Protein AF-0000000078803718 (afdb_homodimer)

Organism: NCBI:txid675817

Radius of gyration: 36.55 Å; Cα contacts (8 Å, |Δi|>4): 2277; chains: 2; bounding box: 64×114×93 Å

Nearest PDB structures (foldseek):
  5img-assembly1_C  TM=8.922E-01  e=6.133E-42  Companilactobacillus farciminis KCTC 3681 = DSM 20184
  5imh-assembly1_A  TM=8.317E-01  e=1.001E-37  Companilactobacillus farciminis KCTC 3681 = DSM 20184
  5img-assembly1_C  TM=8.832E-01  e=8.924E-42  Companilactobacillus farciminis KCTC 3681 = DSM 20184
  5imh-assembly1_A  TM=8.317E-01  e=6.451E-38  Companilactobacillus farciminis KCTC 3681 = DSM 20184

pLDDT: mean 93.01, std 15.17, range [21.02, 98.94]

Secondary structure (DSSP, 8-state):
-------------------------EEEEE-TTTBTTS-EEEEEEEE-SSS---B--EEE--EE--SSEEE-TTS-EEEPPSEE--EEE--BTTHHHH-TT--S---EEEBTT--EEEEEEE-PPPHHHHHHS---TTSB-GGGHHHHHGGG-SSHHHHHHHHHHHHHHH-BSS-EEEEEE-SS-EEEEEE-SSS-EEEEEPPTT-EEEE-SS----SB-TTSTTEEE-TTHHHHHHHTTSSSS--TTSB-HHHHHS-TT-HHHHHHHHHHHHHH-TTS---TT-S---S-B--SS-B-HHHHHHHHT--STTSTTTTT--S-S--TTEEEEEEEEE-TTS-GGGSEEEEEEES-GGGS--EEEETT-----GGGG---SS--TT-HHHHHHHHHHHHTTSHHHHHHHHHHHHHHHHHHHHHHHHHHHHHHHHHHHH-HHHHHHHHHHHHHHHHHHHHHHHHHHHHHHHHHHHHTT-----HHHHHHHHH-/-------------------------EEEEE-TTTBTTS-EEEEEEEE-SSS---B--EEE--EE--SSEEE-TTS-EEEPPSEE--EEE--BTTHHHH-TT--S---EEEBTT--EEEEEEE-PPPHHHHHHS---TTSB-GGGHHHHHGGG-SSHHHHHHHHHHHHHHH-BSS-EEEEEE-SS-EEEEEE-SSS-EEEEEPPTT-EEEE-SS----SB-TTSTTEEE-TTHHHHHHHTTSSSS--TTSB-HHHHHS-TT-HHHHHHHHHHHHHH-TTS---TT-S---S-B--SS-B-HHHHHHHHT--STTSTTTTT--S-S--TTEEEEEEEEE-TTS-GGGSEEEEEEES-GGGS--EEEETT-----GGGG---SS--TT-HHHHHHHHHHHHTTSHHHHHHHHHHHHHHHHHHHHHHHHHHHHHHHHHHHH-HHHHHHHHHHHHHHHHHHHHHHHHHHHHHHHHHHHHTT-----HHHHHHHHH-

InterPro domains:
  IPR005322 Peptidase C69 [PF03577] (24-412)
  IPR005322 Peptidase C69 [PTHR12994] (17-428)
  IPR047804 Peptidase C69, dipeptidase A-like [NF033678] (24-480)

Foldseek 3Di:
DPDDPPPPPPPPPPCPVPVQDAWFKKKKWAAQQQAPQSWTKIKMFGFGPDQFWAKFKAKFAKDADDWDWDADLLGAIDTDDRIFFIKIFIATLCQCVSPVVSQWLRQWIATLLQKIKGFWQFFDWDPLQCVLANADSNADDRTCLCVPQRGPDNFQVRSLVVNLVRQQVRFHNGWTWMWIHGRHWIKIKTDQHRRKIKIFIADNQKMFIWTNADADWQAACPDPRMDIDPCHVVSCVVSVLDVDADNRIGGSRSSTGQFQDLLIQQLRVQLCCQFAVVDDDDGRDRHDDRIDRGPHRDYPVSVLDSLQDACPPHPCNPPRDHGSFDSSTAKMKMWIQQPVADSQQRIWIQIWGGGSLQTATAIAGSLARDAPPLSRDDGSDDDLSHLNNLRSVLVVLCVVPVVPRSVVSNVLRVVVRVVNVVVVVVLRVVLRVCCVVPVVVSSCVRNVRRRVRSVVRSVVSSVSVVVSVVVVVCVPPDPDDPVRVCVVVVD/DDDDDPPPPPPPPPCPVPVQPQWFKKKKWAAQQQAPQSWTKIKMFGFGPDQFWAKFKAKFAKDADDWDWDADLLGAIDTDDRIFFIKIFIATLCQCVSPVVSQWLRQWIATLLRKIKGFWQFFDWDPLQCVLANADSNADDRTCLCVPQRGPDNFQVRSLVVNLVRQQVRFHNGWTWMWIHGRHWIKIKTDQHRRKIKIFIADNQKMFIWTNADADWQAQCPDPRMDIDPCHVVSLVVSVLDVDADNRIGGSRSSTGQFQDLLIQQLRVQLCCQFAVVDDDDGRDRHDDRIDRGPHRHYPVSVLDSLQDACPPHPCNPPRDHGSFDSSTAKMKMWIQQPVAPSQQRIWIQIWGGGSLQTATAIAGSLARDAPPLSRDDGSDDDLSHLNNLRSVLVVLCVVPVVPRSVVSNVLRVVVRVVNVVVVVVLRVVLRVVCVVPVVVSSCVRNVRRRVSSVVRSVVSSVSVVVSVVVVVCVPPDPDDPVRVCVVVVD

Structure (mmCIF, N/CA/C/O backbone):
data_AF-0000000078803718-model_v1
#
loop_
_entity.id
_entity.type
_entity.pdbx_description
1 polymer Dipeptidase
#
loop_
_atom_site.group_PDB
_atom_site.id
_atom_site.type_symbol
_atom_site.label_atom_id
_atom_site.label_alt_id
_atom_site.label_comp_id
_atom_site.label_asym_id
_atom_site.label_entity_id
_atom_site.label_seq_id
_atom_site.pdbx_PDB_ins_code
_atom_site.Cartn_x
_atom_site.Cartn_y
_atom_site.Cartn_z
_atom_site.occupancy
_atom_site.B_iso_or_equiv
_atom_site.auth_seq_id
_atom_site.auth_comp_id
_atom_site.auth_asym_id
_atom_site.auth_atom_id
_atom_site.pdbx_PDB_model_num
ATOM 1 N N . MET A 1 1 ? -1.124 23.344 -53.062 1 23.16 1 MET A N 1
ATOM 2 C CA . MET A 1 1 ? -1.658 24.531 -52.375 1 23.16 1 MET A CA 1
ATOM 3 C C . MET A 1 1 ? -2.297 24.141 -51.031 1 23.16 1 MET A C 1
ATOM 5 O O . MET A 1 1 ? -3.455 23.734 -51 1 23.16 1 MET A O 1
ATOM 9 N N . ASN A 1 2 ? -1.546 23.484 -50.219 1 24.78 2 ASN A N 1
ATOM 10 C CA . ASN A 1 2 ? -1.513 22.531 -49.094 1 24.78 2 ASN A CA 1
ATOM 11 C C . ASN A 1 2 ? -1.812 23.219 -47.781 1 24.78 2 ASN A C 1
ATOM 13 O O . ASN A 1 2 ? -0.897 23.516 -47 1 24.78 2 ASN A O 1
ATOM 17 N N . GLN A 1 3 ? -2.812 24.25 -47.875 1 22.06 3 GLN A N 1
ATOM 18 C CA . GLN A 1 3 ? -2.932 25.188 -46.75 1 22.06 3 GLN A CA 1
ATOM 19 C C . GLN A 1 3 ? -3.338 24.469 -45.469 1 22.06 3 GLN A C 1
ATOM 21 O O . GLN A 1 3 ? -4.129 23.516 -45.5 1 22.06 3 GLN A O 1
ATOM 26 N N . LYS A 1 4 ? -2.514 24.891 -44.438 1 28.17 4 LYS A N 1
ATOM 27 C CA . LYS A 1 4 ? -2.186 24.688 -43.031 1 28.17 4 LYS A CA 1
ATOM 28 C C . LYS A 1 4 ? -3.391 24.984 -42.156 1 28.17 4 LYS A C 1
ATOM 30 O O . LYS A 1 4 ? -3.717 26.141 -41.906 1 28.17 4 LYS A O 1
ATOM 35 N N . PHE A 1 5 ? -4.586 24.375 -42.344 1 26.19 5 PHE A N 1
ATOM 36 C CA . PHE A 1 5 ? -5.707 24.75 -41.5 1 26.19 5 PHE A CA 1
ATOM 37 C C . PHE A 1 5 ? -5.371 24.516 -40.031 1 26.19 5 PHE A C 1
ATOM 39 O O . PHE A 1 5 ? -5.184 23.375 -39.594 1 26.19 5 PHE A O 1
ATOM 46 N N . THR A 1 6 ? -4.551 25.484 -39.438 1 25.44 6 THR A N 1
ATOM 47 C CA . THR A 1 6 ? -4.117 25.484 -38.031 1 25.44 6 THR A CA 1
ATOM 48 C C . THR A 1 6 ? -5.316 25.594 -37.094 1 25.44 6 THR A C 1
ATOM 50 O O . THR A 1 6 ? -6.016 26.609 -37.094 1 25.44 6 THR A O 1
ATOM 53 N N . ILE A 1 7 ? -6.082 24.547 -36.969 1 25.88 7 ILE A N 1
ATOM 54 C CA . ILE A 1 7 ? -7.203 24.562 -36.031 1 25.88 7 ILE A CA 1
ATOM 55 C C . ILE A 1 7 ? -6.707 24.938 -34.625 1 25.88 7 ILE A C 1
ATOM 57 O O . ILE A 1 7 ? -5.875 24.234 -34.062 1 25.88 7 ILE A O 1
ATOM 61 N N . THR A 1 8 ? -6.609 26.281 -34.375 1 25.23 8 THR A N 1
ATOM 62 C CA . THR A 1 8 ? -6.273 26.844 -33.062 1 25.23 8 THR A CA 1
ATOM 63 C C . THR A 1 8 ? -7.301 26.438 -32 1 25.23 8 THR A C 1
ATOM 65 O O . THR A 1 8 ? -8.461 26.844 -32.062 1 25.23 8 THR A O 1
ATOM 68 N N . VAL A 1 9 ? -7.434 25.172 -31.719 1 26.44 9 VAL A N 1
ATOM 69 C CA . VAL A 1 9 ? -8.344 24.844 -30.625 1 26.44 9 VAL A CA 1
ATOM 70 C C . VAL A 1 9 ? -7.934 25.625 -29.375 1 26.44 9 VAL A C 1
ATOM 72 O O . VAL A 1 9 ? -6.836 25.422 -28.844 1 26.44 9 VAL A O 1
ATOM 75 N N . LEU A 1 10 ? -8.398 26.859 -29.297 1 24.95 10 LEU A N 1
ATOM 76 C CA . LEU A 1 10 ? -8.305 27.688 -28.094 1 24.95 10 LEU A CA 1
ATOM 77 C C . LEU A 1 10 ? -8.938 26.984 -26.891 1 24.95 10 LEU A C 1
ATOM 79 O O . LEU A 1 10 ? -10.156 26.828 -26.828 1 24.95 10 LEU A O 1
ATOM 83 N N . SER A 1 11 ? -8.477 25.828 -26.547 1 25.88 11 SER A N 1
ATOM 84 C CA . SER A 1 11 ? -9.023 25.328 -25.297 1 25.88 11 SER A CA 1
ATOM 85 C C . SER A 1 11 ? -8.914 26.375 -24.172 1 25.88 11 SER A C 1
ATOM 87 O O . SER A 1 11 ? -7.812 26.828 -23.859 1 25.88 11 SER A O 1
ATOM 89 N N . ALA A 1 12 ? -9.859 27.281 -24.125 1 25.95 12 ALA A N 1
ATOM 90 C CA . ALA A 1 12 ? -10.023 28.172 -22.984 1 25.95 12 ALA A CA 1
ATOM 91 C C . ALA A 1 12 ? -9.898 27.391 -21.672 1 25.95 12 ALA A C 1
ATOM 93 O O . ALA A 1 12 ? -10.758 26.562 -21.359 1 25.95 12 ALA A O 1
ATOM 94 N N . ALA A 1 13 ? -8.773 27.109 -21.266 1 27.64 13 ALA A N 1
ATOM 95 C CA . ALA A 1 13 ? -8.492 26.672 -19.906 1 27.64 13 ALA A CA 1
ATOM 96 C C . ALA A 1 13 ? -9.188 27.562 -18.891 1 27.64 13 ALA A C 1
ATOM 98 O O . ALA A 1 13 ? -8.805 28.719 -18.703 1 27.64 13 ALA A O 1
ATOM 99 N N . ILE A 1 14 ? -10.516 27.469 -18.812 1 27.34 14 ILE A N 1
ATOM 100 C CA . ILE A 1 14 ? -11.117 28.141 -17.656 1 27.34 14 ILE A CA 1
ATOM 101 C C . ILE A 1 14 ? -10.391 27.703 -16.391 1 27.34 14 ILE A C 1
ATOM 103 O O . ILE A 1 14 ? -10.391 26.531 -16.016 1 27.34 14 ILE A O 1
ATOM 107 N N . PHE A 1 15 ? -9.367 28.406 -16.172 1 28.42 15 PHE A N 1
ATOM 108 C CA . PHE A 1 15 ? -8.742 28.328 -14.852 1 28.42 15 PHE A CA 1
ATOM 109 C C . PHE A 1 15 ? -9.781 28.484 -13.75 1 28.42 15 PHE A C 1
ATOM 111 O O . PHE A 1 15 ? -10.227 29.594 -13.469 1 28.42 15 PHE A O 1
ATOM 118 N N . ALA A 1 16 ? -10.789 27.703 -13.758 1 32.12 16 ALA A N 1
ATOM 119 C CA . ALA A 1 16 ? -11.539 27.703 -12.508 1 32.12 16 ALA A CA 1
ATOM 120 C C . ALA A 1 16 ? -10.602 27.688 -11.305 1 32.12 16 ALA A C 1
ATOM 122 O O . ALA A 1 16 ? -9.992 26.656 -11.008 1 32.12 16 ALA A O 1
ATOM 123 N N . SER A 1 17 ? -9.969 28.719 -11.125 1 32.75 17 SER A N 1
ATOM 124 C CA . SER A 1 17 ? -9.227 28.844 -9.875 1 32.75 17 SER A CA 1
ATOM 125 C C . SER A 1 17 ? -10.109 28.547 -8.672 1 32.75 17 SER A C 1
ATOM 127 O O . SER A 1 17 ? -10.789 29.422 -8.148 1 32.75 17 SER A O 1
ATOM 129 N N . VAL A 1 18 ? -10.789 27.484 -8.648 1 37.47 18 VAL A N 1
ATOM 130 C CA . VAL A 1 18 ? -11.414 27.188 -7.363 1 37.47 18 VAL A CA 1
ATOM 131 C C . VAL A 1 18 ? -10.359 27.219 -6.258 1 37.47 18 VAL A C 1
ATOM 133 O O . VAL A 1 18 ? -9.492 26.344 -6.191 1 37.47 18 VAL A O 1
ATOM 136 N N . SER A 1 19 ? -10.039 28.344 -6.078 1 38.16 19 SER A N 1
ATOM 137 C CA . SER A 1 19 ? -9.312 28.438 -4.816 1 38.16 19 SER A CA 1
ATOM 138 C C . SER A 1 19 ? -10.008 27.625 -3.721 1 38.16 19 SER A C 1
ATOM 140 O O . SER A 1 19 ? -11.008 28.078 -3.16 1 38.16 19 SER A O 1
ATOM 142 N N . LEU A 1 20 ? -10.148 26.375 -3.918 1 43.91 20 LEU A N 1
ATOM 143 C CA . LEU A 1 20 ? -10.594 25.5 -2.828 1 43.91 20 LEU A CA 1
ATOM 144 C C . LEU A 1 20 ? -9.898 25.875 -1.522 1 43.91 20 LEU A C 1
ATOM 146 O O . LEU A 1 20 ? -8.719 25.578 -1.339 1 43.91 20 LEU A O 1
ATOM 150 N N . SER A 1 21 ? -10.102 27.141 -1.005 1 42.75 21 SER A N 1
ATOM 151 C CA . SER A 1 21 ? -9.578 27.688 0.244 1 42.75 21 SER A CA 1
ATOM 152 C C . SER A 1 21 ? -9.938 26.797 1.429 1 42.75 21 SER A C 1
ATOM 154 O O . SER A 1 21 ? -9.062 26.344 2.16 1 42.75 21 SER A O 1
ATOM 156 N N . ALA A 1 22 ? -11.211 27 2.178 1 47.66 22 ALA A N 1
ATOM 157 C CA . ALA A 1 22 ? -11.414 27.406 3.564 1 47.66 22 ALA A CA 1
ATOM 158 C C . ALA A 1 22 ? -11.375 26.188 4.5 1 47.66 22 ALA A C 1
ATOM 160 O O . ALA A 1 22 ? -12.117 25.219 4.309 1 47.66 22 ALA A O 1
ATOM 161 N N . SER A 1 23 ? -10.242 25.953 5.34 1 57.75 23 SER A N 1
ATOM 162 C CA . SER A 1 23 ? -9.711 25.016 6.328 1 57.75 23 SER A CA 1
ATOM 163 C C . SER A 1 23 ? -10.391 25.188 7.68 1 57.75 23 SER A C 1
ATOM 165 O O . SER A 1 23 ? -10.5 26.312 8.188 1 57.75 23 SER A O 1
ATOM 167 N N . ALA A 1 24 ? -11.367 24.406 8.031 1 63.84 24 ALA A N 1
ATOM 168 C CA . ALA A 1 24 ? -12 24.312 9.344 1 63.84 24 ALA A CA 1
ATOM 169 C C . ALA A 1 24 ? -11.039 23.719 10.367 1 63.84 24 ALA A C 1
ATOM 171 O O . ALA A 1 24 ? -11.062 22.516 10.625 1 63.84 24 ALA A O 1
ATOM 172 N N . CYS A 1 25 ? -10.297 24.562 11.031 1 89.75 25 CYS A N 1
ATOM 173 C CA . CYS A 1 25 ? -9.156 24.141 11.844 1 89.75 25 CYS A CA 1
ATOM 174 C C . CYS A 1 25 ? -9.422 24.375 13.32 1 89.75 25 CYS A C 1
ATOM 176 O O . CYS A 1 25 ? -10.492 24.859 13.695 1 89.75 25 CYS A O 1
ATOM 178 N N . THR A 1 26 ? -8.742 23.781 14.141 1 95.5 26 THR A N 1
ATOM 179 C CA . THR A 1 26 ? -8.727 23.984 15.586 1 95.5 26 THR A CA 1
ATOM 180 C C . THR A 1 26 ? -7.32 24.312 16.078 1 95.5 26 THR A C 1
ATOM 182 O O . THR A 1 26 ? -6.34 23.75 15.578 1 95.5 26 THR A O 1
ATOM 185 N N . GLY A 1 27 ? -7.223 25.328 16.984 1 97.38 27 GLY A N 1
ATOM 186 C CA . GLY A 1 27 ? -5.91 25.734 17.469 1 97.38 27 GLY A CA 1
ATOM 187 C C . GLY A 1 27 ? -5.891 26.094 18.938 1 97.38 27 GLY A C 1
ATOM 188 O O . GLY A 1 27 ? -6.941 26.172 19.578 1 97.38 27 GLY A O 1
ATOM 189 N N . ILE A 1 28 ? -4.664 26.203 19.484 1 98.44 28 ILE A N 1
ATOM 190 C CA . ILE A 1 28 ? -4.438 26.547 20.891 1 98.44 28 ILE A CA 1
ATOM 191 C C . ILE A 1 28 ? -3.195 27.422 21.016 1 98.44 28 ILE A C 1
ATOM 193 O O . ILE A 1 28 ? -2.191 27.203 20.344 1 98.44 28 ILE A O 1
ATOM 197 N N . LEU A 1 29 ? -3.309 28.453 21.812 1 98.81 29 LEU A N 1
ATOM 198 C CA . LEU A 1 29 ? -2.176 29.266 22.234 1 98.81 29 LEU A CA 1
ATOM 199 C C . LEU A 1 29 ? -1.936 29.125 23.734 1 98.81 29 LEU A C 1
ATOM 201 O O . LEU A 1 29 ? -2.879 29.172 24.531 1 98.81 29 LEU A O 1
ATOM 205 N N . VAL A 1 30 ? -0.673 28.969 24.125 1 98.94 30 VAL A N 1
ATOM 206 C CA . VAL A 1 30 ? -0.322 28.734 25.516 1 98.94 30 VAL A CA 1
ATOM 207 C C . VAL A 1 30 ? 0.754 29.734 25.938 1 98.94 30 VAL A C 1
ATOM 209 O O . VAL A 1 30 ? 1.824 29.797 25.328 1 98.94 30 VAL A O 1
ATOM 212 N N . GLY A 1 31 ? 0.483 30.484 27.016 1 98.75 31 GLY A N 1
ATOM 213 C CA . GLY A 1 31 ? 1.483 31.375 27.578 1 98.75 31 GLY A CA 1
ATOM 214 C C . GLY A 1 31 ? 2.617 30.656 28.266 1 98.75 31 GLY A C 1
ATOM 215 O O . GLY A 1 31 ? 2.48 29.484 28.625 1 98.75 31 GLY A O 1
ATOM 216 N N . LYS A 1 32 ? 3.701 31.344 28.484 1 98.12 32 LYS A N 1
ATOM 217 C CA . LYS A 1 32 ? 4.938 30.719 28.953 1 98.12 32 LYS A CA 1
ATOM 218 C C . LYS A 1 32 ? 4.793 30.219 30.391 1 98.12 32 LYS A C 1
ATOM 220 O O . LYS A 1 32 ? 5.43 29.234 30.781 1 98.12 32 LYS A O 1
ATOM 225 N N . GLN A 1 33 ? 3.947 30.844 31.25 1 98.31 33 GLN A N 1
ATOM 226 C CA . GLN A 1 33 ? 3.77 30.391 32.625 1 98.31 33 GLN A CA 1
ATOM 227 C C . GLN A 1 33 ? 2.682 29.328 32.719 1 98.31 33 GLN A C 1
ATOM 229 O O . GLN A 1 33 ? 2.518 28.703 33.781 1 98.31 33 GLN A O 1
ATOM 234 N N . ALA A 1 34 ? 2.004 29.109 31.641 1 98.69 34 ALA A N 1
ATOM 235 C CA . ALA A 1 34 ? 0.948 28.109 31.594 1 98.69 34 ALA A CA 1
ATOM 236 C C . ALA A 1 34 ? 1.479 26.781 31.062 1 98.69 34 ALA A C 1
ATOM 238 O O . ALA A 1 34 ? 0.81 25.75 31.172 1 98.69 34 ALA A O 1
ATOM 239 N N . SER A 1 35 ? 2.656 26.766 30.531 1 98.5 35 SER A N 1
ATOM 240 C CA . SER A 1 35 ? 3.252 25.547 29.969 1 98.5 35 SER A CA 1
ATOM 241 C C . SER A 1 35 ? 4.172 24.875 30.984 1 98.5 35 SER A C 1
ATOM 243 O O . SER A 1 35 ? 4.703 25.516 31.875 1 98.5 35 SER A O 1
ATOM 245 N N . ALA A 1 36 ? 4.359 23.609 30.859 1 97.69 36 ALA A N 1
ATOM 246 C CA . ALA A 1 36 ? 5.109 22.812 31.812 1 97.69 36 ALA A CA 1
ATOM 247 C C . ALA A 1 36 ? 6.605 23.078 31.719 1 97.69 36 ALA A C 1
ATOM 249 O O . ALA A 1 36 ? 7.328 23 32.719 1 97.69 36 ALA A O 1
ATOM 250 N N . ASP A 1 37 ? 7.082 23.453 30.531 1 96.19 37 ASP A N 1
ATOM 251 C CA . ASP A 1 37 ? 8.523 23.625 30.375 1 96.19 37 ASP A CA 1
ATOM 252 C C . ASP A 1 37 ? 8.875 25.094 30.203 1 96.19 37 ASP A C 1
ATOM 254 O O . ASP A 1 37 ? 9.984 25.422 29.766 1 96.19 37 ASP A O 1
ATOM 258 N N . GLY A 1 38 ? 7.902 25.984 30.344 1 97.31 38 GLY A N 1
ATOM 259 C CA . GLY A 1 38 ? 8.148 27.422 30.281 1 97.31 38 GLY A CA 1
ATOM 260 C C . GLY A 1 38 ? 8.117 27.953 28.859 1 97.31 38 GLY A C 1
ATOM 261 O O . GLY A 1 38 ? 8.375 29.141 28.625 1 97.31 38 GLY A O 1
ATOM 262 N N . SER A 1 39 ? 7.836 27.156 27.922 1 98.19 39 SER A N 1
ATOM 263 C CA . SER A 1 39 ? 7.781 27.594 26.531 1 98.19 39 SER A CA 1
ATOM 264 C C . SER A 1 39 ? 6.457 28.297 26.234 1 98.19 39 SER A C 1
ATOM 266 O O . SER A 1 39 ? 5.465 28.078 26.938 1 98.19 39 SER A O 1
ATOM 268 N N . ILE A 1 40 ? 6.48 29.172 25.297 1 98.75 40 ILE A N 1
ATOM 269 C CA . ILE A 1 40 ? 5.273 29.609 24.594 1 98.75 40 ILE A CA 1
ATOM 270 C C . ILE A 1 40 ? 4.926 28.625 23.484 1 98.75 40 ILE A C 1
ATOM 272 O O . ILE A 1 40 ? 5.801 28.203 22.734 1 98.75 40 ILE A O 1
ATOM 276 N N . MET A 1 41 ? 3.652 28.234 23.422 1 98.88 41 MET A N 1
ATOM 277 C CA . MET A 1 41 ? 3.287 27.266 22.391 1 98.88 41 MET A CA 1
ATOM 278 C C . MET A 1 41 ? 2.105 27.781 21.562 1 98.88 41 MET A C 1
ATOM 280 O O . MET A 1 41 ? 1.167 28.359 22.109 1 98.88 41 MET A O 1
ATOM 284 N N . ILE A 1 42 ? 2.164 27.656 20.266 1 98.88 42 ILE A N 1
ATOM 285 C CA . ILE A 1 42 ? 1.037 27.828 19.359 1 98.88 42 ILE A CA 1
ATOM 286 C C . ILE A 1 42 ? 0.847 26.547 18.531 1 98.88 42 ILE A C 1
ATOM 288 O O . ILE A 1 42 ? 1.821 25.953 18.078 1 98.88 42 ILE A O 1
ATOM 292 N N . ALA A 1 43 ? -0.347 26.078 18.438 1 98.75 43 ALA A N 1
ATOM 293 C CA . ALA A 1 43 ? -0.638 24.781 17.828 1 98.75 43 ALA A CA 1
ATOM 294 C C . ALA A 1 43 ? -1.924 24.844 17.016 1 98.75 43 ALA A C 1
ATOM 296 O O . ALA A 1 43 ? -2.816 25.641 17.297 1 98.75 43 ALA A O 1
ATOM 297 N N . ARG A 1 44 ? -1.985 23.922 16.016 1 97.81 44 ARG A N 1
ATOM 298 C CA . ARG A 1 44 ? -3.146 23.953 15.125 1 97.81 44 ARG A CA 1
ATOM 299 C C . ARG A 1 44 ? -3.25 22.672 14.312 1 97.81 44 ARG A C 1
ATOM 301 O O . ARG A 1 44 ? -2.232 22.062 13.953 1 97.81 44 ARG A O 1
ATOM 308 N N . ASN A 1 45 ? -4.52 22.188 14.164 1 97.5 45 ASN A N 1
ATOM 309 C CA . ASN A 1 45 ? -4.844 21.25 13.086 1 97.5 45 ASN A CA 1
ATOM 310 C C . ASN A 1 45 ? -5.117 22 11.781 1 97.5 45 ASN A C 1
ATOM 312 O O . ASN A 1 45 ? -5.793 23.031 11.773 1 97.5 45 ASN A O 1
ATOM 316 N N . GLU A 1 46 ? -4.559 21.5 10.773 1 96 46 GLU A N 1
ATOM 317 C CA . GLU A 1 46 ? -5.035 21.922 9.453 1 96 46 GLU A CA 1
ATOM 318 C C . GLU A 1 46 ? -6.043 20.922 8.891 1 96 46 GLU A C 1
ATOM 320 O O . GLU A 1 46 ? -5.668 19.828 8.445 1 96 46 GLU A O 1
ATOM 325 N N . ASP A 1 47 ? -7.285 21.312 8.945 1 93.31 47 ASP A N 1
ATOM 326 C CA . ASP A 1 47 ? -8.359 20.516 8.375 1 93.31 47 ASP A CA 1
ATOM 327 C C . ASP A 1 47 ? -8.773 21.031 7.004 1 93.31 47 ASP A C 1
ATOM 329 O O . ASP A 1 47 ? -9.062 22.219 6.844 1 93.31 47 ASP A O 1
ATOM 333 N N . PHE A 1 48 ? -8.828 20.188 6.055 1 90.38 48 PHE A N 1
ATOM 334 C CA . PHE A 1 48 ? -9.078 20.578 4.672 1 90.38 48 PHE A CA 1
ATOM 335 C C . PHE A 1 48 ? -10.492 20.203 4.254 1 90.38 48 PHE A C 1
ATOM 337 O O . PHE A 1 48 ? -11.367 20.016 5.102 1 90.38 48 PHE A O 1
ATOM 344 N N . GLY A 1 49 ? -10.758 20.375 2.947 1 86 49 GLY A N 1
ATOM 345 C CA . GLY A 1 49 ? -12.07 20.047 2.41 1 86 49 GLY A CA 1
ATOM 346 C C . GLY A 1 49 ? -12.18 18.594 1.956 1 86 49 GLY A C 1
ATOM 347 O O . GLY A 1 49 ? -13.273 18.047 1.903 1 86 49 GLY A O 1
ATOM 348 N N . VAL A 1 50 ? -11.023 18.016 1.67 1 89.12 50 VAL A N 1
ATOM 349 C CA . VAL A 1 50 ? -10.969 16.625 1.268 1 89.12 50 VAL A CA 1
ATOM 350 C C . VAL A 1 50 ? -9.898 15.891 2.074 1 89.12 50 VAL A C 1
ATOM 352 O O . VAL A 1 50 ? -9.109 16.516 2.785 1 89.12 50 VAL A O 1
ATOM 355 N N . ASN A 1 51 ? -9.844 14.586 1.95 1 90.81 51 ASN A N 1
ATOM 356 C CA . ASN A 1 51 ? -9.047 13.75 2.848 1 90.81 51 ASN A CA 1
ATOM 357 C C . ASN A 1 51 ? -7.574 13.734 2.438 1 90.81 51 ASN A C 1
ATOM 359 O O . ASN A 1 51 ? -6.715 13.305 3.209 1 90.81 51 ASN A O 1
ATOM 363 N N . ASN A 1 52 ? -7.32 14.117 1.273 1 90.62 52 ASN A N 1
ATOM 364 C CA . ASN A 1 52 ? -5.973 13.867 0.774 1 90.62 52 ASN A CA 1
ATOM 365 C C . ASN A 1 52 ? -5.383 15.102 0.096 1 90.62 52 ASN A C 1
ATOM 367 O O . ASN A 1 52 ? -5.609 15.328 -1.095 1 90.62 52 ASN A O 1
ATOM 371 N N . TRP A 1 53 ? -4.703 15.898 0.821 1 93.75 53 TRP A N 1
ATOM 372 C CA . TRP A 1 53 ? -3.957 17.047 0.318 1 93.75 53 TRP A CA 1
ATOM 373 C C . TRP A 1 53 ? -2.574 17.125 0.957 1 93.75 53 TRP A C 1
ATOM 375 O O . TRP A 1 53 ? -2.428 17.609 2.076 1 93.75 53 TRP A O 1
ATOM 385 N N . ASN A 1 54 ? -1.613 16.75 0.25 1 96.81 54 ASN A N 1
ATOM 386 C CA . ASN A 1 54 ? -0.254 16.609 0.76 1 96.81 54 ASN A CA 1
ATOM 387 C C . ASN A 1 54 ? 0.396 17.953 1.038 1 96.81 54 ASN A C 1
ATOM 389 O O . ASN A 1 54 ? 0.002 18.969 0.459 1 96.81 54 ASN A O 1
ATOM 393 N N . LYS A 1 55 ? 1.312 17.969 2 1 97.19 55 LYS A N 1
ATOM 394 C CA . LYS A 1 55 ? 2.158 19.109 2.361 1 97.19 55 LYS A CA 1
ATOM 395 C C . LYS A 1 55 ? 3.637 18.75 2.273 1 97.19 55 LYS A C 1
ATOM 397 O O . LYS A 1 55 ? 4.008 17.594 2.484 1 97.19 55 LYS A O 1
ATOM 402 N N . HIS A 1 56 ? 4.512 19.75 1.98 1 98.19 56 HIS A N 1
ATOM 403 C CA . HIS A 1 56 ? 5.953 19.562 1.89 1 98.19 56 HIS A CA 1
ATOM 404 C C . HIS A 1 56 ? 6.691 20.375 2.939 1 98.19 56 HIS A C 1
ATOM 406 O O . HIS A 1 56 ? 6.359 21.547 3.162 1 98.19 56 HIS A O 1
ATOM 412 N N . LEU A 1 57 ? 7.664 19.812 3.604 1 98.62 57 LEU A N 1
ATOM 413 C CA . LEU A 1 57 ? 8.562 20.625 4.418 1 98.62 57 LEU A CA 1
ATOM 414 C C . LEU A 1 57 ? 9.469 21.469 3.535 1 98.62 57 LEU A C 1
ATOM 416 O O . LEU A 1 57 ? 9.953 21 2.5 1 98.62 57 LEU A O 1
ATOM 420 N N . ALA A 1 58 ? 9.695 22.719 3.945 1 98.12 58 ALA A N 1
ATOM 421 C CA . ALA A 1 58 ? 10.547 23.625 3.186 1 98.12 58 ALA A CA 1
ATOM 422 C C . ALA A 1 58 ? 11.312 24.562 4.113 1 98.12 58 ALA A C 1
ATOM 424 O O . ALA A 1 58 ? 10.812 24.938 5.176 1 98.12 58 ALA A O 1
ATOM 425 N N . TYR A 1 59 ? 12.477 24.891 3.756 1 98.25 59 TYR A N 1
ATOM 426 C CA . TYR A 1 59 ? 13.297 25.922 4.379 1 98.25 59 TYR A CA 1
ATOM 427 C C . TYR A 1 59 ? 13.609 27.031 3.389 1 98.25 59 TYR A C 1
ATOM 429 O O . TYR A 1 59 ? 14.008 26.781 2.254 1 98.25 59 TYR A O 1
ATOM 437 N N . ARG A 1 60 ? 13.328 28.266 3.816 1 98.19 60 ARG A N 1
ATOM 438 C CA . ARG A 1 60 ? 13.617 29.453 3.031 1 98.19 60 ARG A CA 1
ATOM 439 C C . ARG A 1 60 ? 14.844 30.172 3.572 1 98.19 60 ARG A C 1
ATOM 441 O O . ARG A 1 60 ? 14.781 30.812 4.625 1 98.19 60 ARG A O 1
ATOM 448 N N . PRO A 1 61 ? 15.945 30.156 2.838 1 98 61 PRO A N 1
ATOM 449 C CA . PRO A 1 61 ? 17.125 30.844 3.33 1 98 61 PRO A CA 1
ATOM 450 C C . PRO A 1 61 ? 16.984 32.375 3.277 1 98 61 PRO A C 1
ATOM 452 O O . PRO A 1 61 ? 16.172 32.875 2.512 1 98 61 PRO A O 1
ATOM 455 N N . ALA A 1 62 ? 17.75 33.031 4.133 1 98.38 62 ALA A N 1
ATOM 456 C CA . ALA A 1 62 ? 17.828 34.469 4.043 1 98.38 62 ALA A CA 1
ATOM 457 C C . ALA A 1 62 ? 18.344 34.906 2.674 1 98.38 62 ALA A C 1
ATOM 459 O O . ALA A 1 62 ? 19.109 34.188 2.029 1 98.38 62 ALA A O 1
ATOM 460 N N . GLN A 1 63 ? 17.844 36.094 2.291 1 97.56 63 GLN A N 1
ATOM 461 C CA . GLN A 1 63 ? 18.312 36.594 1.005 1 97.56 63 GLN A CA 1
ATOM 462 C C . GLN A 1 63 ? 18.203 38.125 0.941 1 97.56 63 GLN A C 1
ATOM 464 O O . GLN A 1 63 ? 17.516 38.719 1.758 1 97.56 63 GLN A O 1
ATOM 469 N N . THR A 1 64 ? 18.938 38.688 -0.001 1 98 64 THR A N 1
ATOM 470 C CA . THR A 1 64 ? 18.797 40.062 -0.395 1 98 64 THR A CA 1
ATOM 471 C C . THR A 1 64 ? 17.953 40.188 -1.664 1 98 64 THR A C 1
ATOM 473 O O . THR A 1 64 ? 18.047 39.344 -2.553 1 98 64 THR A O 1
ATOM 476 N N . ASN A 1 65 ? 17.172 41.25 -1.613 1 97.31 65 ASN A N 1
ATOM 477 C CA . ASN A 1 65 ? 16.266 41.406 -2.742 1 97.31 65 ASN A CA 1
ATOM 478 C C . ASN A 1 65 ? 16.562 42.656 -3.537 1 97.31 65 ASN A C 1
ATOM 480 O O . ASN A 1 65 ? 17.031 43.656 -2.979 1 97.31 65 ASN A O 1
ATOM 484 N N . GLN A 1 66 ? 16.328 42.594 -4.836 1 96.5 66 GLN A N 1
ATOM 485 C CA . GLN A 1 66 ? 16.328 43.781 -5.668 1 96.5 66 GLN A CA 1
ATOM 486 C C . GLN A 1 66 ? 15.039 44.594 -5.504 1 96.5 66 GLN A C 1
ATOM 488 O O . GLN A 1 66 ? 13.953 44 -5.406 1 96.5 66 GLN A O 1
ATOM 493 N N . ALA A 1 67 ? 15.242 45.875 -5.477 1 96.44 67 ALA A N 1
ATOM 494 C CA . A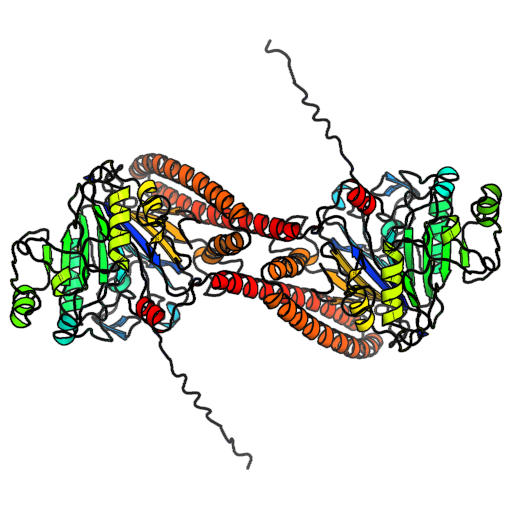LA A 1 67 ? 14.062 46.719 -5.344 1 96.44 67 ALA A CA 1
ATOM 495 C C . ALA A 1 67 ? 13.055 46.438 -6.453 1 96.44 67 ALA A C 1
ATOM 497 O O . ALA A 1 67 ? 13.438 46.156 -7.59 1 96.44 67 ALA A O 1
ATOM 498 N N . GLY A 1 68 ? 11.703 46.5 -6.102 1 96.94 68 GLY A N 1
ATOM 499 C CA . GLY A 1 68 ? 10.633 46.25 -7.059 1 96.94 68 GLY A CA 1
ATOM 500 C C . GLY A 1 68 ? 9.359 45.75 -6.41 1 96.94 68 GLY A C 1
ATOM 501 O O . GLY A 1 68 ? 9.102 46.031 -5.238 1 96.94 68 GLY A O 1
ATOM 502 N N . ASP A 1 69 ? 8.578 45.094 -7.25 1 96.75 69 ASP A N 1
ATOM 503 C CA . ASP A 1 69 ? 7.297 44.562 -6.805 1 96.75 69 ASP A CA 1
ATOM 504 C C . ASP A 1 69 ? 7.43 43.094 -6.367 1 96.75 69 ASP A C 1
ATOM 506 O O . ASP A 1 69 ? 8.156 42.312 -6.988 1 96.75 69 ASP A O 1
ATOM 510 N N . TRP A 1 70 ? 6.879 42.844 -5.266 1 96.81 70 TRP A N 1
ATOM 511 C CA . TRP A 1 70 ? 6.75 41.469 -4.793 1 96.81 70 TRP A CA 1
ATOM 512 C C . TRP A 1 70 ? 5.336 40.938 -5.016 1 96.81 70 TRP A C 1
ATOM 514 O O . TRP A 1 70 ? 4.398 41.344 -4.328 1 96.81 70 TRP A O 1
ATOM 524 N N . GLN A 1 71 ? 5.18 40.062 -6.008 1 95.75 71 GLN A N 1
ATOM 525 C CA . GLN A 1 71 ? 3.885 39.469 -6.312 1 95.75 71 GLN A CA 1
ATOM 526 C C . GLN A 1 71 ? 3.701 38.125 -5.59 1 95.75 71 GLN A C 1
ATOM 528 O O . GLN A 1 71 ? 4.512 37.219 -5.75 1 95.75 71 GLN A O 1
ATOM 533 N N . LEU A 1 72 ? 2.643 38.031 -4.855 1 95.62 72 LEU A N 1
ATOM 534 C CA . LEU A 1 72 ? 2.336 36.812 -4.109 1 95.62 72 LEU A CA 1
ATOM 535 C C . LEU A 1 72 ? 1.408 35.906 -4.906 1 95.62 72 LEU A C 1
ATOM 537 O O . LEU A 1 72 ? 0.913 36.281 -5.965 1 95.62 72 LEU A O 1
ATOM 541 N N . GLY A 1 73 ? 1.255 34.719 -4.484 1 92.56 73 GLY A N 1
ATOM 542 C CA . GLY A 1 73 ? 0.605 33.656 -5.238 1 92.56 73 GLY A CA 1
ATOM 543 C C . GLY A 1 73 ? -0.844 33.969 -5.57 1 92.56 73 GLY A C 1
ATOM 544 O O . GLY A 1 73 ? -1.365 33.5 -6.586 1 92.56 73 GLY A O 1
ATOM 545 N N . ASN A 1 74 ? -1.573 34.688 -4.73 1 92.81 74 ASN A N 1
ATOM 546 C CA . ASN A 1 74 ? -2.979 35 -4.98 1 92.81 74 ASN A CA 1
ATOM 547 C C . ASN A 1 74 ? -3.137 36.281 -5.793 1 92.81 74 ASN A C 1
ATOM 549 O O . ASN A 1 74 ? -4.254 36.781 -5.969 1 92.81 74 ASN A O 1
ATOM 553 N N . GLY A 1 75 ? -2.029 36.906 -6.195 1 94.56 75 GLY A N 1
ATOM 554 C CA . GLY A 1 75 ? -2.068 38.094 -7.035 1 94.56 75 GLY A CA 1
ATOM 555 C C . GLY A 1 75 ? -1.801 39.375 -6.266 1 94.56 75 GLY A C 1
ATOM 556 O O . GLY A 1 75 ? -1.618 40.438 -6.863 1 94.56 75 GLY A O 1
ATOM 557 N N . LEU A 1 76 ? -1.737 39.375 -4.926 1 97.19 76 LEU A N 1
ATOM 558 C CA . LEU A 1 76 ? -1.368 40.562 -4.141 1 97.19 76 LEU A CA 1
ATOM 559 C C . LEU A 1 76 ? 0.036 41.031 -4.496 1 97.19 76 LEU A C 1
ATOM 561 O O . LEU A 1 76 ? 0.968 40.219 -4.57 1 97.19 76 LEU A O 1
ATOM 565 N N . VAL A 1 77 ? 0.161 42.312 -4.758 1 97.5 77 VAL A N 1
ATOM 566 C CA . VAL A 1 77 ? 1.458 42.906 -5.074 1 97.5 77 VAL A CA 1
ATOM 567 C C . VAL A 1 77 ? 1.831 43.938 -4.012 1 97.5 77 VAL A C 1
ATOM 569 O O . VAL A 1 77 ? 1.047 44.844 -3.713 1 97.5 77 VAL A O 1
ATOM 572 N N . VAL A 1 78 ? 2.953 43.781 -3.438 1 98 78 VAL A N 1
ATOM 573 C CA . VAL A 1 78 ? 3.469 44.719 -2.451 1 98 78 VAL A CA 1
ATOM 574 C C . VAL A 1 78 ? 4.902 45.125 -2.811 1 98 78 VAL A C 1
ATOM 576 O O . VAL A 1 78 ? 5.543 44.469 -3.633 1 98 78 VAL A O 1
ATOM 579 N N . PRO A 1 79 ? 5.398 46.219 -2.258 1 98 79 PRO A N 1
ATOM 580 C CA . PRO A 1 79 ? 6.809 46.531 -2.492 1 98 79 PRO A CA 1
ATOM 581 C C . PRO A 1 79 ? 7.746 45.438 -1.942 1 98 79 PRO A C 1
ATOM 583 O O . PRO A 1 79 ? 7.543 44.969 -0.829 1 98 79 PRO A O 1
ATOM 586 N N . MET A 1 80 ? 8.789 45.156 -2.658 1 97.94 80 MET A N 1
ATOM 587 C CA . MET A 1 80 ? 9.742 44.125 -2.25 1 97.94 80 MET A CA 1
ATOM 588 C C . MET A 1 80 ? 10.609 44.625 -1.091 1 97.94 80 MET A C 1
ATOM 590 O O . MET A 1 80 ? 11.281 45.656 -1.206 1 97.94 80 MET A O 1
ATOM 594 N N . PRO A 1 81 ? 10.523 43.906 0.003 1 97.75 81 PRO A N 1
ATOM 595 C CA . PRO A 1 81 ? 11.477 44.25 1.061 1 97.75 81 PRO A CA 1
ATOM 596 C C . PRO A 1 81 ? 12.93 44.094 0.625 1 97.75 81 PRO A C 1
ATOM 598 O O . PRO A 1 81 ? 13.227 43.25 -0.223 1 97.75 81 PRO A O 1
ATOM 601 N N . PRO A 1 82 ? 13.852 44.875 1.208 1 97.31 82 PRO A N 1
ATOM 602 C CA . PRO A 1 82 ? 15.25 44.781 0.781 1 97.31 82 PRO A CA 1
ATOM 603 C C . PRO A 1 82 ? 15.891 43.438 1.09 1 97.31 82 PRO A C 1
ATOM 605 O O . PRO A 1 82 ? 16.875 43.062 0.438 1 97.31 82 PRO A O 1
ATOM 608 N N . SER A 1 83 ? 15.383 42.781 2.074 1 98.19 83 SER A N 1
ATOM 609 C CA . SER A 1 83 ? 15.922 41.469 2.447 1 98.19 83 SER A CA 1
ATOM 610 C C . SER A 1 83 ? 14.844 40.594 3.068 1 98.19 83 SER A C 1
ATOM 612 O O . SER A 1 83 ? 13.797 41.094 3.5 1 98.19 83 SER A O 1
ATOM 614 N N . PHE A 1 84 ? 15.062 39.312 2.982 1 98.56 84 PHE A N 1
ATOM 615 C CA . PHE A 1 84 ? 14.234 38.312 3.658 1 98.56 84 PHE A CA 1
ATOM 616 C C . PHE A 1 84 ? 15.039 37.594 4.727 1 98.56 84 PHE A C 1
ATOM 618 O O . PHE A 1 84 ? 16.188 37.219 4.496 1 98.56 84 PHE A O 1
ATOM 625 N N . TYR A 1 85 ? 14.477 37.438 5.875 1 98.81 85 TYR A N 1
ATOM 626 C CA . TYR A 1 85 ? 15.016 36.5 6.875 1 98.81 85 TYR A CA 1
ATOM 627 C C . TYR A 1 85 ? 14.672 35.062 6.531 1 98.81 85 TYR A C 1
ATOM 629 O O . TYR A 1 85 ? 13.68 34.812 5.852 1 98.81 85 TYR A O 1
ATOM 637 N N . ALA A 1 86 ? 15.555 34.156 6.98 1 98.69 86 ALA A N 1
ATOM 638 C CA . ALA A 1 86 ? 15.305 32.75 6.77 1 98.69 86 ALA A CA 1
ATOM 639 C C . ALA A 1 86 ? 14.125 32.25 7.617 1 98.69 86 ALA A C 1
ATOM 641 O O . ALA A 1 86 ? 13.875 32.812 8.695 1 98.69 86 ALA A O 1
ATOM 642 N N . TYR A 1 87 ? 13.391 31.219 7.129 1 98.69 87 TYR A N 1
ATOM 643 C CA . TYR A 1 87 ? 12.305 30.625 7.906 1 98.69 87 TYR A CA 1
ATOM 644 C C . TYR A 1 87 ? 11.945 29.25 7.379 1 98.69 87 TYR A C 1
ATOM 646 O O . TYR A 1 87 ? 12.336 28.875 6.27 1 98.69 87 TYR A O 1
ATOM 654 N N . SER A 1 88 ? 11.344 28.453 8.211 1 98.62 88 SER A N 1
ATOM 655 C CA . SER A 1 88 ? 10.805 27.156 7.816 1 98.62 88 SER A CA 1
ATOM 656 C C . SER A 1 88 ? 9.328 27.266 7.441 1 98.62 88 SER A C 1
ATOM 658 O O . SER A 1 88 ? 8.648 28.203 7.852 1 98.62 88 SER A O 1
ATOM 660 N N . ALA A 1 89 ? 8.844 26.344 6.641 1 98.44 89 ALA A N 1
ATOM 661 C CA . ALA A 1 89 ? 7.457 26.344 6.184 1 98.44 89 ALA A CA 1
ATOM 662 C C . ALA A 1 89 ? 6.996 24.938 5.82 1 98.44 89 ALA A C 1
ATOM 664 O O . ALA A 1 89 ? 7.793 23.984 5.836 1 98.44 89 ALA A O 1
ATOM 665 N N . ILE A 1 90 ? 5.695 24.75 5.605 1 98.19 90 ILE A N 1
ATOM 666 C CA . ILE A 1 90 ? 5.129 23.5 5.141 1 98.19 90 ILE A CA 1
ATOM 667 C C . ILE A 1 90 ? 4.066 23.766 4.078 1 98.19 90 ILE A C 1
ATOM 669 O O . ILE A 1 90 ? 2.879 23.516 4.301 1 98.19 90 ILE A O 1
ATOM 673 N N . PRO A 1 91 ? 4.488 24.203 2.879 1 97.88 91 PRO A N 1
ATOM 674 C CA . PRO A 1 91 ? 3.568 24.594 1.805 1 97.88 91 PRO A CA 1
ATOM 675 C C . PRO A 1 91 ? 2.791 23.406 1.241 1 97.88 91 PRO A C 1
ATOM 677 O O . PRO A 1 91 ? 3.164 22.25 1.472 1 97.88 91 PRO A O 1
ATOM 680 N N . ASP A 1 92 ? 1.714 23.719 0.502 1 96.56 92 ASP A N 1
ATOM 681 C CA . ASP A 1 92 ? 0.974 22.719 -0.266 1 96.56 92 ASP A CA 1
ATOM 682 C C . ASP A 1 92 ? 1.864 22.078 -1.319 1 96.56 92 ASP A C 1
ATOM 684 O O . ASP A 1 92 ? 2.811 22.688 -1.811 1 96.56 92 ASP A O 1
ATOM 688 N N . TRP A 1 93 ? 1.481 20.875 -1.628 1 96.94 93 TRP A N 1
ATOM 689 C CA . TRP A 1 93 ? 2.287 20.141 -2.6 1 96.94 93 TRP A CA 1
ATOM 690 C C . TRP A 1 93 ? 2.291 20.844 -3.949 1 96.94 93 TRP A C 1
ATOM 692 O O . TRP A 1 93 ? 3.256 20.734 -4.711 1 96.94 93 TRP A O 1
ATOM 702 N N . ASP A 1 94 ? 1.26 21.578 -4.273 1 96.06 94 ASP A N 1
ATOM 703 C CA . ASP A 1 94 ? 1.128 22.203 -5.59 1 96.06 94 ASP A CA 1
ATOM 704 C C . ASP A 1 94 ? 1.417 23.703 -5.52 1 96.06 94 ASP A C 1
ATOM 706 O O . ASP A 1 94 ? 0.967 24.469 -6.375 1 96.06 94 ASP A O 1
ATOM 710 N N . ALA A 1 95 ? 2.078 24.172 -4.516 1 96.12 95 ALA A N 1
ATOM 711 C CA . ALA A 1 95 ? 2.359 25.578 -4.281 1 96.12 95 ALA A CA 1
ATOM 712 C C . ALA A 1 95 ? 3.025 26.219 -5.5 1 96.12 95 ALA A C 1
ATOM 714 O O . ALA A 1 95 ? 2.768 27.375 -5.816 1 96.12 95 ALA A O 1
ATOM 715 N N . ALA A 1 96 ? 3.867 25.453 -6.188 1 94 96 ALA A N 1
ATOM 716 C CA . ALA A 1 96 ? 4.633 25.984 -7.305 1 94 96 ALA A CA 1
ATOM 717 C C . ALA A 1 96 ? 3.721 26.328 -8.477 1 94 96 ALA A C 1
ATOM 719 O O . ALA A 1 96 ? 4.098 27.109 -9.359 1 94 96 ALA A O 1
ATOM 720 N N . THR A 1 97 ? 2.551 25.719 -8.523 1 92.94 97 THR A N 1
ATOM 721 C CA . THR A 1 97 ? 1.598 26.031 -9.578 1 92.94 97 THR A CA 1
ATOM 722 C C . THR A 1 97 ? 1.006 27.422 -9.367 1 92.94 97 THR A C 1
ATOM 724 O O . THR A 1 97 ? 0.58 28.078 -10.328 1 92.94 97 THR A O 1
ATOM 727 N N . MET A 1 98 ? 0.986 27.922 -8.148 1 87.75 98 MET A N 1
ATOM 728 C CA . MET A 1 98 ? 0.408 29.219 -7.809 1 87.75 98 MET A CA 1
ATOM 729 C C . MET A 1 98 ? 1.49 30.281 -7.723 1 87.75 98 MET A C 1
ATOM 731 O O . MET A 1 98 ? 1.235 31.453 -8.008 1 87.75 98 MET A O 1
ATOM 735 N N . ASN A 1 99 ? 2.543 29.875 -7.262 1 90.62 99 ASN A N 1
ATOM 736 C CA . ASN A 1 99 ? 3.727 30.719 -7.137 1 90.62 99 ASN A CA 1
ATOM 737 C C . ASN A 1 99 ? 4.996 29.969 -7.52 1 90.62 99 ASN A C 1
ATOM 739 O O . ASN A 1 99 ? 5.398 29.031 -6.832 1 90.62 99 ASN A O 1
ATOM 743 N N . PRO A 1 100 ? 5.66 30.391 -8.547 1 88.31 100 PRO A N 1
ATOM 744 C CA . PRO A 1 100 ? 6.812 29.656 -9.062 1 88.31 100 PRO A CA 1
ATOM 745 C C . PRO A 1 100 ? 7.891 29.422 -8 1 88.31 100 PRO A C 1
ATOM 747 O O . PRO A 1 100 ? 8.672 28.484 -8.109 1 88.31 100 PRO A O 1
ATOM 750 N N . ASP A 1 101 ? 7.91 30.266 -6.977 1 90.19 101 ASP A N 1
ATOM 751 C CA . ASP A 1 101 ? 8.906 30.078 -5.926 1 90.19 101 ASP A CA 1
ATOM 752 C C . ASP A 1 101 ? 8.406 29.109 -4.863 1 90.19 101 ASP A C 1
ATOM 754 O O . ASP A 1 101 ? 9.094 28.859 -3.869 1 90.19 101 ASP A O 1
ATOM 758 N N . GLY A 1 102 ? 7.254 28.594 -5.035 1 92.75 102 GLY A N 1
ATOM 759 C CA . GLY A 1 102 ? 6.719 27.562 -4.152 1 92.75 102 GLY A CA 1
ATOM 760 C C . GLY A 1 102 ? 6.18 28.109 -2.85 1 92.75 102 GLY A C 1
ATOM 761 O O . GLY A 1 102 ? 6.004 27.375 -1.88 1 92.75 102 GLY A O 1
ATOM 762 N N . ARG A 1 103 ? 5.984 29.438 -2.811 1 95.38 103 ARG A N 1
ATOM 763 C CA . ARG A 1 103 ? 5.508 30.078 -1.594 1 95.38 103 ARG A CA 1
ATOM 764 C C . ARG A 1 103 ? 3.998 30.297 -1.644 1 95.38 103 ARG A C 1
ATOM 766 O O . ARG A 1 103 ? 3.529 31.391 -1.955 1 95.38 103 ARG A O 1
ATOM 773 N N . TYR A 1 104 ? 3.305 29.297 -1.3 1 94.44 104 TYR A N 1
ATOM 774 C CA . TYR A 1 104 ? 1.847 29.344 -1.254 1 94.44 104 TYR A CA 1
ATOM 775 C C . TYR A 1 104 ? 1.298 28.328 -0.259 1 94.44 104 TYR A C 1
ATOM 777 O O . TYR A 1 104 ? 1.68 27.156 -0.284 1 94.44 104 TYR A O 1
ATOM 785 N N . TYR A 1 105 ? 0.385 28.875 0.625 1 94.81 105 TYR A N 1
ATOM 786 C CA . TYR A 1 105 ? -0.143 28.078 1.729 1 94.81 105 TYR A CA 1
ATOM 787 C C . TYR A 1 105 ? 0.985 27.453 2.539 1 94.81 105 TYR A C 1
ATOM 789 O O . TYR A 1 105 ? 1.001 26.234 2.754 1 94.81 105 TYR A O 1
ATOM 797 N N . GLU A 1 106 ? 1.834 28.312 3.018 1 96.69 106 GLU A N 1
ATOM 798 C CA . GLU A 1 106 ? 3.004 27.859 3.758 1 96.69 106 GLU A CA 1
ATOM 799 C C . GLU A 1 106 ? 2.633 27.469 5.188 1 96.69 106 GLU A C 1
ATOM 801 O O . GLU A 1 106 ? 3.412 26.812 5.875 1 96.69 106 GLU A O 1
ATOM 806 N N . GLU A 1 107 ? 1.482 27.797 5.691 1 95.44 107 GLU A N 1
ATOM 807 C CA . GLU A 1 107 ? 0.744 27.25 6.828 1 95.44 107 GLU A CA 1
ATOM 808 C C . GLU A 1 107 ? 1.355 27.703 8.148 1 95.44 107 GLU A C 1
ATOM 810 O O . GLU A 1 107 ? 0.655 28.234 9.016 1 95.44 107 GLU A O 1
ATOM 815 N N . ARG A 1 108 ? 2.652 27.406 8.32 1 98 108 ARG A N 1
ATOM 816 C CA . ARG A 1 108 ? 3.336 27.688 9.578 1 98 108 ARG A CA 1
ATOM 817 C C . ARG A 1 108 ? 4.844 27.766 9.383 1 98 108 ARG A C 1
ATOM 819 O O . ARG A 1 108 ? 5.379 27.203 8.422 1 98 108 ARG A O 1
ATOM 826 N N . GLY A 1 109 ? 5.516 28.453 10.422 1 98.56 109 GLY A N 1
ATOM 827 C CA . GLY A 1 109 ? 6.969 28.469 10.398 1 98.56 109 GLY A CA 1
ATOM 828 C C . GLY A 1 109 ? 7.582 29.25 11.547 1 98.56 109 GLY A C 1
ATOM 829 O O . GLY A 1 109 ? 6.859 29.828 12.359 1 98.56 109 GLY A O 1
ATOM 830 N N . ILE A 1 110 ? 8.883 29.109 11.664 1 98.88 110 ILE A N 1
ATOM 831 C CA . ILE A 1 110 ? 9.734 29.875 12.562 1 98.88 110 ILE A CA 1
ATOM 832 C C . ILE A 1 110 ? 10.844 30.562 11.758 1 98.88 110 ILE A C 1
ATOM 834 O O . ILE A 1 110 ? 11.508 29.922 10.938 1 98.88 110 ILE A O 1
ATOM 838 N N . ASN A 1 111 ? 11.008 31.859 11.953 1 98.81 111 ASN A N 1
ATOM 839 C CA . ASN A 1 111 ? 12.102 32.5 11.25 1 98.81 111 ASN A CA 1
ATOM 840 C C . ASN A 1 111 ? 13.375 32.531 12.094 1 98.81 111 ASN A C 1
ATOM 842 O O . ASN A 1 111 ? 13.391 32.031 13.219 1 98.81 111 ASN A O 1
ATOM 846 N N . GLU A 1 112 ? 14.438 33.031 11.602 1 98.44 112 GLU A N 1
ATOM 847 C CA . GLU A 1 112 ? 15.758 32.938 12.227 1 98.44 112 GLU A CA 1
ATOM 848 C C . GLU A 1 112 ? 15.812 33.812 13.492 1 98.44 112 GLU A C 1
ATOM 850 O O . GLU A 1 112 ? 16.781 33.719 14.25 1 98.44 112 GLU A O 1
ATOM 855 N N . TYR A 1 113 ? 14.812 34.562 13.773 1 98.69 113 TYR A N 1
ATOM 856 C CA . TYR A 1 113 ? 14.734 35.344 15.008 1 98.69 113 TYR A CA 1
ATOM 857 C C . TYR A 1 113 ? 13.766 34.688 15.992 1 98.69 113 TYR A C 1
ATOM 859 O O . TYR A 1 113 ? 13.383 35.312 16.984 1 98.69 113 TYR A O 1
ATOM 867 N N . ASN A 1 114 ? 13.281 33.469 15.68 1 98.81 114 ASN A N 1
ATOM 868 C CA . ASN A 1 114 ? 12.375 32.688 16.516 1 98.81 114 ASN A CA 1
ATOM 869 C C . ASN A 1 114 ? 11 33.312 16.594 1 98.81 114 ASN A C 1
ATOM 871 O O . ASN A 1 114 ? 10.344 33.25 17.641 1 98.81 114 ASN A O 1
ATOM 875 N N . VAL A 1 115 ? 10.625 34.062 15.578 1 98.94 115 VAL A N 1
ATOM 876 C CA . VAL A 1 115 ? 9.234 34.438 15.414 1 98.94 115 VAL A CA 1
ATOM 877 C C . VAL A 1 115 ? 8.461 33.312 14.703 1 98.94 115 VAL A C 1
ATOM 879 O O . VAL A 1 115 ? 8.914 32.812 13.688 1 98.94 115 VAL A O 1
ATOM 882 N N . ALA A 1 116 ? 7.414 32.969 15.281 1 98.94 116 ALA A N 1
ATOM 883 C CA . ALA A 1 116 ? 6.602 31.875 14.727 1 98.94 116 ALA A CA 1
ATOM 884 C C . ALA A 1 116 ? 5.227 32.375 14.305 1 98.94 116 ALA A C 1
ATOM 886 O O . ALA A 1 116 ? 4.676 33.281 14.93 1 98.94 116 ALA A O 1
ATOM 887 N N . ILE A 1 117 ? 4.723 31.797 13.242 1 98.81 117 ILE A N 1
ATOM 888 C CA . ILE A 1 117 ? 3.355 32.031 12.789 1 98.81 117 ILE A CA 1
ATOM 889 C C . ILE A 1 117 ? 2.668 30.703 12.5 1 98.81 117 ILE A C 1
ATOM 891 O O . ILE A 1 117 ? 3.281 29.781 11.953 1 98.81 117 ILE A O 1
ATOM 895 N N . SER A 1 118 ? 1.503 30.5 12.914 1 98.25 118 SER A N 1
ATOM 896 C CA . SER A 1 118 ? 0.544 29.5 12.461 1 98.25 118 SER A CA 1
ATOM 897 C C . SER A 1 118 ? -0.718 30.156 11.906 1 98.25 118 SER A C 1
ATOM 899 O O . SER A 1 118 ? -1.493 30.75 12.664 1 98.25 118 SER A O 1
ATOM 901 N N . ALA A 1 119 ? -0.935 30.078 10.57 1 93.75 119 ALA A N 1
ATOM 902 C CA . ALA A 1 119 ? -2.039 30.75 9.883 1 93.75 119 ALA A CA 1
ATOM 903 C C . ALA A 1 119 ? -2.836 29.75 9.039 1 93.75 119 ALA A C 1
ATOM 905 O O . ALA A 1 119 ? -2.275 29.062 8.188 1 93.75 119 ALA A O 1
ATOM 906 N N . THR A 1 120 ? -4.258 29.469 9.211 1 83.88 120 THR A N 1
ATOM 907 C CA . THR A 1 120 ? -5.16 30.219 10.086 1 83.88 120 THR A CA 1
ATOM 908 C C . THR A 1 120 ? -6.305 29.328 10.562 1 83.88 120 THR A C 1
ATOM 910 O O . THR A 1 120 ? -6.445 28.188 10.109 1 83.88 120 THR A O 1
ATOM 913 N N . THR A 1 121 ? -6.93 29.734 11.508 1 86.38 121 THR A N 1
ATOM 914 C CA . THR A 1 121 ? -8.297 29.25 11.695 1 86.38 121 THR A CA 1
ATOM 915 C C . THR A 1 121 ? -9.297 30.188 11.023 1 86.38 121 THR A C 1
ATOM 917 O O . THR A 1 121 ? -9.539 31.297 11.516 1 86.38 121 THR A O 1
ATOM 920 N N . SER A 1 122 ? -9.828 29.734 9.961 1 89.12 122 SER A N 1
ATOM 921 C CA . SER A 1 122 ? -10.742 30.547 9.164 1 89.12 122 SER A CA 1
ATOM 922 C C . SER A 1 122 ? -11.992 30.922 9.969 1 89.12 122 SER A C 1
ATOM 924 O O . SER A 1 122 ? -12.492 30.109 10.742 1 89.12 122 SER A O 1
ATOM 926 N N . ALA A 1 123 ? -12.461 32.156 9.766 1 91.38 123 ALA A N 1
ATOM 927 C CA . ALA A 1 123 ? -13.617 32.625 10.523 1 91.38 123 ALA A CA 1
ATOM 928 C C . ALA A 1 123 ? -14.617 33.344 9.609 1 91.38 123 ALA A C 1
ATOM 930 O O . ALA A 1 123 ? -14.227 34.062 8.688 1 91.38 123 ALA A O 1
ATOM 931 N N . GLU A 1 124 ? -15.867 33.156 9.922 1 90.12 124 GLU A N 1
ATOM 932 C CA . GLU A 1 124 ? -16.938 33.812 9.195 1 90.12 124 GLU A CA 1
ATOM 933 C C . GLU A 1 124 ? -17.047 35.281 9.617 1 90.12 124 GLU A C 1
ATOM 935 O O . GLU A 1 124 ? -16.984 35.594 10.805 1 90.12 124 GLU A O 1
ATOM 940 N N . VAL A 1 125 ? -17.188 36.125 8.609 1 95.06 125 VAL A N 1
ATOM 941 C CA . VAL A 1 125 ? -17.5 37.531 8.852 1 95.06 125 VAL A CA 1
ATOM 942 C C . VAL A 1 125 ? -19 37.781 8.688 1 95.06 125 VAL A C 1
ATOM 944 O O . VAL A 1 125 ? -19.594 37.344 7.695 1 95.06 125 VAL A O 1
ATOM 947 N N . ASN A 1 126 ? -19.625 38.438 9.664 1 96.06 126 ASN A N 1
ATOM 948 C CA . ASN A 1 126 ? -21.062 38.594 9.602 1 96.06 126 ASN A CA 1
ATOM 949 C C . ASN A 1 126 ? -21.469 39.531 8.469 1 96.06 126 ASN A C 1
ATOM 951 O O . ASN A 1 126 ? -20.641 40.281 7.945 1 96.06 126 ASN A O 1
ATOM 955 N N . GLU A 1 127 ? -22.719 39.5 8.117 1 96.56 127 GLU A N 1
ATOM 956 C CA . GLU A 1 127 ? -23.25 40.219 6.949 1 96.56 127 GLU A CA 1
ATOM 957 C C . GLU A 1 127 ? -23.109 41.719 7.09 1 96.56 127 GLU A C 1
ATOM 959 O O . GLU A 1 127 ? -22.812 42.406 6.117 1 96.56 127 GLU A O 1
ATOM 964 N N . LYS A 1 128 ? -23.328 42.188 8.234 1 97.69 128 LYS A N 1
ATOM 965 C CA . LYS A 1 128 ? -23.281 43.625 8.453 1 97.69 128 LYS A CA 1
ATOM 966 C C . LYS A 1 128 ? -21.875 44.156 8.258 1 97.69 128 LYS A C 1
ATOM 968 O O . LYS A 1 128 ? -21.688 45.219 7.621 1 97.69 128 LYS A O 1
ATOM 973 N N . ALA A 1 129 ? -20.938 43.531 8.828 1 98.19 129 ALA A N 1
ATOM 974 C CA . ALA A 1 129 ? -19.547 43.938 8.68 1 98.19 129 ALA A CA 1
ATOM 975 C C . ALA A 1 129 ? -19.094 43.812 7.223 1 98.19 129 ALA A C 1
ATOM 977 O O . ALA A 1 129 ? -18.406 44.719 6.715 1 98.19 129 ALA A O 1
ATOM 978 N N . GLN A 1 130 ? -19.484 42.75 6.574 1 96.94 130 GLN A N 1
ATOM 979 C CA . GLN A 1 130 ? -19.125 42.562 5.176 1 96.94 130 GLN A CA 1
ATOM 980 C C . GLN A 1 130 ? -19.703 43.656 4.297 1 96.94 130 GLN A C 1
ATOM 982 O O . GLN A 1 130 ? -19.078 44.062 3.322 1 96.94 130 GLN A O 1
ATOM 987 N N . ALA A 1 131 ? -20.922 44 4.582 1 98 131 ALA A N 1
ATOM 988 C CA . ALA A 1 131 ? -21.562 45.062 3.824 1 98 131 ALA A CA 1
ATOM 989 C C . ALA A 1 131 ? -20.844 46.375 4.043 1 98 131 ALA A C 1
ATOM 991 O O . ALA A 1 131 ? -20.719 47.188 3.111 1 98 131 ALA A O 1
ATOM 992 N N . ALA A 1 132 ? -20.422 46.656 5.234 1 98.5 132 ALA A N 1
ATOM 993 C CA . ALA A 1 132 ? -19.797 47.906 5.598 1 98.5 132 ALA A CA 1
ATOM 994 C C . ALA A 1 132 ? -18.359 48 5.055 1 98.5 132 ALA A C 1
ATOM 996 O O . ALA A 1 132 ? -17.906 49.062 4.668 1 98.5 132 ALA A O 1
ATOM 997 N N . ASP A 1 133 ? -17.656 46.938 5.062 1 98.5 133 ASP A N 1
ATOM 998 C CA . ASP A 1 133 ? -16.266 46.844 4.617 1 98.5 133 ASP A CA 1
ATOM 999 C C . ASP A 1 133 ? -16 45.469 3.996 1 98.5 133 ASP A C 1
ATOM 1001 O O . ASP A 1 133 ? -15.43 44.594 4.645 1 98.5 133 ASP A O 1
ATOM 1005 N N . PRO A 1 134 ? -16.297 45.312 2.73 1 98.12 134 PRO A N 1
ATOM 1006 C CA . PRO A 1 134 ? -16.188 44.031 2.055 1 98.12 134 PRO A CA 1
ATOM 1007 C C . PRO A 1 134 ? -14.758 43.5 1.995 1 98.12 134 PRO A C 1
ATOM 1009 O O . PRO A 1 134 ? -13.812 44.281 1.893 1 98.12 134 PRO A O 1
ATOM 1012 N N . LEU A 1 135 ? -14.656 42.219 2.043 1 97.25 135 LEU A N 1
ATOM 1013 C CA . LEU A 1 135 ? -13.375 41.562 1.812 1 97.25 135 LEU A CA 1
ATOM 1014 C C . LEU A 1 135 ? -12.836 41.875 0.422 1 97.25 135 LEU A C 1
ATOM 1016 O O . LEU A 1 135 ? -13.617 42.062 -0.521 1 97.25 135 LEU A O 1
ATOM 1020 N N . VAL A 1 136 ? -11.547 41.875 0.334 1 97 136 VAL A N 1
ATOM 1021 C CA . VAL A 1 136 ? -10.891 42.312 -0.897 1 97 136 VAL A CA 1
ATOM 1022 C C . VAL A 1 136 ? -10.32 41.094 -1.62 1 97 136 VAL A C 1
ATOM 1024 O O . VAL A 1 136 ? -9.453 40.375 -1.086 1 97 136 VAL A O 1
ATOM 1027 N N . LYS A 1 137 ? -10.664 40.781 -2.838 1 91.56 137 LYS A N 1
ATOM 1028 C CA . LYS A 1 137 ? -10.32 39.594 -3.6 1 91.56 137 LYS A CA 1
ATOM 1029 C C . LYS A 1 137 ? -8.812 39.406 -3.664 1 91.56 137 LYS A C 1
ATOM 1031 O O . LYS A 1 137 ? -8.32 38.281 -3.457 1 91.56 137 LYS A O 1
ATOM 1036 N N . GLN A 1 138 ? -8.008 40.375 -3.906 1 93.62 138 GLN A N 1
ATOM 1037 C CA . GLN A 1 138 ? -6.551 40.25 -3.984 1 93.62 138 GLN A CA 1
ATOM 1038 C C . GLN A 1 138 ? -5.887 40.812 -2.725 1 93.62 138 GLN A C 1
ATOM 1040 O O . GLN A 1 138 ? -4.785 41.344 -2.787 1 93.62 138 GLN A O 1
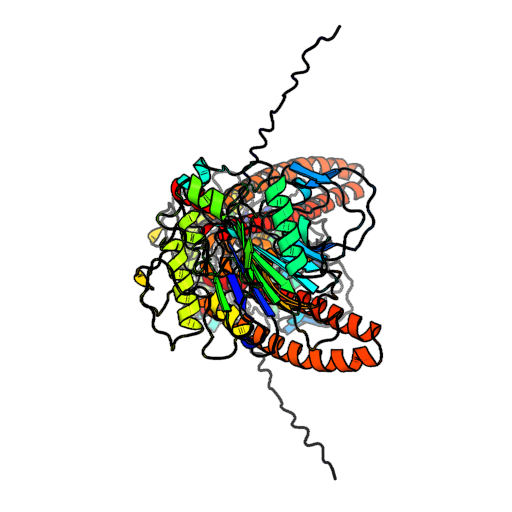ATOM 1045 N N . GLY A 1 139 ? -6.586 40.625 -1.554 1 97.31 139 GLY A N 1
ATOM 1046 C CA . GLY A 1 139 ? -6.027 41.062 -0.287 1 97.31 139 GLY A CA 1
ATOM 1047 C C . GLY A 1 139 ? -5.23 40 0.427 1 97.31 139 GLY A C 1
ATOM 1048 O O . GLY A 1 139 ? -4.863 39 -0.176 1 97.31 139 GLY A O 1
ATOM 1049 N N . VAL A 1 140 ? -4.891 40.25 1.636 1 97.56 140 VAL A N 1
ATOM 1050 C CA . VAL A 1 140 ? -4.141 39.344 2.477 1 97.56 140 VAL A CA 1
ATOM 1051 C C . VAL A 1 140 ? -5.008 38.125 2.822 1 97.56 140 VAL A C 1
ATOM 1053 O O . VAL A 1 140 ? -6.125 38.281 3.326 1 97.56 140 VAL A O 1
ATOM 1056 N N . ILE A 1 141 ? -4.52 36.969 2.51 1 95.75 141 ILE A N 1
ATOM 1057 C CA . ILE A 1 141 ? -5.254 35.719 2.807 1 95.75 141 ILE A CA 1
ATOM 1058 C C . ILE A 1 141 ? -4.332 34.75 3.512 1 95.75 141 ILE A C 1
ATOM 1060 O O . ILE A 1 141 ? -3.117 34.938 3.578 1 95.75 141 ILE A O 1
ATOM 1064 N N . GLU A 1 142 ? -4.902 33.719 4.082 1 94.56 142 GLU A N 1
ATOM 1065 C CA . GLU A 1 142 ? -4.199 32.656 4.777 1 94.56 142 GLU A CA 1
ATOM 1066 C C . GLU A 1 142 ? -2.98 32.188 3.984 1 94.56 142 GLU A C 1
ATOM 1068 O O . GLU A 1 142 ? -1.893 32.031 4.543 1 94.56 142 GLU A O 1
ATOM 1073 N N . ALA A 1 143 ? -3.09 32 2.697 1 94.25 143 ALA A N 1
ATOM 1074 C CA . ALA A 1 143 ? -2.086 31.391 1.83 1 94.25 143 ALA A CA 1
ATOM 1075 C C . ALA A 1 143 ? -0.814 32.25 1.785 1 94.25 143 ALA A C 1
ATOM 1077 O O . ALA A 1 143 ? 0.263 31.734 1.465 1 94.25 143 ALA A O 1
ATOM 1078 N N . ASN A 1 144 ? -0.889 33.531 2.141 1 94.69 144 ASN A N 1
ATOM 1079 C CA . ASN A 1 144 ? 0.276 34.375 1.941 1 94.69 144 ASN A CA 1
ATOM 1080 C C . ASN A 1 144 ? 0.804 34.938 3.266 1 94.69 144 ASN A C 1
ATOM 1082 O O . ASN A 1 144 ? 1.885 35.5 3.312 1 94.69 144 ASN A O 1
ATOM 1086 N N . ILE A 1 145 ? 0.07 34.688 4.363 1 97.88 145 ILE A N 1
ATOM 1087 C CA . ILE A 1 145 ? 0.39 35.375 5.613 1 97.88 145 ILE A CA 1
ATOM 1088 C C . ILE A 1 145 ? 1.777 34.938 6.09 1 97.88 145 ILE A C 1
ATOM 1090 O O . ILE A 1 145 ? 2.639 35.781 6.348 1 97.88 145 ILE A O 1
ATOM 1094 N N . PRO A 1 146 ? 2.082 33.625 6.215 1 98.19 146 PRO A N 1
ATOM 1095 C CA . PRO A 1 146 ? 3.441 33.281 6.641 1 98.19 146 PRO A CA 1
ATOM 1096 C C . PRO A 1 146 ? 4.508 33.781 5.676 1 98.19 146 PRO A C 1
ATOM 1098 O O . PRO A 1 146 ? 5.559 34.281 6.109 1 98.19 146 PRO A O 1
ATOM 1101 N N . THR A 1 147 ? 4.242 33.75 4.418 1 97.88 147 THR A N 1
ATOM 1102 C CA . THR A 1 147 ? 5.164 34.188 3.383 1 97.88 147 THR A CA 1
ATOM 1103 C C . THR A 1 147 ? 5.438 35.688 3.523 1 97.88 147 THR A C 1
ATOM 1105 O O . THR A 1 147 ? 6.582 36.125 3.383 1 97.88 147 THR A O 1
ATOM 1108 N N . LEU A 1 148 ? 4.441 36.375 3.83 1 98 148 LEU A N 1
ATOM 1109 C CA . LEU A 1 148 ? 4.48 37.844 3.869 1 98 148 LEU A CA 1
ATOM 1110 C C . LEU A 1 148 ? 5.18 38.344 5.133 1 98 148 LEU A C 1
ATOM 1112 O O . LEU A 1 148 ? 5.844 39.375 5.113 1 98 148 LEU A O 1
ATOM 1116 N N . ILE A 1 149 ? 5.09 37.656 6.215 1 98.81 149 ILE A N 1
ATOM 1117 C CA . ILE A 1 149 ? 5.41 38.25 7.508 1 98.81 149 ILE A CA 1
ATOM 1118 C C . ILE A 1 149 ? 6.707 37.656 8.047 1 98.81 149 ILE A C 1
ATOM 1120 O O . ILE A 1 149 ? 7.602 38.375 8.477 1 98.81 149 ILE A O 1
ATOM 1124 N N . LEU A 1 150 ? 6.918 36.375 7.969 1 98.88 150 LEU A N 1
ATOM 1125 C CA . LEU A 1 150 ? 8.023 35.688 8.625 1 98.88 150 LEU A CA 1
ATOM 1126 C C . LEU A 1 150 ? 9.367 36.219 8.117 1 98.88 150 LEU A C 1
ATOM 1128 O O . LEU A 1 150 ? 10.289 36.406 8.906 1 98.88 150 LEU A O 1
ATOM 1132 N N . PRO A 1 151 ? 9.5 36.562 6.867 1 98.75 151 PRO A N 1
ATOM 1133 C CA . PRO A 1 151 ? 10.82 36.969 6.398 1 98.75 151 PRO A CA 1
ATOM 1134 C C . PRO A 1 151 ? 11.125 38.438 6.719 1 98.75 151 PRO A C 1
ATOM 1136 O O . PRO A 1 151 ? 12.195 38.938 6.363 1 98.75 151 PRO A O 1
ATOM 1139 N N . GLN A 1 152 ? 10.227 39.125 7.465 1 98.75 152 GLN A N 1
ATOM 1140 C CA . GLN A 1 152 ? 10.383 40.562 7.543 1 98.75 152 GLN A CA 1
ATOM 1141 C C . GLN A 1 152 ? 10.461 41.031 8.992 1 98.75 152 GLN A C 1
ATOM 1143 O O . GLN A 1 152 ? 10.68 42.219 9.258 1 98.75 152 GLN A O 1
ATOM 1148 N N . VAL A 1 153 ? 10.328 40.156 9.953 1 98.88 153 VAL A N 1
ATOM 1149 C CA . VAL A 1 153 ? 10.117 40.656 11.305 1 98.88 153 VAL A CA 1
ATOM 1150 C C . VAL A 1 153 ? 11.07 39.969 12.273 1 98.88 153 VAL A C 1
ATOM 1152 O O . VAL A 1 153 ? 11.547 38.875 12.008 1 98.88 153 VAL A O 1
ATOM 1155 N N . LYS A 1 154 ? 11.273 40.531 13.422 1 98.75 154 LYS A N 1
ATOM 1156 C CA . LYS A 1 154 ? 12.219 40.031 14.406 1 98.75 154 LYS A CA 1
ATOM 1157 C C . LYS A 1 154 ? 11.523 39.75 15.742 1 98.75 154 LYS A C 1
ATOM 1159 O O . LYS A 1 154 ? 12.094 39.094 16.625 1 98.75 154 LYS A O 1
ATOM 1164 N N . THR A 1 155 ? 10.281 40.219 15.891 1 98.81 155 THR A N 1
ATOM 1165 C CA . THR A 1 155 ? 9.484 39.938 17.078 1 98.81 155 THR A CA 1
ATOM 1166 C C . THR A 1 155 ? 8.031 39.625 16.688 1 98.81 155 THR A C 1
ATOM 1168 O O . THR A 1 155 ? 7.586 40 15.609 1 98.81 155 THR A O 1
ATOM 1171 N N . ALA A 1 156 ? 7.363 38.969 17.594 1 98.88 156 ALA A N 1
ATOM 1172 C CA . ALA A 1 156 ? 5.949 38.688 17.359 1 98.88 156 ALA A CA 1
ATOM 1173 C C . ALA A 1 156 ? 5.141 39.969 17.234 1 98.88 156 ALA A C 1
ATOM 1175 O O . ALA A 1 156 ? 4.266 40.094 16.375 1 98.88 156 ALA A O 1
ATOM 1176 N N . LYS A 1 157 ? 5.395 40.906 18.062 1 98.81 157 LYS A N 1
ATOM 1177 C CA . LYS A 1 157 ? 4.676 42.156 18.047 1 98.81 157 LYS A CA 1
ATOM 1178 C C . LYS A 1 157 ? 4.891 42.875 16.719 1 98.81 157 LYS A C 1
ATOM 1180 O O . LYS A 1 157 ? 3.943 43.438 16.141 1 98.81 157 LYS A O 1
ATOM 1185 N N . GLN A 1 158 ? 6.168 42.906 16.266 1 98.81 158 GLN A N 1
ATOM 1186 C CA . GLN A 1 158 ? 6.441 43.5 14.953 1 98.81 158 GLN A CA 1
ATOM 1187 C C . GLN A 1 158 ? 5.625 42.812 13.867 1 98.81 158 GLN A C 1
ATOM 1189 O O . GLN A 1 158 ? 5.188 43.438 12.906 1 98.81 158 GLN A O 1
ATOM 1194 N N . GLY A 1 159 ? 5.492 41.5 13.992 1 98.94 159 GLY A N 1
ATOM 1195 C CA . GLY A 1 159 ? 4.672 40.781 13.047 1 98.94 159 GLY A CA 1
ATOM 1196 C C . GLY A 1 159 ? 3.215 41.188 13.062 1 98.94 159 GLY A C 1
ATOM 1197 O O . GLY A 1 159 ? 2.6 41.375 12.008 1 98.94 159 GLY A O 1
ATOM 1198 N N . VAL A 1 160 ? 2.646 41.375 14.242 1 98.88 160 VAL A N 1
ATOM 1199 C CA . VAL A 1 160 ? 1.272 41.812 14.414 1 98.88 160 VAL A CA 1
ATOM 1200 C C . VAL A 1 160 ? 1.101 43.188 13.742 1 98.88 160 VAL A C 1
ATOM 1202 O O . VAL A 1 160 ? 0.159 43.406 12.969 1 98.88 160 VAL A O 1
ATOM 1205 N N . GLU A 1 161 ? 2.014 44.031 14.016 1 98.81 161 GLU A N 1
ATOM 1206 C CA . GLU A 1 161 ? 1.943 45.406 13.477 1 98.81 161 GLU A CA 1
ATOM 1207 C C . GLU A 1 161 ? 2.057 45.406 11.953 1 98.81 161 GLU A C 1
ATOM 1209 O O . GLU A 1 161 ? 1.304 46.094 11.273 1 98.81 161 GLU A O 1
ATOM 1214 N N . LEU A 1 162 ? 3.037 44.656 11.484 1 98.88 162 LEU A N 1
ATOM 1215 C CA . LEU A 1 162 ? 3.244 44.594 10.039 1 98.88 162 LEU A CA 1
ATOM 1216 C C . LEU A 1 162 ? 2.021 44 9.336 1 98.88 162 LEU A C 1
ATOM 1218 O O . LEU A 1 162 ? 1.595 44.531 8.297 1 98.88 162 LEU A O 1
ATOM 1222 N N . LEU A 1 163 ? 1.471 42.938 9.836 1 98.81 163 LEU A N 1
ATOM 1223 C CA . LEU A 1 163 ? 0.268 42.344 9.258 1 98.81 163 LEU A CA 1
ATOM 1224 C C . LEU A 1 163 ? -0.89 43.344 9.281 1 98.81 163 LEU A C 1
ATOM 1226 O O . LEU A 1 163 ? -1.626 43.469 8.297 1 98.81 163 LEU A O 1
ATOM 1230 N N . GLY A 1 164 ? -1.1 43.969 10.406 1 98.75 164 GLY A N 1
ATOM 1231 C CA . GLY A 1 164 ? -2.111 45.031 10.484 1 98.75 164 GLY A CA 1
ATOM 1232 C C . GLY A 1 164 ? -1.963 46.062 9.406 1 98.75 164 GLY A C 1
ATOM 1233 O O . GLY A 1 164 ? -2.943 46.469 8.758 1 98.75 164 GLY A O 1
ATOM 1234 N N . GLN A 1 165 ? -0.728 46.562 9.188 1 98.69 165 GLN A N 1
ATOM 1235 C CA . GLN A 1 165 ? -0.459 47.562 8.172 1 98.69 165 GLN A CA 1
ATOM 1236 C C . GLN A 1 165 ? -0.824 47.062 6.781 1 98.69 165 GLN A C 1
ATOM 1238 O O . GLN A 1 165 ? -1.395 47.812 5.977 1 98.69 165 GLN A O 1
ATOM 1243 N N . TYR A 1 166 ? -0.414 45.844 6.496 1 98.62 166 TYR A N 1
ATOM 1244 C CA . TYR A 1 166 ? -0.741 45.281 5.195 1 98.62 166 TYR A CA 1
ATOM 1245 C C . TYR A 1 166 ? -2.25 45.188 4.996 1 98.62 166 TYR A C 1
ATOM 1247 O O . TYR A 1 166 ? -2.754 45.469 3.906 1 98.62 166 TYR A O 1
ATOM 1255 N N . ILE A 1 167 ? -3.018 44.812 6.023 1 98.62 167 ILE A N 1
ATOM 1256 C CA . ILE A 1 167 ? -4.469 44.688 5.934 1 98.62 167 ILE A CA 1
ATOM 1257 C C . ILE A 1 167 ? -5.09 46.062 5.75 1 98.62 167 ILE A C 1
ATOM 1259 O O . ILE A 1 167 ? -6.004 46.25 4.938 1 98.62 167 ILE A O 1
ATOM 1263 N N . GLU A 1 168 ? -4.633 47.031 6.465 1 98.69 168 GLU A N 1
ATOM 1264 C CA . GLU A 1 168 ? -5.141 48.406 6.352 1 98.69 168 GLU A CA 1
ATOM 1265 C C . GLU A 1 168 ? -4.926 48.969 4.945 1 98.69 168 GLU A C 1
ATOM 1267 O O . GLU A 1 168 ? -5.793 49.656 4.406 1 98.69 168 GLU A O 1
ATOM 1272 N N . LYS A 1 169 ? -3.83 48.625 4.402 1 98.38 169 LYS A N 1
ATOM 1273 C CA . LYS A 1 169 ? -3.441 49.219 3.129 1 98.38 169 LYS A CA 1
ATOM 1274 C C . LYS A 1 169 ? -4.016 48.438 1.951 1 98.38 169 LYS A C 1
ATOM 1276 O O . LYS A 1 169 ? -4.477 49.031 0.973 1 98.38 169 LYS A O 1
ATOM 1281 N N . TYR A 1 170 ? -3.936 47.125 2.006 1 98.31 170 TYR A N 1
ATOM 1282 C CA . TYR A 1 170 ? -4.227 46.344 0.825 1 98.31 170 TYR A CA 1
ATOM 1283 C C . TYR A 1 170 ? -5.512 45.531 1.012 1 98.31 170 TYR A C 1
ATOM 1285 O O . TYR A 1 170 ? -6.031 44.938 0.059 1 98.31 170 TYR A O 1
ATOM 1293 N N . GLY A 1 171 ? -6.02 45.531 2.215 1 98.38 171 GLY A N 1
ATOM 1294 C CA . GLY A 1 171 ? -7.23 44.781 2.496 1 98.38 171 GLY A CA 1
ATOM 1295 C C . GLY A 1 171 ? -6.973 43.312 2.77 1 98.38 171 GLY A C 1
ATOM 1296 O O . GLY A 1 171 ? -5.895 42.812 2.457 1 98.38 171 GLY A O 1
ATOM 1297 N N . ALA A 1 172 ? -7.93 42.719 3.402 1 97.94 172 ALA A N 1
ATOM 1298 C CA . ALA A 1 172 ? -7.938 41.281 3.613 1 97.94 172 ALA A CA 1
ATOM 1299 C C . ALA A 1 172 ? -8.953 40.594 2.703 1 97.94 172 ALA A C 1
ATOM 1301 O O . ALA A 1 172 ? -10.039 41.125 2.459 1 97.94 172 ALA A O 1
ATOM 1302 N N . GLY A 1 173 ? -8.586 39.469 2.223 1 96.31 173 GLY A N 1
ATOM 1303 C CA . GLY A 1 173 ? -9.492 38.688 1.38 1 96.31 173 GLY A CA 1
ATOM 1304 C C . GLY A 1 173 ? -10.32 37.688 2.15 1 96.31 173 GLY A C 1
ATOM 1305 O O . GLY A 1 173 ? -11.227 37.062 1.596 1 96.31 173 GLY A O 1
ATOM 1306 N N . GLU A 1 174 ? -10.023 37.531 3.439 1 94.38 174 GLU A N 1
ATOM 1307 C CA . GLU A 1 174 ? -10.688 36.562 4.297 1 94.38 174 GLU A CA 1
ATOM 1308 C C . GLU A 1 174 ? -10.742 37.031 5.742 1 94.38 174 GLU A C 1
ATOM 1310 O O . GLU A 1 174 ? -9.883 37.812 6.18 1 94.38 174 GLU A O 1
ATOM 1315 N N . GLY A 1 175 ? -11.828 36.562 6.41 1 94.44 175 GLY A N 1
ATOM 1316 C CA . GLY A 1 175 ? -11.812 36.625 7.859 1 94.44 175 GLY A CA 1
ATOM 1317 C C . GLY A 1 175 ? -11.094 35.469 8.5 1 94.44 175 GLY A C 1
ATOM 1318 O O . GLY A 1 175 ? -11.273 34.312 8.078 1 94.44 175 GLY A O 1
ATOM 1319 N N . ASN A 1 176 ? -10.219 35.719 9.484 1 94 176 ASN A N 1
ATOM 1320 C CA . ASN A 1 176 ? -9.453 34.656 10.086 1 94 176 ASN A CA 1
ATOM 1321 C C . ASN A 1 176 ? -8.969 35 11.484 1 94 176 ASN A C 1
ATOM 1323 O O . ASN A 1 176 ? -8.984 36.188 11.867 1 94 176 ASN A O 1
ATOM 1327 N N . SER A 1 177 ? -8.734 33.969 12.18 1 96.25 177 SER A N 1
ATOM 1328 C CA . SER A 1 177 ? -7.848 34.031 13.336 1 96.25 177 SER A CA 1
ATOM 1329 C C . SER A 1 177 ? -6.488 33.406 13.047 1 96.25 177 SER A C 1
ATOM 1331 O O . SER A 1 177 ? -6.391 32.469 12.266 1 96.25 177 SER A O 1
ATOM 1333 N N . LEU A 1 178 ? -5.43 34 13.594 1 96.62 178 LEU A N 1
ATOM 1334 C CA . LEU A 1 178 ? -4.105 33.406 13.438 1 96.62 178 LEU A CA 1
ATOM 1335 C C . LEU A 1 178 ? -3.219 33.719 14.633 1 96.62 178 LEU A C 1
ATOM 1337 O O . LEU A 1 178 ? -3.625 34.5 15.523 1 96.62 178 LEU A O 1
ATOM 1341 N N . TYR A 1 179 ? -2.055 33.094 14.68 1 98.69 179 TYR A N 1
ATOM 1342 C CA . TYR A 1 179 ? -1.203 33.094 15.859 1 98.69 179 TYR A CA 1
ATOM 1343 C C . TYR A 1 179 ? 0.211 33.562 15.516 1 98.69 179 TYR A C 1
ATOM 1345 O O . TYR A 1 179 ? 0.82 33.031 14.578 1 98.69 179 TYR A O 1
ATOM 1353 N N . LEU A 1 180 ? 0.7 34.5 16.203 1 98.88 180 LEU A N 1
ATOM 1354 C CA . LEU A 1 180 ? 2.092 34.938 16.125 1 98.88 180 LEU A CA 1
ATOM 1355 C C . LEU A 1 180 ? 2.758 34.844 17.5 1 98.88 180 LEU A C 1
ATOM 1357 O O . LEU A 1 180 ? 2.15 35.188 18.516 1 98.88 180 LEU A O 1
ATOM 1361 N N . ALA A 1 181 ? 3.943 34.344 17.5 1 98.94 181 ALA A N 1
ATOM 1362 C CA . ALA A 1 181 ? 4.629 34.219 18.781 1 98.94 181 ALA A CA 1
ATOM 1363 C C . ALA A 1 181 ? 6.141 34.312 18.609 1 98.94 181 ALA A C 1
ATOM 1365 O O . ALA A 1 181 ? 6.664 34.125 17.516 1 98.94 181 ALA A O 1
ATOM 1366 N N . ASP A 1 182 ? 6.816 34.719 19.594 1 98.88 182 ASP A N 1
ATOM 1367 C CA . ASP A 1 182 ? 8.258 34.594 19.797 1 98.88 182 ASP A CA 1
ATOM 1368 C C . ASP A 1 182 ? 8.57 34.094 21.203 1 98.88 182 ASP A C 1
ATOM 1370 O O . ASP A 1 182 ? 7.691 33.562 21.891 1 98.88 182 ASP A O 1
ATOM 1374 N N . VAL A 1 183 ? 9.766 34.188 21.656 1 98.44 183 VAL A N 1
ATOM 1375 C CA . VAL A 1 183 ? 10.148 33.531 22.922 1 98.44 183 VAL A CA 1
ATOM 1376 C C . VAL A 1 183 ? 9.609 34.344 24.094 1 98.44 183 VAL A C 1
ATOM 1378 O O . VAL A 1 183 ? 9.648 33.906 25.234 1 98.44 183 VAL A O 1
ATOM 1381 N N . ASN A 1 184 ? 8.992 35.469 23.812 1 98.19 184 ASN A N 1
ATOM 1382 C CA . ASN A 1 184 ? 8.562 36.344 24.906 1 98.19 184 ASN A CA 1
ATOM 1383 C C . ASN A 1 184 ? 7.043 36.406 25.016 1 98.19 184 ASN A C 1
ATOM 1385 O O . ASN A 1 184 ? 6.496 36.531 26.109 1 98.19 184 ASN A O 1
ATOM 1389 N N . GLU A 1 185 ? 6.387 36.375 23.891 1 98.31 185 GLU A N 1
ATOM 1390 C CA . GLU A 1 185 ? 4.949 36.625 23.906 1 98.31 185 GLU A CA 1
ATOM 1391 C C . GLU A 1 185 ? 4.25 35.938 22.734 1 98.31 185 GLU A C 1
ATOM 1393 O O . GLU A 1 185 ? 4.883 35.594 21.734 1 98.31 185 GLU A O 1
ATOM 1398 N N . ALA A 1 186 ? 3.051 35.656 22.922 1 98.81 186 ALA A N 1
ATOM 1399 C CA . ALA A 1 186 ? 2.152 35.125 21.891 1 98.81 186 ALA A CA 1
ATOM 1400 C C . ALA A 1 186 ? 0.964 36.062 21.688 1 98.81 186 ALA A C 1
ATOM 1402 O O . ALA A 1 186 ? 0.426 36.625 22.641 1 98.81 186 ALA A O 1
ATOM 1403 N N . TRP A 1 187 ? 0.56 36.219 20.438 1 98.88 187 TRP A N 1
ATOM 1404 C CA . TRP A 1 187 ? -0.544 37.094 20.062 1 98.88 187 TRP A CA 1
ATOM 1405 C C . TRP A 1 187 ? -1.604 36.344 19.281 1 98.88 187 TRP A C 1
ATOM 1407 O O . TRP A 1 187 ? -1.276 35.562 18.375 1 98.88 187 TRP A O 1
ATOM 1417 N N . LEU A 1 188 ? -2.826 36.469 19.719 1 98.81 188 LEU A N 1
ATOM 1418 C CA . LEU A 1 188 ? -3.982 36.094 18.906 1 98.81 188 LEU A CA 1
ATOM 1419 C C . LEU A 1 188 ? -4.41 37.25 18.016 1 98.81 188 LEU A C 1
ATOM 1421 O O . LEU A 1 188 ? -4.723 38.344 18.5 1 98.81 188 LEU A O 1
ATOM 1425 N N . PHE A 1 189 ? -4.363 37.031 16.719 1 98.81 189 PHE A N 1
ATOM 1426 C CA . PHE A 1 189 ? -4.715 38.031 15.719 1 98.81 189 PHE A CA 1
ATOM 1427 C C . PHE A 1 189 ? -6 37.656 14.992 1 98.81 189 PHE A C 1
ATOM 1429 O O . PHE A 1 189 ? -6.152 36.531 14.547 1 98.81 189 PHE A O 1
ATOM 1436 N N . GLU A 1 190 ? -6.949 38.594 14.875 1 98.75 190 GLU A N 1
ATOM 1437 C CA . GLU A 1 190 ? -8.188 38.312 14.156 1 98.75 190 GLU A CA 1
ATOM 1438 C C . GLU A 1 190 ? -8.477 39.406 13.109 1 98.75 190 GLU A C 1
ATOM 1440 O O . GLU A 1 190 ? -8.289 40.594 13.367 1 98.75 190 GLU A O 1
ATOM 1445 N N . VAL A 1 191 ? -8.844 38.938 11.953 1 98.38 191 VAL A N 1
ATOM 1446 C CA . VAL A 1 191 ? -9.305 39.781 10.867 1 98.38 191 VAL A CA 1
ATOM 1447 C C . VAL A 1 191 ? -10.828 39.781 10.812 1 98.38 191 VAL A C 1
ATOM 1449 O O . VAL A 1 191 ? -11.445 38.75 10.609 1 98.38 191 VAL A O 1
ATOM 1452 N N . GLY A 1 192 ? -11.43 40.969 10.914 1 98.19 192 GLY A N 1
ATOM 1453 C CA . GLY A 1 192 ? -12.883 41.031 11.031 1 98.19 192 GLY A CA 1
ATOM 1454 C C . GLY A 1 192 ? -13.562 41.531 9.766 1 98.19 192 GLY A C 1
ATOM 1455 O O . GLY A 1 192 ? -14.766 41.344 9.594 1 98.19 192 GLY A O 1
ATOM 1456 N N . SER A 1 193 ? -12.891 42.188 8.906 1 97.94 193 SER A N 1
ATOM 1457 C CA . SER A 1 193 ? -13.406 42.688 7.637 1 97.94 193 SER A CA 1
ATOM 1458 C C . SER A 1 193 ? -12.281 42.969 6.652 1 97.94 193 SER A C 1
ATOM 1460 O O . SER A 1 193 ? -11.164 42.469 6.812 1 97.94 193 SER A O 1
ATOM 1462 N N . GLY A 1 194 ? -12.586 43.688 5.625 1 98.25 194 GLY A N 1
ATOM 1463 C CA . GLY A 1 194 ? -11.578 44.031 4.641 1 98.25 194 GLY A CA 1
ATOM 1464 C C . GLY A 1 194 ? -10.406 44.781 5.23 1 98.25 194 GLY A C 1
ATOM 1465 O O . GLY A 1 194 ? -9.266 44.625 4.789 1 98.25 194 GLY A O 1
ATOM 1466 N N . HIS A 1 195 ? -10.711 45.625 6.25 1 98.69 195 HIS A N 1
ATOM 1467 C CA . HIS A 1 195 ? -9.609 46.5 6.684 1 98.69 195 HIS A CA 1
ATOM 1468 C C . HIS A 1 195 ? -9.562 46.594 8.203 1 98.69 195 HIS A C 1
ATOM 1470 O O . HIS A 1 195 ? -8.742 47.312 8.758 1 98.69 195 HIS A O 1
ATOM 1476 N N . GLN A 1 196 ? -10.438 45.906 8.938 1 98.75 196 GLN A N 1
ATOM 1477 C CA . GLN A 1 196 ? -10.477 45.969 10.391 1 98.75 196 GLN A CA 1
ATOM 1478 C C . GLN A 1 196 ? -9.875 44.719 11.016 1 98.75 196 GLN A C 1
ATOM 1480 O O . GLN A 1 196 ? -10.172 43.594 10.586 1 98.75 196 GLN A O 1
ATOM 1485 N N . TRP A 1 197 ? -9.047 44.906 12 1 98.81 197 TRP A N 1
ATOM 1486 C CA . TRP A 1 197 ? -8.367 43.812 12.68 1 98.81 197 TRP A CA 1
ATOM 1487 C C . TRP A 1 197 ? -8.133 44.156 14.148 1 98.81 197 TRP A C 1
ATOM 1489 O O . TRP A 1 197 ? -8.258 45.312 14.555 1 98.81 197 TRP A O 1
ATOM 1499 N N . ILE A 1 198 ? -7.883 43.156 14.961 1 98.88 198 ILE A N 1
ATOM 1500 C CA . ILE A 1 198 ? -7.508 43.281 16.359 1 98.88 198 ILE A CA 1
ATOM 1501 C C . ILE A 1 198 ? -6.527 42.188 16.734 1 98.88 198 ILE A C 1
ATOM 1503 O O . ILE A 1 198 ? -6.512 41.125 16.109 1 98.88 198 ILE A O 1
ATOM 1507 N N . ALA A 1 199 ? -5.641 42.438 17.625 1 98.88 199 ALA A N 1
ATOM 1508 C CA . ALA A 1 199 ? -4.727 41.438 18.172 1 98.88 199 ALA A CA 1
ATOM 1509 C C . ALA A 1 199 ? -4.594 41.594 19.688 1 98.88 199 ALA A C 1
ATOM 1511 O O . ALA A 1 199 ? -4.555 42.719 20.203 1 98.88 199 ALA A O 1
ATOM 1512 N N . VAL A 1 200 ? -4.555 40.5 20.375 1 98.88 200 VAL A N 1
ATOM 1513 C CA . VAL A 1 200 ? -4.449 40.531 21.844 1 98.88 200 VAL A CA 1
ATOM 1514 C C . VAL A 1 200 ? -3.346 39.594 22.297 1 98.88 200 VAL A C 1
ATOM 1516 O O . VAL A 1 200 ? -3.217 38.469 21.781 1 98.88 200 VAL A O 1
ATOM 1519 N N . LYS A 1 201 ? -2.57 40.031 23.172 1 98.88 201 LYS A N 1
ATOM 1520 C CA . LYS A 1 201 ? -1.542 39.188 23.781 1 98.88 201 LYS A CA 1
ATOM 1521 C C . LYS A 1 201 ? -2.156 38.156 24.719 1 98.88 201 LYS A C 1
ATOM 1523 O O . LYS A 1 201 ? -3.023 38.5 25.531 1 98.88 201 LYS A O 1
ATOM 1528 N N . VAL A 1 202 ? -1.745 36.969 24.594 1 98.81 202 VAL A N 1
ATOM 1529 C CA . VAL A 1 202 ? -2.168 35.906 25.516 1 98.81 202 VAL A CA 1
ATOM 1530 C C . VAL A 1 202 ? -1.476 36.125 26.875 1 98.81 202 VAL A C 1
ATOM 1532 O O . VAL A 1 202 ? -0.251 36.25 26.922 1 98.81 202 VAL A O 1
ATOM 1535 N N . PRO A 1 203 ? -2.248 36.094 27.938 1 98.75 203 PRO A N 1
ATOM 1536 C CA . PRO A 1 203 ? -1.588 36.219 29.25 1 98.75 203 PRO A CA 1
ATOM 1537 C C . PRO A 1 203 ? -0.615 35.062 29.516 1 98.75 203 PRO A C 1
ATOM 1539 O O . PRO A 1 203 ? -0.888 33.906 29.141 1 98.75 203 PRO A O 1
ATOM 1542 N N . ASP A 1 204 ? 0.435 35.375 30.234 1 98.38 204 ASP A N 1
ATOM 1543 C CA . ASP A 1 204 ? 1.514 34.406 30.438 1 98.38 204 ASP A CA 1
ATOM 1544 C C . ASP A 1 204 ? 1.002 33.156 31.141 1 98.38 204 ASP A C 1
ATOM 1546 O O . ASP A 1 204 ? 1.504 32.062 30.891 1 98.38 204 ASP A O 1
ATOM 1550 N N . ASP A 1 205 ? 0.02 33.281 31.969 1 98.62 205 ASP A N 1
ATOM 1551 C CA . ASP A 1 205 ? -0.405 32.156 32.812 1 98.62 205 ASP A CA 1
ATOM 1552 C C . ASP A 1 205 ? -1.691 31.531 32.281 1 98.62 205 ASP A C 1
ATOM 1554 O O . ASP A 1 205 ? -2.416 30.859 33 1 98.62 205 ASP A O 1
ATOM 1558 N N . SER A 1 206 ? -1.978 31.844 31.016 1 98.81 206 SER A N 1
ATOM 1559 C CA . SER A 1 206 ? -3.252 31.391 30.469 1 98.81 206 SER A CA 1
ATOM 1560 C C . SER A 1 206 ? -3.068 30.781 29.078 1 98.81 206 SER A C 1
ATOM 1562 O O . SER A 1 206 ? -1.953 30.75 28.562 1 98.81 206 SER A O 1
ATOM 1564 N N . TYR A 1 207 ? -4.133 30.172 28.594 1 98.88 207 TYR A N 1
ATOM 1565 C CA . TYR A 1 207 ? -4.215 29.672 27.234 1 98.88 207 TYR A CA 1
ATOM 1566 C C . TYR A 1 207 ? -5.492 30.156 26.547 1 98.88 207 TYR A C 1
ATOM 1568 O O . TYR A 1 207 ? -6.402 30.656 27.219 1 98.88 207 TYR A O 1
ATOM 1576 N N . ALA A 1 208 ? -5.527 30.078 25.234 1 98.75 208 ALA A N 1
ATOM 1577 C CA . ALA A 1 208 ? -6.711 30.344 24.422 1 98.75 208 ALA A CA 1
ATOM 1578 C C . ALA A 1 208 ? -7.039 29.156 23.531 1 98.75 208 ALA A C 1
ATOM 1580 O O . ALA A 1 208 ? -6.145 28.562 22.906 1 98.75 208 ALA A O 1
ATOM 1581 N N . MET A 1 209 ? -8.273 28.734 23.531 1 98.31 209 MET A N 1
ATOM 1582 C CA . MET A 1 209 ? -8.789 27.688 22.641 1 98.31 209 MET A CA 1
ATOM 1583 C C . MET A 1 209 ? -9.508 28.297 21.453 1 98.31 209 MET A C 1
ATOM 1585 O O . MET A 1 209 ? -10.422 29.109 21.609 1 98.31 209 MET A O 1
ATOM 1589 N N . MET A 1 210 ? -9.125 27.828 20.25 1 97.56 210 MET A N 1
ATOM 1590 C CA . MET A 1 210 ? -9.633 28.469 19.031 1 97.56 210 MET A CA 1
ATOM 1591 C C . MET A 1 210 ? -10.281 27.438 18.109 1 97.56 210 MET A C 1
ATOM 1593 O O . MET A 1 210 ? -9.812 26.312 18.016 1 97.56 210 MET A O 1
ATOM 1597 N N . ALA A 1 211 ? -11.312 27.859 17.5 1 96 211 ALA A N 1
ATOM 1598 C CA . ALA A 1 211 ? -11.961 27.172 16.391 1 96 211 ALA A CA 1
ATOM 1599 C C . ALA A 1 211 ? -12.172 28.094 15.203 1 96 211 ALA A C 1
ATOM 1601 O O . ALA A 1 211 ? -11.336 28.969 14.922 1 96 211 ALA A O 1
ATOM 1602 N N . ASN A 1 212 ? -13.211 27.938 14.398 1 93.69 212 ASN A N 1
ATOM 1603 C CA . ASN A 1 212 ? -13.383 28.703 13.172 1 93.69 212 ASN A CA 1
ATOM 1604 C C . ASN A 1 212 ? -14.312 29.891 13.375 1 93.69 212 ASN A C 1
ATOM 1606 O O . ASN A 1 212 ? -15.078 30.25 12.477 1 93.69 212 ASN A O 1
ATOM 1610 N N . GLY A 1 213 ? -14.289 30.453 14.516 1 95.06 213 GLY A N 1
ATOM 1611 C CA . GLY A 1 213 ? -14.992 31.688 14.844 1 95.06 213 GLY A CA 1
ATOM 1612 C C . GLY A 1 213 ? -14.102 32.719 15.508 1 95.06 213 GLY A C 1
ATOM 1613 O O . GLY A 1 213 ? -13.211 32.375 16.281 1 95.06 213 GLY A O 1
ATOM 1614 N N . LEU A 1 214 ? -14.453 33.969 15.18 1 97.38 214 LEU A N 1
ATOM 1615 C CA . LEU A 1 214 ? -13.766 35 15.938 1 97.38 214 LEU A CA 1
ATOM 1616 C C . LEU A 1 214 ? -14.086 34.906 17.422 1 97.38 214 LEU A C 1
ATOM 1618 O O . LEU A 1 214 ? -15.211 34.562 17.797 1 97.38 214 LEU A O 1
ATOM 1622 N N . ARG A 1 215 ? -13.094 35.281 18.234 1 98 215 ARG A N 1
ATOM 1623 C CA . ARG A 1 215 ? -13.305 35.031 19.656 1 98 215 ARG A CA 1
ATOM 1624 C C . ARG A 1 215 ? -12.961 36.25 20.5 1 98 215 ARG A C 1
ATOM 1626 O O . ARG A 1 215 ? -13.336 36.344 21.672 1 98 215 ARG A O 1
ATOM 1633 N N . ILE A 1 216 ? -12.203 37.125 20.031 1 98.75 216 ILE A N 1
ATOM 1634 C CA . ILE A 1 216 ? -11.688 38.219 20.891 1 98.75 216 ILE A CA 1
ATOM 1635 C C . ILE A 1 216 ? -12.852 39.062 21.406 1 98.75 216 ILE A C 1
ATOM 1637 O O . ILE A 1 216 ? -13.586 39.656 20.625 1 98.75 216 ILE A O 1
ATOM 1641 N N . HIS A 1 217 ? -12.977 39.125 22.719 1 98.56 217 HIS A N 1
ATOM 1642 C CA . HIS A 1 217 ? -14 39.906 23.406 1 98.56 217 HIS A CA 1
ATOM 1643 C C . HIS A 1 217 ? -13.57 40.25 24.828 1 98.56 217 HIS A C 1
ATOM 1645 O O . HIS A 1 217 ? -12.664 39.625 25.375 1 98.56 217 HIS A O 1
ATOM 1651 N N . GLY A 1 218 ? -14.188 41.25 25.297 1 97.56 218 GLY A N 1
ATOM 1652 C CA . GLY A 1 218 ? -13.938 41.656 26.672 1 97.56 218 GLY A CA 1
ATOM 1653 C C . GLY A 1 218 ? -12.562 42.281 26.875 1 97.56 218 GLY A C 1
ATOM 1654 O O . GLY A 1 218 ? -11.961 42.125 27.938 1 97.56 218 GLY A O 1
ATOM 1655 N N . VAL A 1 219 ? -12.078 42.938 25.875 1 98.38 219 VAL A N 1
ATOM 1656 C CA . VAL A 1 219 ? -10.719 43.438 26 1 98.38 219 VAL A CA 1
ATOM 1657 C C . VAL A 1 219 ? -10.75 44.969 26.094 1 98.38 219 VAL A C 1
ATOM 1659 O O . VAL A 1 219 ? -11.664 45.625 25.562 1 98.38 219 VAL A O 1
ATOM 1662 N N . ASP A 1 220 ? -9.758 45.531 26.75 1 98.56 220 ASP A N 1
ATOM 1663 C CA . ASP A 1 220 ? -9.539 46.969 26.812 1 98.56 220 ASP A CA 1
ATOM 1664 C C . ASP A 1 220 ? -8.672 47.438 25.656 1 98.56 220 ASP A C 1
ATOM 1666 O O . ASP A 1 220 ? -7.473 47.156 25.609 1 98.56 220 ASP A O 1
ATOM 1670 N N . LEU A 1 221 ? -9.273 48.219 24.781 1 98.31 221 LEU A N 1
ATOM 1671 C CA . LEU A 1 221 ? -8.594 48.656 23.562 1 98.31 221 LEU A CA 1
ATOM 1672 C C . LEU A 1 221 ? -7.406 49.562 23.891 1 98.31 221 LEU A C 1
ATOM 1674 O O . LEU A 1 221 ? -6.531 49.75 23.047 1 98.31 221 LEU A O 1
ATOM 1678 N N . ASN A 1 222 ? -7.324 50.062 25.109 1 97.19 222 ASN A N 1
ATOM 1679 C CA . ASN A 1 222 ? -6.23 50.938 25.484 1 97.19 222 ASN A CA 1
ATOM 1680 C C . ASN A 1 222 ? -5.105 50.188 26.188 1 97.19 222 ASN A C 1
ATOM 1682 O O . ASN A 1 222 ? -4.066 50.75 26.516 1 97.19 222 ASN A O 1
ATOM 1686 N N . SER A 1 223 ? -5.344 48.938 26.375 1 98.12 223 SER A N 1
ATOM 1687 C CA . SER A 1 223 ? -4.301 48.094 26.969 1 98.12 223 SER A CA 1
ATOM 1688 C C . SER A 1 223 ? -3.107 47.969 26.031 1 98.12 223 SER A C 1
ATOM 1690 O O . SER A 1 223 ? -3.275 47.844 24.812 1 98.12 223 SER A O 1
ATOM 1692 N N . PRO A 1 224 ? -1.861 47.938 26.578 1 97.31 224 PRO A N 1
ATOM 1693 C CA . PRO A 1 224 ? -0.692 47.656 25.734 1 97.31 224 PRO A CA 1
ATOM 1694 C C . PRO A 1 224 ? -0.695 46.25 25.141 1 97.31 224 PRO A C 1
ATOM 1696 O O . PRO A 1 224 ? 0.078 45.969 24.219 1 97.31 224 PRO A O 1
ATOM 1699 N N . ASP A 1 225 ? -1.523 45.469 25.734 1 98.38 225 ASP A N 1
ATOM 1700 C CA . ASP A 1 225 ? -1.616 44.062 25.281 1 98.38 225 ASP A CA 1
ATOM 1701 C C . ASP A 1 225 ? -2.68 43.906 24.188 1 98.38 225 ASP A C 1
ATOM 1703 O O . ASP A 1 225 ? -3.1 42.812 23.875 1 98.38 225 ASP A O 1
ATOM 1707 N N . VAL A 1 226 ? -3.223 44.969 23.703 1 98.75 226 VAL A N 1
ATOM 1708 C CA . VAL A 1 226 ? -4.211 44.969 22.625 1 98.75 226 VAL A CA 1
ATOM 1709 C C . VAL A 1 226 ? -3.771 45.906 21.516 1 98.75 226 VAL A C 1
ATOM 1711 O O . VAL A 1 226 ? -3.445 47.062 21.766 1 98.75 226 VAL A O 1
ATOM 1714 N N . LEU A 1 227 ? -3.654 45.406 20.344 1 98.81 227 LEU A N 1
ATOM 1715 C CA . LEU A 1 227 ? -3.426 46.188 19.125 1 98.81 227 LEU A CA 1
ATOM 1716 C C . LEU A 1 227 ? -4.605 46.062 18.172 1 98.81 227 LEU A C 1
ATOM 1718 O O . LEU A 1 227 ? -5.273 45.031 18.141 1 98.81 227 LEU A O 1
ATOM 1722 N N . HIS A 1 228 ? -4.93 47.125 17.453 1 98.69 228 HIS A N 1
ATOM 1723 C CA . HIS A 1 228 ? -6.078 47.062 16.562 1 98.69 228 HIS A CA 1
ATOM 1724 C C . HIS A 1 228 ? -5.977 48.125 15.484 1 98.69 228 HIS A C 1
ATOM 1726 O O . HIS A 1 228 ? -5.137 49.031 15.57 1 98.69 228 HIS A O 1
ATOM 1732 N N . SER A 1 229 ? -6.789 48.031 14.531 1 98.38 229 SER A N 1
ATOM 1733 C CA . SER A 1 229 ? -6.898 49.094 13.516 1 98.38 229 SER A CA 1
ATOM 1734 C C . SER A 1 229 ? -7.207 50.438 14.141 1 98.38 229 SER A C 1
ATOM 1736 O O . SER A 1 229 ? -8.023 50.531 15.062 1 98.38 229 SER A O 1
ATOM 1738 N N . PRO A 1 230 ? -6.617 51.469 13.57 1 97.44 230 PRO A N 1
ATOM 1739 C CA . PRO A 1 230 ? -6.809 52.812 14.18 1 97.44 230 PRO A CA 1
ATOM 1740 C C . PRO A 1 230 ? -8.25 53.281 14.086 1 97.44 230 PRO A C 1
ATOM 1742 O O . PRO A 1 230 ? -8.68 54.125 14.898 1 97.44 230 PRO A O 1
ATOM 1745 N N . THR A 1 231 ? -9.023 52.812 13.195 1 97.62 231 THR A N 1
ATOM 1746 C CA . THR A 1 231 ? -10.375 53.312 12.953 1 97.62 231 THR A CA 1
ATOM 1747 C C . THR A 1 231 ? -11.414 52.375 13.578 1 97.62 231 THR A C 1
ATOM 1749 O O . THR A 1 231 ? -12.609 52.562 13.352 1 97.62 231 THR A O 1
ATOM 1752 N N . LEU A 1 232 ? -11.039 51.406 14.344 1 98.25 232 LEU A N 1
ATOM 1753 C CA . LEU A 1 232 ? -11.883 50.281 14.758 1 98.25 232 LEU A CA 1
ATOM 1754 C C . LEU A 1 232 ? -13.125 50.812 15.492 1 98.25 232 LEU A C 1
ATOM 1756 O O . LEU A 1 232 ? -14.25 50.469 15.125 1 98.25 232 LEU A O 1
ATOM 1760 N N . VAL A 1 233 ? -12.984 51.656 16.469 1 97.25 233 VAL A N 1
ATOM 1761 C CA . VAL A 1 233 ? -14.094 52.094 17.297 1 97.25 233 VAL A CA 1
ATOM 1762 C C . VAL A 1 233 ? -15.031 52.969 16.469 1 97.25 233 VAL A C 1
ATOM 1764 O O . VAL A 1 233 ? -16.25 52.844 16.531 1 97.25 233 VAL A O 1
ATOM 1767 N N . GLU A 1 234 ? -14.469 53.938 15.758 1 97.31 234 GLU A N 1
ATOM 1768 C CA . GLU A 1 234 ? -15.258 54.812 14.898 1 97.31 234 GLU A CA 1
ATOM 1769 C C . GLU A 1 234 ? -16.047 54 13.867 1 97.31 234 GLU A C 1
ATOM 1771 O O . GLU A 1 234 ? -17.219 54.25 13.633 1 97.31 234 GLU A O 1
ATOM 1776 N N . PHE A 1 235 ? -15.375 53.062 13.273 1 98.19 235 PHE A N 1
ATOM 1777 C CA . PHE A 1 235 ? -16 52.219 12.258 1 98.19 235 PHE A CA 1
ATOM 1778 C C . PHE A 1 235 ? -17.172 51.438 12.844 1 98.19 235 PHE A C 1
ATOM 1780 O O . PHE A 1 235 ? -18.266 51.438 12.266 1 98.19 235 PHE A O 1
ATOM 1787 N N . VAL A 1 236 ? -16.984 50.75 13.977 1 98.5 236 VAL A N 1
ATOM 1788 C CA . VAL A 1 236 ? -18 49.938 14.625 1 98.5 236 VAL A CA 1
ATOM 1789 C C . VAL A 1 236 ? -19.188 50.812 15.023 1 98.5 236 VAL A C 1
ATOM 1791 O O . VAL A 1 236 ? -20.344 50.406 14.898 1 98.5 236 VAL A O 1
ATOM 1794 N N . THR A 1 237 ? -18.875 52.031 15.453 1 97.62 237 THR A N 1
ATOM 1795 C CA . THR A 1 237 ? -19.922 52.969 15.867 1 97.62 237 THR A CA 1
ATOM 1796 C C . THR A 1 237 ? -20.703 53.469 14.656 1 97.62 237 THR A C 1
ATOM 1798 O O . THR A 1 237 ? -21.938 53.469 14.656 1 97.62 237 THR A O 1
ATOM 1801 N N . GLN A 1 238 ? -20.031 53.906 13.703 1 97.62 238 GLN A N 1
ATOM 1802 C CA . GLN A 1 238 ? -20.641 54.469 12.508 1 97.62 238 GLN A CA 1
ATOM 1803 C C . GLN A 1 238 ? -21.562 53.438 11.828 1 97.62 238 GLN A C 1
ATOM 1805 O O . GLN A 1 238 ? -22.641 53.812 11.336 1 97.62 238 GLN A O 1
ATOM 1810 N N . HIS A 1 239 ? -21.156 52.25 11.797 1 98 239 HIS A N 1
ATOM 1811 C CA . HIS A 1 239 ? -21.891 51.25 11.055 1 98 239 HIS A CA 1
ATOM 1812 C C . HIS A 1 239 ? -22.766 50.406 11.984 1 98 239 HIS A C 1
ATOM 1814 O O . HIS A 1 239 ? -23.375 49.406 11.555 1 98 239 HIS A O 1
ATOM 1820 N N . LYS A 1 240 ? -22.766 50.719 13.281 1 97.5 240 LYS A N 1
ATOM 1821 C CA . LYS A 1 240 ? -23.625 50.094 14.289 1 97.5 240 LYS A CA 1
ATOM 1822 C C . LYS A 1 240 ? -23.422 48.594 14.336 1 97.5 240 LYS A C 1
ATOM 1824 O O . LYS A 1 240 ? -24.391 47.844 14.281 1 97.5 240 LYS A O 1
ATOM 1829 N N . LEU A 1 241 ? -22.203 48.219 14.305 1 98.38 241 LEU A N 1
ATOM 1830 C CA . LEU A 1 241 ? -21.891 46.812 14.352 1 98.38 241 LEU A CA 1
ATOM 1831 C C . LEU A 1 241 ? -22.078 46.25 15.766 1 98.38 241 LEU A C 1
ATOM 1833 O O . LEU A 1 241 ? -22.188 45.031 15.945 1 98.38 241 LEU A O 1
ATOM 1837 N N . LEU A 1 242 ? -22 47.125 16.734 1 97.44 242 LEU A N 1
ATOM 1838 C CA . LEU A 1 242 ? -22.375 46.844 18.125 1 97.44 242 LEU A CA 1
ATOM 1839 C C . LEU A 1 242 ? -23.422 47.844 18.609 1 97.44 242 LEU A C 1
ATOM 1841 O O . LEU A 1 242 ? -23.375 49 18.25 1 97.44 242 LEU A O 1
ATOM 1845 N N . ASP A 1 243 ? -24.312 47.406 19.438 1 93.5 243 ASP A N 1
ATOM 1846 C CA . ASP A 1 243 ? -25.328 48.312 19.984 1 93.5 243 ASP A CA 1
ATOM 1847 C C . ASP A 1 243 ? -24.688 49.344 20.906 1 93.5 243 ASP A C 1
ATOM 1849 O O . ASP A 1 243 ? -25.031 50.531 20.844 1 93.5 243 ASP A O 1
ATOM 1853 N N . ASN A 1 244 ? -23.828 48.938 21.781 1 92 244 ASN A N 1
ATOM 1854 C CA . ASN A 1 244 ? -23.125 49.781 22.719 1 92 244 ASN A CA 1
ATOM 1855 C C . ASN A 1 244 ? -21.641 49.469 22.781 1 92 244 ASN A C 1
ATOM 1857 O O . ASN A 1 244 ? -21.172 48.875 23.75 1 92 244 ASN A O 1
ATOM 1861 N N . PRO A 1 245 ? -20.984 49.969 21.766 1 94.94 245 PRO A N 1
ATOM 1862 C CA . PRO A 1 245 ? -19.547 49.656 21.797 1 94.94 245 PRO A CA 1
ATOM 1863 C C . PRO A 1 245 ? -18.859 50.219 23.031 1 94.94 245 PRO A C 1
ATOM 1865 O O . PRO A 1 245 ? -19 51.406 23.344 1 94.94 245 PRO A O 1
ATOM 1868 N N . ASP A 1 246 ? -18.188 49.406 23.828 1 96.31 246 ASP A N 1
ATOM 1869 C CA . ASP A 1 246 ? -17.406 49.75 25 1 96.31 246 ASP A CA 1
ATOM 1870 C C . ASP A 1 246 ? -15.914 49.531 24.766 1 96.31 246 ASP A C 1
ATOM 1872 O O . ASP A 1 246 ? -15.453 48.375 24.797 1 96.31 246 ASP A O 1
ATOM 1876 N N . PRO A 1 247 ? -15.125 50.5 24.562 1 96.81 247 PRO A N 1
ATOM 1877 C CA . PRO A 1 247 ? -13.695 50.312 24.312 1 96.81 247 PRO A CA 1
ATOM 1878 C C . PRO A 1 247 ? -12.961 49.688 25.484 1 96.81 247 PRO A C 1
ATOM 1880 O O . PRO A 1 247 ? -11.844 49.188 25.312 1 96.81 247 PRO A O 1
ATOM 1883 N N . LYS A 1 248 ? -13.477 49.75 26.688 1 97.31 248 LYS A N 1
ATOM 1884 C CA . LYS A 1 248 ? -12.844 49.188 27.859 1 97.31 248 LYS A CA 1
ATOM 1885 C C . LYS A 1 248 ? -13.156 47.688 27.984 1 97.31 248 LYS A C 1
ATOM 1887 O O . LYS A 1 248 ? -12.508 46.969 28.75 1 97.31 248 LYS A O 1
ATOM 1892 N N . SER A 1 249 ? -14.125 47.312 27.328 1 97.69 249 SER A N 1
ATOM 1893 C CA . SER A 1 249 ? -14.516 45.906 27.25 1 97.69 249 SER A CA 1
ATOM 1894 C C . SER A 1 249 ? -15.07 45.562 25.875 1 97.69 249 SER A C 1
ATOM 1896 O O . SER A 1 249 ? -16.219 45.156 25.75 1 97.69 249 SER A O 1
ATOM 1898 N N . PHE A 1 250 ? -14.25 45.688 24.875 1 98.25 250 PHE A N 1
ATOM 1899 C CA . PHE A 1 250 ? -14.648 45.625 23.469 1 98.25 250 PHE A CA 1
ATOM 1900 C C . PHE A 1 250 ? -14.898 44.188 23.031 1 98.25 250 PHE A C 1
ATOM 1902 O O . PHE A 1 250 ? -14.156 43.281 23.391 1 98.25 250 PHE A O 1
ATOM 1909 N N . ASN A 1 251 ? -15.961 43.938 22.312 1 98.5 251 ASN A N 1
ATOM 1910 C CA . ASN A 1 251 ? -16.328 42.656 21.781 1 98.5 251 ASN A CA 1
ATOM 1911 C C . ASN A 1 251 ? -16.188 42.594 20.266 1 98.5 251 ASN A C 1
ATOM 1913 O O . ASN A 1 251 ? -17.172 42.656 19.547 1 98.5 251 ASN A O 1
ATOM 1917 N N . PHE A 1 252 ? -15.008 42.312 19.812 1 98.69 252 PHE A N 1
ATOM 1918 C CA . PHE A 1 252 ? -14.695 42.281 18.391 1 98.69 252 PHE A CA 1
ATOM 1919 C C . PHE A 1 252 ? -15.445 41.156 17.719 1 98.69 252 PHE A C 1
ATOM 1921 O O . PHE A 1 252 ? -15.969 41.312 16.609 1 98.69 252 PHE A O 1
ATOM 1928 N N . ALA A 1 253 ? -15.508 39.969 18.344 1 98.56 253 ALA A N 1
ATOM 1929 C CA . ALA A 1 253 ? -16.156 38.781 17.797 1 98.56 253 ALA A CA 1
ATOM 1930 C C . ALA A 1 253 ? -17.625 39.062 17.484 1 98.56 253 ALA A C 1
ATOM 1932 O O . ALA A 1 253 ? -18.141 38.656 16.453 1 98.56 253 ALA A O 1
ATOM 1933 N N . LYS A 1 254 ? -18.25 39.719 18.375 1 97.88 254 LYS A N 1
ATOM 1934 C CA . LYS A 1 254 ? -19.656 40.031 18.156 1 97.88 254 LYS A CA 1
ATOM 1935 C C . LYS A 1 254 ? -19.828 41.094 17.062 1 97.88 254 LYS A C 1
ATOM 1937 O O . LYS A 1 254 ? -20.781 41.031 16.297 1 97.88 254 LYS A O 1
ATOM 1942 N N . ALA A 1 255 ? -18.969 42.031 17.031 1 98.5 255 ALA A N 1
ATOM 1943 C CA . ALA A 1 255 ? -19.047 43.094 16.062 1 98.5 255 ALA A CA 1
ATOM 1944 C C . ALA A 1 255 ? -18.859 42.562 14.641 1 98.5 255 ALA A C 1
ATOM 1946 O O . ALA A 1 255 ? -19.562 43 13.711 1 98.5 255 ALA A O 1
ATOM 1947 N N . PHE A 1 256 ? -17.984 41.656 14.484 1 98.44 256 PHE A N 1
ATOM 1948 C CA . PHE A 1 256 ? -17.547 41.344 13.125 1 98.44 256 PHE A CA 1
ATOM 1949 C C . PHE A 1 256 ? -17.859 39.906 12.773 1 98.44 256 PHE A C 1
ATOM 1951 O O . PHE A 1 256 ? -17.938 39.531 11.594 1 98.44 256 PHE A O 1
ATOM 1958 N N . GLY A 1 257 ? -17.953 39.062 13.758 1 97.25 257 GLY A N 1
ATOM 1959 C CA . GLY A 1 257 ? -18.094 37.625 13.516 1 97.25 257 GLY A CA 1
ATOM 1960 C C . GLY A 1 257 ? -19.5 37.094 13.789 1 97.25 257 GLY A C 1
ATOM 1961 O O . GLY A 1 257 ? -20.453 37.875 13.867 1 97.25 257 GLY A O 1
ATOM 1962 N N . VAL A 1 258 ? -19.609 35.781 13.75 1 95.5 258 VAL A N 1
ATOM 1963 C CA . VAL A 1 258 ? -20.812 35.031 14.117 1 95.5 258 VAL A CA 1
ATOM 1964 C C . VAL A 1 258 ? -20.594 34.281 15.414 1 95.5 258 VAL A C 1
ATOM 1966 O O . VAL A 1 258 ? -19.859 33.281 15.438 1 95.5 258 VAL A O 1
ATOM 1969 N N . ILE A 1 259 ? -21.25 34.688 16.469 1 96.12 259 ILE A N 1
ATOM 1970 C CA . ILE A 1 259 ? -21.062 34.062 17.781 1 96.12 259 ILE A CA 1
ATOM 1971 C C . ILE A 1 259 ? -22.094 32.969 17.969 1 96.12 259 ILE A C 1
ATOM 1973 O O . ILE A 1 259 ? -23.156 32.969 17.344 1 96.12 259 ILE A O 1
ATOM 1977 N N . GLY A 1 260 ? -21.734 31.969 18.656 1 96 260 GLY A N 1
ATOM 1978 C CA . GLY A 1 260 ? -22.688 30.953 19.078 1 96 260 GLY A CA 1
ATOM 1979 C C . GLY A 1 260 ? -22.828 29.812 18.078 1 96 260 GLY A C 1
ATOM 1980 O O . GLY A 1 260 ? -23.641 28.906 18.281 1 96 260 GLY A O 1
ATOM 1981 N N . ASP A 1 261 ? -22.094 29.859 17 1 94 261 ASP A N 1
ATOM 1982 C CA . ASP A 1 261 ? -22.125 28.75 16.047 1 94 261 ASP A CA 1
ATOM 1983 C C . ASP A 1 261 ? -21.609 27.469 16.703 1 94 261 ASP A C 1
ATOM 1985 O O . ASP A 1 261 ? -20.422 27.359 17 1 94 261 ASP A O 1
ATOM 1989 N N . VAL A 1 262 ? -22.406 26.453 16.797 1 94.62 262 VAL A N 1
ATOM 1990 C CA . VAL A 1 262 ? -22.078 25.234 17.531 1 94.62 262 VAL A CA 1
ATOM 1991 C C . VAL A 1 262 ? -20.953 24.5 16.828 1 94.62 262 VAL A C 1
ATOM 1993 O O . VAL A 1 262 ? -20.219 23.734 17.453 1 94.62 262 VAL A O 1
ATOM 1996 N N . TYR A 1 263 ? -20.797 24.797 15.539 1 91.81 263 TYR A N 1
ATOM 1997 C CA . TYR A 1 263 ? -19.656 24.266 14.789 1 91.81 263 TYR A CA 1
ATOM 1998 C C . TYR A 1 263 ? -18.344 24.656 15.438 1 91.81 263 TYR A C 1
ATOM 2000 O O . TYR A 1 263 ? -17.359 23.922 15.352 1 91.81 263 TYR A O 1
ATOM 2008 N N . ASN A 1 264 ? -18.344 25.766 16.109 1 94.81 264 ASN A N 1
ATOM 2009 C CA . ASN A 1 264 ? -17.125 26.312 16.734 1 94.81 264 ASN A CA 1
ATOM 2010 C C . ASN A 1 264 ? -17.156 26.172 18.25 1 94.81 264 ASN A C 1
ATOM 2012 O O . ASN A 1 264 ? -16.219 25.656 18.844 1 94.81 264 ASN A O 1
ATOM 2016 N N . THR A 1 265 ? -18.266 26.531 18.859 1 96.75 265 THR A N 1
ATOM 2017 C CA . THR A 1 265 ? -18.328 26.641 20.312 1 96.75 265 THR A CA 1
ATOM 2018 C C . THR A 1 265 ? -18.188 25.266 20.969 1 96.75 265 THR A C 1
ATOM 2020 O O . THR A 1 265 ? -17.641 25.156 22.062 1 96.75 265 THR A O 1
ATOM 2023 N N . ASP A 1 266 ? -18.625 24.234 20.281 1 97.62 266 ASP A N 1
ATOM 2024 C CA . ASP A 1 266 ? -18.469 22.891 20.844 1 97.62 266 ASP A CA 1
ATOM 2025 C C . ASP A 1 266 ? -17 22.516 21 1 97.62 266 ASP A C 1
ATOM 2027 O O . ASP A 1 266 ? -16.609 21.906 22 1 97.62 266 ASP A O 1
ATOM 2031 N N . ARG A 1 267 ? -16.219 22.844 20.047 1 97.81 267 ARG A N 1
ATOM 2032 C CA . ARG A 1 267 ? -14.789 22.531 20.094 1 97.81 267 ARG A CA 1
ATOM 2033 C C . ARG A 1 267 ? -14.078 23.422 21.109 1 97.81 267 ARG A C 1
ATOM 2035 O O . ARG A 1 267 ? -13.164 22.969 21.812 1 97.81 267 ARG A O 1
ATOM 2042 N N . GLU A 1 268 ? -14.461 24.688 21.188 1 97.94 268 GLU A N 1
ATOM 2043 C CA . GLU A 1 268 ? -13.922 25.578 22.219 1 97.94 268 GLU A CA 1
ATOM 2044 C C . GLU A 1 268 ? -14.203 25.031 23.609 1 97.94 268 GLU A C 1
ATOM 2046 O O . GLU A 1 268 ? -13.305 24.984 24.469 1 97.94 268 GLU A O 1
ATOM 2051 N N . TRP A 1 269 ? -15.43 24.594 23.781 1 98.44 269 TRP A N 1
ATOM 2052 C CA . TRP A 1 269 ? -15.828 24 25.047 1 98.44 269 TRP A CA 1
ATOM 2053 C C . TRP A 1 269 ? -14.977 22.766 25.375 1 98.44 269 TRP A C 1
ATOM 2055 O O . TRP A 1 269 ? -14.477 22.625 26.484 1 98.44 269 TRP A O 1
ATOM 2065 N N . LEU A 1 270 ? -14.852 21.906 24.453 1 98.38 270 LEU A N 1
ATOM 2066 C CA . LEU A 1 270 ? -14.148 20.656 24.656 1 98.38 270 LEU A CA 1
ATOM 2067 C C . LEU A 1 270 ? -12.711 20.906 25.109 1 98.38 270 LEU A C 1
ATOM 2069 O O . LEU A 1 270 ? -12.242 20.297 26.078 1 98.38 270 LEU A O 1
ATOM 2073 N N . GLY A 1 271 ? -11.984 21.781 24.391 1 98.5 271 GLY A N 1
ATOM 2074 C CA . GLY A 1 271 ? -10.617 22.094 24.781 1 98.5 271 GLY A CA 1
ATOM 2075 C C . GLY A 1 271 ? -10.5 22.641 26.188 1 98.5 271 GLY A C 1
ATOM 2076 O O . GLY A 1 271 ? -9.625 22.234 26.953 1 98.5 271 GLY A O 1
ATOM 2077 N N . GLN A 1 272 ? -11.406 23.547 26.484 1 98.69 272 GLN A N 1
ATOM 2078 C CA . GLN A 1 272 ? -11.359 24.156 27.812 1 98.69 272 GLN A CA 1
ATOM 2079 C C . GLN A 1 272 ? -11.773 23.156 28.891 1 98.69 272 GLN A C 1
ATOM 2081 O O . GLN A 1 272 ? -11.25 23.188 30 1 98.69 272 GLN A O 1
ATOM 2086 N N . GLU A 1 273 ? -12.719 22.297 28.562 1 98.44 273 GLU A N 1
ATOM 2087 C CA . GLU A 1 273 ? -13.109 21.234 29.5 1 98.44 273 GLU A CA 1
ATOM 2088 C C . GLU A 1 273 ? -11.945 20.281 29.766 1 98.44 273 GLU A C 1
ATOM 2090 O O . GLU A 1 273 ? -11.789 19.797 30.891 1 98.44 273 GLU A O 1
ATOM 2095 N N . MET A 1 274 ? -11.156 20.016 28.828 1 98.5 274 MET A N 1
ATOM 2096 C CA . MET A 1 274 ? -10.039 19.078 28.938 1 98.5 274 MET A CA 1
ATOM 2097 C C . MET A 1 274 ? -8.883 19.703 29.719 1 98.5 274 MET A C 1
ATOM 2099 O O . MET A 1 274 ? -8.234 19.031 30.516 1 98.5 274 MET A O 1
ATOM 2103 N N . LEU A 1 275 ? -8.625 20.969 29.547 1 98.81 275 LEU A N 1
ATOM 2104 C CA . LEU A 1 275 ? -7.434 21.594 30.109 1 98.81 275 LEU A CA 1
ATOM 2105 C C . LEU A 1 275 ? -7.746 22.25 31.453 1 98.81 275 LEU A C 1
ATOM 2107 O O . LEU A 1 275 ? -6.844 22.484 32.25 1 98.81 275 LEU A O 1
ATOM 2111 N N . THR A 1 276 ? -9 22.625 31.672 1 98.69 276 THR A N 1
ATOM 2112 C CA . THR A 1 276 ? -9.438 23.25 32.906 1 98.69 276 THR A CA 1
ATOM 2113 C C . THR A 1 276 ? -10.734 22.625 33.406 1 98.69 276 THR A C 1
ATOM 2115 O O . THR A 1 276 ? -11.742 23.312 33.594 1 98.69 276 THR A O 1
ATOM 2118 N N . PRO A 1 277 ? -10.703 21.391 33.75 1 97.5 277 PRO A N 1
ATOM 2119 C CA . PRO A 1 277 ? -11.922 20.688 34.156 1 97.5 277 PRO A CA 1
ATOM 2120 C C . PRO A 1 277 ? -12.508 21.234 35.438 1 97.5 277 PRO A C 1
ATOM 2122 O O . PRO A 1 277 ? -13.68 21 35.75 1 97.5 277 PRO A O 1
ATOM 2125 N N . SER A 1 278 ? -11.742 21.906 36.219 1 98.25 278 SER A N 1
ATOM 2126 C CA . SER A 1 278 ? -12.234 22.469 37.469 1 98.25 278 SER A CA 1
ATOM 2127 C C . SER A 1 278 ? -13.25 23.594 37.219 1 98.25 278 SER A C 1
ATOM 2129 O O . SER A 1 278 ? -14.094 23.875 38.062 1 98.25 278 SER A O 1
ATOM 2131 N N . PHE A 1 279 ? -13.086 24.234 36.125 1 97.94 279 PHE A N 1
ATOM 2132 C CA . PHE A 1 279 ? -14.008 25.281 35.719 1 97.94 279 PHE A CA 1
ATOM 2133 C C . PHE A 1 279 ? -15.156 24.719 34.906 1 97.94 279 PHE A C 1
ATOM 2135 O O . PHE A 1 279 ? -15.07 24.641 33.688 1 97.94 279 PHE A O 1
ATOM 2142 N N . LYS A 1 280 ? -16.281 24.406 35.531 1 97.31 280 LYS A N 1
ATOM 2143 C CA . LYS A 1 280 ? -17.422 23.781 34.875 1 97.31 280 LYS A CA 1
ATOM 2144 C C . LYS A 1 280 ? -18.188 24.797 34.031 1 97.31 280 LYS A C 1
ATOM 2146 O O . LYS A 1 280 ? -18.578 25.859 34.531 1 97.31 280 LYS A O 1
ATOM 2151 N N . GLN A 1 281 ? -18.328 24.5 32.75 1 97.81 281 GLN A N 1
ATOM 2152 C CA . GLN A 1 281 ? -19.047 25.359 31.828 1 97.81 281 GLN A CA 1
ATOM 2153 C C . GLN A 1 281 ? -20.156 24.609 31.109 1 97.81 281 GLN A C 1
ATOM 2155 O O . GLN A 1 281 ? -19.984 23.438 30.75 1 97.81 281 GLN A O 1
ATOM 2160 N N . LYS A 1 282 ? -21.281 25.25 30.969 1 97.62 282 LYS A N 1
ATOM 2161 C CA . LYS A 1 282 ? -22.328 24.656 30.141 1 97.62 282 LYS A CA 1
ATOM 2162 C C . LYS A 1 282 ? -21.906 24.578 28.688 1 97.62 282 LYS A C 1
ATOM 2164 O O . LYS A 1 282 ? -21.172 25.422 28.188 1 97.62 282 LYS A O 1
ATOM 2169 N N . THR A 1 283 ? -22.391 23.562 28.016 1 97.5 283 THR A N 1
ATOM 2170 C CA . THR A 1 283 ? -22.141 23.438 26.578 1 97.5 283 THR A CA 1
ATOM 2171 C C . THR A 1 283 ? -22.922 24.484 25.812 1 97.5 283 THR A C 1
ATOM 2173 O O . THR A 1 283 ? -23.922 25.016 26.297 1 97.5 283 THR A O 1
ATOM 2176 N N . ARG A 1 284 ? -22.375 24.906 24.641 1 97.12 284 ARG A N 1
ATOM 2177 C CA . ARG A 1 284 ? -23.031 25.703 23.609 1 97.12 284 ARG A CA 1
ATOM 2178 C C . ARG A 1 284 ? -23.375 27.094 24.125 1 97.12 284 ARG A C 1
ATOM 2180 O O . ARG A 1 284 ? -24.484 27.594 23.891 1 97.12 284 ARG A O 1
ATOM 2187 N N . GLN A 1 285 ? -22.547 27.594 24.922 1 97.31 285 GLN A N 1
ATOM 2188 C CA . GLN A 1 285 ? -22.578 29.016 25.203 1 97.31 285 GLN A CA 1
ATOM 2189 C C . GLN A 1 285 ? -22.281 29.844 23.953 1 97.31 285 GLN A C 1
ATOM 2191 O O . GLN A 1 285 ? -21.609 29.359 23.031 1 97.31 285 GLN A O 1
ATOM 2196 N N . GLN A 1 286 ? -22.797 31.047 23.969 1 96.94 286 GLN A N 1
ATOM 2197 C CA . GLN A 1 286 ? -22.547 31.922 22.828 1 96.94 286 GLN A CA 1
ATOM 2198 C C . GLN A 1 286 ? -21.062 32.25 22.719 1 96.94 286 GLN A C 1
ATOM 2200 O O . GLN A 1 286 ? -20.531 32.375 21.609 1 96.94 286 GLN A O 1
ATOM 2205 N N . GLN A 1 287 ? -20.484 32.562 23.781 1 97.94 287 GLN A N 1
ATOM 2206 C CA . GLN A 1 287 ? -19.062 32.844 23.859 1 97.94 287 GLN A CA 1
ATOM 2207 C C . GLN A 1 287 ? -18.453 32.25 25.141 1 97.94 287 GLN A C 1
ATOM 2209 O O . GLN A 1 287 ? -19.031 32.406 26.234 1 97.94 287 GLN A O 1
ATOM 2214 N N . TYR A 1 288 ? -17.391 31.594 25.031 1 98.5 288 TYR A N 1
ATOM 2215 C CA . TYR A 1 288 ? -16.609 31.109 26.156 1 98.5 288 TYR A CA 1
ATOM 2216 C C . TYR A 1 288 ? -15.523 32.094 26.547 1 98.5 288 TYR A C 1
ATOM 2218 O O . TYR A 1 288 ? -15.18 33 25.766 1 98.5 288 TYR A O 1
ATOM 2226 N N . PRO A 1 289 ? -15 31.969 27.797 1 98.5 289 PRO A N 1
ATOM 2227 C CA . PRO A 1 289 ? -13.883 32.844 28.141 1 98.5 289 PRO A CA 1
ATOM 2228 C C . PRO A 1 289 ? -12.75 32.812 27.125 1 98.5 289 PRO A C 1
ATOM 2230 O O . PRO A 1 289 ? -12.383 31.719 26.656 1 98.5 289 PRO A O 1
ATOM 2233 N N . LEU A 1 290 ? -12.312 34.031 26.797 1 98.5 290 LEU A N 1
ATOM 2234 C CA . LEU A 1 290 ? -11.242 34.094 25.828 1 98.5 290 LEU A CA 1
ATOM 2235 C C . LEU A 1 290 ? -9.984 33.375 26.328 1 98.5 290 LEU A C 1
ATOM 2237 O O . LEU A 1 290 ? -9.344 32.625 25.594 1 98.5 290 LEU A O 1
ATOM 2241 N N . PHE A 1 291 ? -9.633 33.656 27.562 1 98.69 291 PHE A N 1
ATOM 2242 C CA . PHE A 1 291 ? -8.477 33.062 28.219 1 98.69 291 PHE A CA 1
ATOM 2243 C C . PHE A 1 291 ? -8.891 32.312 29.484 1 98.69 291 PHE A C 1
ATOM 2245 O O . PHE A 1 291 ? -9.773 32.75 30.219 1 98.69 291 PHE A O 1
ATOM 2252 N N . LEU A 1 292 ? -8.219 31.141 29.688 1 98.75 292 LEU A N 1
ATOM 2253 C CA . LEU A 1 292 ? -8.352 30.422 30.938 1 98.75 292 LEU A CA 1
ATOM 2254 C C . LEU A 1 292 ? -6.984 29.984 31.469 1 98.75 292 LEU A C 1
ATOM 2256 O O . LEU A 1 292 ? -6.062 29.75 30.672 1 98.75 292 LEU A O 1
ATOM 2260 N N . LYS A 1 293 ? -6.863 30.016 32.781 1 98.69 293 LYS A N 1
ATOM 2261 C CA . LYS A 1 293 ? -5.715 29.359 33.406 1 98.69 293 LYS A CA 1
ATOM 2262 C C . LYS A 1 293 ? -5.895 27.844 33.469 1 98.69 293 LYS A C 1
ATOM 2264 O O . LYS A 1 293 ? -6.941 27.359 33.906 1 98.69 293 LYS A O 1
ATOM 2269 N N . PRO A 1 294 ? -4.957 27.125 32.969 1 98.81 294 PRO A N 1
ATOM 2270 C CA . PRO A 1 294 ? -5.102 25.672 33.062 1 98.81 294 PRO A CA 1
ATOM 2271 C C . PRO A 1 294 ? -4.984 25.141 34.5 1 98.81 294 PRO A C 1
ATOM 2273 O O . PRO A 1 294 ? -4.305 25.75 35.312 1 98.81 294 PRO A O 1
ATOM 2276 N N . ASP A 1 295 ? -5.609 23.953 34.812 1 98.62 295 ASP A N 1
ATOM 2277 C CA . ASP A 1 295 ? -5.52 23.344 36.125 1 98.62 295 ASP A CA 1
ATOM 2278 C C . ASP A 1 295 ? -4.113 22.812 36.375 1 98.62 295 ASP A C 1
ATOM 2280 O O . ASP A 1 295 ? -3.648 22.812 37.531 1 98.62 295 ASP A O 1
ATOM 2284 N N . GLN A 1 296 ? -3.523 22.297 35.375 1 98.38 296 GLN A N 1
ATOM 2285 C CA . GLN A 1 296 ? -2.131 21.859 35.375 1 98.38 296 GLN A CA 1
ATOM 2286 C C . GLN A 1 296 ? -1.357 22.469 34.219 1 98.38 296 GLN A C 1
ATOM 2288 O O . GLN A 1 296 ? -1.935 22.75 33.156 1 98.38 296 GLN A O 1
ATOM 2293 N N . LYS A 1 297 ? -0.109 22.672 34.469 1 98.5 297 LYS A N 1
ATOM 2294 C CA . LYS A 1 297 ? 0.709 23.188 33.375 1 98.5 297 LYS A CA 1
ATOM 2295 C C . LYS A 1 297 ? 0.578 22.328 32.125 1 98.5 297 LYS A C 1
ATOM 2297 O O . LYS A 1 297 ? 0.551 21.094 32.219 1 98.5 297 LYS A O 1
ATOM 2302 N N . ILE A 1 298 ? 0.516 22.938 31 1 98.81 298 ILE A N 1
ATOM 2303 C CA . ILE A 1 298 ? 0.185 22.281 29.75 1 98.81 298 ILE A CA 1
ATOM 2304 C C . ILE A 1 298 ? 1.456 21.719 29.109 1 98.81 298 ILE A C 1
ATOM 2306 O O . ILE A 1 298 ? 2.465 22.422 29 1 98.81 298 ILE A O 1
ATOM 2310 N N . THR A 1 299 ? 1.423 20.469 28.688 1 98.44 299 THR A N 1
ATOM 2311 C CA . THR A 1 299 ? 2.514 19.828 27.969 1 98.44 299 THR A CA 1
ATOM 2312 C C . THR A 1 299 ? 2.172 19.672 26.5 1 98.44 299 THR A C 1
ATOM 2314 O O . THR A 1 299 ? 1.014 19.828 26.109 1 98.44 299 THR A O 1
ATOM 2317 N N . VAL A 1 300 ? 3.207 19.391 25.688 1 98.5 300 VAL A N 1
ATOM 2318 C CA . VAL A 1 300 ? 2.99 19.062 24.281 1 98.5 300 VAL A CA 1
ATOM 2319 C C . VAL A 1 300 ? 2.033 17.875 24.156 1 98.5 300 VAL A C 1
ATOM 2321 O O . VAL A 1 300 ? 1.145 17.875 23.312 1 98.5 300 VAL A O 1
ATOM 2324 N N . ALA A 1 301 ? 2.191 16.922 25.031 1 98.44 301 ALA A N 1
ATOM 2325 C CA . ALA A 1 301 ? 1.344 15.727 25.031 1 98.44 301 ALA A CA 1
ATOM 2326 C C . ALA A 1 301 ? -0.116 16.094 25.281 1 98.44 301 ALA A C 1
ATOM 2328 O O . ALA A 1 301 ? -1.022 15.492 24.703 1 98.44 301 ALA A O 1
ATOM 2329 N N . GLN A 1 302 ? -0.327 17 26.156 1 98.5 302 GLN A N 1
ATOM 2330 C CA . GLN A 1 302 ? -1.694 17.422 26.453 1 98.5 302 GLN A CA 1
ATOM 2331 C C . GLN A 1 302 ? -2.314 18.156 25.266 1 98.5 302 GLN A C 1
ATOM 2333 O O . GLN A 1 302 ? -3.506 18 24.984 1 98.5 302 GLN A O 1
ATOM 2338 N N . ILE A 1 303 ? -1.538 18.984 24.625 1 98.81 303 ILE A N 1
ATOM 2339 C CA . ILE A 1 303 ? -2.037 19.641 23.422 1 98.81 303 ILE A CA 1
ATOM 2340 C C . ILE A 1 303 ? -2.375 18.594 22.359 1 98.81 303 ILE A C 1
ATOM 2342 O O . ILE A 1 303 ? -3.408 18.688 21.688 1 98.81 303 ILE A O 1
ATOM 2346 N N . ASP A 1 304 ? -1.465 17.609 22.172 1 98.69 304 ASP A N 1
ATOM 2347 C CA . ASP A 1 304 ? -1.717 16.5 21.266 1 98.69 304 ASP A CA 1
ATOM 2348 C C . ASP A 1 304 ? -3.055 15.82 21.562 1 98.69 304 ASP A C 1
ATOM 2350 O O . ASP A 1 304 ? -3.84 15.555 20.656 1 98.69 304 ASP A O 1
ATOM 2354 N N . LYS A 1 305 ? -3.32 15.57 22.812 1 98.31 305 LYS A N 1
ATOM 2355 C CA . LYS A 1 305 ? -4.57 14.938 23.219 1 98.31 305 LYS A CA 1
ATOM 2356 C C . LYS A 1 305 ? -5.773 15.797 22.844 1 98.31 305 LYS A C 1
ATOM 2358 O O . LYS A 1 305 ? -6.781 15.289 22.344 1 98.31 305 LYS A O 1
ATOM 2363 N N . VAL A 1 306 ? -5.684 17.062 23.062 1 98.69 306 VAL A N 1
ATOM 2364 C CA . VAL A 1 306 ? -6.777 17.969 22.75 1 98.69 306 VAL A CA 1
ATOM 2365 C C . VAL A 1 306 ? -7.027 17.984 21.25 1 98.69 306 VAL A C 1
ATOM 2367 O O . VAL A 1 306 ? -8.156 17.781 20.797 1 98.69 306 VAL A O 1
ATOM 2370 N N . LEU A 1 307 ? -5.988 18.125 20.453 1 98.62 307 LEU A N 1
ATOM 2371 C CA . LEU A 1 307 ? -6.098 18.281 19 1 98.62 307 LEU A CA 1
ATOM 2372 C C . LEU A 1 307 ? -6.48 16.953 18.344 1 98.62 307 LEU A C 1
ATOM 2374 O O . LEU A 1 307 ? -6.828 16.922 17.172 1 98.62 307 LEU A O 1
ATOM 2378 N N . SER A 1 308 ? -6.449 15.875 19.125 1 98.31 308 SER A N 1
ATOM 2379 C CA . SER A 1 308 ? -6.805 14.555 18.625 1 98.31 308 SER A CA 1
ATOM 2380 C C . SER A 1 308 ? -8.188 14.125 19.125 1 98.31 308 SER A C 1
ATOM 2382 O O . SER A 1 308 ? -8.625 13.008 18.859 1 98.31 308 SER A O 1
ATOM 2384 N N . SER A 1 309 ? -8.945 14.961 19.766 1 97.94 309 SER A N 1
ATOM 2385 C CA . SER A 1 309 ? -10.094 14.531 20.547 1 97.94 309 SER A CA 1
ATOM 2386 C C . SER A 1 309 ? -11.375 14.578 19.719 1 97.94 309 SER A C 1
ATOM 2388 O O . SER A 1 309 ? -11.477 15.336 18.766 1 97.94 309 SER A O 1
ATOM 2390 N N . THR A 1 310 ? -12.258 13.711 20.109 1 97.25 310 THR A N 1
ATOM 2391 C CA . THR A 1 310 ? -13.672 13.742 19.734 1 97.25 310 THR A CA 1
ATOM 2392 C C . THR A 1 310 ? -14.539 14.031 20.969 1 97.25 310 THR A C 1
ATOM 2394 O O . THR A 1 310 ? -14.023 14.344 22.031 1 97.25 310 THR A O 1
ATOM 2397 N N . TYR A 1 311 ? -15.844 13.922 20.75 1 97.81 311 TYR A N 1
ATOM 2398 C CA . TYR A 1 311 ? -16.734 14.203 21.859 1 97.81 311 TYR A CA 1
ATOM 2399 C C . TYR A 1 311 ? -17.031 12.938 22.656 1 97.81 311 TYR A C 1
ATOM 2401 O O . TYR A 1 311 ? -17.859 12.953 23.562 1 97.81 311 TYR A O 1
ATOM 2409 N N . ALA A 1 312 ? -16.391 11.852 22.312 1 95.75 312 ALA A N 1
ATOM 2410 C CA . ALA A 1 312 ? -16.625 10.578 23 1 95.75 312 ALA A CA 1
ATOM 2411 C C . ALA A 1 312 ? -16.469 10.734 24.5 1 95.75 312 ALA A C 1
ATOM 2413 O O . ALA A 1 312 ? -15.469 11.266 24.984 1 95.75 312 ALA A O 1
ATOM 2414 N N . GLY A 1 313 ? -17.453 10.281 25.25 1 96.19 313 GLY A N 1
ATOM 2415 C CA . GLY A 1 313 ? -17.391 10.297 26.703 1 96.19 313 GLY A CA 1
ATOM 2416 C C . GLY A 1 313 ? -17.828 11.617 27.297 1 96.19 313 GLY A C 1
ATOM 2417 O O . GLY A 1 313 ? -17.781 11.789 28.516 1 96.19 313 GLY A O 1
ATOM 2418 N N . THR A 1 314 ? -18.234 12.562 26.484 1 97 314 THR A N 1
ATOM 2419 C CA . THR A 1 314 ? -18.641 13.867 26.984 1 97 314 THR A CA 1
ATOM 2420 C C . THR A 1 314 ? -20.141 14.086 26.781 1 97 314 THR A C 1
ATOM 2422 O O . THR A 1 314 ? -20.828 13.211 26.234 1 97 314 THR A O 1
ATOM 2425 N N . GLU A 1 315 ? -20.594 15.242 27.188 1 95.38 315 GLU A N 1
ATOM 2426 C CA . GLU A 1 315 ? -22 15.648 27.031 1 95.38 315 GLU A CA 1
ATOM 2427 C C . GLU A 1 315 ? -22.344 15.828 25.547 1 95.38 315 GLU A C 1
ATOM 2429 O O . GLU A 1 315 ? -23.516 15.742 25.188 1 95.38 315 GLU A O 1
ATOM 2434 N N . LEU A 1 316 ? -21.391 16.016 24.766 1 97.38 316 LEU A N 1
ATOM 2435 C CA . LEU A 1 316 ? -21.625 16.328 23.359 1 97.38 316 LEU A CA 1
ATOM 2436 C C . LEU A 1 316 ? -21.438 15.086 22.5 1 97.38 316 LEU A C 1
ATOM 2438 O O . LEU A 1 316 ? -21.422 15.18 21.266 1 97.38 316 LEU A O 1
ATOM 2442 N N . GLU A 1 317 ? -21.297 13.945 23.047 1 96.12 317 GLU A N 1
ATOM 2443 C CA . GLU A 1 317 ? -21 12.703 22.328 1 96.12 317 GLU A CA 1
ATOM 2444 C C . GLU A 1 317 ? -22.047 12.43 21.25 1 96.12 317 GLU A C 1
ATOM 2446 O O . GLU A 1 317 ? -21.703 12.039 20.125 1 96.12 317 GLU A O 1
ATOM 2451 N N . GLN A 1 318 ? -23.281 12.641 21.578 1 94.25 318 GLN A N 1
ATOM 2452 C CA . GLN A 1 318 ? -24.375 12.297 20.672 1 94.25 318 GLN A CA 1
ATOM 2453 C C . GLN A 1 318 ? -24.734 13.492 19.781 1 94.25 318 GLN A C 1
ATOM 2455 O O . GLN A 1 318 ? -25.203 13.312 18.656 1 94.25 318 GLN A O 1
ATOM 2460 N N . LYS A 1 319 ? -24.5 14.688 20.281 1 92.31 319 LYS A N 1
ATOM 2461 C CA . LYS A 1 319 ? -25.078 15.844 19.609 1 92.31 319 LYS A CA 1
ATOM 2462 C C . LYS A 1 319 ? -23.984 16.641 18.891 1 92.31 319 LYS A C 1
ATOM 2464 O O . LYS A 1 319 ? -24.281 17.484 18.031 1 92.31 319 LYS A O 1
ATOM 2469 N N . GLY A 1 320 ? -22.797 16.406 19.281 1 92.25 320 GLY A N 1
ATOM 2470 C CA . GLY A 1 320 ? -21.734 17.156 18.641 1 92.25 320 GLY A CA 1
ATOM 2471 C C . GLY A 1 320 ? -21.672 16.938 17.141 1 92.25 320 GLY A C 1
ATOM 2472 O O . GLY A 1 320 ? -21.844 15.812 16.656 1 92.25 320 GLY A O 1
ATOM 2473 N N . GLU A 1 321 ? -21.406 18.016 16.406 1 85.88 321 GLU A N 1
ATOM 2474 C CA . GLU A 1 321 ? -21.484 17.938 14.953 1 85.88 321 GLU A CA 1
ATOM 2475 C C . GLU A 1 321 ? -20.078 17.906 14.328 1 85.88 321 GLU A C 1
ATOM 2477 O O . GLU A 1 321 ? -19.859 17.203 13.344 1 85.88 321 GLU A O 1
ATOM 2482 N N . ARG A 1 322 ? -19.203 18.688 14.828 1 91 322 ARG A N 1
ATOM 2483 C CA . ARG A 1 322 ? -17.875 18.844 14.266 1 91 322 ARG A CA 1
ATOM 2484 C C . ARG A 1 322 ? -16.797 18.609 15.32 1 91 322 ARG A C 1
ATOM 2486 O O . ARG A 1 322 ? -16.297 19.562 15.93 1 91 322 ARG A O 1
ATOM 2493 N N . PRO A 1 323 ? -16.328 17.375 15.453 1 94.19 323 PRO A N 1
ATOM 2494 C CA . PRO A 1 323 ? -15.258 17.125 16.422 1 94.19 323 PRO A CA 1
ATOM 2495 C C . PRO A 1 323 ? -13.906 17.703 15.984 1 94.19 323 PRO A C 1
ATOM 2497 O O . PRO A 1 323 ? -13.781 18.188 14.852 1 94.19 323 PRO A O 1
ATOM 2500 N N . ILE A 1 324 ? -12.969 17.703 16.906 1 97.25 324 ILE A N 1
ATOM 2501 C CA . ILE A 1 324 ? -11.641 18.234 16.594 1 97.25 324 ILE A CA 1
ATOM 2502 C C . ILE A 1 324 ? -10.914 17.281 15.648 1 97.25 324 ILE A C 1
ATOM 2504 O O . ILE A 1 324 ? -10.367 17.703 14.633 1 97.25 324 ILE A O 1
ATOM 2508 N N . ARG A 1 325 ? -10.984 15.992 15.969 1 96.56 325 ARG A N 1
ATOM 2509 C CA . ARG A 1 325 ? -10.453 14.984 15.055 1 96.56 325 ARG A CA 1
ATOM 2510 C C . ARG A 1 325 ? -11.391 14.773 13.867 1 96.56 325 ARG A C 1
ATOM 2512 O O . ARG A 1 325 ? -12.555 14.43 14.039 1 96.56 325 ARG A O 1
ATOM 2519 N N . VAL A 1 326 ? -10.898 14.984 12.695 1 94.06 326 VAL A N 1
ATOM 2520 C CA . VAL A 1 326 ? -11.656 14.688 11.484 1 94.06 326 VAL A CA 1
ATOM 2521 C C . VAL A 1 326 ? -10.758 13.969 10.477 1 94.06 326 VAL A C 1
ATOM 2523 O O . VAL A 1 326 ? -9.531 14.125 10.508 1 94.06 326 VAL A O 1
ATOM 2526 N N . ASP A 1 327 ? -11.312 13.211 9.555 1 93.62 327 ASP A N 1
ATOM 2527 C CA . ASP A 1 327 ? -10.57 12.43 8.57 1 93.62 327 ASP A CA 1
ATOM 2528 C C . ASP A 1 327 ? -9.867 13.344 7.57 1 93.62 327 ASP A C 1
ATOM 2530 O O . ASP A 1 327 ? -8.875 12.945 6.953 1 93.62 327 ASP A O 1
ATOM 2534 N N . ARG A 1 328 ? -10.383 14.516 7.41 1 93.88 328 ARG A N 1
ATOM 2535 C CA . ARG A 1 328 ? -9.859 15.43 6.398 1 93.88 328 ARG A CA 1
ATOM 2536 C C . ARG A 1 328 ? -8.727 16.281 6.957 1 93.88 328 ARG A C 1
ATOM 2538 O O . ARG A 1 328 ? -8.383 17.312 6.387 1 93.88 328 ARG A O 1
ATOM 2545 N N . GLN A 1 329 ? -8.195 15.922 8.109 1 95.75 329 GLN A N 1
ATOM 2546 C CA . GLN A 1 329 ? -7.031 16.594 8.68 1 95.75 329 GLN A CA 1
ATOM 2547 C C . GLN A 1 329 ? -5.777 16.312 7.859 1 95.75 329 GLN A C 1
ATOM 2549 O O . GLN A 1 329 ? -5.473 15.156 7.551 1 95.75 329 GLN A O 1
ATOM 2554 N N . LEU A 1 330 ? -5.02 17.312 7.5 1 96.31 330 LEU A N 1
ATOM 2555 C CA . LEU A 1 330 ? -3.85 17.172 6.637 1 96.31 330 LEU A CA 1
ATOM 2556 C C . LEU A 1 330 ? -2.578 17.031 7.465 1 96.31 330 LEU A C 1
ATOM 2558 O O . LEU A 1 330 ? -1.676 16.266 7.098 1 96.31 330 LEU A O 1
ATOM 2562 N N . GLU A 1 331 ? -2.447 17.844 8.43 1 97.56 331 GLU A N 1
ATOM 2563 C CA . GLU A 1 331 ? -1.301 17.891 9.336 1 97.56 331 GLU A CA 1
ATOM 2564 C C . GLU A 1 331 ? -1.641 18.656 10.617 1 97.56 331 GLU A C 1
ATOM 2566 O O . GLU A 1 331 ? -2.656 19.359 10.68 1 97.56 331 GLU A O 1
ATOM 2571 N N . SER A 1 332 ? -0.908 18.422 11.602 1 98.38 332 SER A N 1
ATOM 2572 C CA . SER A 1 332 ? -0.938 19.172 12.852 1 98.38 332 SER A CA 1
ATOM 2573 C C . SER A 1 332 ? 0.465 19.594 13.273 1 98.38 332 SER A C 1
ATOM 2575 O O . SER A 1 332 ? 1.45 18.953 12.906 1 98.38 332 SER A O 1
ATOM 2577 N N . HIS A 1 333 ? 0.493 20.703 13.953 1 98.81 333 HIS A N 1
ATOM 2578 C CA . HIS A 1 333 ? 1.78 21.156 14.477 1 98.81 333 HIS A CA 1
ATOM 2579 C C . HIS A 1 333 ? 1.623 21.812 15.844 1 98.81 333 HIS A C 1
ATOM 2581 O O . HIS A 1 333 ? 0.57 22.391 16.141 1 98.81 333 HIS A O 1
ATOM 2587 N N . ILE A 1 334 ? 2.604 21.672 16.625 1 98.88 334 ILE A N 1
ATOM 2588 C CA . ILE A 1 334 ? 2.824 22.391 17.875 1 98.88 334 ILE A CA 1
ATOM 2589 C C . ILE A 1 334 ? 4.188 23.078 17.844 1 98.88 334 ILE A C 1
ATOM 2591 O O . ILE A 1 334 ? 5.223 22.406 17.812 1 98.88 334 ILE A O 1
ATOM 2595 N N . ILE A 1 335 ? 4.148 24.375 17.797 1 98.94 335 ILE A N 1
ATOM 2596 C CA . ILE A 1 335 ? 5.383 25.156 17.828 1 98.94 335 ILE A CA 1
ATOM 2597 C C . ILE A 1 335 ? 5.68 25.578 19.266 1 98.94 335 ILE A C 1
ATOM 2599 O O . ILE A 1 335 ? 4.859 26.25 19.906 1 98.94 335 ILE A O 1
ATOM 2603 N N . ALA A 1 336 ? 6.812 25.188 19.734 1 98.88 336 ALA A N 1
ATOM 2604 C CA . ALA A 1 336 ? 7.266 25.562 21.078 1 98.88 336 ALA A CA 1
ATOM 2605 C C . ALA A 1 336 ? 8.445 26.531 21.016 1 98.88 336 ALA A C 1
ATOM 2607 O O . ALA A 1 336 ? 9.469 26.234 20.391 1 98.88 336 ALA A O 1
ATOM 2608 N N . LEU A 1 337 ? 8.289 27.672 21.594 1 98.88 337 LEU A N 1
ATOM 2609 C CA . LEU A 1 337 ? 9.344 28.688 21.703 1 98.88 337 LEU A CA 1
ATOM 2610 C C . LEU A 1 337 ? 9.898 28.734 23.125 1 98.88 337 LEU A C 1
ATOM 2612 O O . LEU A 1 337 ? 9.227 29.219 24.047 1 98.88 337 LEU A O 1
ATOM 2616 N N . ARG A 1 338 ? 11.164 28.312 23.281 1 98.25 338 ARG A N 1
ATOM 2617 C CA . ARG A 1 338 ? 11.766 28 24.578 1 98.25 338 ARG A CA 1
ATOM 2618 C C . ARG A 1 338 ? 12.828 29.031 24.938 1 98.25 338 ARG A C 1
ATOM 2620 O O . ARG A 1 338 ? 13.992 28.891 24.578 1 98.25 338 ARG A O 1
ATOM 2627 N N . PRO A 1 339 ? 12.492 29.938 25.828 1 96.31 339 PRO A N 1
ATOM 2628 C CA . PRO A 1 339 ? 13.398 31.047 26.094 1 96.31 339 PRO A CA 1
ATOM 2629 C C . PRO A 1 339 ? 14.68 30.609 26.812 1 96.31 339 PRO A C 1
ATOM 2631 O O . PRO A 1 339 ? 15.703 31.281 26.719 1 96.31 339 PRO A O 1
ATOM 2634 N N . ASP A 1 340 ? 14.695 29.516 27.469 1 95.19 340 ASP A N 1
ATOM 2635 C CA . ASP A 1 340 ? 15.828 29.094 28.281 1 95.19 340 ASP A CA 1
ATOM 2636 C C . ASP A 1 340 ? 16.875 28.359 27.438 1 95.19 340 ASP A C 1
ATOM 2638 O O . ASP A 1 340 ? 17.953 28.047 27.922 1 95.19 340 ASP A O 1
ATOM 2642 N N . MET A 1 341 ? 16.594 28.078 26.25 1 97.81 341 MET A N 1
ATOM 2643 C CA . MET A 1 341 ? 17.531 27.422 25.344 1 97.81 341 MET A CA 1
ATOM 2644 C C . MET A 1 341 ? 18.422 28.438 24.641 1 97.81 341 MET A C 1
ATOM 2646 O O . MET A 1 341 ? 18.031 29.594 24.469 1 97.81 341 MET A O 1
ATOM 2650 N N . PRO A 1 342 ? 19.609 27.953 24.188 1 97.56 342 PRO A N 1
ATOM 2651 C CA . PRO A 1 342 ? 20.359 28.812 23.297 1 97.56 342 PRO A CA 1
ATOM 2652 C C . PRO A 1 342 ? 19.578 29.203 22.047 1 97.56 342 PRO A C 1
ATOM 2654 O O . PRO A 1 342 ? 18.734 28.422 21.578 1 97.56 342 PRO A O 1
ATOM 2657 N N . LYS A 1 343 ? 19.828 30.328 21.5 1 96.94 343 LYS A N 1
ATOM 2658 C CA . LYS A 1 343 ? 19.031 31 20.469 1 96.94 343 LYS A CA 1
ATOM 2659 C C . LYS A 1 343 ? 18.719 30.047 19.328 1 96.94 343 LYS A C 1
ATOM 2661 O O . LYS A 1 343 ? 17.562 29.938 18.891 1 96.94 343 LYS A O 1
ATOM 2666 N N . PRO A 1 344 ? 19.703 29.234 18.797 1 97.12 344 PRO A N 1
ATOM 2667 C CA . PRO A 1 344 ? 19.391 28.391 17.625 1 97.12 344 PRO A CA 1
ATOM 2668 C C . PRO A 1 344 ? 18.453 27.234 17.984 1 97.12 344 PRO A C 1
ATOM 2670 O O . PRO A 1 344 ? 17.938 26.562 17.078 1 97.12 344 PRO A O 1
ATOM 2673 N N . PHE A 1 345 ? 18.266 27.047 19.266 1 98.12 345 PHE A N 1
ATOM 2674 C CA . PHE A 1 345 ? 17.484 25.891 19.703 1 98.12 345 PHE A CA 1
ATOM 2675 C C . PHE A 1 345 ? 16.203 26.328 20.406 1 98.12 345 PHE A C 1
ATOM 2677 O O . PHE A 1 345 ? 15.477 25.5 20.953 1 98.12 345 PHE A O 1
ATOM 2684 N N . GLN A 1 346 ? 15.883 27.594 20.359 1 98.5 346 GLN A N 1
ATOM 2685 C CA . GLN A 1 346 ? 14.695 28.109 21.031 1 98.5 346 GLN A CA 1
ATOM 2686 C C . GLN A 1 346 ? 13.422 27.672 20.328 1 98.5 346 GLN A C 1
ATOM 2688 O O . GLN A 1 346 ? 12.375 27.5 20.953 1 98.5 346 GLN A O 1
ATOM 2693 N N . GLY A 1 347 ? 13.484 27.578 19.031 1 98.62 347 GLY A N 1
ATOM 2694 C CA . GLY A 1 347 ? 12.328 27.156 18.266 1 98.62 347 GLY A CA 1
ATOM 2695 C C . GLY A 1 347 ? 12.297 25.656 18 1 98.62 347 GLY A C 1
ATOM 2696 O O . GLY A 1 347 ? 13.273 25.094 17.516 1 98.62 347 GLY A O 1
ATOM 2697 N N . LEU A 1 348 ? 11.234 25.016 18.344 1 98.75 348 LEU A N 1
ATOM 2698 C CA . LEU A 1 348 ? 10.992 23.609 18.078 1 98.75 348 LEU A CA 1
ATOM 2699 C C . LEU A 1 348 ? 9.578 23.391 17.547 1 98.75 348 LEU A C 1
ATOM 2701 O O . LEU A 1 348 ? 8.609 23.875 18.125 1 98.75 348 LEU A O 1
ATOM 2705 N N . ILE A 1 349 ? 9.461 22.688 16.438 1 98.88 349 ILE A N 1
ATOM 2706 C CA . ILE A 1 349 ? 8.148 22.344 15.898 1 98.88 349 ILE A CA 1
ATOM 2707 C C . ILE A 1 349 ? 7.91 20.844 16.047 1 98.88 349 ILE A C 1
ATOM 2709 O O . ILE A 1 349 ? 8.711 20.031 15.594 1 98.88 349 ILE A O 1
ATOM 2713 N N . TRP A 1 350 ? 6.898 20.5 16.719 1 98.88 350 TRP A N 1
ATOM 2714 C CA . TRP A 1 350 ? 6.363 19.141 16.672 1 98.88 350 TRP A CA 1
ATOM 2715 C C . TRP A 1 350 ? 5.395 18.984 15.5 1 98.88 350 TRP A C 1
ATOM 2717 O O . TRP A 1 350 ? 4.27 19.5 15.547 1 98.88 350 TRP A O 1
ATOM 2727 N N . GLN A 1 351 ? 5.812 18.234 14.438 1 98.81 351 GLN A N 1
ATOM 2728 C CA . GLN A 1 351 ? 5.074 18.156 13.188 1 98.81 351 GLN A CA 1
ATOM 2729 C C . GLN A 1 351 ? 4.457 16.766 12.992 1 98.81 351 GLN A C 1
ATOM 2731 O O . GLN A 1 351 ? 5.129 15.75 13.172 1 98.81 351 GLN A O 1
ATOM 2736 N N . SER A 1 352 ? 3.219 16.719 12.664 1 98.56 352 SER A N 1
ATOM 2737 C CA . SER A 1 352 ? 2.564 15.469 12.289 1 98.56 352 SER A CA 1
ATOM 2738 C C . SER A 1 352 ? 1.931 15.57 10.906 1 98.56 352 SER A C 1
ATOM 2740 O O . SER A 1 352 ? 1.512 16.656 10.484 1 98.56 352 SER A O 1
ATOM 2742 N N . TYR A 1 353 ? 1.913 14.461 10.156 1 98.12 353 TYR A N 1
ATOM 2743 C CA . TYR A 1 353 ? 1.207 14.352 8.883 1 98.12 353 TYR A CA 1
ATOM 2744 C C . TYR A 1 353 ? -0.058 13.516 9.039 1 98.12 353 TYR A C 1
ATOM 2746 O O . TYR A 1 353 ? -0.092 12.57 9.828 1 98.12 353 TYR A O 1
ATOM 2754 N N . GLY A 1 354 ? -1.03 13.867 8.25 1 97.12 354 GLY A N 1
ATOM 2755 C CA . GLY A 1 354 ? -2.275 13.125 8.305 1 97.12 354 GLY A CA 1
ATOM 2756 C C . GLY A 1 354 ? -3.105 13.438 9.539 1 97.12 354 GLY A C 1
ATOM 2757 O O . GLY A 1 354 ? -3.088 14.57 10.031 1 97.12 354 GLY A O 1
ATOM 2758 N N . VAL A 1 355 ? -3.898 12.477 9.977 1 97.56 355 VAL A N 1
ATOM 2759 C CA . VAL A 1 355 ? -4.773 12.633 11.133 1 97.56 355 VAL A CA 1
ATOM 2760 C C . VAL A 1 355 ? -3.973 12.445 12.422 1 97.56 355 VAL A C 1
ATOM 2762 O O . VAL A 1 355 ? -3.461 11.352 12.688 1 97.56 355 VAL A O 1
ATOM 2765 N N . LEU A 1 356 ? -3.896 13.43 13.164 1 98.25 356 LEU A N 1
ATOM 2766 C CA . LEU A 1 356 ? -3.004 13.461 14.32 1 98.25 356 LEU A CA 1
ATOM 2767 C C . LEU A 1 356 ? -3.264 12.281 15.242 1 98.25 356 LEU A C 1
ATOM 2769 O O . LEU A 1 356 ? -2.324 11.609 15.68 1 98.25 356 LEU A O 1
ATOM 2773 N N . ALA A 1 357 ? -4.531 11.984 15.516 1 97.75 357 ALA A N 1
ATOM 2774 C CA . ALA A 1 357 ? -4.898 10.898 16.422 1 97.75 357 ALA A CA 1
ATOM 2775 C C . ALA A 1 357 ? -4.32 9.57 15.938 1 97.75 357 ALA A C 1
ATOM 2777 O O . ALA A 1 357 ? -4.168 8.633 16.719 1 97.75 357 ALA A O 1
ATOM 2778 N N . GLU A 1 358 ? -3.975 9.508 14.688 1 98.12 358 GLU A N 1
ATOM 2779 C CA . GLU A 1 358 ? -3.496 8.273 14.07 1 98.12 358 GLU A CA 1
ATOM 2780 C C . GLU A 1 358 ? -2.107 8.461 13.469 1 98.12 358 GLU A C 1
ATOM 2782 O O . GLU A 1 358 ? -1.736 7.758 12.523 1 98.12 358 GLU A O 1
ATOM 2787 N N . SER A 1 359 ? -1.397 9.391 13.984 1 98.31 359 SER A N 1
ATOM 2788 C CA . SER A 1 359 ? -0.06 9.719 13.5 1 98.31 359 SER A CA 1
ATOM 2789 C C . SER A 1 359 ? 0.865 10.086 14.656 1 98.31 359 SER A C 1
ATOM 2791 O O . SER A 1 359 ? 0.597 9.742 15.812 1 98.31 359 SER A O 1
ATOM 2793 N N . VAL A 1 360 ? 1.984 10.695 14.336 1 98.69 360 VAL A N 1
ATOM 2794 C CA . VAL A 1 360 ? 3.012 10.945 15.344 1 98.69 360 VAL A CA 1
ATOM 2795 C C . VAL A 1 360 ? 3.564 12.359 15.188 1 98.69 360 VAL A C 1
ATOM 2797 O O . VAL A 1 360 ? 3.732 12.844 14.062 1 98.69 360 VAL A O 1
ATOM 2800 N N . LEU A 1 361 ? 3.76 13 16.281 1 98.81 361 LEU A N 1
ATOM 2801 C CA . LEU A 1 361 ? 4.457 14.281 16.297 1 98.81 361 LEU A CA 1
ATOM 2802 C C . LEU A 1 361 ? 5.969 14.078 16.281 1 98.81 361 LEU A C 1
ATOM 2804 O O . LEU A 1 361 ? 6.52 13.453 17.188 1 98.81 361 LEU A O 1
ATOM 2808 N N . VAL A 1 362 ? 6.645 14.672 15.32 1 98.88 362 VAL A N 1
ATOM 2809 C CA . VAL A 1 362 ? 8.094 14.562 15.188 1 98.88 362 VAL A CA 1
ATOM 2810 C C . VAL A 1 362 ? 8.75 15.906 15.516 1 98.88 362 VAL A C 1
ATOM 2812 O O . VAL A 1 362 ? 8.383 16.938 14.938 1 98.88 362 VAL A O 1
ATOM 2815 N N . PRO A 1 363 ? 9.703 15.906 16.453 1 98.88 363 PRO A N 1
ATOM 2816 C CA . PRO A 1 363 ? 10.328 17.172 16.828 1 98.88 363 PRO A CA 1
ATOM 2817 C C . PRO A 1 363 ? 11.328 17.672 15.789 1 98.88 363 PRO A C 1
ATOM 2819 O O . PRO A 1 363 ? 12.258 16.938 15.422 1 98.88 363 PRO A O 1
ATOM 2822 N N . LEU A 1 364 ? 11.172 18.891 15.344 1 98.88 364 LEU A N 1
ATOM 2823 C CA . LEU A 1 364 ? 12.039 19.547 14.367 1 98.88 364 LEU A CA 1
ATOM 2824 C C . LEU A 1 364 ? 12.672 20.797 14.953 1 98.88 364 LEU A C 1
ATOM 2826 O O . LEU A 1 364 ? 11.992 21.828 15.109 1 98.88 364 LEU A O 1
ATOM 2830 N N . TYR A 1 365 ? 13.938 20.703 15.219 1 98.69 365 TYR A N 1
ATOM 2831 C CA . TYR A 1 365 ? 14.672 21.891 15.656 1 98.69 365 TYR A CA 1
ATOM 2832 C C . TYR A 1 365 ? 14.828 22.875 14.508 1 98.69 365 TYR A C 1
ATOM 2834 O O . TYR A 1 365 ? 14.969 22.484 13.352 1 98.69 365 TYR A O 1
ATOM 2842 N N . SER A 1 366 ? 14.898 24.156 14.844 1 96.75 366 SER A N 1
ATOM 2843 C CA . SER A 1 366 ? 15 25.203 13.844 1 96.75 366 SER A CA 1
ATOM 2844 C C . SER A 1 366 ? 16.312 25.125 13.078 1 96.75 366 SER A C 1
ATOM 2846 O O . SER A 1 366 ? 16.453 25.719 12 1 96.75 366 SER A O 1
ATOM 2848 N N . SER A 1 367 ? 17.25 24.375 13.586 1 94.25 367 SER A N 1
ATOM 2849 C CA . SER A 1 367 ? 18.547 24.219 12.922 1 94.25 367 SER A CA 1
ATOM 2850 C C . SER A 1 367 ? 18.438 23.281 11.727 1 94.25 367 SER A C 1
ATOM 2852 O O . SER A 1 367 ? 19.359 23.188 10.922 1 94.25 367 SER A O 1
ATOM 2854 N N . LEU A 1 368 ? 17.344 22.625 11.617 1 96.69 368 LEU A N 1
ATOM 2855 C CA . LEU A 1 368 ? 17.141 21.719 10.484 1 96.69 368 LEU A CA 1
ATOM 2856 C C . LEU A 1 368 ? 16.812 22.5 9.219 1 96.69 368 LEU A C 1
ATOM 2858 O O . LEU A 1 368 ? 15.727 23.062 9.094 1 96.69 368 LEU A O 1
ATOM 2862 N N . HIS A 1 369 ? 17.766 22.406 8.219 1 97.25 369 HIS A N 1
ATOM 2863 C CA . HIS A 1 369 ? 17.562 23.203 7.02 1 97.25 369 HIS A CA 1
ATOM 2864 C C . HIS A 1 369 ? 17.422 22.328 5.785 1 97.25 369 HIS A C 1
ATOM 2866 O O . HIS A 1 369 ? 17.125 22.828 4.695 1 97.25 369 HIS A O 1
ATOM 2872 N N . SER A 1 370 ? 17.656 21.094 5.957 1 97.44 370 SER A N 1
ATOM 2873 C CA . SER A 1 370 ? 17.438 20.094 4.902 1 97.44 370 SER A CA 1
ATOM 2874 C C . SER A 1 370 ? 16.547 18.969 5.379 1 97.44 370 SER A C 1
ATOM 2876 O O . SER A 1 370 ? 16.609 18.562 6.543 1 97.44 370 SER A O 1
ATOM 2878 N N . TYR A 1 371 ? 15.789 18.5 4.48 1 98.56 371 TYR A N 1
ATOM 2879 C CA . TYR A 1 371 ? 14.805 17.5 4.859 1 98.56 371 TYR A CA 1
ATOM 2880 C C . TYR A 1 371 ? 14.977 16.234 4.035 1 98.56 371 TYR A C 1
ATOM 2882 O O . TYR A 1 371 ? 15.406 16.281 2.879 1 98.56 371 TYR A O 1
ATOM 2890 N N . PRO A 1 372 ? 14.648 15.039 4.629 1 98.56 372 PRO A N 1
ATOM 2891 C CA . PRO A 1 372 ? 14.617 13.828 3.801 1 98.56 372 PRO A CA 1
ATOM 2892 C C . PRO A 1 372 ? 13.672 13.953 2.607 1 98.56 372 PRO A C 1
ATOM 2894 O O . PRO A 1 372 ? 12.602 14.562 2.723 1 98.56 372 PRO A O 1
ATOM 2897 N N . GLN A 1 373 ? 13.984 13.312 1.516 1 98.12 373 GLN A N 1
ATOM 2898 C CA . GLN A 1 373 ? 13.273 13.445 0.245 1 98.12 373 GLN A CA 1
ATOM 2899 C C . GLN A 1 373 ? 11.797 13.117 0.403 1 98.12 373 GLN A C 1
ATOM 2901 O O . GLN A 1 373 ? 10.938 13.812 -0.137 1 98.12 373 GLN A O 1
ATOM 2906 N N . PRO A 1 374 ? 11.406 12.07 1.151 1 98.56 374 PRO A N 1
ATOM 2907 C CA . PRO A 1 374 ? 9.984 11.719 1.245 1 98.56 374 PRO A CA 1
ATOM 2908 C C . PRO A 1 374 ? 9.133 12.852 1.806 1 98.56 374 PRO A C 1
ATOM 2910 O O . PRO A 1 374 ? 7.922 12.898 1.566 1 98.56 374 PRO A O 1
ATOM 2913 N N . TYR A 1 375 ? 9.703 13.797 2.525 1 98.75 375 TYR A N 1
ATOM 2914 C CA . TYR A 1 375 ? 8.961 14.898 3.139 1 98.75 375 TYR A CA 1
ATOM 2915 C C . TYR A 1 375 ? 8.883 16.094 2.199 1 98.75 375 TYR A C 1
ATOM 2917 O O . TYR A 1 375 ? 8.359 17.141 2.572 1 98.75 375 TYR A O 1
ATOM 2925 N N . THR A 1 376 ? 9.414 15.969 0.983 1 98.12 376 THR A N 1
ATOM 2926 C CA . THR A 1 376 ? 9.445 17.078 0.026 1 98.12 376 THR A CA 1
ATOM 2927 C C . THR A 1 376 ? 8.797 16.656 -1.293 1 98.12 376 THR A C 1
ATOM 2929 O O . THR A 1 376 ? 8.914 17.359 -2.297 1 98.12 376 THR A O 1
ATOM 2932 N N . VAL A 1 377 ? 8.102 15.453 -1.306 1 97.81 377 VAL A N 1
ATOM 2933 C CA . VAL A 1 377 ? 7.504 14.969 -2.547 1 97.81 377 VAL A CA 1
ATOM 2934 C C . VAL A 1 377 ? 6.086 14.469 -2.275 1 97.81 377 VAL A C 1
ATOM 2936 O O . VAL A 1 377 ? 5.656 14.398 -1.121 1 97.81 377 VAL A O 1
ATOM 2939 N N . GLY A 1 378 ? 5.43 14.078 -3.396 1 97.56 378 GLY A N 1
ATOM 2940 C CA . GLY A 1 378 ? 4.062 13.586 -3.348 1 97.56 378 GLY A CA 1
ATOM 2941 C C . GLY A 1 378 ? 3.039 14.633 -3.752 1 97.56 378 GLY A C 1
ATOM 2942 O O . GLY A 1 378 ? 3.336 15.828 -3.764 1 97.56 378 GLY A O 1
ATOM 2943 N N . THR A 1 379 ? 1.877 14.18 -4.102 1 97.75 379 THR A N 1
ATOM 2944 C CA . THR A 1 379 ? 0.769 15 -4.574 1 97.75 379 THR A CA 1
ATOM 2945 C C . THR A 1 379 ? -0.517 14.656 -3.828 1 97.75 379 THR A C 1
ATOM 2947 O O . THR A 1 379 ? -0.482 14.305 -2.646 1 97.75 379 THR A O 1
ATOM 2950 N N . ASP A 1 380 ? -1.621 14.883 -4.488 1 96.5 380 ASP A N 1
ATOM 2951 C CA . ASP A 1 380 ? -2.908 14.508 -3.916 1 96.5 380 ASP A CA 1
ATOM 2952 C C . ASP A 1 380 ? -3.264 13.062 -4.273 1 96.5 380 ASP A C 1
ATOM 2954 O O . ASP A 1 380 ? -4.367 12.602 -3.98 1 96.5 380 ASP A O 1
ATOM 2958 N N . THR A 1 381 ? -2.314 12.328 -4.887 1 97.12 381 THR A N 1
ATOM 2959 C CA . THR A 1 381 ? -2.443 10.914 -5.207 1 97.12 381 THR A CA 1
ATOM 2960 C C . THR A 1 381 ? -1.406 10.086 -4.449 1 97.12 381 THR A C 1
ATOM 2962 O O . THR A 1 381 ? -0.241 10.477 -4.355 1 97.12 381 THR A O 1
ATOM 2965 N N . TYR A 1 382 ? -1.833 9 -3.941 1 97.88 382 TYR A N 1
ATOM 2966 C CA . TYR A 1 382 ? -0.945 8.141 -3.17 1 97.88 382 TYR A CA 1
ATOM 2967 C C . TYR A 1 382 ? 0.304 7.785 -3.969 1 97.88 382 TYR A C 1
ATOM 2969 O O . TYR A 1 382 ? 0.223 7.504 -5.168 1 97.88 382 TYR A O 1
ATOM 2977 N N . SER A 1 383 ? 1.393 7.723 -3.314 1 97.38 383 SER A N 1
ATOM 2978 C CA . SER A 1 383 ? 2.641 7.168 -3.828 1 97.38 383 SER A CA 1
ATOM 2979 C C . SER A 1 383 ? 3.502 6.609 -2.701 1 97.38 383 SER A C 1
ATOM 2981 O O . SER A 1 383 ? 3.414 7.062 -1.56 1 97.38 383 SER A O 1
ATOM 2983 N N . ASP A 1 384 ? 4.383 5.684 -3.018 1 97.19 384 ASP A N 1
ATOM 2984 C CA . ASP A 1 384 ? 5.156 4.961 -2.014 1 97.19 384 ASP A CA 1
ATOM 2985 C C . ASP A 1 384 ? 6.246 5.848 -1.419 1 97.19 384 ASP A C 1
ATOM 2987 O O . ASP A 1 384 ? 6.742 5.582 -0.322 1 97.19 384 ASP A O 1
ATOM 2991 N N . ASP A 1 385 ? 6.613 6.93 -2.09 1 97.06 385 ASP A N 1
ATOM 2992 C CA . ASP A 1 385 ? 7.816 7.668 -1.723 1 97.06 385 ASP A CA 1
ATOM 2993 C C . ASP A 1 385 ? 7.469 8.93 -0.939 1 97.06 385 ASP A C 1
ATOM 2995 O O . ASP A 1 385 ? 8.352 9.719 -0.596 1 97.06 385 ASP A O 1
ATOM 2999 N N . SER A 1 386 ? 6.199 9.203 -0.706 1 98.31 386 SER A N 1
ATOM 3000 C CA . SER A 1 386 ? 5.73 10.391 0.002 1 98.31 386 SER A CA 1
ATOM 3001 C C . SER A 1 386 ? 5.523 10.109 1.485 1 98.31 386 SER A C 1
ATOM 3003 O O . SER A 1 386 ? 4.734 9.234 1.85 1 98.31 386 SER A O 1
ATOM 3005 N N . ALA A 1 387 ? 6.137 10.883 2.318 1 98.62 387 ALA A N 1
ATOM 3006 C CA . ALA A 1 387 ? 5.941 10.719 3.756 1 98.62 387 ALA A CA 1
ATOM 3007 C C . ALA A 1 387 ? 4.488 10.969 4.145 1 98.62 387 ALA A C 1
ATOM 3009 O O . ALA A 1 387 ? 3.902 10.203 4.91 1 98.62 387 ALA A O 1
ATOM 3010 N N . TYR A 1 388 ? 3.898 12.023 3.58 1 98.56 388 TYR A N 1
ATOM 3011 C CA . TYR A 1 388 ? 2.492 12.305 3.85 1 98.56 388 TYR A CA 1
ATOM 3012 C C . TYR A 1 388 ? 1.631 11.07 3.613 1 98.56 388 TYR A C 1
ATOM 3014 O O . TYR A 1 388 ? 0.836 10.688 4.473 1 98.56 388 TYR A O 1
ATOM 3022 N N . TRP A 1 389 ? 1.828 10.422 2.531 1 98.44 389 TRP A N 1
ATOM 3023 C CA . TRP A 1 389 ? 0.978 9.305 2.139 1 98.44 389 TRP A CA 1
ATOM 3024 C C . TRP A 1 389 ? 1.279 8.07 2.982 1 98.44 389 TRP A C 1
ATOM 3026 O O . TRP A 1 389 ? 0.391 7.254 3.24 1 98.44 389 TRP A O 1
ATOM 3036 N N . GLN A 1 390 ? 2.525 7.906 3.438 1 98.38 390 GLN A N 1
ATOM 3037 C CA . GLN A 1 390 ? 2.795 6.773 4.316 1 98.38 390 GLN A CA 1
ATOM 3038 C C . GLN A 1 390 ? 2.064 6.922 5.648 1 98.38 390 GLN A C 1
ATOM 3040 O O . GLN A 1 390 ? 1.604 5.934 6.223 1 98.38 390 GLN A O 1
ATOM 3045 N N . PHE A 1 391 ? 1.925 8.125 6.113 1 98.56 391 PHE A N 1
ATOM 3046 C CA . PHE A 1 391 ? 1.18 8.352 7.348 1 98.56 391 PHE A CA 1
ATOM 3047 C C . PHE A 1 391 ? -0.321 8.305 7.09 1 98.56 391 PHE A C 1
ATOM 3049 O O . PHE A 1 391 ? -1.056 7.598 7.781 1 98.56 391 PHE A O 1
ATOM 3056 N N . ARG A 1 392 ? -0.773 8.984 6.078 1 97.94 392 ARG A N 1
ATOM 3057 C CA . ARG A 1 392 ? -2.201 9.125 5.816 1 97.94 392 ARG A CA 1
ATOM 3058 C C . ARG A 1 392 ? -2.822 7.785 5.441 1 97.94 392 ARG A C 1
ATOM 3060 O O . ARG A 1 392 ? -3.977 7.512 5.785 1 97.94 392 ARG A O 1
ATOM 3067 N N . SER A 1 393 ? -2.043 6.965 4.715 1 97.5 393 SER A N 1
ATOM 3068 C CA . SER A 1 393 ? -2.57 5.688 4.25 1 97.5 393 SER A CA 1
ATOM 3069 C C . SER A 1 393 ? -2.85 4.746 5.418 1 97.5 393 SER A C 1
ATOM 3071 O O . SER A 1 393 ? -3.727 3.885 5.328 1 97.5 393 SER A O 1
ATOM 3073 N N . LEU A 1 394 ? -2.135 4.879 6.508 1 98.06 394 LEU A N 1
ATOM 3074 C CA . LEU A 1 394 ? -2.395 4.055 7.684 1 98.06 394 LEU A CA 1
ATOM 3075 C C . LEU A 1 394 ? -3.812 4.273 8.195 1 98.06 394 LEU A C 1
ATOM 3077 O O . LEU A 1 394 ? -4.504 3.316 8.555 1 98.06 394 LEU A O 1
ATOM 3081 N N . THR A 1 395 ? -4.215 5.555 8.211 1 97.75 395 THR A N 1
ATOM 3082 C CA . THR A 1 395 ? -5.582 5.867 8.617 1 97.75 395 THR A CA 1
ATOM 3083 C C . THR A 1 395 ? -6.59 5.273 7.645 1 97.75 395 THR A C 1
ATOM 3085 O O . THR A 1 395 ? -7.625 4.742 8.055 1 97.75 395 THR A O 1
ATOM 3088 N N . ALA A 1 396 ? -6.332 5.383 6.367 1 96.88 396 ALA A N 1
ATOM 3089 C CA . ALA A 1 396 ? -7.211 4.82 5.344 1 96.88 396 ALA A CA 1
ATOM 3090 C C . ALA A 1 396 ? -7.348 3.311 5.508 1 96.88 396 ALA A C 1
ATOM 3092 O O . ALA A 1 396 ? -8.461 2.777 5.508 1 96.88 396 ALA A O 1
ATOM 3093 N N . LEU A 1 397 ? -6.227 2.625 5.676 1 97.06 397 LEU A N 1
ATOM 3094 C CA . LEU A 1 397 ? -6.234 1.177 5.848 1 97.06 397 LEU A CA 1
ATOM 3095 C C . LEU A 1 397 ? -6.938 0.787 7.145 1 97.06 397 LEU A C 1
ATOM 3097 O O . LEU A 1 397 ? -7.629 -0.231 7.199 1 97.06 397 LEU A O 1
ATOM 3101 N N . ALA A 1 398 ? -6.762 1.604 8.188 1 96.5 398 ALA A N 1
ATOM 3102 C CA . ALA A 1 398 ? -7.391 1.308 9.477 1 96.5 398 ALA A CA 1
ATOM 3103 C C . ALA A 1 398 ? -8.914 1.348 9.367 1 96.5 398 ALA A C 1
ATOM 3105 O O . ALA A 1 398 ? -9.609 0.668 10.117 1 96.5 398 ALA A O 1
ATOM 3106 N N . SER A 1 399 ? -9.406 2.09 8.414 1 95 399 SER A N 1
ATOM 3107 C CA . SER A 1 399 ? -10.852 2.203 8.234 1 95 399 SER A CA 1
ATOM 3108 C C . SER A 1 399 ? -11.445 0.907 7.695 1 95 399 SER A C 1
ATOM 3110 O O . SER A 1 399 ? -12.664 0.702 7.758 1 95 399 SER A O 1
ATOM 3112 N N . THR A 1 400 ? -10.656 0.009 7.094 1 94.62 400 THR A N 1
ATOM 3113 C CA . THR A 1 400 ? -11.141 -1.253 6.551 1 94.62 400 THR A CA 1
ATOM 3114 C C . THR A 1 400 ? -11.469 -2.234 7.672 1 94.62 400 THR A C 1
ATOM 3116 O O . THR A 1 400 ? -12.242 -3.178 7.473 1 94.62 400 THR A O 1
ATOM 3119 N N . ASN A 1 401 ? -10.859 -2.143 8.789 1 94.25 401 ASN A N 1
ATOM 3120 C CA . ASN A 1 401 ? -11.109 -2.865 10.031 1 94.25 401 ASN A CA 1
ATOM 3121 C C . ASN A 1 401 ? -10.703 -2.039 11.25 1 94.25 401 ASN A C 1
ATOM 3123 O O . ASN A 1 401 ? -9.672 -2.301 11.867 1 94.25 401 ASN A O 1
ATOM 3127 N N . THR A 1 402 ? -11.523 -1.129 11.633 1 94.81 402 THR A N 1
ATOM 3128 C CA . THR A 1 402 ? -11.227 -0.093 12.617 1 94.81 402 THR A CA 1
ATOM 3129 C C . THR A 1 402 ? -10.906 -0.711 13.969 1 94.81 402 THR A C 1
ATOM 3131 O O . THR A 1 402 ? -9.945 -0.302 14.633 1 94.81 402 THR A O 1
ATOM 3134 N N . ASP A 1 403 ? -11.633 -1.695 14.398 1 94.56 403 ASP A N 1
ATOM 3135 C CA . ASP A 1 403 ? -11.477 -2.297 15.719 1 94.56 403 ASP A CA 1
ATOM 3136 C C . ASP A 1 403 ? -10.117 -2.969 15.867 1 94.56 403 ASP A C 1
ATOM 3138 O O . ASP A 1 403 ? -9.547 -3.004 16.953 1 94.56 403 ASP A O 1
ATOM 3142 N N . LYS A 1 404 ? -9.633 -3.432 14.773 1 93.12 404 LYS A N 1
ATOM 3143 C CA . LYS A 1 404 ? -8.367 -4.16 14.812 1 93.12 404 LYS A CA 1
ATOM 3144 C C . LYS A 1 404 ? -7.184 -3.213 14.617 1 93.12 404 LYS A C 1
ATOM 3146 O O . LYS A 1 404 ? -6.207 -3.279 15.367 1 93.12 404 LYS A O 1
ATOM 3151 N N . TYR A 1 405 ? -7.242 -2.34 13.625 1 95.81 405 TYR A N 1
ATOM 3152 C CA . TYR A 1 405 ? -6.059 -1.614 13.188 1 95.81 405 TYR A CA 1
ATOM 3153 C C . TYR A 1 405 ? -5.875 -0.327 13.977 1 95.81 405 TYR A C 1
ATOM 3155 O O . TYR A 1 405 ? -4.746 0.084 14.258 1 95.81 405 TYR A O 1
ATOM 3163 N N . LEU A 1 406 ? -6.941 0.379 14.391 1 95.75 406 LEU A N 1
ATOM 3164 C CA . LEU A 1 406 ? -6.812 1.682 15.039 1 95.75 406 LEU A CA 1
ATOM 3165 C C . LEU A 1 406 ? -6.098 1.555 16.375 1 95.75 406 LEU A C 1
ATOM 3167 O O . LEU A 1 406 ? -5.191 2.334 16.688 1 95.75 406 LEU A O 1
ATOM 3171 N N . PRO A 1 407 ? -6.531 0.561 17.234 1 95.38 407 PRO A N 1
ATOM 3172 C CA . PRO A 1 407 ? -5.789 0.412 18.5 1 95.38 407 PRO A CA 1
ATOM 3173 C C . PRO A 1 407 ? -4.309 0.123 18.281 1 95.38 407 PRO A C 1
ATOM 3175 O O . PRO A 1 407 ? -3.461 0.628 19.016 1 95.38 407 PRO A O 1
ATOM 3178 N N . ALA A 1 408 ? -3.984 -0.697 17.281 1 95.12 408 ALA A N 1
ATOM 3179 C CA . ALA A 1 408 ? -2.59 -1.004 16.969 1 95.12 408 ALA A CA 1
ATOM 3180 C C . ALA A 1 408 ? -1.832 0.253 16.547 1 95.12 408 ALA A C 1
ATOM 3182 O O . ALA A 1 408 ? -0.688 0.461 16.953 1 95.12 408 ALA A O 1
ATOM 3183 N N . LEU A 1 409 ? -2.475 1.072 15.773 1 96.19 409 LEU A N 1
ATOM 3184 C CA . LEU A 1 409 ? -1.868 2.314 15.305 1 96.19 409 LEU A CA 1
ATOM 3185 C C . LEU A 1 409 ? -1.661 3.289 16.453 1 96.19 409 LEU A C 1
ATOM 3187 O O . LEU A 1 409 ? -0.604 3.916 16.562 1 96.19 409 LEU A O 1
ATOM 3191 N N . HIS A 1 410 ? -2.66 3.426 17.312 1 96.62 410 HIS A N 1
ATOM 3192 C CA . HIS A 1 410 ? -2.559 4.297 18.484 1 96.62 410 HIS A CA 1
ATOM 3193 C C . HIS A 1 410 ? -1.402 3.875 19.391 1 96.62 410 HIS A C 1
ATOM 3195 O O . HIS A 1 410 ? -0.636 4.719 19.859 1 96.62 410 HIS A O 1
ATOM 3201 N N . GLN A 1 411 ? -1.293 2.576 19.578 1 96.25 411 GLN A N 1
ATOM 3202 C CA . GLN A 1 411 ? -0.227 2.07 20.438 1 96.25 411 GLN A CA 1
ATOM 3203 C C . GLN A 1 411 ? 1.146 2.354 19.828 1 96.25 411 GLN A C 1
ATOM 3205 O O . GLN A 1 411 ? 2.066 2.771 20.547 1 96.25 411 GLN A O 1
ATOM 3210 N N . LEU A 1 412 ? 1.271 2.127 18.578 1 97.19 412 LEU A N 1
ATOM 3211 C CA . LEU A 1 412 ? 2.523 2.367 17.859 1 97.19 412 LEU A CA 1
ATOM 3212 C C . LEU A 1 412 ? 2.996 3.803 18.078 1 97.19 412 LEU A C 1
ATOM 3214 O O . LEU A 1 412 ? 4.137 4.031 18.484 1 97.19 412 LEU A O 1
ATOM 3218 N N . TRP A 1 413 ? 2.121 4.73 17.812 1 98.38 413 TRP A N 1
ATOM 3219 C CA . TRP A 1 413 ? 2.516 6.137 17.797 1 98.38 413 TRP A CA 1
ATOM 3220 C C . TRP A 1 413 ? 2.631 6.676 19.219 1 98.38 413 TRP A C 1
ATOM 3222 O O . TRP A 1 413 ? 3.48 7.527 19.5 1 98.38 413 TRP A O 1
ATOM 3232 N N . GLN A 1 414 ? 1.767 6.195 20.141 1 97.25 414 GLN A N 1
ATOM 3233 C CA . GLN A 1 414 ? 1.906 6.586 21.547 1 97.25 414 GLN A CA 1
ATOM 3234 C C . GLN A 1 414 ? 3.273 6.188 22.094 1 97.25 414 GLN A C 1
ATOM 3236 O O . GLN A 1 414 ? 3.922 6.969 22.797 1 97.25 414 GLN A O 1
ATOM 3241 N N . ASP A 1 415 ? 3.713 4.953 21.766 1 97.5 415 ASP A N 1
ATOM 3242 C CA . ASP A 1 415 ? 5.023 4.48 22.203 1 97.5 415 ASP A CA 1
ATOM 3243 C C . ASP A 1 415 ? 6.141 5.348 21.625 1 97.5 415 ASP A C 1
ATOM 3245 O O . ASP A 1 415 ? 7.059 5.742 22.344 1 97.5 415 ASP A O 1
ATOM 3249 N N . LYS A 1 416 ? 6.016 5.629 20.391 1 98.56 416 LYS A N 1
ATOM 3250 C CA . LYS A 1 416 ? 7.062 6.41 19.734 1 98.56 416 LYS A CA 1
ATOM 3251 C C . LYS A 1 416 ? 7.09 7.84 20.266 1 98.56 416 LYS A C 1
ATOM 3253 O O . LYS A 1 416 ? 8.164 8.383 20.547 1 98.56 416 LYS A O 1
ATOM 3258 N N . GLU A 1 417 ? 5.953 8.492 20.453 1 98.12 417 GLU A N 1
ATOM 3259 C CA . GLU A 1 417 ? 5.891 9.867 20.938 1 98.12 417 GLU A CA 1
ATOM 3260 C C . GLU A 1 417 ? 6.426 9.984 22.359 1 98.12 417 GLU A C 1
ATOM 3262 O O . GLU A 1 417 ? 7.121 10.953 22.688 1 98.12 417 GLU A O 1
ATOM 3267 N N . THR A 1 418 ? 6.066 9 23.172 1 97.81 418 THR A N 1
ATOM 3268 C CA . THR A 1 418 ? 6.57 9 24.531 1 97.81 418 THR A CA 1
ATOM 3269 C C . THR A 1 418 ? 8.094 8.992 24.547 1 97.81 418 THR A C 1
ATOM 3271 O O . THR A 1 418 ? 8.719 9.727 25.328 1 97.81 418 THR A O 1
ATOM 3274 N N . LYS A 1 419 ? 8.641 8.195 23.719 1 98.06 419 LYS A N 1
ATOM 3275 C CA . LYS A 1 419 ? 10.094 8.141 23.594 1 98.06 419 LYS A CA 1
ATOM 3276 C C . LYS A 1 419 ? 10.656 9.469 23.078 1 98.06 419 LYS A C 1
ATOM 3278 O O . LYS A 1 419 ? 11.695 9.938 23.562 1 98.06 419 LYS A O 1
ATOM 3283 N N . LEU A 1 420 ? 9.953 10.062 22.141 1 98.69 420 LEU A N 1
ATOM 3284 C CA . LEU A 1 420 ? 10.414 11.328 21.562 1 98.69 420 LEU A CA 1
ATOM 3285 C C . LEU A 1 420 ? 10.398 12.438 22.609 1 98.69 420 LEU A C 1
ATOM 3287 O O . LEU A 1 420 ? 11.32 13.25 22.672 1 98.69 420 LEU A O 1
ATOM 3291 N N . TYR A 1 421 ? 9.398 12.484 23.469 1 98.06 421 TYR A N 1
ATOM 3292 C CA . TYR A 1 421 ? 9.336 13.492 24.516 1 98.06 421 TYR A CA 1
ATOM 3293 C C . TYR A 1 421 ? 10.539 13.383 25.453 1 98.06 421 TYR A C 1
ATOM 3295 O O . TYR A 1 421 ? 11.164 14.391 25.781 1 98.06 421 TYR A O 1
ATOM 3303 N N . LYS A 1 422 ? 10.859 12.203 25.797 1 97.62 422 LYS A N 1
ATOM 3304 C CA . LYS A 1 422 ? 11.992 11.961 26.688 1 97.62 422 LYS A CA 1
ATOM 3305 C C . LYS A 1 422 ? 13.312 12.312 26 1 97.62 422 LYS A C 1
ATOM 3307 O O . LYS A 1 422 ? 14.203 12.906 26.625 1 97.62 422 LYS A O 1
ATOM 3312 N N . GLN A 1 423 ? 13.383 11.922 24.781 1 98.12 423 GLN A N 1
ATOM 3313 C CA . GLN A 1 423 ? 14.609 12.164 24.031 1 98.12 423 GLN A CA 1
ATOM 3314 C C . GLN A 1 423 ? 14.867 13.656 23.859 1 98.12 423 GLN A C 1
ATOM 3316 O O . GLN A 1 423 ? 16 14.117 23.984 1 98.12 423 GLN A O 1
ATOM 3321 N N . VAL A 1 424 ? 13.828 14.43 23.531 1 98.25 424 VAL A N 1
ATOM 3322 C CA . VAL A 1 424 ? 13.984 15.867 23.344 1 98.25 424 VAL A CA 1
ATOM 3323 C C . VAL A 1 424 ? 14.438 16.516 24.656 1 98.25 424 VAL A C 1
ATOM 3325 O O . VAL A 1 424 ? 15.328 17.359 24.672 1 98.25 424 VAL A O 1
ATOM 3328 N N . SER A 1 425 ? 13.867 16.094 25.781 1 96.75 425 SER A N 1
ATOM 3329 C CA . SER A 1 425 ? 14.258 16.609 27.078 1 96.75 425 SER A CA 1
ATOM 3330 C C . SER A 1 425 ? 15.734 16.344 27.359 1 96.75 425 SER A C 1
ATOM 3332 O O . SER A 1 425 ? 16.453 17.234 27.812 1 96.75 425 SER A O 1
ATOM 3334 N N . ALA A 1 426 ? 16.156 15.141 27.094 1 97.38 426 ALA A N 1
ATOM 3335 C CA . ALA A 1 426 ? 17.547 14.766 27.328 1 97.38 426 ALA A CA 1
ATOM 3336 C C . ALA A 1 426 ? 18.469 15.508 26.359 1 97.38 426 ALA A C 1
ATOM 3338 O O . ALA A 1 426 ? 19.531 15.992 26.766 1 97.38 426 ALA A O 1
ATOM 3339 N N . LEU A 1 427 ? 18.062 15.555 25.125 1 98.19 427 LEU A N 1
ATOM 3340 C CA . LEU A 1 427 ? 18.875 16.203 24.109 1 98.19 427 LEU A CA 1
ATOM 3341 C C . LEU A 1 427 ? 19.047 17.688 24.406 1 98.19 427 LEU A C 1
ATOM 3343 O O . LEU A 1 427 ? 20.109 18.266 24.156 1 98.19 427 LEU A O 1
ATOM 3347 N N . ASP A 1 428 ? 18.031 18.344 24.891 1 97.5 428 ASP A N 1
ATOM 3348 C CA . ASP A 1 428 ? 18.094 19.766 25.234 1 97.5 428 ASP A CA 1
ATOM 3349 C C . ASP A 1 428 ? 19.203 20.047 26.234 1 97.5 428 ASP A C 1
ATOM 3351 O O . ASP A 1 428 ? 19.938 21.016 26.094 1 97.5 428 ASP A O 1
ATOM 3355 N N . ASN A 1 429 ? 19.344 19.203 27.203 1 96.69 429 ASN A N 1
ATOM 3356 C CA . ASN A 1 429 ? 20.406 19.344 28.172 1 96.69 429 ASN A CA 1
ATOM 3357 C C . ASN A 1 429 ? 21.781 19.25 27.531 1 96.69 429 ASN A C 1
ATOM 3359 O O . ASN A 1 429 ? 22.672 20.047 27.828 1 96.69 429 ASN A O 1
ATOM 3363 N N . VAL A 1 430 ? 21.875 18.312 26.672 1 97.62 430 VAL A N 1
ATOM 3364 C CA . VAL A 1 430 ? 23.141 18.078 25.969 1 97.62 430 VAL A CA 1
ATOM 3365 C C . VAL A 1 430 ? 23.438 19.266 25.062 1 97.62 430 VAL A C 1
ATOM 3367 O O . VAL A 1 430 ? 24.594 19.719 24.984 1 97.62 430 VAL A O 1
ATOM 3370 N N . LEU A 1 431 ? 22.453 19.766 24.359 1 98.31 431 LEU A N 1
ATOM 3371 C CA . LEU A 1 431 ? 22.625 20.875 23.422 1 98.31 431 LEU A CA 1
ATOM 3372 C C . LEU A 1 431 ? 23.078 22.141 24.156 1 98.31 431 LEU A C 1
ATOM 3374 O O . LEU A 1 431 ? 23.922 22.891 23.656 1 98.31 431 LEU A O 1
ATOM 3378 N N . GLN A 1 432 ? 22.547 22.422 25.312 1 97.38 432 GLN A N 1
ATOM 3379 C CA . GLN A 1 432 ? 22.922 23.578 26.109 1 97.38 432 GLN A CA 1
ATOM 3380 C C . GLN A 1 432 ? 24.406 23.547 26.469 1 97.38 432 GLN A C 1
ATOM 3382 O O . GLN A 1 432 ? 25.094 24.547 26.359 1 97.38 432 GLN A O 1
ATOM 3387 N N . GLN A 1 433 ? 24.844 22.391 26.844 1 97.56 433 GLN A N 1
ATOM 3388 C CA . GLN A 1 433 ? 26.234 22.234 27.234 1 97.56 433 GLN A CA 1
ATOM 3389 C C . GLN A 1 433 ? 27.156 22.266 26.031 1 97.56 433 GLN A C 1
ATOM 3391 O O . GLN A 1 433 ? 28.188 22.938 26.047 1 97.56 433 GLN A O 1
ATOM 3396 N N . THR A 1 434 ? 26.766 21.562 25.031 1 98 434 THR A N 1
ATOM 3397 C CA . THR A 1 434 ? 27.609 21.438 23.828 1 98 434 THR A CA 1
ATOM 3398 C C . THR A 1 434 ? 27.719 22.797 23.125 1 98 434 THR A C 1
ATOM 3400 O O . THR A 1 434 ? 28.766 23.109 22.562 1 98 434 THR A O 1
ATOM 3403 N N . TYR A 1 435 ? 26.656 23.531 23.141 1 97.81 435 TYR A N 1
ATOM 3404 C CA . TYR A 1 435 ? 26.656 24.812 22.453 1 97.81 435 TYR A CA 1
ATOM 3405 C C . TYR A 1 435 ? 27.688 25.766 23.062 1 97.81 435 TYR A C 1
ATOM 3407 O O . TYR A 1 435 ? 28.297 26.578 22.344 1 97.81 435 TYR A O 1
ATOM 3415 N N . LYS A 1 436 ? 27.953 25.688 24.375 1 97.25 436 LYS A N 1
ATOM 3416 C CA . LYS A 1 436 ? 28.953 26.5 25.062 1 97.25 436 LYS A CA 1
ATOM 3417 C C . LYS A 1 436 ? 30.359 26.141 24.625 1 97.25 436 LYS A C 1
ATOM 3419 O O . LYS A 1 436 ? 31.234 27.016 24.531 1 97.25 436 LYS A O 1
ATOM 3424 N N . MET A 1 437 ? 30.5 24.922 24.297 1 97.5 437 MET A N 1
ATOM 3425 C CA . MET A 1 437 ? 31.844 24.422 23.984 1 97.5 437 MET A CA 1
ATOM 3426 C C . MET A 1 437 ? 32.094 24.453 22.469 1 97.5 437 MET A C 1
ATOM 3428 O O . MET A 1 437 ? 33.188 24.828 22.031 1 97.5 437 MET A O 1
ATOM 3432 N N . ASP A 1 438 ? 31.141 24.062 21.719 1 97.81 438 ASP A N 1
ATOM 3433 C CA . ASP A 1 438 ? 31.25 23.953 20.266 1 97.81 438 ASP A CA 1
ATOM 3434 C C . ASP A 1 438 ? 29.906 24.203 19.594 1 97.81 438 ASP A C 1
ATOM 3436 O O . ASP A 1 438 ? 29.172 23.266 19.281 1 97.81 438 ASP A O 1
ATOM 3440 N N . PRO A 1 439 ? 29.641 25.406 19.25 1 97.5 439 PRO A N 1
ATOM 3441 C CA . PRO A 1 439 ? 28.328 25.781 18.703 1 97.5 439 PRO A CA 1
ATOM 3442 C C . PRO A 1 439 ? 27.969 25 17.438 1 97.5 439 PRO A C 1
ATOM 3444 O O . PRO A 1 439 ? 26.828 24.578 17.281 1 97.5 439 PRO A O 1
ATOM 3447 N N . GLN A 1 440 ? 28.969 24.812 16.594 1 97.5 440 GLN A N 1
ATOM 3448 C CA . GLN A 1 440 ? 28.672 24.125 15.352 1 97.5 440 GLN A CA 1
ATOM 3449 C C . GLN A 1 440 ? 28.328 22.656 15.602 1 97.5 440 GLN A C 1
ATOM 3451 O O . GLN A 1 440 ? 27.422 22.125 14.961 1 97.5 440 GLN A O 1
ATOM 3456 N N . ALA A 1 441 ? 28.984 22.047 16.484 1 97.44 441 ALA A N 1
ATOM 3457 C CA . ALA A 1 441 ? 28.703 20.656 16.828 1 97.44 441 ALA A CA 1
ATOM 3458 C C . ALA A 1 441 ? 27.281 20.516 17.391 1 97.44 441 ALA A C 1
ATOM 3460 O O . ALA A 1 441 ? 26.594 19.547 17.094 1 97.44 441 ALA A O 1
ATOM 3461 N N . ALA A 1 442 ? 26.875 21.469 18.203 1 98.31 442 ALA A N 1
ATOM 3462 C CA . ALA A 1 442 ? 25.531 21.453 18.766 1 98.31 442 ALA A CA 1
ATOM 3463 C C . ALA A 1 442 ? 24.469 21.609 17.688 1 98.31 442 ALA A C 1
ATOM 3465 O O . ALA A 1 442 ? 23.438 20.922 17.703 1 98.31 442 ALA A O 1
ATOM 3466 N N . LEU A 1 443 ? 24.781 22.5 16.781 1 98.19 443 LEU A N 1
ATOM 3467 C CA . LEU A 1 443 ? 23.859 22.719 15.672 1 98.19 443 LEU A CA 1
ATOM 3468 C C . LEU A 1 443 ? 23.703 21.438 14.852 1 98.19 443 LEU A C 1
ATOM 3470 O O . LEU A 1 443 ? 22.594 21.062 14.5 1 98.19 443 LEU A O 1
ATOM 3474 N N . ASP A 1 444 ? 24.766 20.812 14.547 1 97.88 444 ASP A N 1
ATOM 3475 C CA . ASP A 1 444 ? 24.75 19.578 13.766 1 97.88 444 ASP A CA 1
ATOM 3476 C C . ASP A 1 444 ? 24 18.469 14.508 1 97.88 444 ASP A C 1
ATOM 3478 O O . ASP A 1 444 ? 23.234 17.719 13.898 1 97.88 444 ASP A O 1
ATOM 3482 N N . MET A 1 445 ? 24.234 18.438 15.773 1 98.06 445 MET A N 1
ATOM 3483 C CA . MET A 1 445 ? 23.578 17.422 16.594 1 98.06 445 MET A CA 1
ATOM 3484 C C . MET A 1 445 ? 22.062 17.562 16.547 1 98.06 445 MET A C 1
ATOM 3486 O O . MET A 1 445 ? 21.344 16.578 16.359 1 98.06 445 MET A O 1
ATOM 3490 N N . ALA A 1 446 ? 21.578 18.766 16.703 1 98.62 446 ALA A N 1
ATOM 3491 C CA . ALA A 1 446 ? 20.141 19.016 16.688 1 98.62 446 ALA A CA 1
ATOM 3492 C C . ALA A 1 446 ? 19.547 18.719 15.312 1 98.62 446 ALA A C 1
ATOM 3494 O O . ALA A 1 446 ? 18.484 18.094 15.211 1 98.62 446 ALA A O 1
ATOM 3495 N N . SER A 1 447 ? 20.234 19.156 14.312 1 98.38 447 SER A N 1
ATOM 3496 C CA . SER A 1 447 ? 19.781 18.938 12.945 1 98.38 447 SER A CA 1
ATOM 3497 C C . SER A 1 447 ? 19.75 17.438 12.609 1 98.38 447 SER A C 1
ATOM 3499 O O . SER A 1 447 ? 18.797 16.953 12 1 98.38 447 SER A O 1
ATOM 3501 N N . ASP A 1 448 ? 20.781 16.766 12.992 1 98.44 448 ASP A N 1
ATOM 3502 C CA . ASP A 1 448 ? 20.875 15.336 12.727 1 98.44 448 ASP A CA 1
ATOM 3503 C C . ASP A 1 448 ? 19.781 14.562 13.461 1 98.44 448 ASP A C 1
ATOM 3505 O O . ASP A 1 448 ? 19.219 13.609 12.922 1 98.44 448 ASP A O 1
ATOM 3509 N N . TYR A 1 449 ? 19.562 14.961 14.656 1 98.56 449 TYR A N 1
ATOM 3510 C CA . TYR A 1 449 ? 18.5 14.312 15.422 1 98.56 449 TYR A CA 1
ATOM 3511 C C . TYR A 1 449 ? 17.156 14.461 14.719 1 98.56 449 TYR A C 1
ATOM 3513 O O . TYR A 1 449 ? 16.453 13.469 14.508 1 98.56 449 TYR A O 1
ATOM 3521 N N . SER A 1 450 ? 16.797 15.688 14.367 1 98.81 450 SER A N 1
ATOM 3522 C CA . SER A 1 450 ? 15.539 15.938 13.68 1 98.81 450 SER A CA 1
ATOM 3523 C C . SER A 1 450 ? 15.438 15.141 12.383 1 98.81 450 SER A C 1
ATOM 3525 O O . SER A 1 450 ? 14.422 14.5 12.117 1 98.81 450 SER A O 1
ATOM 3527 N N . TYR A 1 451 ? 16.516 15.188 11.609 1 98.75 451 TYR A N 1
ATOM 3528 C CA . TYR A 1 451 ? 16.578 14.477 10.336 1 98.75 451 TYR A CA 1
ATOM 3529 C C . TYR A 1 451 ? 16.375 12.977 10.539 1 98.75 451 TYR A C 1
ATOM 3531 O O . TYR A 1 451 ? 15.602 12.344 9.812 1 98.75 451 TYR A O 1
ATOM 3539 N N . SER A 1 452 ? 17.031 12.453 11.5 1 98.69 452 SER A N 1
ATOM 3540 C CA . SER A 1 452 ? 16.969 11.023 11.789 1 98.69 452 SER A CA 1
ATOM 3541 C C . SER A 1 452 ? 15.562 10.617 12.258 1 98.69 452 SER A C 1
ATOM 3543 O O . SER A 1 452 ? 15.07 9.547 11.898 1 98.69 452 SER A O 1
ATOM 3545 N N . GLN A 1 453 ? 14.906 11.43 13.07 1 98.81 453 GLN A N 1
ATOM 3546 C CA . GLN A 1 453 ? 13.562 11.102 13.547 1 98.81 453 GLN A CA 1
ATOM 3547 C C . GLN A 1 453 ? 12.555 11.125 12.406 1 98.81 453 GLN A C 1
ATOM 3549 O O . GLN A 1 453 ? 11.617 10.328 12.383 1 98.81 453 GLN A O 1
ATOM 3554 N N . LEU A 1 454 ? 12.75 12.078 11.484 1 98.81 454 LEU A N 1
ATOM 3555 C CA . LEU A 1 454 ? 11.906 12.078 10.297 1 98.81 454 LEU A CA 1
ATOM 3556 C C . LEU A 1 454 ? 12.062 10.766 9.523 1 98.81 454 LEU A C 1
ATOM 3558 O O . LEU A 1 454 ? 11.07 10.133 9.164 1 98.81 454 LEU A O 1
ATOM 3562 N N . GLN A 1 455 ? 13.289 10.312 9.336 1 98.69 455 GLN A N 1
ATOM 3563 C CA . GLN A 1 455 ? 13.547 9.086 8.594 1 98.69 455 GLN A CA 1
ATOM 3564 C C . GLN A 1 455 ? 13 7.867 9.344 1 98.69 455 GLN A C 1
ATOM 3566 O O . GLN A 1 455 ? 12.422 6.965 8.734 1 98.69 455 GLN A O 1
ATOM 3571 N N . GLN A 1 456 ? 13.227 7.875 10.602 1 98.62 456 GLN A N 1
ATOM 3572 C CA . GLN A 1 456 ? 12.82 6.727 11.406 1 98.62 456 GLN A CA 1
ATOM 3573 C C . GLN A 1 456 ? 11.297 6.586 11.43 1 98.62 456 GLN A C 1
ATOM 3575 O O . GLN A 1 456 ? 10.773 5.484 11.281 1 98.62 456 GLN A O 1
ATOM 3580 N N . THR A 1 457 ? 10.586 7.629 11.672 1 98.75 457 THR A N 1
ATOM 3581 C CA . THR A 1 457 ? 9.133 7.547 11.75 1 98.75 457 THR A CA 1
ATOM 3582 C C . THR A 1 457 ? 8.539 7.246 10.375 1 98.75 457 THR A C 1
ATOM 3584 O O . THR A 1 457 ? 7.52 6.559 10.273 1 98.75 457 THR A O 1
ATOM 3587 N N . TYR A 1 458 ? 9.195 7.777 9.305 1 98.62 458 TYR A N 1
ATOM 3588 C CA . TYR A 1 458 ? 8.82 7.398 7.949 1 98.62 458 TYR A CA 1
ATOM 3589 C C . TYR A 1 458 ? 8.938 5.895 7.754 1 98.62 458 TYR A C 1
ATOM 3591 O O . TYR A 1 458 ? 8.016 5.258 7.238 1 98.62 458 TYR A O 1
ATOM 3599 N N . SER A 1 459 ? 10.047 5.355 8.156 1 98.5 459 SER A N 1
ATOM 3600 C CA . SER A 1 459 ? 10.281 3.918 8.047 1 98.5 459 SER A CA 1
ATOM 3601 C C . SER A 1 459 ? 9.273 3.133 8.883 1 98.5 459 SER A C 1
ATOM 3603 O O . SER A 1 459 ? 8.789 2.082 8.445 1 98.5 459 SER A O 1
ATOM 3605 N N . MET A 1 460 ? 8.977 3.611 10.047 1 98.56 460 MET A N 1
ATOM 3606 C CA . MET A 1 460 ? 8 2.957 10.914 1 98.56 460 MET A CA 1
ATOM 3607 C C . MET A 1 460 ? 6.625 2.941 10.266 1 98.56 460 MET A C 1
ATOM 3609 O O . MET A 1 460 ? 5.914 1.936 10.328 1 98.56 460 MET A O 1
ATOM 3613 N N . ALA A 1 461 ? 6.227 4.062 9.68 1 98.69 461 ALA A N 1
ATOM 3614 C CA . ALA A 1 461 ? 4.938 4.133 8.992 1 98.69 461 ALA A CA 1
ATOM 3615 C C . ALA A 1 461 ? 4.875 3.133 7.84 1 98.69 461 ALA A C 1
ATOM 3617 O O . ALA A 1 461 ? 3.871 2.439 7.668 1 98.69 461 ALA A O 1
ATOM 3618 N N . LYS A 1 462 ? 5.922 3.041 7.07 1 97.75 462 LYS A N 1
ATOM 3619 C CA . LYS A 1 462 ? 6 2.104 5.953 1 97.75 462 LYS A CA 1
ATOM 3620 C C . LYS A 1 462 ? 5.875 0.662 6.438 1 97.75 462 LYS A C 1
ATOM 3622 O O . LYS A 1 462 ? 5.145 -0.137 5.848 1 97.75 462 LYS A O 1
ATOM 3627 N N . GLN A 1 463 ? 6.598 0.374 7.512 1 97.62 463 GLN A N 1
ATOM 3628 C CA . GLN A 1 463 ? 6.57 -0.98 8.055 1 97.62 463 GLN A CA 1
ATOM 3629 C C . GLN A 1 463 ? 5.176 -1.34 8.562 1 97.62 463 GLN A C 1
ATOM 3631 O O . GLN A 1 463 ? 4.719 -2.473 8.391 1 97.62 463 GLN A O 1
ATOM 3636 N N . MET A 1 464 ? 4.559 -0.393 9.211 1 98.31 464 MET A N 1
ATOM 3637 C CA . MET A 1 464 ? 3.193 -0.637 9.672 1 98.31 464 MET A CA 1
ATOM 3638 C C . MET A 1 464 ? 2.252 -0.858 8.492 1 98.31 464 MET A C 1
ATOM 3640 O O . MET A 1 464 ? 1.36 -1.706 8.555 1 98.31 464 MET A O 1
ATOM 3644 N N . ARG A 1 465 ? 2.441 -0.106 7.395 1 98.31 465 ARG A N 1
ATOM 3645 C CA . ARG A 1 465 ? 1.645 -0.324 6.195 1 98.31 465 ARG A CA 1
ATOM 3646 C C . ARG A 1 465 ? 1.849 -1.733 5.648 1 98.31 465 ARG A C 1
ATOM 3648 O O . ARG A 1 465 ? 0.89 -2.395 5.246 1 98.31 465 ARG A O 1
ATOM 3655 N N . TYR A 1 466 ? 3.115 -2.188 5.648 1 97.88 466 TYR A N 1
ATOM 3656 C CA . TYR A 1 466 ? 3.41 -3.541 5.191 1 97.88 466 TYR A CA 1
ATOM 3657 C C . TYR A 1 466 ? 2.662 -4.574 6.027 1 97.88 466 TYR A C 1
ATOM 3659 O O . TYR A 1 466 ? 2.074 -5.512 5.484 1 97.88 466 TYR A O 1
ATOM 3667 N N . LYS A 1 467 ? 2.654 -4.414 7.316 1 97.31 467 LYS A N 1
ATOM 3668 C CA . LYS A 1 467 ? 1.968 -5.328 8.227 1 97.31 467 LYS A CA 1
ATOM 3669 C C . LYS A 1 467 ? 0.463 -5.328 7.969 1 97.31 467 LYS A C 1
ATOM 3671 O O . LYS A 1 467 ? -0.163 -6.391 7.922 1 97.31 467 LYS A O 1
ATOM 3676 N N . MET A 1 468 ? -0.072 -4.148 7.816 1 97.06 468 MET A N 1
ATOM 3677 C CA . MET A 1 468 ? -1.511 -4.027 7.602 1 97.06 468 MET A CA 1
ATOM 3678 C C . MET A 1 468 ? -1.911 -4.645 6.262 1 97.06 468 MET A C 1
ATOM 3680 O O . MET A 1 468 ? -2.924 -5.34 6.172 1 97.06 468 MET A O 1
ATOM 3684 N N . MET A 1 469 ? -1.108 -4.406 5.23 1 97.5 469 MET A N 1
ATOM 3685 C CA . MET A 1 469 ? -1.387 -4.977 3.914 1 97.5 469 MET A CA 1
ATOM 3686 C C . MET A 1 469 ? -1.303 -6.5 3.953 1 97.5 469 MET A C 1
ATOM 3688 O O . MET A 1 469 ? -2.105 -7.188 3.32 1 97.5 469 MET A O 1
ATOM 3692 N N . THR A 1 470 ? -0.318 -7.027 4.664 1 97.31 470 THR A N 1
ATOM 3693 C CA . THR A 1 470 ? -0.192 -8.469 4.84 1 97.31 470 THR A CA 1
ATOM 3694 C C . THR A 1 470 ? -1.412 -9.039 5.559 1 97.31 470 THR A C 1
ATOM 3696 O O . THR A 1 470 ? -1.988 -10.039 5.125 1 97.31 470 THR A O 1
ATOM 3699 N N . ASP A 1 471 ? -1.796 -8.391 6.652 1 96.56 471 ASP A N 1
ATOM 3700 C CA . ASP A 1 471 ? -2.939 -8.844 7.438 1 96.56 471 ASP A CA 1
ATOM 3701 C C . ASP A 1 471 ? -4.23 -8.758 6.629 1 96.56 471 ASP A C 1
ATOM 3703 O O . ASP A 1 471 ? -5.094 -9.633 6.734 1 96.56 471 ASP A O 1
ATOM 3707 N N . LEU A 1 472 ? -4.363 -7.633 5.906 1 95.12 472 LEU A N 1
ATOM 3708 C CA . LEU A 1 472 ? -5.523 -7.496 5.031 1 95.12 472 LEU A CA 1
ATOM 3709 C C . LEU A 1 472 ? -5.605 -8.656 4.051 1 95.12 472 LEU A C 1
ATOM 3711 O O . LEU A 1 472 ? -6.691 -9.18 3.791 1 95.12 472 LEU A O 1
ATOM 3715 N N . THR A 1 473 ? -4.52 -9.094 3.502 1 96 473 THR A N 1
ATOM 3716 C CA . THR A 1 473 ? -4.457 -10.227 2.594 1 96 473 THR A CA 1
ATOM 3717 C C . THR A 1 473 ? -4.926 -11.508 3.291 1 96 473 THR A C 1
ATOM 3719 O O . THR A 1 473 ? -5.699 -12.281 2.725 1 96 473 THR A O 1
ATOM 3722 N N . LYS A 1 474 ? -4.551 -11.688 4.496 1 94.12 474 LYS A N 1
ATOM 3723 C CA . LYS A 1 474 ? -4.891 -12.875 5.262 1 94.12 474 LYS A CA 1
ATOM 3724 C C . LYS A 1 474 ? -6.34 -12.836 5.734 1 94.12 474 LYS A C 1
ATOM 3726 O O . LYS A 1 474 ? -6.898 -13.859 6.137 1 94.12 474 LYS A O 1
ATOM 3731 N N . SER A 1 475 ? -6.953 -11.633 5.699 1 90.69 475 SER A N 1
ATOM 3732 C CA . SER A 1 475 ? -8.266 -11.414 6.309 1 90.69 475 SER A CA 1
ATOM 3733 C C . SER A 1 475 ? -9.352 -12.188 5.57 1 90.69 475 SER A C 1
ATOM 3735 O O . SER A 1 475 ? -10.414 -12.453 6.125 1 90.69 475 SER A O 1
ATOM 3737 N N . THR A 1 476 ? -9.102 -12.555 4.328 1 87.75 476 THR A N 1
ATOM 3738 C CA . THR A 1 476 ? -10.109 -13.266 3.549 1 87.75 476 THR A CA 1
ATOM 3739 C C . THR A 1 476 ? -9.852 -14.773 3.578 1 87.75 476 THR A C 1
ATOM 3741 O O . THR A 1 476 ? -10.531 -15.531 2.883 1 87.75 476 THR A O 1
ATOM 3744 N N . GLU A 1 477 ? -8.805 -15.125 4.32 1 87.19 477 GLU A N 1
ATOM 3745 C CA . GLU A 1 477 ? -8.547 -16.562 4.449 1 87.19 477 GLU A CA 1
ATOM 3746 C C . GLU A 1 477 ? -9.727 -17.266 5.109 1 87.19 477 GLU A C 1
ATOM 3748 O O . GLU A 1 477 ? -10.258 -16.812 6.117 1 87.19 477 GLU A O 1
ATOM 3753 N N . LYS A 1 478 ? -10.148 -18.25 4.453 1 77.25 478 LYS A N 1
ATOM 3754 C CA . LYS A 1 478 ? -11.203 -19.078 5.043 1 77.25 478 LYS A CA 1
ATOM 3755 C C . LYS A 1 478 ? -10.703 -19.797 6.297 1 77.25 478 LYS A C 1
ATOM 3757 O O . LYS A 1 478 ? -9.555 -20.219 6.355 1 77.25 478 LYS A O 1
ATOM 3762 N N . LYS A 1 479 ? -11.414 -19.688 7.414 1 70.88 479 LYS A N 1
ATOM 3763 C CA . LYS A 1 479 ? -11.094 -20.391 8.656 1 70.88 479 LYS A CA 1
ATOM 3764 C C . LYS A 1 479 ? -11.43 -21.875 8.555 1 70.88 479 LYS A C 1
ATOM 3766 O O . LYS A 1 479 ? -12.594 -22.266 8.688 1 70.88 479 LYS A O 1
ATOM 3771 N N . TYR A 1 480 ? -10.484 -22.562 8.039 1 65.31 480 TYR A N 1
ATOM 3772 C CA . TYR A 1 480 ? -10.688 -24.016 7.906 1 65.31 480 TYR A CA 1
ATOM 3773 C C . TYR A 1 480 ? -10.594 -24.703 9.258 1 65.31 480 TYR A C 1
ATOM 3775 O O . TYR A 1 480 ? -9.859 -24.25 10.141 1 65.31 480 TYR A O 1
ATOM 3783 N N . SER A 1 481 ? -11.57 -25.625 9.531 1 68.69 481 SER A N 1
ATOM 3784 C CA . SER A 1 481 ? -11.359 -26.484 10.695 1 68.69 481 SER A CA 1
ATOM 3785 C C . SER A 1 481 ? -10.008 -27.172 10.633 1 68.69 481 SER A C 1
ATOM 3787 O O . SER A 1 481 ? -9.359 -27.203 9.578 1 68.69 481 SER A O 1
ATOM 3789 N N . GLU A 1 482 ? -9.484 -27.484 11.766 1 67.94 482 GLU A N 1
ATOM 3790 C CA . GLU A 1 482 ? -8.211 -28.203 11.812 1 67.94 482 GLU A CA 1
ATOM 3791 C C . GLU A 1 482 ? -8.219 -29.391 10.852 1 67.94 482 GLU A C 1
ATOM 3793 O O . GLU A 1 482 ? -7.215 -29.656 10.188 1 67.94 482 GLU A O 1
ATOM 3798 N N . GLU A 1 483 ? -9.367 -30.062 10.766 1 63.38 483 GLU A N 1
ATOM 3799 C CA . GLU A 1 483 ? -9.516 -31.219 9.891 1 63.38 483 GLU A CA 1
ATOM 3800 C C . GLU A 1 483 ? -9.461 -30.828 8.422 1 63.38 483 GLU A C 1
ATOM 3802 O O . GLU A 1 483 ? -8.773 -31.469 7.621 1 63.38 483 GLU A O 1
ATOM 3807 N N . GLU A 1 484 ? -10.07 -29.766 8.086 1 64.5 484 GLU A N 1
ATOM 3808 C CA . GLU A 1 484 ? -10.086 -29.281 6.711 1 64.5 484 GLU A CA 1
ATOM 3809 C C . GLU A 1 484 ? -8.711 -28.75 6.293 1 64.5 484 GLU A C 1
ATOM 3811 O O . GLU A 1 484 ? -8.258 -29.016 5.176 1 64.5 484 GLU A O 1
ATOM 3816 N N . PHE A 1 485 ? -8.188 -28.078 7.191 1 62.31 485 PHE A N 1
ATOM 3817 C CA . PHE A 1 485 ? -6.863 -27.516 6.926 1 62.31 485 PHE A CA 1
ATOM 3818 C C . PHE A 1 485 ? -5.844 -28.641 6.723 1 62.31 485 PHE A C 1
ATOM 3820 O O . PHE A 1 485 ? -5.027 -28.578 5.801 1 62.31 485 PHE A O 1
ATOM 3827 N N . LYS A 1 486 ? -5.891 -29.609 7.613 1 61.59 486 LYS A N 1
ATOM 3828 C CA . LYS A 1 486 ? -5.031 -30.766 7.465 1 61.59 486 LYS A CA 1
ATOM 3829 C C . LYS A 1 486 ? -5.246 -31.453 6.113 1 61.59 486 LYS A C 1
ATOM 3831 O O . LYS A 1 486 ? -4.285 -31.859 5.465 1 61.59 486 LYS A O 1
ATOM 3836 N N . LYS A 1 487 ? -6.457 -31.484 5.652 1 61.34 487 LYS A N 1
ATOM 3837 C CA . LYS A 1 487 ? -6.77 -32.062 4.355 1 61.34 487 LYS A CA 1
ATOM 3838 C C . LYS A 1 487 ? -6.148 -31.266 3.217 1 61.34 487 LYS A C 1
ATOM 3840 O O . LYS A 1 487 ? -5.57 -31.844 2.289 1 61.34 487 LYS A O 1
ATOM 3845 N N . ILE A 1 488 ? -6.242 -30.047 3.391 1 59.91 488 ILE A N 1
ATOM 3846 C CA . ILE A 1 488 ? -5.727 -29.141 2.377 1 59.91 488 ILE A CA 1
ATOM 3847 C C . ILE A 1 488 ? -4.203 -29.234 2.326 1 59.91 488 ILE A C 1
ATOM 3849 O O . ILE A 1 488 ? -3.611 -29.25 1.244 1 59.91 488 ILE A O 1
ATOM 3853 N N . MET A 1 489 ? -3.668 -29.344 3.539 1 59.97 489 MET A N 1
ATOM 3854 C CA . MET A 1 489 ? -2.211 -29.344 3.629 1 59.97 489 MET A CA 1
ATOM 3855 C C . MET A 1 489 ? -1.646 -30.719 3.293 1 59.97 489 MET A C 1
ATOM 3857 O O . MET A 1 489 ? -0.459 -30.859 2.984 1 59.97 489 MET A O 1
ATOM 3861 N N . SER A 1 490 ? -2.572 -31.766 3.496 1 53.81 490 SER A N 1
ATOM 3862 C CA . SER A 1 490 ? -2.137 -33.125 3.238 1 53.81 490 SER A CA 1
ATOM 3863 C C . SER A 1 490 ? -2.297 -33.5 1.767 1 53.81 490 SER A C 1
ATOM 3865 O O . SER A 1 490 ? -1.836 -34.562 1.329 1 53.81 490 SER A O 1
ATOM 3867 N N . LEU A 1 491 ? -2.975 -32.594 1.08 1 49.38 491 LEU A N 1
ATOM 3868 C CA . LEU A 1 491 ? -3.125 -32.844 -0.353 1 49.38 491 LEU A CA 1
ATOM 3869 C C . LEU A 1 491 ? -1.921 -32.312 -1.119 1 49.38 491 LEU A C 1
ATOM 3871 O O . LEU A 1 491 ? -1.388 -31.234 -0.781 1 49.38 491 LEU A O 1
ATOM 3875 N N . MET B 1 1 ? 38.938 -17.203 40.656 1 24.52 1 MET B N 1
ATOM 3876 C CA . MET B 1 1 ? 38.562 -18.562 40.312 1 24.52 1 MET B CA 1
ATOM 3877 C C . MET B 1 1 ? 37.094 -18.656 39.969 1 24.52 1 MET B C 1
ATOM 3879 O O . MET B 1 1 ? 36.281 -19.078 40.781 1 24.52 1 MET B O 1
ATOM 3883 N N . ASN B 1 2 ? 36.656 -17.562 39.25 1 25.16 2 ASN B N 1
ATOM 3884 C CA . ASN B 1 2 ? 35.344 -17.141 38.75 1 25.16 2 ASN B CA 1
ATOM 3885 C C . ASN B 1 2 ? 34.719 -18.219 37.844 1 25.16 2 ASN B C 1
ATOM 3887 O O . ASN B 1 2 ? 35.281 -18.516 36.781 1 25.16 2 ASN B O 1
ATOM 3891 N N . GLN B 1 3 ? 33.906 -19.047 38.531 1 21.02 3 GLN B N 1
ATOM 3892 C CA . GLN B 1 3 ? 33.25 -20.281 38.125 1 21.02 3 GLN B CA 1
ATOM 3893 C C . GLN B 1 3 ? 32.406 -20.078 36.875 1 21.02 3 GLN B C 1
ATOM 3895 O O . GLN B 1 3 ? 32.062 -18.953 36.531 1 21.02 3 GLN B O 1
ATOM 3900 N N . LYS B 1 4 ? 31.531 -21.156 36.688 1 24.45 4 LYS B N 1
ATOM 3901 C CA . LYS B 1 4 ? 31.203 -22.156 35.688 1 24.45 4 LYS B CA 1
ATOM 3902 C C . LYS B 1 4 ? 30.188 -21.594 34.688 1 24.45 4 LYS B C 1
ATOM 3904 O O . LYS B 1 4 ? 30.328 -21.797 33.469 1 24.45 4 LYS B O 1
ATOM 3909 N N . PHE B 1 5 ? 28.875 -21.172 35 1 25.98 5 PHE B N 1
ATOM 3910 C CA . PHE B 1 5 ? 27.75 -21.969 34.5 1 25.98 5 PHE B CA 1
ATOM 3911 C C . PHE B 1 5 ? 27.297 -21.484 33.156 1 25.98 5 PHE B C 1
ATOM 3913 O O . PHE B 1 5 ? 26.891 -20.328 33 1 25.98 5 PHE B O 1
ATOM 3920 N N . THR B 1 6 ? 27.906 -21.984 32.062 1 25.47 6 THR B N 1
ATOM 3921 C CA . THR B 1 6 ? 27.594 -21.781 30.672 1 25.47 6 THR B CA 1
ATOM 3922 C C . THR B 1 6 ? 26.203 -22.297 30.344 1 25.47 6 THR B C 1
ATOM 3924 O O . THR B 1 6 ? 25.953 -23.516 30.406 1 25.47 6 THR B O 1
ATOM 3927 N N . ILE B 1 7 ? 25.156 -21.656 30.844 1 27.7 7 ILE B N 1
ATOM 3928 C CA . ILE B 1 7 ? 23.812 -22.125 30.531 1 27.7 7 ILE B CA 1
ATOM 3929 C C . ILE B 1 7 ? 23.641 -22.203 29.016 1 27.7 7 ILE B C 1
ATOM 3931 O O . ILE B 1 7 ? 23.719 -21.188 28.312 1 27.7 7 ILE B O 1
ATOM 3935 N N . THR B 1 8 ? 24.125 -23.359 28.469 1 25.19 8 THR B N 1
ATOM 3936 C CA . THR B 1 8 ? 23.922 -23.688 27.062 1 25.19 8 THR B CA 1
ATOM 3937 C C . THR B 1 8 ? 22.422 -23.766 26.734 1 25.19 8 THR B C 1
ATOM 3939 O O . THR B 1 8 ? 21.719 -24.641 27.234 1 25.19 8 THR B O 1
ATOM 3942 N N . VAL B 1 9 ? 21.75 -22.656 26.688 1 26.08 9 VAL B N 1
ATOM 3943 C CA . VAL B 1 9 ? 20.359 -22.688 26.234 1 26.08 9 VAL B CA 1
ATOM 3944 C C . VAL B 1 9 ? 20.297 -23.375 24.875 1 26.08 9 VAL B C 1
ATOM 3946 O O . VAL B 1 9 ? 20.812 -22.875 23.875 1 26.08 9 VAL B O 1
ATOM 3949 N N . LEU B 1 10 ? 20.344 -24.75 24.906 1 27.66 10 LEU B N 1
ATOM 3950 C CA . LEU B 1 10 ? 20.047 -25.547 23.719 1 27.66 10 LEU B CA 1
ATOM 3951 C C . LEU B 1 10 ? 18.656 -25.219 23.188 1 27.66 10 LEU B C 1
ATOM 3953 O O . LEU B 1 10 ? 17.641 -25.531 23.828 1 27.66 10 LEU B O 1
ATOM 3957 N N . SER B 1 11 ? 18.438 -24 22.844 1 27.02 11 SER B N 1
ATOM 3958 C CA . SER B 1 11 ? 17.172 -23.844 22.172 1 27.02 11 SER B CA 1
ATOM 3959 C C . SER B 1 11 ? 16.969 -24.891 21.094 1 27.02 11 SER B C 1
ATOM 3961 O O . SER B 1 11 ? 17.797 -25.016 20.172 1 27.02 11 SER B O 1
ATOM 3963 N N . ALA B 1 12 ? 16.5 -26.047 21.5 1 26.7 12 ALA B N 1
ATOM 3964 C CA . ALA B 1 12 ? 16 -27.047 20.547 1 26.7 12 ALA B CA 1
ATOM 3965 C C . ALA B 1 12 ? 15.102 -26.406 19.5 1 26.7 12 ALA B C 1
ATOM 3967 O O . ALA B 1 12 ? 14.008 -25.938 19.812 1 26.7 12 ALA B O 1
ATOM 3968 N N . ALA B 1 13 ? 15.664 -25.797 18.578 1 29.11 13 ALA B N 1
ATOM 3969 C CA . ALA B 1 13 ? 14.945 -25.438 17.359 1 29.11 13 ALA B CA 1
ATOM 3970 C C . ALA B 1 13 ? 14.156 -26.625 16.828 1 29.11 13 ALA B C 1
ATOM 3972 O O . ALA B 1 13 ? 14.734 -27.594 16.328 1 29.11 13 ALA B O 1
ATOM 3973 N N . ILE B 1 14 ? 13.102 -27.031 17.531 1 27.55 14 ILE B N 1
ATOM 3974 C CA . ILE B 1 14 ? 12.227 -27.984 16.844 1 27.55 14 ILE B CA 1
ATOM 3975 C C . ILE B 1 14 ? 11.867 -27.453 15.461 1 27.55 14 ILE B C 1
ATOM 3977 O O . ILE B 1 14 ? 11.25 -26.391 15.336 1 27.55 14 ILE B O 1
ATOM 3981 N N . PHE B 1 15 ? 12.727 -27.781 14.609 1 28.69 15 PHE B N 1
ATOM 3982 C CA . PHE B 1 15 ? 12.375 -27.594 13.203 1 28.69 15 PHE B CA 1
ATOM 3983 C C . PHE B 1 15 ? 11.008 -28.188 12.906 1 28.69 15 PHE B C 1
ATOM 3985 O O . PHE B 1 15 ? 10.859 -29.422 12.844 1 28.69 15 PHE B O 1
ATOM 3992 N N . ALA B 1 16 ? 10.031 -27.719 13.547 1 33.12 16 ALA B N 1
ATOM 3993 C CA . ALA B 1 16 ? 8.742 -28.094 12.977 1 33.12 16 ALA B CA 1
ATOM 3994 C C . ALA B 1 16 ? 8.766 -27.969 11.453 1 33.12 16 ALA B C 1
ATOM 3996 O O . ALA B 1 16 ? 8.742 -26.859 10.914 1 33.12 16 ALA B O 1
ATOM 3997 N N . SER B 1 17 ? 9.461 -28.812 10.844 1 33 17 SER B N 1
ATOM 3998 C CA . SER B 1 17 ? 9.359 -28.891 9.391 1 33 17 SER B CA 1
ATOM 3999 C C . SER B 1 17 ? 7.91 -29.062 8.945 1 33 17 SER B C 1
ATOM 4001 O O . SER B 1 17 ? 7.41 -30.188 8.852 1 33 17 SER B O 1
ATOM 4003 N N . VAL B 1 18 ? 7.012 -28.344 9.391 1 37.62 18 VAL B N 1
ATOM 4004 C CA . VAL B 1 18 ? 5.711 -28.453 8.75 1 37.62 18 VAL B CA 1
ATOM 4005 C C . VAL B 1 18 ? 5.852 -28.203 7.246 1 37.62 18 VAL B C 1
ATOM 4007 O O . VAL B 1 18 ? 6.137 -27.078 6.824 1 37.62 18 VAL B O 1
ATOM 4010 N N . SER B 1 19 ? 6.391 -29.125 6.66 1 38.78 19 SER B N 1
ATOM 4011 C CA . SER B 1 19 ? 6.215 -29.047 5.211 1 38.78 19 SER B CA 1
ATOM 4012 C C . SER B 1 19 ? 4.77 -28.719 4.844 1 38.78 19 SER B C 1
ATOM 4014 O O . SER B 1 19 ? 3.9 -29.594 4.891 1 38.78 19 SER B O 1
ATOM 4016 N N . LEU B 1 20 ? 4.34 -27.625 5.195 1 43.53 20 LEU B N 1
ATOM 4017 C CA . LEU B 1 20 ? 3.041 -27.141 4.746 1 43.53 20 LEU B CA 1
ATOM 4018 C C . LEU B 1 20 ? 2.916 -27.234 3.229 1 43.53 20 LEU B C 1
ATOM 4020 O O . LEU B 1 20 ? 3.498 -26.438 2.498 1 43.53 20 LEU B O 1
ATOM 4024 N N . SER B 1 21 ? 3.119 -28.469 2.65 1 42.78 21 SER B N 1
ATOM 4025 C CA . SER B 1 21 ? 3.014 -28.703 1.214 1 42.78 21 SER B CA 1
ATOM 4026 C C . SER B 1 21 ? 1.583 -28.5 0.726 1 42.78 21 SER B C 1
ATOM 4028 O O . SER B 1 21 ? 1.346 -28.344 -0.474 1 42.78 21 SER B O 1
ATOM 4030 N N . ALA B 1 22 ? 0.381 -28.938 1.304 1 47.69 22 ALA B N 1
ATOM 4031 C CA . ALA B 1 22 ? -0.625 -29.625 0.498 1 47.69 22 ALA B CA 1
ATOM 4032 C C . ALA B 1 22 ? -1.375 -28.641 -0.397 1 47.69 22 ALA B C 1
ATOM 4034 O O . ALA B 1 22 ? -2.018 -27.703 0.094 1 47.69 22 ALA B O 1
ATOM 4035 N N . SER B 1 23 ? -1.061 -28.391 -1.772 1 58.09 23 SER B N 1
ATOM 4036 C CA . SER B 1 23 ? -1.553 -27.469 -2.789 1 58.09 23 SER B CA 1
ATOM 4037 C C . SER B 1 23 ? -2.764 -28.047 -3.518 1 58.09 23 SER B C 1
ATOM 4039 O O . SER B 1 23 ? -2.729 -29.188 -3.984 1 58.09 23 SER B O 1
ATOM 4041 N N . ALA B 1 24 ? -4.012 -27.734 -3.16 1 63.94 24 ALA B N 1
ATOM 4042 C CA . ALA B 1 24 ? -5.254 -28.047 -3.861 1 63.94 24 ALA B CA 1
ATOM 4043 C C . ALA B 1 24 ? -5.355 -27.281 -5.176 1 63.94 24 ALA B C 1
ATOM 4045 O O . ALA B 1 24 ? -5.973 -26.203 -5.23 1 63.94 24 ALA B O 1
ATOM 4046 N N . CYS B 1 25 ? -4.879 -27.844 -6.258 1 89.88 25 CYS B N 1
ATOM 4047 C CA . CYS B 1 25 ? -4.652 -27.141 -7.512 1 89.88 25 CYS B CA 1
ATOM 4048 C C . CYS B 1 25 ? -5.605 -27.641 -8.594 1 89.88 25 CYS B C 1
ATOM 4050 O O . CYS B 1 25 ? -6.414 -28.531 -8.352 1 89.88 25 CYS B O 1
ATOM 4052 N N . THR B 1 26 ? -5.805 -26.938 -9.578 1 95.56 26 THR B N 1
ATOM 4053 C CA . THR B 1 26 ? -6.543 -27.297 -10.789 1 95.56 26 THR B CA 1
ATOM 4054 C C . THR B 1 26 ? -5.656 -27.141 -12.023 1 95.56 26 THR B C 1
ATOM 4056 O O . THR B 1 26 ? -4.859 -26.203 -12.109 1 95.56 26 THR B O 1
ATOM 4059 N N . GLY B 1 27 ? -5.738 -28.141 -12.945 1 97.38 27 GLY B N 1
ATOM 4060 C CA . GLY B 1 27 ? -4.887 -28.094 -14.125 1 97.38 27 GLY B CA 1
ATOM 4061 C C . GLY B 1 27 ? -5.578 -28.594 -15.375 1 97.38 27 GLY B C 1
ATOM 4062 O O . GLY B 1 27 ? -6.688 -29.141 -15.305 1 97.38 27 GLY B O 1
ATOM 4063 N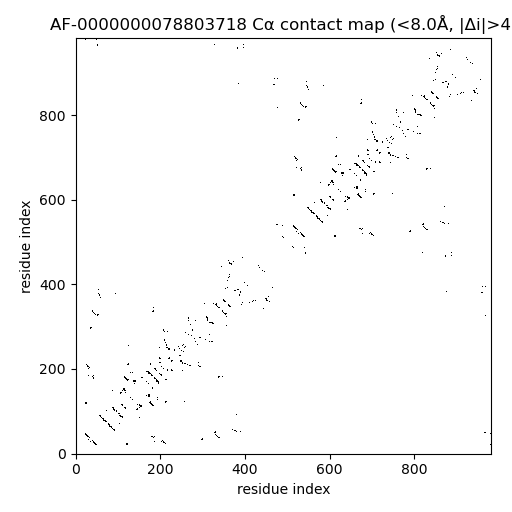 N . ILE B 1 28 ? -4.949 -28.328 -16.547 1 98.44 28 ILE B N 1
ATOM 4064 C CA . ILE B 1 28 ? -5.461 -28.719 -17.859 1 98.44 28 ILE B CA 1
ATOM 4065 C C . ILE B 1 28 ? -4.297 -29.094 -18.766 1 98.44 28 ILE B C 1
ATOM 4067 O O . ILE B 1 28 ? -3.256 -28.422 -18.766 1 98.44 28 ILE B O 1
ATOM 4071 N N . LEU B 1 29 ? -4.449 -30.188 -19.469 1 98.81 29 LEU B N 1
ATOM 4072 C CA . LEU B 1 29 ? -3.562 -30.578 -20.562 1 98.81 29 LEU B CA 1
ATOM 4073 C C . LEU B 1 29 ? -4.293 -30.531 -21.906 1 98.81 29 LEU B C 1
ATOM 4075 O O . LEU B 1 29 ? -5.426 -31 -22.016 1 98.81 29 LEU B O 1
ATOM 4079 N N . VAL B 1 30 ? -3.646 -29.953 -22.922 1 98.94 30 VAL B N 1
ATOM 4080 C CA . VAL B 1 30 ? -4.266 -29.797 -24.234 1 98.94 30 VAL B CA 1
ATOM 4081 C C . VAL B 1 30 ? -3.35 -30.375 -25.297 1 98.94 30 VAL B C 1
ATOM 4083 O O . VAL B 1 30 ? -2.189 -29.969 -25.422 1 98.94 30 VAL B O 1
ATOM 4086 N N . GLY B 1 31 ? -3.881 -31.297 -26.109 1 98.69 31 GLY B N 1
ATOM 4087 C CA . GLY B 1 31 ? -3.135 -31.828 -27.25 1 98.69 31 GLY B CA 1
ATOM 4088 C C . GLY B 1 31 ? -2.963 -30.812 -28.359 1 98.69 31 GLY B C 1
ATOM 4089 O O . GLY B 1 31 ? -3.701 -29.828 -28.438 1 98.69 31 GLY B O 1
ATOM 4090 N N . LYS B 1 32 ? -2.039 -31.062 -29.234 1 98.06 32 LYS B N 1
ATOM 4091 C CA . LYS B 1 32 ? -1.625 -30.094 -30.25 1 98.06 32 LYS B CA 1
ATOM 4092 C C . LYS B 1 32 ? -2.729 -29.875 -31.281 1 98.06 32 LYS B C 1
ATOM 4094 O O . LYS B 1 32 ? -2.846 -28.781 -31.828 1 98.06 32 LYS B O 1
ATOM 4099 N N . GLN B 1 33 ? -3.611 -30.844 -31.562 1 98.31 33 GLN B N 1
ATOM 4100 C CA . GLN B 1 33 ? -4.691 -30.672 -32.531 1 98.31 33 GLN B CA 1
ATOM 4101 C C . GLN B 1 33 ? -5.938 -30.109 -31.859 1 98.31 33 GLN B C 1
ATOM 4103 O O . GLN B 1 33 ? -6.891 -29.719 -32.531 1 98.31 33 GLN B O 1
ATOM 4108 N N . ALA B 1 34 ? -5.891 -30.031 -30.562 1 98.69 34 ALA B N 1
ATOM 4109 C CA . ALA B 1 34 ? -7.016 -29.484 -29.812 1 98.69 34 ALA B CA 1
ATOM 4110 C C . ALA B 1 34 ? -6.812 -28 -29.516 1 98.69 34 ALA B C 1
ATOM 4112 O O . ALA B 1 34 ? -7.742 -27.312 -29.078 1 98.69 34 ALA B O 1
ATOM 4113 N N . SER B 1 35 ? -5.645 -27.484 -29.75 1 98.5 35 SER B N 1
ATOM 4114 C CA . SER B 1 35 ? -5.336 -26.078 -29.484 1 98.5 35 SER B CA 1
ATOM 4115 C C . SER B 1 35 ? -5.484 -25.234 -30.75 1 98.5 35 SER B C 1
ATOM 4117 O O . SER B 1 35 ? -5.363 -25.75 -31.859 1 98.5 35 SER B O 1
ATOM 4119 N N . ALA B 1 36 ? -5.758 -23.984 -30.609 1 97.69 36 ALA B N 1
ATOM 4120 C CA . ALA B 1 36 ? -6.043 -23.078 -31.719 1 97.69 36 ALA B CA 1
ATOM 4121 C C . ALA B 1 36 ? -4.781 -22.781 -32.531 1 97.69 36 ALA B C 1
ATOM 4123 O O . ALA B 1 36 ? -4.844 -22.547 -33.719 1 97.69 36 ALA B O 1
ATOM 4124 N N . ASP B 1 37 ? -3.619 -22.797 -31.891 1 96.19 37 ASP B N 1
ATOM 4125 C CA . ASP B 1 37 ? -2.402 -22.406 -32.594 1 96.19 37 ASP B CA 1
ATOM 4126 C C . ASP B 1 37 ? -1.499 -23.625 -32.844 1 96.19 37 ASP B C 1
ATOM 4128 O O . ASP B 1 37 ? -0.319 -23.469 -33.156 1 96.19 37 ASP B O 1
ATOM 4132 N N . GLY B 1 38 ? -1.974 -24.812 -32.5 1 97.31 38 GLY B N 1
ATOM 4133 C CA . GLY B 1 38 ? -1.229 -26.047 -32.75 1 97.31 38 GLY B CA 1
ATOM 4134 C C . GLY B 1 38 ? -0.242 -26.375 -31.641 1 97.31 38 GLY B C 1
ATOM 4135 O O . GLY B 1 38 ? 0.508 -27.344 -31.75 1 97.31 38 GLY B O 1
ATOM 4136 N N . SER B 1 39 ? -0.219 -25.625 -30.641 1 98.19 39 SER B N 1
ATOM 4137 C CA . SER B 1 39 ? 0.693 -25.891 -29.531 1 98.19 39 SER B CA 1
ATOM 4138 C C . SER B 1 39 ? 0.15 -26.984 -28.609 1 98.19 39 SER B C 1
ATOM 4140 O O . SER B 1 39 ? -1.056 -27.25 -28.594 1 98.19 39 SER B O 1
ATOM 4142 N N . ILE B 1 40 ? 1.028 -27.672 -27.953 1 98.75 40 ILE B N 1
ATOM 4143 C CA . ILE B 1 40 ? 0.692 -28.422 -26.766 1 98.75 40 ILE B CA 1
ATOM 4144 C C . ILE B 1 40 ? 0.707 -27.516 -25.547 1 98.75 40 ILE B C 1
ATOM 4146 O O . ILE B 1 40 ? 1.63 -26.703 -25.375 1 98.75 40 ILE B O 1
ATOM 4150 N N . MET B 1 41 ? -0.339 -27.609 -24.719 1 98.88 41 MET B N 1
ATOM 4151 C CA . MET B 1 41 ? -0.369 -26.734 -23.562 1 98.88 41 MET B CA 1
ATOM 4152 C C . MET B 1 41 ? -0.583 -27.531 -22.281 1 98.88 41 MET B C 1
ATOM 4154 O O . MET B 1 41 ? -1.374 -28.484 -22.25 1 98.88 41 MET B O 1
ATOM 4158 N N . ILE B 1 42 ? 0.151 -27.234 -21.234 1 98.88 42 ILE B N 1
ATOM 4159 C CA . ILE B 1 42 ? -0.098 -27.703 -19.875 1 98.88 42 ILE B CA 1
ATOM 4160 C C . ILE B 1 42 ? -0.233 -26.5 -18.938 1 98.88 42 ILE B C 1
ATOM 4162 O O . ILE B 1 42 ? 0.517 -25.531 -19.062 1 98.88 42 ILE B O 1
ATOM 4166 N N . ALA B 1 43 ? -1.228 -26.5 -18.125 1 98.75 43 ALA B N 1
ATOM 4167 C CA . ALA B 1 43 ? -1.57 -25.328 -17.312 1 98.75 43 ALA B CA 1
ATOM 4168 C C . ALA B 1 43 ? -2.031 -25.75 -15.922 1 98.75 43 ALA B C 1
ATOM 4170 O O . ALA B 1 43 ? -2.557 -26.859 -15.742 1 98.75 43 ALA B O 1
ATOM 4171 N N . ARG B 1 44 ? -1.838 -24.812 -14.953 1 97.75 44 ARG B N 1
ATOM 4172 C CA . ARG B 1 44 ? -2.184 -25.156 -13.578 1 97.75 44 ARG B CA 1
ATOM 4173 C C . ARG B 1 44 ? -2.268 -23.922 -12.703 1 97.75 44 ARG B C 1
ATOM 4175 O O . ARG B 1 44 ? -1.526 -22.953 -12.914 1 97.75 44 ARG B O 1
ATOM 4182 N N . ASN B 1 45 ? -3.297 -23.922 -11.812 1 97.5 45 ASN B N 1
ATOM 4183 C CA . ASN B 1 45 ? -3.26 -23.047 -10.641 1 97.5 45 ASN B CA 1
ATOM 4184 C C . ASN B 1 45 ? -2.443 -23.672 -9.508 1 97.5 45 ASN B C 1
ATOM 4186 O O . ASN B 1 45 ? -2.545 -24.875 -9.25 1 97.5 45 ASN B O 1
ATOM 4190 N N . GLU B 1 46 ? -1.644 -22.891 -8.945 1 95.94 46 GLU B N 1
ATOM 4191 C CA . GLU B 1 46 ? -1.087 -23.297 -7.652 1 95.94 46 GLU B CA 1
ATOM 4192 C C . GLU B 1 46 ? -1.875 -22.672 -6.5 1 95.94 46 GLU B C 1
ATOM 4194 O O . GLU B 1 46 ? -1.751 -21.484 -6.219 1 95.94 46 GLU B O 1
ATOM 4199 N N . ASP B 1 47 ? -2.67 -23.516 -5.887 1 93.25 47 ASP B N 1
ATOM 4200 C CA . ASP B 1 47 ? -3.439 -23.094 -4.715 1 93.25 47 ASP B CA 1
ATOM 4201 C C . ASP B 1 47 ? -2.768 -23.562 -3.426 1 93.25 47 ASP B C 1
ATOM 4203 O O . ASP B 1 47 ? -2.473 -24.75 -3.266 1 93.25 47 ASP B O 1
ATOM 4207 N N . PHE B 1 48 ? -2.564 -22.688 -2.525 1 90.31 48 PHE B N 1
ATOM 4208 C CA . PHE B 1 48 ? -1.821 -22.969 -1.302 1 90.31 48 PHE B CA 1
ATOM 4209 C C . PHE B 1 48 ? -2.766 -23.094 -0.112 1 90.31 48 PHE B C 1
ATOM 4211 O O . PHE B 1 48 ? -3.959 -23.359 -0.284 1 90.31 48 PHE B O 1
ATOM 4218 N N . GLY B 1 49 ? -2.148 -23.188 1.081 1 85.94 49 GLY B N 1
ATOM 4219 C CA . GLY B 1 49 ? -2.932 -23.297 2.303 1 85.94 49 GLY B CA 1
ATOM 4220 C C . GLY B 1 49 ? -3.289 -21.953 2.904 1 85.94 49 GLY B C 1
ATOM 4221 O O . GLY B 1 49 ? -4.27 -21.844 3.641 1 85.94 49 GLY B O 1
ATOM 4222 N N . VAL B 1 50 ? -2.494 -20.953 2.541 1 89.12 50 VAL B N 1
ATOM 4223 C CA . VAL B 1 50 ? -2.748 -19.594 3.008 1 89.12 50 VAL B CA 1
ATOM 4224 C C . VAL B 1 50 ? -2.691 -18.625 1.83 1 89.12 50 VAL B C 1
ATOM 4226 O O . VAL B 1 50 ? -2.293 -19 0.726 1 89.12 50 VAL B O 1
ATOM 4229 N N . ASN B 1 51 ? -3.076 -17.391 2.057 1 90.94 51 ASN B N 1
ATOM 4230 C CA . ASN B 1 51 ? -3.314 -16.438 0.975 1 90.94 51 ASN B CA 1
ATOM 4231 C C . ASN B 1 51 ? -2.008 -15.852 0.456 1 90.94 51 ASN B C 1
ATOM 4233 O O . ASN B 1 51 ? -1.983 -15.234 -0.611 1 90.94 51 ASN B O 1
ATOM 4237 N N . ASN B 1 52 ? -1.015 -15.969 1.22 1 90.5 52 ASN B N 1
ATOM 4238 C CA . ASN B 1 52 ? 0.174 -15.203 0.851 1 90.5 52 ASN B CA 1
ATOM 4239 C C . ASN B 1 52 ? 1.437 -16.047 0.943 1 90.5 52 ASN B C 1
ATOM 4241 O O . ASN B 1 52 ? 1.954 -16.281 2.037 1 90.5 52 ASN B O 1
ATOM 4245 N N . TRP B 1 53 ? 1.861 -16.578 -0.136 1 93.81 53 TRP B N 1
ATOM 4246 C CA . TRP B 1 53 ? 3.119 -17.297 -0.277 1 93.81 53 TRP B CA 1
ATOM 4247 C C . TRP B 1 53 ? 3.811 -16.938 -1.588 1 93.81 53 TRP B C 1
ATOM 4249 O O . TRP B 1 53 ? 3.475 -17.484 -2.643 1 93.81 53 TRP B O 1
ATOM 4259 N N . ASN B 1 54 ? 4.77 -16.156 -1.503 1 96.81 54 ASN B N 1
ATOM 4260 C CA . ASN B 1 54 ? 5.43 -15.57 -2.67 1 96.81 54 ASN B CA 1
ATOM 4261 C C . ASN B 1 54 ? 6.25 -16.609 -3.424 1 96.81 54 ASN B C 1
ATOM 4263 O O . ASN B 1 54 ? 6.668 -17.625 -2.844 1 96.81 54 ASN B O 1
ATOM 4267 N N . LYS B 1 55 ? 6.391 -16.422 -4.727 1 97.12 55 LYS B N 1
ATOM 4268 C CA . LYS B 1 55 ? 7.23 -17.203 -5.629 1 97.12 55 LYS B CA 1
ATOM 4269 C C . LYS B 1 55 ? 8.227 -16.312 -6.363 1 97.12 55 LYS B C 1
ATOM 4271 O O . LYS B 1 55 ? 7.953 -15.141 -6.609 1 97.12 55 LYS B O 1
ATOM 4276 N N . HIS B 1 56 ? 9.406 -16.875 -6.754 1 98.19 56 HIS B N 1
ATOM 4277 C CA . HIS B 1 56 ? 10.445 -16.156 -7.48 1 98.19 56 HIS B CA 1
ATOM 4278 C C . HIS B 1 56 ? 10.688 -16.781 -8.852 1 98.19 56 HIS B C 1
ATOM 4280 O O . HIS B 1 56 ? 10.734 -18 -8.992 1 98.19 56 HIS B O 1
ATOM 4286 N N . LEU B 1 57 ? 10.812 -15.977 -9.875 1 98.62 57 LEU B N 1
ATOM 4287 C CA . LEU B 1 57 ? 11.305 -16.5 -11.148 1 98.62 57 LEU B CA 1
ATOM 4288 C C . LEU B 1 57 ? 12.789 -16.828 -11.055 1 98.62 57 LEU B C 1
ATOM 4290 O O . LEU B 1 57 ? 13.562 -16.094 -10.438 1 98.62 57 LEU B O 1
ATOM 4294 N N . ALA B 1 58 ? 13.172 -17.953 -11.664 1 98.19 58 ALA B N 1
ATOM 4295 C CA . ALA B 1 58 ? 14.57 -18.375 -11.641 1 98.19 58 ALA B CA 1
ATOM 4296 C C . ALA B 1 58 ? 14.945 -19.078 -12.945 1 98.19 58 ALA B C 1
ATOM 4298 O O . ALA B 1 58 ? 14.109 -19.734 -13.57 1 98.19 58 ALA B O 1
ATOM 4299 N N . TYR B 1 59 ? 16.125 -18.906 -13.359 1 98.31 59 TYR B N 1
ATOM 4300 C CA . TYR B 1 59 ? 16.75 -19.641 -14.453 1 98.31 59 TYR B CA 1
ATOM 4301 C C . TYR B 1 59 ? 17.953 -20.438 -13.961 1 98.31 59 TYR B C 1
ATOM 4303 O O . TYR B 1 59 ? 18.812 -19.906 -13.242 1 98.31 59 TYR B O 1
ATOM 4311 N N . ARG B 1 60 ? 17.953 -21.719 -14.289 1 98.19 60 ARG B N 1
ATOM 4312 C CA . ARG B 1 60 ? 19.062 -22.625 -13.961 1 98.19 60 ARG B CA 1
ATOM 4313 C C . ARG B 1 60 ? 19.922 -22.906 -15.188 1 98.19 60 ARG B C 1
ATOM 4315 O O . ARG B 1 60 ? 19.516 -23.641 -16.078 1 98.19 60 ARG B O 1
ATOM 4322 N N . PRO B 1 61 ? 21.125 -22.391 -15.203 1 98 61 PRO B N 1
ATOM 4323 C CA . PRO B 1 61 ? 21.984 -22.656 -16.359 1 98 61 PRO B CA 1
ATOM 4324 C C . PRO B 1 61 ? 22.469 -24.094 -16.422 1 98 61 PRO B C 1
ATOM 4326 O O . PRO B 1 61 ? 22.484 -24.781 -15.398 1 98 61 PRO B O 1
ATOM 4329 N N . ALA B 1 62 ? 22.781 -24.516 -17.641 1 98.38 62 ALA B N 1
ATOM 4330 C CA . ALA B 1 62 ? 23.422 -25.828 -17.797 1 98.38 62 ALA B CA 1
ATOM 4331 C C . ALA B 1 62 ? 24.734 -25.875 -17.016 1 98.38 62 ALA B C 1
ATOM 4333 O O . ALA B 1 62 ? 25.406 -24.859 -16.844 1 98.38 62 ALA B O 1
ATOM 4334 N N . GLN B 1 63 ? 25.016 -27.094 -16.562 1 97.56 63 GLN B N 1
ATOM 4335 C CA . GLN B 1 63 ? 26.281 -27.234 -15.852 1 97.56 63 GLN B CA 1
ATOM 4336 C C . GLN B 1 63 ? 26.797 -28.672 -15.93 1 97.56 63 GLN B C 1
ATOM 4338 O O . GLN B 1 63 ? 26.062 -29.594 -16.281 1 97.56 63 GLN B O 1
ATOM 4343 N N . THR B 1 64 ? 28.094 -28.797 -15.641 1 98.06 64 THR B N 1
ATOM 4344 C CA . THR B 1 64 ? 28.719 -30.094 -15.406 1 98.06 64 THR B CA 1
ATOM 4345 C C . THR B 1 64 ? 28.859 -30.359 -13.914 1 98.06 64 THR B C 1
ATOM 4347 O O . THR B 1 64 ? 29.109 -29.438 -13.133 1 98.06 64 THR B O 1
ATOM 4350 N N . ASN B 1 65 ? 28.656 -31.625 -13.625 1 97.38 65 ASN B N 1
ATOM 4351 C CA . ASN B 1 65 ? 28.688 -31.969 -12.211 1 97.38 65 ASN B CA 1
ATOM 4352 C C . ASN B 1 65 ? 29.828 -32.938 -11.891 1 97.38 65 ASN B C 1
ATOM 4354 O O . ASN B 1 65 ? 30.203 -33.75 -12.727 1 97.38 65 ASN B O 1
ATOM 4358 N N . GLN B 1 66 ? 30.375 -32.781 -10.703 1 96.5 66 GLN B N 1
ATOM 4359 C CA . GLN B 1 66 ? 31.281 -33.812 -10.18 1 96.5 66 GLN B CA 1
ATOM 4360 C C . GLN B 1 66 ? 30.531 -35.031 -9.664 1 96.5 66 GLN B C 1
ATOM 4362 O O . GLN B 1 66 ? 29.469 -34.875 -9.055 1 96.5 66 GLN B O 1
ATOM 4367 N N . ALA B 1 67 ? 31.141 -36.156 -9.961 1 96.56 67 ALA B N 1
ATOM 4368 C CA . ALA B 1 67 ? 30.5 -37.375 -9.492 1 96.56 67 ALA B CA 1
ATOM 4369 C C . ALA B 1 67 ? 30.297 -37.344 -7.98 1 96.56 67 ALA B C 1
ATOM 4371 O O . ALA B 1 67 ? 31.125 -36.812 -7.242 1 96.56 67 ALA B O 1
ATOM 4372 N N . GLY B 1 68 ? 29.109 -37.938 -7.512 1 96.94 68 GLY B N 1
ATOM 4373 C CA . GLY B 1 68 ? 28.781 -37.969 -6.094 1 96.94 68 GLY B CA 1
ATOM 4374 C C . GLY B 1 68 ? 27.297 -38.062 -5.836 1 96.94 68 GLY B C 1
ATOM 4375 O O . GLY B 1 68 ? 26.531 -38.562 -6.664 1 96.94 68 GLY B O 1
ATOM 4376 N N . ASP B 1 69 ? 26.953 -37.656 -4.629 1 96.75 69 ASP B N 1
ATOM 4377 C CA . ASP B 1 69 ? 25.562 -37.688 -4.199 1 96.75 69 ASP B CA 1
ATOM 4378 C C . ASP B 1 69 ? 24.875 -36.344 -4.453 1 96.75 69 ASP B C 1
ATOM 4380 O O . ASP B 1 69 ? 25.469 -35.281 -4.262 1 96.75 69 ASP B O 1
ATOM 4384 N N . TRP B 1 70 ? 23.75 -36.438 -4.996 1 96.81 70 TRP B N 1
ATOM 4385 C CA . TRP B 1 70 ? 22.875 -35.281 -5.145 1 96.81 70 TRP B CA 1
ATOM 4386 C C . TRP B 1 70 ? 21.766 -35.281 -4.094 1 96.81 70 TRP B C 1
ATOM 4388 O O . TRP B 1 70 ? 20.844 -36.062 -4.168 1 96.81 70 TRP B O 1
ATOM 4398 N N . GLN B 1 71 ? 21.891 -34.406 -3.088 1 95.69 71 GLN B N 1
ATOM 4399 C CA . GLN B 1 71 ? 20.906 -34.281 -2.027 1 95.69 71 GLN B CA 1
ATOM 4400 C C . GLN B 1 71 ? 19.859 -33.219 -2.354 1 95.69 71 GLN B C 1
ATOM 4402 O O . GLN B 1 71 ? 20.219 -32.062 -2.572 1 95.69 71 GLN B O 1
ATOM 4407 N N . LEU B 1 72 ? 18.625 -33.594 -2.33 1 95.56 72 LEU B N 1
ATOM 4408 C CA . LEU B 1 72 ? 17.531 -32.688 -2.621 1 95.56 72 LEU B CA 1
ATOM 4409 C C . LEU B 1 72 ? 16.969 -32.094 -1.337 1 95.56 72 LEU B C 1
ATOM 4411 O O . LEU B 1 72 ? 17.344 -32.5 -0.238 1 95.56 72 LEU B O 1
ATOM 4415 N N . GLY B 1 73 ? 16.188 -31.109 -1.451 1 92.56 73 GLY B N 1
ATOM 4416 C CA . GLY B 1 73 ? 15.742 -30.281 -0.344 1 92.56 73 GLY B CA 1
ATOM 4417 C C . GLY B 1 73 ? 14.977 -31.047 0.717 1 92.56 73 GLY B C 1
ATOM 4418 O O . GLY B 1 73 ? 15 -30.688 1.895 1 92.56 73 GLY B O 1
ATOM 4419 N N . ASN B 1 74 ? 14.242 -32.094 0.359 1 92.75 74 ASN B N 1
ATOM 4420 C CA . ASN B 1 74 ? 13.461 -32.875 1.328 1 92.75 74 ASN B CA 1
ATOM 4421 C C . ASN B 1 74 ? 14.281 -34 1.927 1 92.75 74 ASN B C 1
ATOM 4423 O O . ASN B 1 74 ? 13.742 -34.844 2.646 1 92.75 74 ASN B O 1
ATOM 4427 N N . GLY B 1 75 ? 15.547 -34.125 1.546 1 94.56 75 GLY B N 1
ATOM 4428 C CA . GLY B 1 75 ? 16.422 -35.125 2.109 1 94.56 75 GLY B CA 1
ATOM 4429 C C . GLY B 1 75 ? 16.656 -36.312 1.183 1 94.56 75 GLY B C 1
ATOM 4430 O O . GLY B 1 75 ? 17.516 -37.156 1.443 1 94.56 75 GLY B O 1
ATOM 4431 N N . LEU B 1 76 ? 15.945 -36.438 0.048 1 97.25 76 LEU B N 1
ATOM 4432 C CA . LEU B 1 76 ? 16.203 -37.5 -0.94 1 97.25 76 LEU B CA 1
ATOM 4433 C C . LEU B 1 76 ? 17.609 -37.375 -1.507 1 97.25 76 LEU B C 1
ATOM 4435 O O . LEU B 1 76 ? 18.047 -36.281 -1.887 1 97.25 76 LEU B O 1
ATOM 4439 N N . VAL B 1 77 ? 18.328 -38.469 -1.521 1 97.5 77 VAL B N 1
ATOM 4440 C CA . VAL B 1 77 ? 19.672 -38.5 -2.076 1 97.5 77 VAL B CA 1
ATOM 4441 C C . VAL B 1 77 ? 19.719 -39.438 -3.277 1 97.5 77 VAL B C 1
ATOM 4443 O O . VAL B 1 77 ? 19.312 -40.594 -3.186 1 97.5 77 VAL B O 1
ATOM 4446 N N . VAL B 1 78 ? 20.172 -38.969 -4.355 1 98 78 VAL B N 1
ATOM 4447 C CA . VAL B 1 78 ? 20.328 -39.75 -5.566 1 98 78 VAL B CA 1
ATOM 4448 C C . VAL B 1 78 ? 21.734 -39.562 -6.137 1 98 78 VAL B C 1
ATOM 4450 O O . VAL B 1 78 ? 22.422 -38.625 -5.758 1 98 78 VAL B O 1
ATOM 4453 N N . PRO B 1 79 ? 22.203 -40.438 -7.008 1 98 79 PRO B N 1
ATOM 4454 C CA . PRO B 1 79 ? 23.484 -40.188 -7.656 1 98 79 PRO B CA 1
ATOM 4455 C C . PRO B 1 79 ? 23.469 -38.906 -8.508 1 98 79 PRO B C 1
ATOM 4457 O O . PRO B 1 79 ? 22.5 -38.688 -9.242 1 98 79 PRO B O 1
ATOM 4460 N N . MET B 1 80 ? 24.516 -38.188 -8.484 1 97.94 80 MET B N 1
ATOM 4461 C CA . MET B 1 80 ? 24.625 -36.938 -9.242 1 97.94 80 MET B CA 1
ATOM 4462 C C . MET B 1 80 ? 24.766 -37.219 -10.734 1 97.94 80 MET B C 1
ATOM 4464 O O . MET B 1 80 ? 25.719 -37.906 -11.148 1 97.94 80 MET B O 1
ATOM 4468 N N . PRO B 1 81 ? 23.828 -36.719 -11.484 1 97.75 81 PRO B N 1
ATOM 4469 C CA . PRO B 1 81 ? 24.047 -36.812 -12.93 1 97.75 81 PRO B CA 1
ATOM 4470 C C . PRO B 1 81 ? 25.312 -36.062 -13.383 1 97.75 81 PRO B C 1
ATOM 4472 O O . PRO B 1 81 ? 25.703 -35.094 -12.766 1 97.75 81 PRO B O 1
ATOM 4475 N N . PRO B 1 82 ? 25.922 -36.5 -14.469 1 97.31 82 PRO B N 1
ATOM 4476 C CA . PRO B 1 82 ? 27.172 -35.875 -14.914 1 97.31 82 PRO B CA 1
ATOM 4477 C C . PRO B 1 82 ? 26.969 -34.438 -15.375 1 97.31 82 PRO B C 1
ATOM 4479 O O . PRO B 1 82 ? 27.922 -33.656 -15.352 1 97.31 82 PRO B O 1
ATOM 4482 N N . SER B 1 83 ? 25.797 -34.125 -15.805 1 98.19 83 SER B N 1
ATOM 4483 C CA . SER B 1 83 ? 25.5 -32.781 -16.25 1 98.19 83 SER B CA 1
ATOM 4484 C C . SER B 1 83 ? 24.031 -32.438 -16.047 1 98.19 83 SER B C 1
ATOM 4486 O O . SER B 1 83 ? 23.203 -33.344 -15.859 1 98.19 83 SER B O 1
ATOM 4488 N N . PHE B 1 84 ? 23.766 -31.188 -15.938 1 98.56 84 PHE B N 1
ATOM 4489 C CA . PHE B 1 84 ? 22.406 -30.656 -15.898 1 98.56 84 PHE B CA 1
ATOM 4490 C C . PHE B 1 84 ? 22.125 -29.812 -17.141 1 98.56 84 PHE B C 1
ATOM 4492 O O . PHE B 1 84 ? 22.969 -29.016 -17.562 1 98.56 84 PHE B O 1
ATOM 4499 N N . TYR B 1 85 ? 21 -30 -17.734 1 98.81 85 TYR B N 1
ATOM 4500 C CA . TYR B 1 85 ? 20.484 -29.078 -18.734 1 98.81 85 TYR B CA 1
ATOM 4501 C C . TYR B 1 85 ? 19.906 -27.828 -18.094 1 98.81 85 TYR B C 1
ATOM 4503 O O . TYR B 1 85 ? 19.453 -27.875 -16.938 1 98.81 85 TYR B O 1
ATOM 4511 N N . ALA B 1 86 ? 19.969 -26.734 -18.844 1 98.69 86 ALA B N 1
ATOM 4512 C CA . ALA B 1 86 ? 19.375 -25.484 -18.359 1 98.69 86 ALA B CA 1
ATOM 4513 C C . ALA B 1 86 ? 17.844 -25.578 -18.312 1 98.69 86 ALA B C 1
ATOM 4515 O O . ALA B 1 86 ? 17.25 -26.297 -19.125 1 98.69 86 ALA B O 1
ATOM 4516 N N . TYR B 1 87 ? 17.203 -24.828 -17.375 1 98.69 87 TYR B N 1
ATOM 4517 C CA . TYR B 1 87 ? 15.742 -24.766 -17.312 1 98.69 87 TYR B CA 1
ATOM 4518 C C . TYR B 1 87 ? 15.266 -23.562 -16.516 1 98.69 87 TYR B C 1
ATOM 4520 O O . TYR B 1 87 ? 16.047 -22.953 -15.781 1 98.69 87 TYR B O 1
ATOM 4528 N N . SER B 1 88 ? 14.062 -23.172 -16.766 1 98.62 88 SER B N 1
ATOM 4529 C CA . SER B 1 88 ? 13.414 -22.125 -15.977 1 98.62 88 SER B CA 1
ATOM 4530 C C . SER B 1 88 ? 12.586 -22.719 -14.844 1 98.62 88 SER B C 1
ATOM 4532 O O . SER B 1 88 ? 12.188 -23.875 -14.898 1 98.62 88 SER B O 1
ATOM 4534 N N . ALA B 1 89 ? 12.352 -21.938 -13.805 1 98.5 89 ALA B N 1
ATOM 4535 C CA . ALA B 1 89 ? 11.594 -22.391 -12.641 1 98.5 89 ALA B CA 1
ATOM 4536 C C . ALA B 1 89 ? 10.945 -21.219 -11.914 1 98.5 89 ALA B C 1
ATOM 4538 O O . ALA B 1 89 ? 11.18 -20.047 -12.258 1 98.5 89 ALA B O 1
ATOM 4539 N N . ILE B 1 90 ? 10.047 -21.5 -10.969 1 98.19 90 ILE B N 1
ATOM 4540 C CA . ILE B 1 90 ? 9.43 -20.5 -10.117 1 98.19 90 ILE B CA 1
ATOM 4541 C C . ILE B 1 90 ? 9.352 -21 -8.68 1 98.19 90 ILE B C 1
ATOM 4543 O O . ILE B 1 90 ? 8.266 -21.234 -8.156 1 98.19 90 ILE B O 1
ATOM 4547 N N . PRO B 1 91 ? 10.508 -21.109 -8 1 97.88 91 PRO B N 1
ATOM 4548 C CA . PRO B 1 91 ? 10.586 -21.672 -6.652 1 97.88 91 PRO B CA 1
ATOM 4549 C C . PRO B 1 91 ? 9.898 -20.797 -5.609 1 97.88 91 PRO B C 1
ATOM 4551 O O . PRO B 1 91 ? 9.617 -19.625 -5.871 1 97.88 91 PRO B O 1
ATOM 4554 N N . ASP B 1 92 ? 9.648 -21.391 -4.434 1 96.56 92 ASP B N 1
ATOM 4555 C CA . ASP B 1 92 ? 9.172 -20.656 -3.268 1 96.56 92 ASP B CA 1
ATOM 4556 C C . ASP B 1 92 ? 10.188 -19.594 -2.842 1 96.56 92 ASP B C 1
ATOM 4558 O O . ASP B 1 92 ? 11.391 -19.766 -3.055 1 96.56 92 ASP B O 1
ATOM 4562 N N . TRP B 1 93 ? 9.648 -18.594 -2.234 1 97 93 TRP B N 1
ATOM 4563 C CA . TRP B 1 93 ? 10.523 -17.5 -1.821 1 97 93 TRP B CA 1
ATOM 4564 C C . TRP B 1 93 ? 11.555 -17.984 -0.814 1 97 93 TRP B C 1
ATOM 4566 O O . TRP B 1 93 ? 12.664 -17.438 -0.742 1 97 93 TRP B O 1
ATOM 4576 N N . ASP B 1 94 ? 11.25 -18.984 -0.043 1 96.12 94 ASP B N 1
ATOM 4577 C CA . ASP B 1 94 ? 12.133 -19.438 1.024 1 96.12 94 ASP B CA 1
ATOM 4578 C C . ASP B 1 94 ? 12.859 -20.734 0.627 1 96.12 94 ASP B C 1
ATOM 4580 O O . ASP B 1 94 ? 13.305 -21.484 1.49 1 96.12 94 ASP B O 1
ATOM 4584 N N . ALA B 1 95 ? 12.938 -21.062 -0.615 1 96.19 95 ALA B N 1
ATOM 4585 C CA . ALA B 1 95 ? 13.523 -22.297 -1.132 1 96.19 95 ALA B CA 1
ATOM 4586 C C . ALA B 1 95 ? 14.945 -22.484 -0.602 1 96.19 95 ALA B C 1
ATOM 4588 O O . ALA B 1 95 ? 15.359 -23.609 -0.328 1 96.19 95 ALA B O 1
ATOM 4589 N N . ALA B 1 96 ? 15.68 -21.391 -0.44 1 94 96 ALA B N 1
ATOM 4590 C CA . ALA B 1 96 ? 17.078 -21.469 -0.032 1 94 96 ALA B CA 1
ATOM 4591 C C . ALA B 1 96 ? 17.203 -21.984 1.401 1 94 96 ALA B C 1
ATOM 4593 O O . ALA B 1 96 ? 18.266 -22.453 1.811 1 94 96 ALA B O 1
ATOM 4594 N N . THR B 1 97 ? 16.141 -21.828 2.182 1 92.94 97 THR B N 1
ATOM 4595 C CA . THR B 1 97 ? 16.156 -22.344 3.545 1 92.94 97 THR B CA 1
ATOM 4596 C C . THR B 1 97 ? 16.109 -23.875 3.547 1 92.94 97 THR B C 1
ATOM 4598 O O . THR B 1 97 ? 16.578 -24.516 4.492 1 92.94 97 THR B O 1
ATOM 4601 N N . MET B 1 98 ? 15.578 -24.484 2.51 1 87.94 98 MET B N 1
ATOM 4602 C CA . MET B 1 98 ? 15.438 -25.938 2.41 1 87.94 98 MET B CA 1
ATOM 4603 C C . MET B 1 98 ? 16.578 -26.531 1.596 1 87.94 98 MET B C 1
ATOM 4605 O O . MET B 1 98 ? 16.984 -27.672 1.84 1 87.94 98 MET B O 1
ATOM 4609 N N . ASN B 1 99 ? 16.938 -25.844 0.659 1 90.62 99 ASN B N 1
ATOM 4610 C CA . ASN B 1 99 ? 18.047 -26.203 -0.221 1 90.62 99 ASN B CA 1
ATOM 4611 C C . ASN B 1 99 ? 18.922 -25 -0.546 1 90.62 99 ASN B C 1
ATOM 4613 O O . ASN B 1 99 ? 18.484 -24.078 -1.229 1 90.62 99 ASN B O 1
ATOM 4617 N N . PRO B 1 100 ? 20.156 -25.016 -0.144 1 88.38 100 PRO B N 1
ATOM 4618 C CA . PRO B 1 100 ? 21.016 -23.844 -0.293 1 88.38 100 PRO B CA 1
ATOM 4619 C C . PRO B 1 100 ? 21.125 -23.359 -1.74 1 88.38 100 PRO B C 1
ATOM 4621 O O . PRO B 1 100 ? 21.422 -22.188 -1.989 1 88.38 100 PRO B O 1
ATOM 4624 N N . ASP B 1 101 ? 20.859 -24.25 -2.678 1 90.19 101 ASP B N 1
ATOM 4625 C CA . ASP B 1 101 ? 20.938 -23.844 -4.074 1 90.19 101 ASP B CA 1
ATOM 4626 C C . ASP B 1 101 ? 19.609 -23.266 -4.543 1 90.19 101 ASP B C 1
ATOM 4628 O O . ASP B 1 101 ? 19.453 -22.906 -5.715 1 90.19 101 ASP B O 1
ATOM 4632 N N . GLY B 1 102 ? 18.656 -23.188 -3.678 1 92.88 102 GLY B N 1
ATOM 4633 C CA . GLY B 1 102 ? 17.391 -22.547 -3.965 1 92.88 102 GLY B CA 1
ATOM 4634 C C . GLY B 1 102 ? 16.453 -23.406 -4.785 1 92.88 102 GLY B C 1
ATOM 4635 O O . GLY B 1 102 ? 15.492 -22.906 -5.383 1 92.88 102 GLY B O 1
ATOM 4636 N N . ARG B 1 103 ? 16.766 -24.703 -4.871 1 95.44 103 ARG B N 1
ATOM 4637 C CA . ARG B 1 103 ? 15.953 -25.609 -5.664 1 95.44 103 ARG B CA 1
ATOM 4638 C C . ARG B 1 103 ? 14.953 -26.359 -4.785 1 95.44 103 ARG B C 1
ATOM 4640 O O . ARG B 1 103 ? 15.195 -27.5 -4.387 1 95.44 103 ARG B O 1
ATOM 4647 N N . TYR B 1 104 ? 13.883 -25.734 -4.559 1 94.56 104 TYR B N 1
ATOM 4648 C CA . TYR B 1 104 ? 12.797 -26.328 -3.771 1 94.56 104 TYR B CA 1
ATOM 4649 C C . TYR B 1 104 ? 11.453 -25.703 -4.148 1 94.56 104 TYR B C 1
ATOM 4651 O O . TYR B 1 104 ? 11.32 -24.484 -4.211 1 94.56 104 TYR B O 1
ATOM 4659 N N . TYR B 1 105 ? 10.477 -26.641 -4.414 1 94.81 105 TYR B N 1
ATOM 4660 C CA . TYR B 1 105 ? 9.172 -26.25 -4.918 1 94.81 105 TYR B CA 1
ATOM 4661 C C . TYR B 1 105 ? 9.305 -25.344 -6.145 1 94.81 105 TYR B C 1
ATOM 4663 O O . TYR B 1 105 ? 8.75 -24.25 -6.184 1 94.81 105 TYR B O 1
ATOM 4671 N N . GLU B 1 106 ? 9.984 -25.891 -7.117 1 96.69 106 GLU B N 1
ATOM 4672 C CA . GLU B 1 106 ? 10.25 -25.125 -8.328 1 96.69 106 GLU B CA 1
ATOM 4673 C C . GLU B 1 106 ? 9.016 -25.078 -9.234 1 96.69 106 GLU B C 1
ATOM 4675 O O . GLU B 1 106 ? 8.953 -24.266 -10.164 1 96.69 106 GLU B O 1
ATOM 4680 N N . GLU B 1 107 ? 8.008 -25.875 -9.016 1 95.44 107 GLU B N 1
ATOM 4681 C CA . GLU B 1 107 ? 6.617 -25.781 -9.453 1 95.44 107 GLU B CA 1
ATOM 4682 C C . GLU B 1 107 ? 6.484 -26.141 -10.938 1 95.44 107 GLU B C 1
ATOM 4684 O O . GLU B 1 107 ? 5.668 -26.984 -11.305 1 95.44 107 GLU B O 1
ATOM 4689 N N . ARG B 1 108 ? 7.227 -25.406 -11.781 1 98 108 ARG B N 1
ATOM 4690 C CA . ARG B 1 108 ? 7.113 -25.562 -13.227 1 98 108 ARG B CA 1
ATOM 4691 C C . ARG B 1 108 ? 8.375 -25.062 -13.93 1 98 108 ARG B C 1
ATOM 4693 O O . ARG B 1 108 ? 9.109 -24.234 -13.391 1 98 108 ARG B O 1
ATOM 4700 N N . GLY B 1 109 ? 8.523 -25.578 -15.25 1 98.56 109 GLY B N 1
ATOM 4701 C CA . GLY B 1 109 ? 9.617 -25.047 -16.062 1 98.56 109 GLY B CA 1
ATOM 4702 C C . GLY B 1 109 ? 9.695 -25.688 -17.438 1 98.56 109 GLY B C 1
ATOM 4703 O O . GLY B 1 109 ? 8.922 -26.578 -17.75 1 98.56 109 GLY B O 1
ATOM 4704 N N . ILE B 1 110 ? 10.531 -25.078 -18.25 1 98.88 110 ILE B N 1
ATOM 4705 C CA . ILE B 1 110 ? 10.93 -25.594 -19.562 1 98.88 110 ILE B CA 1
ATOM 4706 C C . ILE B 1 110 ? 12.453 -25.719 -19.609 1 98.88 110 ILE B C 1
ATOM 4708 O O . ILE B 1 110 ? 13.172 -24.781 -19.25 1 98.88 110 ILE B O 1
ATOM 4712 N N . ASN B 1 111 ? 12.945 -26.875 -20.031 1 98.81 111 ASN B N 1
ATOM 4713 C CA . ASN B 1 111 ? 14.398 -26.984 -20.156 1 98.81 111 ASN B CA 1
ATOM 4714 C C . ASN B 1 111 ? 14.859 -26.641 -21.578 1 98.81 111 ASN B C 1
ATOM 4716 O O . ASN B 1 111 ? 14.039 -26.312 -22.438 1 98.81 111 ASN B O 1
ATOM 4720 N N . GLU B 1 112 ? 16.094 -26.641 -21.828 1 98.44 112 GLU B N 1
ATOM 4721 C CA . GLU B 1 112 ? 16.688 -26.172 -23.078 1 98.44 112 GLU B CA 1
ATOM 4722 C C . GLU B 1 112 ? 16.312 -27.078 -24.25 1 98.44 112 GLU B C 1
ATOM 4724 O O . GLU B 1 112 ? 16.562 -26.75 -25.406 1 98.44 112 GLU B O 1
ATOM 4729 N N . TYR B 1 113 ? 15.688 -28.188 -24 1 98.69 113 TYR B N 1
ATOM 4730 C CA . TYR B 1 113 ? 15.219 -29.062 -25.047 1 98.69 113 TYR B CA 1
ATOM 4731 C C . TYR B 1 113 ? 13.703 -28.969 -25.219 1 98.69 113 TYR B C 1
ATOM 4733 O O . TYR B 1 113 ? 13.094 -29.797 -25.891 1 98.69 113 TYR B O 1
ATOM 4741 N N . ASN B 1 114 ? 13.078 -27.984 -24.547 1 98.81 114 ASN B N 1
ATOM 4742 C CA . ASN B 1 114 ? 11.648 -27.688 -24.609 1 98.81 114 ASN B CA 1
ATOM 4743 C C . ASN B 1 114 ? 10.82 -28.797 -23.969 1 98.81 114 ASN B C 1
ATOM 4745 O O . ASN B 1 114 ? 9.719 -29.094 -24.438 1 98.81 114 ASN B O 1
ATOM 4749 N N . VAL B 1 115 ? 11.398 -29.469 -23.016 1 98.94 115 VAL B N 1
ATOM 4750 C CA . VAL B 1 115 ? 10.609 -30.328 -22.141 1 98.94 115 VAL B CA 1
ATOM 4751 C C . VAL B 1 115 ? 10.039 -29.5 -20.984 1 98.94 115 VAL B C 1
ATOM 4753 O O . VAL B 1 115 ? 10.758 -28.719 -20.359 1 98.94 115 VAL B O 1
ATOM 4756 N N . ALA B 1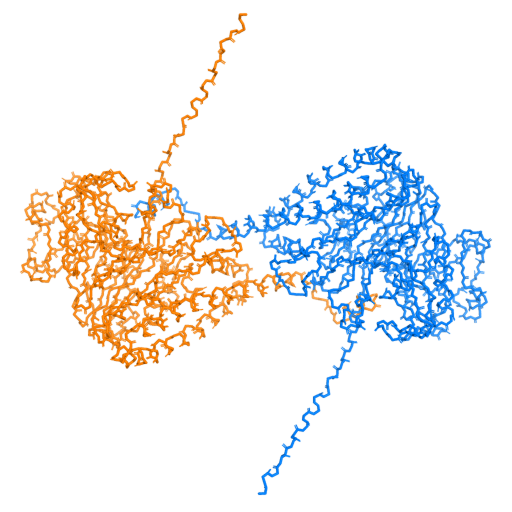 116 ? 8.805 -29.609 -20.812 1 98.94 116 ALA B N 1
ATOM 4757 C CA . ALA B 1 116 ? 8.117 -28.844 -19.766 1 98.94 116 ALA B CA 1
ATOM 4758 C C . ALA B 1 116 ? 7.535 -29.766 -18.703 1 98.94 116 ALA B C 1
ATOM 4760 O O . ALA B 1 116 ? 7.105 -30.891 -19 1 98.94 116 ALA B O 1
ATOM 4761 N N . ILE B 1 117 ? 7.547 -29.281 -17.484 1 98.81 117 ILE B N 1
ATOM 4762 C CA . ILE B 1 117 ? 6.895 -29.938 -16.359 1 98.81 117 ILE B CA 1
ATOM 4763 C C . ILE B 1 117 ? 6.059 -28.938 -15.578 1 98.81 117 ILE B C 1
ATOM 4765 O O . ILE B 1 117 ? 6.484 -27.797 -15.367 1 98.81 117 ILE B O 1
ATOM 4769 N N . SER B 1 118 ? 4.898 -29.234 -15.234 1 98.25 118 SER B N 1
ATOM 4770 C CA . SER B 1 118 ? 4.09 -28.609 -14.188 1 98.25 118 SER B CA 1
ATOM 4771 C C . SER B 1 118 ? 3.715 -29.609 -13.102 1 98.25 118 SER B C 1
ATOM 4773 O O . SER B 1 118 ? 2.936 -30.531 -13.344 1 98.25 118 SER B O 1
ATOM 4775 N N . ALA B 1 119 ? 4.281 -29.453 -11.883 1 93.75 119 ALA B N 1
ATOM 4776 C CA . ALA B 1 119 ? 4.105 -30.391 -10.773 1 93.75 119 ALA B CA 1
ATOM 4777 C C . ALA B 1 119 ? 3.645 -29.672 -9.508 1 93.75 119 ALA B C 1
ATOM 4779 O O . ALA B 1 119 ? 4.293 -28.719 -9.062 1 93.75 119 ALA B O 1
ATOM 4780 N N . THR B 1 120 ? 2.391 -29.953 -8.797 1 83.38 120 THR B N 1
ATOM 4781 C CA . THR B 1 120 ? 1.503 -31.078 -9.086 1 83.38 120 THR B CA 1
ATOM 4782 C C . THR B 1 120 ? 0.063 -30.734 -8.711 1 83.38 120 THR B C 1
ATOM 4784 O O . THR B 1 120 ? -0.199 -29.688 -8.125 1 83.38 120 THR B O 1
ATOM 4787 N N . THR B 1 121 ? -0.777 -31.438 -9.18 1 85.69 121 THR B N 1
ATOM 4788 C CA . THR B 1 121 ? -2.064 -31.531 -8.5 1 85.69 121 THR B CA 1
ATOM 4789 C C . THR B 1 121 ? -2.072 -32.688 -7.504 1 85.69 121 THR B C 1
ATOM 4791 O O . THR B 1 121 ? -2.129 -33.844 -7.895 1 85.69 121 THR B O 1
ATOM 4794 N N . SER B 1 122 ? -2.027 -32.312 -6.277 1 89 122 SER B N 1
ATOM 4795 C CA . SER B 1 122 ? -1.952 -33.312 -5.207 1 89 122 SER B CA 1
ATOM 4796 C C . SER B 1 122 ? -3.188 -34.219 -5.191 1 89 122 SER B C 1
ATOM 4798 O O . SER B 1 122 ? -4.301 -33.75 -5.434 1 89 122 SER B O 1
ATOM 4800 N N . ALA B 1 123 ? -2.963 -35.5 -4.918 1 91.38 123 ALA B N 1
ATOM 4801 C CA . ALA B 1 123 ? -4.07 -36.469 -4.93 1 91.38 123 ALA B CA 1
ATOM 4802 C C . ALA B 1 123 ? -4.027 -37.375 -3.701 1 91.38 123 ALA B C 1
ATOM 4804 O O . ALA B 1 123 ? -2.951 -37.781 -3.268 1 91.38 123 ALA B O 1
ATOM 4805 N N . GLU B 1 124 ? -5.184 -37.688 -3.223 1 90.19 124 GLU B N 1
ATOM 4806 C CA . GLU B 1 124 ? -5.305 -38.625 -2.102 1 90.19 124 GLU B CA 1
ATOM 4807 C C . GLU B 1 124 ? -5.098 -40.062 -2.555 1 90.19 124 GLU B C 1
ATOM 4809 O O . GLU B 1 124 ? -5.613 -40.469 -3.598 1 90.19 124 GLU B O 1
ATOM 4814 N N . VAL B 1 125 ? -4.32 -40.781 -1.756 1 95.12 125 VAL B N 1
ATOM 4815 C CA . VAL B 1 125 ? -4.168 -42.219 -1.944 1 95.12 125 VAL B CA 1
ATOM 4816 C C . VAL B 1 125 ? -5.09 -42.969 -0.986 1 95.12 125 VAL B C 1
ATOM 4818 O O . VAL B 1 125 ? -5.125 -42.656 0.211 1 95.12 125 VAL B O 1
ATOM 4821 N N . ASN B 1 126 ? -5.875 -43.906 -1.514 1 96.06 126 ASN B N 1
ATOM 4822 C CA . ASN B 1 126 ? -6.844 -44.562 -0.652 1 96.06 126 ASN B CA 1
ATOM 4823 C C . ASN B 1 126 ? -6.152 -45.438 0.386 1 96.06 126 ASN B C 1
ATOM 4825 O O . ASN B 1 126 ? -4.973 -45.781 0.246 1 96.06 126 ASN B O 1
ATOM 4829 N N . GLU B 1 127 ? -6.883 -45.844 1.384 1 96.5 127 GLU B N 1
ATOM 4830 C CA . GLU B 1 127 ? -6.355 -46.531 2.555 1 96.5 127 GLU B CA 1
ATOM 4831 C C . GLU B 1 127 ? -5.773 -47.906 2.174 1 96.5 127 GLU B C 1
ATOM 4833 O O . GLU B 1 127 ? -4.75 -48.312 2.715 1 96.5 127 GLU B O 1
ATOM 4838 N N . LYS B 1 128 ? -6.41 -48.562 1.312 1 97.69 128 LYS B N 1
ATOM 4839 C CA . LYS B 1 128 ? -5.969 -49.906 0.932 1 97.69 128 LYS B CA 1
ATOM 4840 C C . LYS B 1 128 ? -4.617 -49.844 0.224 1 97.69 128 LYS B C 1
ATOM 4842 O O . LYS B 1 128 ? -3.73 -50.656 0.519 1 97.69 128 LYS B O 1
ATOM 4847 N N . ALA B 1 129 ? -4.496 -48.969 -0.684 1 98.19 129 ALA B N 1
ATOM 4848 C CA . ALA B 1 129 ? -3.236 -48.812 -1.403 1 98.19 129 ALA B CA 1
ATOM 4849 C C . ALA B 1 129 ? -2.119 -48.375 -0.462 1 98.19 129 ALA B C 1
ATOM 4851 O O . ALA B 1 129 ? -0.992 -48.875 -0.552 1 98.19 129 ALA B O 1
ATOM 4852 N N . GLN B 1 130 ? -2.432 -47.469 0.41 1 96.94 130 GLN B N 1
ATOM 4853 C CA . GLN B 1 130 ? -1.447 -46.969 1.372 1 96.94 130 GLN B CA 1
ATOM 4854 C C . GLN B 1 130 ? -0.969 -48.094 2.285 1 96.94 130 GLN B C 1
ATOM 4856 O O . GLN B 1 130 ? 0.204 -48.156 2.664 1 96.94 130 GLN B O 1
ATOM 4861 N N . ALA B 1 131 ? -1.9 -48.906 2.697 1 98.06 131 ALA B N 1
ATOM 4862 C CA . ALA B 1 131 ? -1.549 -50.031 3.553 1 98.06 131 ALA B CA 1
ATOM 4863 C C . ALA B 1 131 ? -0.66 -51.031 2.811 1 98.06 131 ALA B C 1
ATOM 4865 O O . ALA B 1 131 ? 0.262 -51.594 3.395 1 98.06 131 ALA B O 1
ATOM 4866 N N . ALA B 1 132 ? -0.92 -51.219 1.562 1 98.5 132 ALA B N 1
ATOM 4867 C CA . ALA B 1 132 ? -0.201 -52.219 0.756 1 98.5 132 ALA B CA 1
ATOM 4868 C C . ALA B 1 132 ? 1.186 -51.719 0.376 1 98.5 132 ALA B C 1
ATOM 4870 O O . ALA B 1 132 ? 2.141 -52.469 0.297 1 98.5 132 ALA B O 1
ATOM 4871 N N . ASP B 1 133 ? 1.31 -50.469 0.089 1 98.5 133 ASP B N 1
ATOM 4872 C CA . ASP B 1 133 ? 2.545 -49.812 -0.326 1 98.5 133 ASP B CA 1
ATOM 4873 C C . ASP B 1 133 ? 2.6 -48.375 0.189 1 98.5 133 ASP B C 1
ATOM 4875 O O . ASP B 1 133 ? 2.33 -47.438 -0.557 1 98.5 133 ASP B O 1
ATOM 4879 N N . PRO B 1 134 ? 3.037 -48.188 1.407 1 98.12 134 PRO B N 1
ATOM 4880 C CA . PRO B 1 134 ? 3.027 -46.875 2.055 1 98.12 134 PRO B CA 1
ATOM 4881 C C . PRO B 1 134 ? 3.926 -45.875 1.348 1 98.12 134 PRO B C 1
ATOM 4883 O O . PRO B 1 134 ? 4.961 -46.25 0.786 1 98.12 134 PRO B O 1
ATOM 4886 N N . LEU B 1 135 ? 3.506 -44.625 1.409 1 97.25 135 LEU B N 1
ATOM 4887 C CA . LEU B 1 135 ? 4.348 -43.531 0.941 1 97.25 135 LEU B CA 1
ATOM 4888 C C . LEU B 1 135 ? 5.652 -43.5 1.728 1 97.25 135 LEU B C 1
ATOM 4890 O O . LEU B 1 135 ? 5.68 -43.812 2.916 1 97.25 135 LEU B O 1
ATOM 4894 N N . VAL B 1 136 ? 6.641 -43 1.071 1 97.06 136 VAL B N 1
ATOM 4895 C CA . VAL B 1 136 ? 7.98 -43 1.644 1 97.06 136 VAL B CA 1
ATOM 4896 C C . VAL B 1 136 ? 8.367 -41.562 2.053 1 97.06 136 VAL B C 1
ATOM 4898 O O . VAL B 1 136 ? 8.438 -40.656 1.209 1 97.06 136 VAL B O 1
ATOM 4901 N N . LYS B 1 137 ? 8.711 -41.281 3.279 1 91.5 137 LYS B N 1
ATOM 4902 C CA . LYS B 1 137 ? 8.961 -39.938 3.846 1 91.5 137 LYS B CA 1
ATOM 4903 C C . LYS B 1 137 ? 10.031 -39.219 3.061 1 91.5 137 LYS B C 1
ATOM 4905 O O . LYS B 1 137 ? 9.875 -38.031 2.744 1 91.5 137 LYS B O 1
ATOM 4910 N N . GLN B 1 138 ? 11.133 -39.781 2.67 1 93.69 138 GLN B N 1
ATOM 4911 C CA . GLN B 1 138 ? 12.195 -39.125 1.918 1 93.69 138 GLN B CA 1
ATOM 4912 C C . GLN B 1 138 ? 12.164 -39.562 0.449 1 93.69 138 GLN B C 1
ATOM 4914 O O . GLN B 1 138 ? 13.211 -39.656 -0.191 1 93.69 138 GLN B O 1
ATOM 4919 N N . GLY B 1 139 ? 10.906 -39.781 -0.076 1 97.31 139 GLY B N 1
ATOM 4920 C CA . GLY B 1 139 ? 10.758 -40.156 -1.476 1 97.31 139 GLY B CA 1
ATOM 4921 C C . GLY B 1 139 ? 10.547 -38.938 -2.385 1 97.31 139 GLY B C 1
ATOM 4922 O O . GLY B 1 139 ? 10.781 -37.812 -1.982 1 97.31 139 GLY B O 1
ATOM 4923 N N . VAL B 1 140 ? 10.203 -39.219 -3.588 1 97.56 140 VAL B N 1
ATOM 4924 C CA . VAL B 1 140 ? 9.938 -38.188 -4.59 1 97.56 140 VAL B CA 1
ATOM 4925 C C . VAL B 1 140 ? 8.656 -37.438 -4.23 1 97.56 140 VAL B C 1
ATOM 4927 O O . VAL B 1 140 ? 7.605 -38.062 -4.023 1 97.56 140 VAL B O 1
ATOM 4930 N N . ILE B 1 141 ? 8.766 -36.125 -4.121 1 95.75 141 ILE B N 1
ATOM 4931 C CA . ILE B 1 141 ? 7.602 -35.312 -3.799 1 95.75 141 ILE B CA 1
ATOM 4932 C C . ILE B 1 141 ? 7.516 -34.156 -4.773 1 95.75 141 ILE B C 1
ATOM 4934 O O . ILE B 1 141 ? 8.445 -33.906 -5.547 1 95.75 141 ILE B O 1
ATOM 4938 N N . GLU B 1 142 ? 6.398 -33.5 -4.785 1 94.62 142 GLU B N 1
ATOM 4939 C CA . GLU B 1 142 ? 6.129 -32.312 -5.625 1 94.62 142 GLU B CA 1
ATOM 4940 C C . GLU B 1 142 ? 7.309 -31.359 -5.621 1 94.62 142 GLU B C 1
ATOM 4942 O O . GLU B 1 142 ? 7.73 -30.875 -6.676 1 94.62 142 GLU B O 1
ATOM 4947 N N . ALA B 1 143 ? 7.895 -31.062 -4.484 1 94.19 143 ALA B N 1
ATOM 4948 C CA . ALA B 1 143 ? 8.898 -30.031 -4.277 1 94.19 143 ALA B CA 1
ATOM 4949 C C . ALA B 1 143 ? 10.172 -30.344 -5.07 1 94.19 143 ALA B C 1
ATOM 4951 O O . ALA B 1 143 ? 10.961 -29.438 -5.367 1 94.19 143 ALA B O 1
ATOM 4952 N N . ASN B 1 144 ? 10.383 -31.594 -5.469 1 94.62 144 ASN B N 1
ATOM 4953 C CA . ASN B 1 144 ? 11.664 -31.938 -6.074 1 94.62 144 ASN B CA 1
ATOM 4954 C C . ASN B 1 144 ? 11.5 -32.406 -7.516 1 94.62 144 ASN B C 1
ATOM 4956 O O . ASN B 1 144 ? 12.484 -32.562 -8.234 1 94.62 144 ASN B O 1
ATOM 4960 N N . ILE B 1 145 ? 10.258 -32.594 -7.957 1 97.88 145 ILE B N 1
ATOM 4961 C CA . ILE B 1 145 ? 10.031 -33.25 -9.242 1 97.88 145 ILE B CA 1
ATOM 4962 C C . ILE B 1 145 ? 10.617 -32.406 -10.367 1 97.88 145 ILE B C 1
ATOM 4964 O O . ILE B 1 145 ? 11.422 -32.906 -11.164 1 97.88 145 ILE B O 1
ATOM 4968 N N . PRO B 1 146 ? 10.289 -31.109 -10.492 1 98.12 146 PRO B N 1
ATOM 4969 C CA . PRO B 1 146 ? 10.914 -30.328 -11.57 1 98.12 146 PRO B CA 1
ATOM 4970 C C . PRO B 1 146 ? 12.438 -30.297 -11.453 1 98.12 146 PRO B C 1
ATOM 4972 O O . PRO B 1 146 ? 13.141 -30.406 -12.461 1 98.12 146 PRO B O 1
ATOM 4975 N N . THR B 1 147 ? 12.945 -30.188 -10.266 1 97.88 147 THR B N 1
ATOM 4976 C CA . THR B 1 147 ? 14.375 -30.141 -10.008 1 97.88 147 THR B CA 1
ATOM 4977 C C . THR B 1 147 ? 15.047 -31.438 -10.453 1 97.88 147 THR B C 1
ATOM 4979 O O . THR B 1 147 ? 16.125 -31.406 -11.047 1 97.88 147 THR B O 1
ATOM 4982 N N . LEU B 1 148 ? 14.398 -32.469 -10.227 1 98 148 LEU B N 1
ATOM 4983 C CA . LEU B 1 148 ? 14.938 -33.812 -10.453 1 98 148 LEU B CA 1
ATOM 4984 C C . LEU B 1 148 ? 14.914 -34.156 -11.938 1 98 148 LEU B C 1
ATOM 4986 O O . LEU B 1 148 ? 15.805 -34.844 -12.43 1 98 148 LEU B O 1
ATOM 4990 N N . ILE B 1 149 ? 13.977 -33.719 -12.68 1 98.81 149 ILE B N 1
ATOM 4991 C CA . ILE B 1 149 ? 13.695 -34.312 -13.984 1 98.81 149 ILE B CA 1
ATOM 4992 C C . ILE B 1 149 ? 14.125 -33.344 -15.094 1 98.81 149 ILE B C 1
ATOM 4994 O O . ILE B 1 149 ? 14.82 -33.719 -16.031 1 98.81 149 ILE B O 1
ATOM 4998 N N . LEU B 1 150 ? 13.852 -32.062 -14.992 1 98.88 150 LEU B N 1
ATOM 4999 C CA . LEU B 1 150 ? 14.047 -31.094 -16.078 1 98.88 150 LEU B CA 1
ATOM 5000 C C . LEU B 1 150 ? 15.516 -31.031 -16.5 1 98.88 150 LEU B C 1
ATOM 5002 O O . LEU B 1 150 ? 15.828 -30.984 -17.688 1 98.88 150 LEU B O 1
ATOM 5006 N N . PRO B 1 151 ? 16.453 -31.156 -15.586 1 98.75 151 PRO B N 1
ATOM 5007 C CA . PRO B 1 151 ? 17.844 -30.984 -16.016 1 98.75 151 PRO B CA 1
ATOM 5008 C C . PRO B 1 151 ? 18.422 -32.281 -16.625 1 98.75 151 PRO B C 1
ATOM 5010 O O . PRO B 1 151 ? 19.594 -32.281 -17 1 98.75 151 PRO B O 1
ATOM 5013 N N . GLN B 1 152 ? 17.594 -33.312 -16.797 1 98.75 152 GLN B N 1
ATOM 5014 C CA . GLN B 1 152 ? 18.188 -34.594 -17.125 1 98.75 152 GLN B CA 1
ATOM 5015 C C . GLN B 1 152 ? 17.594 -35.188 -18.406 1 98.75 152 GLN B C 1
ATOM 5017 O O . GLN B 1 152 ? 18.031 -36.219 -18.891 1 98.75 152 GLN B O 1
ATOM 5022 N N . VAL B 1 153 ? 16.625 -34.531 -19 1 98.88 153 VAL B N 1
ATOM 5023 C CA . VAL B 1 153 ? 15.891 -35.25 -20.047 1 98.88 153 VAL B CA 1
ATOM 5024 C C . VAL B 1 153 ? 15.789 -34.375 -21.297 1 98.88 153 VAL B C 1
ATOM 5026 O O . VAL B 1 153 ? 15.875 -33.156 -21.203 1 98.88 153 VAL B O 1
ATOM 5029 N N . LYS B 1 154 ? 15.484 -34.969 -22.406 1 98.75 154 LYS B N 1
ATOM 5030 C CA . LYS B 1 154 ? 15.422 -34.25 -23.688 1 98.75 154 LYS B CA 1
ATOM 5031 C C . LYS B 1 154 ? 14.055 -34.438 -24.344 1 98.75 154 LYS B C 1
ATOM 5033 O O . LYS B 1 154 ? 13.742 -33.75 -25.312 1 98.75 154 LYS B O 1
ATOM 5038 N N . THR B 1 155 ? 13.227 -35.312 -23.812 1 98.81 155 THR B N 1
ATOM 5039 C CA . THR B 1 155 ? 11.852 -35.5 -24.297 1 98.81 155 THR B CA 1
ATOM 5040 C C . THR B 1 155 ? 10.898 -35.688 -23.109 1 98.81 155 THR B C 1
ATOM 5042 O O . THR B 1 155 ? 11.328 -36.094 -22.031 1 98.81 155 THR B O 1
ATOM 5045 N N . ALA B 1 156 ? 9.656 -35.438 -23.391 1 98.88 156 ALA B N 1
ATOM 5046 C CA . ALA B 1 156 ? 8.641 -35.688 -22.359 1 98.88 156 ALA B CA 1
ATOM 5047 C C . ALA B 1 156 ? 8.594 -37.156 -21.953 1 98.88 156 ALA B C 1
ATOM 5049 O O . ALA B 1 156 ? 8.492 -37.469 -20.766 1 98.88 156 ALA B O 1
ATOM 5050 N N . LYS B 1 157 ? 8.641 -38 -22.891 1 98.81 157 LYS B N 1
ATOM 5051 C CA . LYS B 1 157 ? 8.594 -39.438 -22.609 1 98.81 157 LYS B CA 1
ATOM 5052 C C . LYS B 1 157 ? 9.773 -39.875 -21.734 1 98.81 157 LYS B C 1
ATOM 5054 O O . LYS B 1 157 ? 9.602 -40.656 -20.797 1 98.81 157 LYS B O 1
ATOM 5059 N N . GLN B 1 158 ? 10.977 -39.375 -22.109 1 98.81 158 GLN B N 1
ATOM 5060 C CA . GLN B 1 158 ? 12.141 -39.656 -21.266 1 98.81 158 GLN B CA 1
ATOM 5061 C C . GLN B 1 158 ? 11.906 -39.188 -19.844 1 98.81 158 GLN B C 1
ATOM 5063 O O . GLN B 1 158 ? 12.367 -39.812 -18.891 1 98.81 158 GLN B O 1
ATOM 5068 N N . GLY B 1 159 ? 11.273 -38.062 -19.703 1 98.94 159 GLY B N 1
ATOM 5069 C CA . GLY B 1 159 ? 10.93 -37.562 -18.391 1 98.94 159 GLY B CA 1
ATOM 5070 C C . GLY B 1 159 ? 10.008 -38.5 -17.625 1 98.94 159 GLY B C 1
ATOM 5071 O O . GLY B 1 159 ? 10.219 -38.75 -16.422 1 98.94 159 GLY B O 1
ATOM 5072 N N . VAL B 1 160 ? 8.977 -39 -18.266 1 98.88 160 VAL B N 1
ATOM 5073 C CA . VAL B 1 160 ? 8.039 -39.938 -17.672 1 98.88 160 VAL B CA 1
ATOM 5074 C C . VAL B 1 160 ? 8.797 -41.188 -17.203 1 98.88 160 VAL B C 1
ATOM 5076 O O . VAL B 1 160 ? 8.617 -41.625 -16.062 1 98.88 160 VAL B O 1
ATOM 5079 N N . GLU B 1 161 ? 9.625 -41.656 -18.047 1 98.81 161 GLU B N 1
ATOM 5080 C CA . GLU B 1 161 ? 10.375 -42.875 -17.734 1 98.81 161 GLU B CA 1
ATOM 5081 C C . GLU B 1 161 ? 11.32 -42.656 -16.562 1 98.81 161 GLU B C 1
ATOM 5083 O O . GLU B 1 161 ? 11.414 -43.5 -15.656 1 98.81 161 GLU B O 1
ATOM 5088 N N . LEU B 1 162 ? 12.039 -41.531 -16.641 1 98.88 162 LEU B N 1
ATOM 5089 C CA . LEU B 1 162 ? 12.992 -41.25 -15.578 1 98.88 162 LEU B CA 1
ATOM 5090 C C . LEU B 1 162 ? 12.281 -41.094 -14.242 1 98.88 162 LEU B C 1
ATOM 5092 O O . LEU B 1 162 ? 12.75 -41.594 -13.219 1 98.88 162 LEU B O 1
ATOM 5096 N N . LEU B 1 163 ? 11.203 -40.344 -14.203 1 98.81 163 LEU B N 1
ATOM 5097 C CA . LEU B 1 163 ? 10.43 -40.188 -12.977 1 98.81 163 LEU B CA 1
ATOM 5098 C C . LEU B 1 163 ? 9.93 -41.531 -12.453 1 98.81 163 LEU B C 1
ATOM 5100 O O . LEU B 1 163 ? 10 -41.781 -11.258 1 98.81 163 LEU B O 1
ATOM 5104 N N . GLY B 1 164 ? 9.359 -42.312 -13.328 1 98.75 164 GLY B N 1
ATOM 5105 C CA . GLY B 1 164 ? 8.953 -43.656 -12.938 1 98.75 164 GLY B CA 1
ATOM 5106 C C . GLY B 1 164 ? 10.07 -44.438 -12.273 1 98.75 164 GLY B C 1
ATOM 5107 O O . GLY B 1 164 ? 9.852 -45.062 -11.234 1 98.75 164 GLY B O 1
ATOM 5108 N N . GLN B 1 165 ? 11.273 -44.406 -12.859 1 98.69 165 GLN B N 1
ATOM 5109 C CA . GLN B 1 165 ? 12.422 -45.125 -12.305 1 98.69 165 GLN B CA 1
ATOM 5110 C C . GLN B 1 165 ? 12.766 -44.625 -10.906 1 98.69 165 GLN B C 1
ATOM 5112 O O . GLN B 1 165 ? 13.07 -45.406 -10.016 1 98.69 165 GLN B O 1
ATOM 5117 N N . TYR B 1 166 ? 12.781 -43.312 -10.766 1 98.62 166 TYR B N 1
ATOM 5118 C CA . TYR B 1 166 ? 13.07 -42.75 -9.453 1 98.62 166 TYR B CA 1
ATOM 5119 C C . TYR B 1 166 ? 12.047 -43.219 -8.422 1 98.62 166 TYR B C 1
ATOM 5121 O O . TYR B 1 166 ? 12.398 -43.531 -7.277 1 98.62 166 TYR B O 1
ATOM 5129 N N . ILE B 1 167 ? 10.758 -43.25 -8.773 1 98.62 167 ILE B N 1
ATOM 5130 C CA . ILE B 1 167 ? 9.695 -43.656 -7.855 1 98.62 167 ILE B CA 1
ATOM 5131 C C . ILE B 1 167 ? 9.852 -45.156 -7.52 1 98.62 167 ILE B C 1
ATOM 5133 O O . ILE B 1 167 ? 9.711 -45.531 -6.359 1 98.62 167 ILE B O 1
ATOM 5137 N N . GLU B 1 168 ? 10.141 -45.969 -8.477 1 98.69 168 GLU B N 1
ATOM 5138 C CA . GLU B 1 168 ? 10.336 -47.406 -8.258 1 98.69 168 GLU B CA 1
ATOM 5139 C C . GLU B 1 168 ? 11.5 -47.656 -7.305 1 98.69 168 GLU B C 1
ATOM 5141 O O . GLU B 1 168 ? 11.422 -48.562 -6.457 1 98.69 168 GLU B O 1
ATOM 5146 N N . LYS B 1 169 ? 12.484 -46.875 -7.441 1 98.38 169 LYS B N 1
ATOM 5147 C CA . LYS B 1 169 ? 13.719 -47.156 -6.703 1 98.38 169 LYS B CA 1
ATOM 5148 C C . LYS B 1 169 ? 13.68 -46.5 -5.324 1 98.38 169 LYS B C 1
ATOM 5150 O O . LYS B 1 169 ? 14.109 -47.094 -4.336 1 98.38 169 LYS B O 1
ATOM 5155 N N . TYR B 1 170 ? 13.234 -45.25 -5.262 1 98.31 170 TYR B N 1
ATOM 5156 C CA . TYR B 1 170 ? 13.391 -44.469 -4.039 1 98.31 170 TYR B CA 1
ATOM 5157 C C . TYR B 1 170 ? 12.047 -44.25 -3.363 1 98.31 170 TYR B C 1
ATOM 5159 O O . TYR B 1 170 ? 12 -43.75 -2.225 1 98.31 170 TYR B O 1
ATOM 5167 N N . GLY B 1 171 ? 10.992 -44.562 -4.055 1 98.38 171 GLY B N 1
ATOM 5168 C CA . GLY B 1 171 ? 9.664 -44.344 -3.5 1 98.38 171 GLY B CA 1
ATOM 5169 C C . GLY B 1 171 ? 9.156 -42.938 -3.691 1 98.38 171 GLY B C 1
ATOM 5170 O O . GLY B 1 171 ? 9.93 -42.031 -3.992 1 98.38 171 GLY B O 1
ATOM 5171 N N . ALA B 1 172 ? 7.875 -42.812 -3.584 1 97.94 172 ALA B N 1
ATOM 5172 C CA . ALA B 1 172 ? 7.215 -41.5 -3.578 1 97.94 172 ALA B CA 1
ATOM 5173 C C . ALA B 1 172 ? 6.73 -41.156 -2.178 1 97.94 172 ALA B C 1
ATOM 5175 O O . ALA B 1 172 ? 6.273 -42.031 -1.429 1 97.94 172 ALA B O 1
ATOM 5176 N N . GLY B 1 173 ? 6.855 -39.906 -1.861 1 96.31 173 GLY B N 1
ATOM 5177 C CA . GLY B 1 173 ? 6.383 -39.438 -0.567 1 96.31 173 GLY B CA 1
ATOM 5178 C C . GLY B 1 173 ? 4.965 -38.906 -0.607 1 96.31 173 GLY B C 1
ATOM 5179 O O . GLY B 1 173 ? 4.383 -38.594 0.435 1 96.31 173 GLY B O 1
ATOM 5180 N N . GLU B 1 174 ? 4.395 -38.781 -1.81 1 94.44 174 GLU B N 1
ATOM 5181 C CA . GLU B 1 174 ? 3.057 -38.25 -2.014 1 94.44 174 GLU B CA 1
ATOM 5182 C C . GLU B 1 174 ? 2.371 -38.875 -3.215 1 94.44 174 GLU B C 1
ATOM 5184 O O . GLU B 1 174 ? 3.039 -39.344 -4.145 1 94.44 174 GLU B O 1
ATOM 5189 N N . GLY B 1 175 ? 1.03 -38.938 -3.09 1 94.5 175 GLY B N 1
ATOM 5190 C CA . GLY B 1 175 ? 0.237 -39.156 -4.289 1 94.5 175 GLY B CA 1
ATOM 5191 C C . GLY B 1 175 ? -0.026 -37.875 -5.078 1 94.5 175 GLY B C 1
ATOM 5192 O O . GLY B 1 175 ? -0.343 -36.844 -4.5 1 94.5 175 GLY B O 1
ATOM 5193 N N . ASN B 1 176 ? 0.167 -37.938 -6.406 1 93.94 176 ASN B N 1
ATOM 5194 C CA . ASN B 1 176 ? 0.002 -36.75 -7.203 1 93.94 176 ASN B CA 1
ATOM 5195 C C . ASN B 1 176 ? -0.321 -37.062 -8.656 1 93.94 176 ASN B C 1
ATOM 5197 O O . ASN B 1 176 ? -0.128 -38.219 -9.102 1 93.94 176 ASN B O 1
ATOM 5201 N N . SER B 1 177 ? -0.94 -36.094 -9.219 1 96.31 177 SER B N 1
ATOM 5202 C CA . SER B 1 177 ? -0.922 -35.969 -10.68 1 96.31 177 SER B CA 1
ATOM 5203 C C . SER B 1 177 ? 0.012 -34.875 -11.141 1 96.31 177 SER B C 1
ATOM 5205 O O . SER B 1 177 ? 0.182 -33.875 -10.445 1 96.31 177 SER B O 1
ATOM 5207 N N . LEU B 1 178 ? 0.7 -35.094 -12.258 1 96.62 178 LEU B N 1
ATOM 5208 C CA . LEU B 1 178 ? 1.551 -34.031 -12.812 1 96.62 178 LEU B CA 1
ATOM 5209 C C . LEU B 1 178 ? 1.643 -34.156 -14.328 1 96.62 178 LEU B C 1
ATOM 5211 O O . LEU B 1 178 ? 1.113 -35.094 -14.914 1 96.62 178 LEU B O 1
ATOM 5215 N N . TYR B 1 179 ? 2.229 -33.156 -14.953 1 98.69 179 TYR B N 1
ATOM 5216 C CA . TYR B 1 179 ? 2.184 -32.969 -16.406 1 98.69 179 TYR B CA 1
ATOM 5217 C C . TYR B 1 179 ? 3.588 -32.812 -16.984 1 98.69 179 TYR B C 1
ATOM 5219 O O . TYR B 1 179 ? 4.379 -32 -16.5 1 98.69 179 TYR B O 1
ATOM 5227 N N . LEU B 1 180 ? 3.918 -33.625 -17.922 1 98.88 180 LEU B N 1
ATOM 5228 C CA . LEU B 1 180 ? 5.137 -33.5 -18.719 1 98.88 180 LEU B CA 1
ATOM 5229 C C . LEU B 1 180 ? 4.809 -33.312 -20.188 1 98.88 180 LEU B C 1
ATOM 5231 O O . LEU B 1 180 ? 3.912 -34 -20.719 1 98.88 180 LEU B O 1
ATOM 5235 N N . ALA B 1 181 ? 5.504 -32.438 -20.812 1 98.94 181 ALA B N 1
ATOM 5236 C CA . ALA B 1 181 ? 5.223 -32.219 -22.219 1 98.94 181 ALA B CA 1
ATOM 5237 C C . ALA B 1 181 ? 6.473 -31.734 -22.969 1 98.94 181 ALA B C 1
ATOM 5239 O O . ALA B 1 181 ? 7.418 -31.25 -22.344 1 98.94 181 ALA B O 1
ATOM 5240 N N . ASP B 1 182 ? 6.559 -31.969 -24.188 1 98.88 182 ASP B N 1
ATOM 5241 C CA . ASP B 1 182 ? 7.457 -31.359 -25.156 1 98.88 182 ASP B CA 1
ATOM 5242 C C . ASP B 1 182 ? 6.699 -30.953 -26.422 1 98.88 182 ASP B C 1
ATOM 5244 O O . ASP B 1 182 ? 5.469 -30.859 -26.422 1 98.88 182 ASP B O 1
ATOM 5248 N N . VAL B 1 183 ? 7.344 -30.641 -27.484 1 98.44 183 VAL B N 1
ATOM 5249 C CA . VAL B 1 183 ? 6.68 -30.062 -28.656 1 98.44 183 VAL B CA 1
ATOM 5250 C C . VAL B 1 183 ? 5.914 -31.156 -29.406 1 98.44 183 VAL B C 1
ATOM 5252 O O . VAL B 1 183 ? 5.121 -30.859 -30.297 1 98.44 183 VAL B O 1
ATOM 5255 N N . ASN B 1 184 ? 6.023 -32.375 -28.953 1 98.19 184 ASN B N 1
ATOM 5256 C CA . ASN B 1 184 ? 5.414 -33.469 -29.703 1 98.19 184 ASN B CA 1
ATOM 5257 C C . ASN B 1 184 ? 4.262 -34.094 -28.922 1 98.19 184 ASN B C 1
ATOM 5259 O O . ASN B 1 184 ? 3.281 -34.562 -29.531 1 98.19 184 ASN B O 1
ATOM 5263 N N . GLU B 1 185 ? 4.398 -34.188 -27.641 1 98.31 185 GLU B N 1
ATOM 5264 C CA . GLU B 1 185 ? 3.42 -34.938 -26.859 1 98.31 185 GLU B CA 1
ATOM 5265 C C . GLU B 1 185 ? 3.314 -34.406 -25.438 1 98.31 185 GLU B C 1
ATOM 5267 O O . GLU B 1 185 ? 4.234 -33.75 -24.938 1 98.31 185 GLU B O 1
ATOM 5272 N N . ALA B 1 186 ? 2.229 -34.625 -24.875 1 98.81 186 ALA B N 1
ATOM 5273 C CA . ALA B 1 186 ? 1.967 -34.344 -23.453 1 98.81 186 ALA B CA 1
ATOM 5274 C C . ALA B 1 186 ? 1.556 -35.625 -22.719 1 98.81 186 ALA B C 1
ATOM 5276 O O . ALA B 1 186 ? 0.814 -36.438 -23.266 1 98.81 186 ALA B O 1
ATOM 5277 N N . TRP B 1 187 ? 2.02 -35.75 -21.5 1 98.88 187 TRP B N 1
ATOM 5278 C CA . TRP B 1 187 ? 1.741 -36.906 -20.672 1 98.88 187 TRP B CA 1
ATOM 5279 C C . TRP B 1 187 ? 1.132 -36.5 -19.344 1 98.88 187 TRP B C 1
ATOM 5281 O O . TRP B 1 187 ? 1.61 -35.562 -18.688 1 98.88 187 TRP B O 1
ATOM 5291 N N . LEU B 1 188 ? 0.038 -37.156 -19.016 1 98.81 188 LEU B N 1
ATOM 5292 C CA . LEU B 1 188 ? -0.487 -37.125 -17.656 1 98.81 188 LEU B CA 1
ATOM 5293 C C . LEU B 1 188 ? 0.133 -38.25 -16.812 1 98.81 188 LEU B C 1
ATOM 5295 O O . LEU B 1 188 ? 0.026 -39.438 -17.172 1 98.81 188 LEU B O 1
ATOM 5299 N N . PHE B 1 189 ? 0.829 -37.875 -15.766 1 98.81 189 PHE B N 1
ATOM 5300 C CA . PHE B 1 189 ? 1.504 -38.812 -14.875 1 98.81 189 PHE B CA 1
ATOM 5301 C C . PHE B 1 189 ? 0.83 -38.844 -13.508 1 98.81 189 PHE B C 1
ATOM 5303 O O . PHE B 1 189 ? 0.549 -37.781 -12.93 1 98.81 189 PHE B O 1
ATOM 5310 N N . GLU B 1 190 ? 0.542 -40.062 -12.992 1 98.75 190 GLU B N 1
ATOM 5311 C CA . GLU B 1 190 ? -0.064 -40.156 -11.672 1 98.75 190 GLU B CA 1
ATOM 5312 C C . GLU B 1 190 ? 0.716 -41.125 -10.781 1 98.75 190 GLU B C 1
ATOM 5314 O O . GLU B 1 190 ? 1.134 -42.188 -11.234 1 98.75 190 GLU B O 1
ATOM 5319 N N . VAL B 1 191 ? 0.934 -40.688 -9.57 1 98.38 191 VAL B N 1
ATOM 5320 C CA . VAL B 1 191 ? 1.531 -41.531 -8.523 1 98.38 191 VAL B CA 1
ATOM 5321 C C . VAL B 1 191 ? 0.438 -42.062 -7.613 1 98.38 191 VAL B C 1
ATOM 5323 O O . VAL B 1 191 ? -0.281 -41.312 -6.965 1 98.38 191 VAL B O 1
ATOM 5326 N N . GLY B 1 192 ? 0.371 -43.375 -7.492 1 98.19 192 GLY B N 1
ATOM 5327 C CA . GLY B 1 192 ? -0.734 -44 -6.777 1 98.19 192 GLY B CA 1
ATOM 5328 C C . GLY B 1 192 ? -0.335 -44.531 -5.418 1 98.1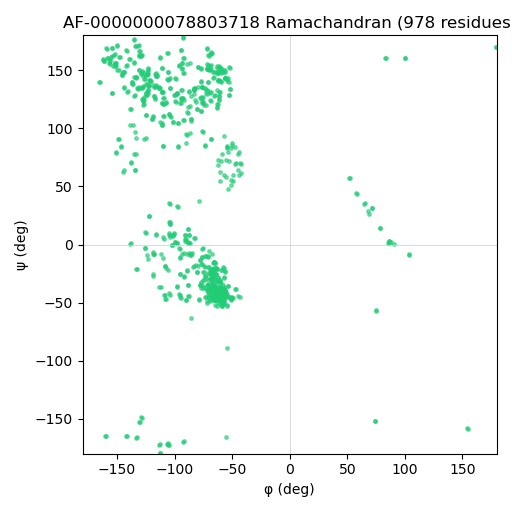9 192 GLY B C 1
ATOM 5329 O O . GLY B 1 192 ? -1.191 -44.781 -4.566 1 98.19 192 GLY B O 1
ATOM 5330 N N . SER B 1 193 ? 0.885 -44.781 -5.18 1 97.94 193 SER B N 1
ATOM 5331 C CA . SER B 1 193 ? 1.409 -45.281 -3.91 1 97.94 193 SER B CA 1
ATOM 5332 C C . SER B 1 193 ? 2.906 -45.031 -3.789 1 97.94 193 SER B C 1
ATOM 5334 O O . SER B 1 193 ? 3.449 -44.156 -4.488 1 97.94 193 SER B O 1
ATOM 5336 N N . GLY B 1 194 ? 3.529 -45.688 -2.863 1 98.25 194 GLY B N 1
ATOM 5337 C CA . GLY B 1 194 ? 4.961 -45.5 -2.68 1 98.25 194 GLY B CA 1
ATOM 5338 C C . GLY B 1 194 ? 5.766 -45.844 -3.92 1 98.25 194 GLY B C 1
ATOM 5339 O O . GLY B 1 194 ? 6.793 -45.219 -4.191 1 98.25 194 GLY B O 1
ATOM 5340 N N . HIS B 1 195 ? 5.266 -46.844 -4.684 1 98.69 195 HIS B N 1
ATOM 5341 C CA . HIS B 1 195 ? 6.137 -47.312 -5.762 1 98.69 195 HIS B CA 1
ATOM 5342 C C . HIS B 1 195 ? 5.348 -47.562 -7.039 1 98.69 195 HIS B C 1
ATOM 5344 O O . HIS B 1 195 ? 5.906 -48.031 -8.039 1 98.69 195 HIS B O 1
ATOM 5350 N N . GLN B 1 196 ? 4.039 -47.344 -7.055 1 98.75 196 GLN B N 1
ATOM 5351 C CA . GLN B 1 196 ? 3.207 -47.594 -8.227 1 98.75 196 GLN B CA 1
ATOM 5352 C C . GLN B 1 196 ? 2.832 -46.281 -8.922 1 98.75 196 GLN B C 1
ATOM 5354 O O . GLN B 1 196 ? 2.443 -45.312 -8.273 1 98.75 196 GLN B O 1
ATOM 5359 N N . TRP B 1 197 ? 2.959 -46.281 -10.211 1 98.81 197 TRP B N 1
ATOM 5360 C CA . TRP B 1 197 ? 2.67 -45.125 -11.023 1 98.81 197 TRP B CA 1
ATOM 5361 C C . TRP B 1 197 ? 2.133 -45.5 -12.391 1 98.81 197 TRP B C 1
ATOM 5363 O O . TRP B 1 197 ? 2.238 -46.688 -12.789 1 98.81 197 TRP B O 1
ATOM 5373 N N . ILE B 1 198 ? 1.487 -44.594 -13.078 1 98.88 198 ILE B N 1
ATOM 5374 C CA . ILE B 1 198 ? 1.007 -44.75 -14.445 1 98.88 198 ILE B CA 1
ATOM 5375 C C . ILE B 1 198 ? 1.109 -43.406 -15.172 1 98.88 198 ILE B C 1
ATOM 5377 O O . ILE B 1 198 ? 1.076 -42.344 -14.547 1 98.88 198 ILE B O 1
ATOM 5381 N N . ALA B 1 199 ? 1.354 -43.438 -16.422 1 98.88 199 ALA B N 1
ATOM 5382 C CA . ALA B 1 199 ? 1.347 -42.25 -17.281 1 98.88 199 ALA B CA 1
ATOM 5383 C C . ALA B 1 199 ? 0.645 -42.531 -18.594 1 98.88 199 ALA B C 1
ATOM 5385 O O . ALA B 1 199 ? 0.796 -43.594 -19.172 1 98.88 199 ALA B O 1
ATOM 5386 N N . VAL B 1 200 ? -0.138 -41.562 -19.062 1 98.88 200 VAL B N 1
ATOM 5387 C CA . VAL B 1 200 ? -0.882 -41.75 -20.297 1 98.88 200 VAL B CA 1
ATOM 5388 C C . VAL B 1 200 ? -0.679 -40.5 -21.188 1 98.88 200 VAL B C 1
ATOM 5390 O O . VAL B 1 200 ? -0.704 -39.375 -20.703 1 98.88 200 VAL B O 1
ATOM 5393 N N . LYS B 1 201 ? -0.43 -40.75 -22.406 1 98.88 201 LYS B N 1
ATOM 5394 C CA . LYS B 1 201 ? -0.325 -39.688 -23.375 1 98.88 201 LYS B CA 1
ATOM 5395 C C . LYS B 1 201 ? -1.691 -39.062 -23.656 1 98.88 201 LYS B C 1
ATOM 5397 O O . LYS B 1 201 ? -2.672 -39.781 -23.859 1 98.88 201 LYS B O 1
ATOM 5402 N N . VAL B 1 202 ? -1.768 -37.781 -23.641 1 98.81 202 VAL B N 1
ATOM 5403 C CA . VAL B 1 202 ? -2.992 -37.094 -24.047 1 98.81 202 VAL B CA 1
ATOM 5404 C C . VAL B 1 202 ? -3.174 -37.188 -25.547 1 98.81 202 VAL B C 1
ATOM 5406 O O . VAL B 1 202 ? -2.258 -36.875 -26.312 1 98.81 202 VAL B O 1
ATOM 5409 N N . PRO B 1 203 ? -4.348 -37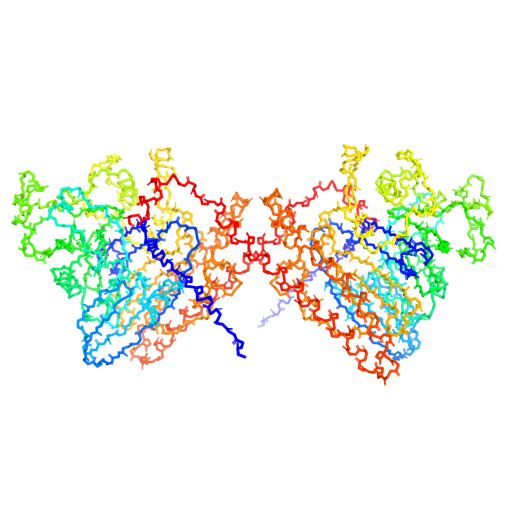.594 -25.984 1 98.75 203 PRO B N 1
ATOM 5410 C CA . PRO B 1 203 ? -4.566 -37.594 -27.438 1 98.75 203 PRO B CA 1
ATOM 5411 C C . PRO B 1 203 ? -4.422 -36.219 -28.062 1 98.75 203 PRO B C 1
ATOM 5413 O O . PRO B 1 203 ? -4.832 -35.219 -27.469 1 98.75 203 PRO B O 1
ATOM 5416 N N . ASP B 1 204 ? -3.951 -36.219 -29.297 1 98.38 204 ASP B N 1
ATOM 5417 C CA . ASP B 1 204 ? -3.629 -34.938 -29.953 1 98.38 204 ASP B CA 1
ATOM 5418 C C . ASP B 1 204 ? -4.863 -34.062 -30.078 1 98.38 204 ASP B C 1
ATOM 5420 O O . ASP B 1 204 ? -4.758 -32.844 -30.031 1 98.38 204 ASP B O 1
ATOM 5424 N N . ASP B 1 205 ? -6.02 -34.625 -30.219 1 98.62 205 ASP B N 1
ATOM 5425 C CA . ASP B 1 205 ? -7.215 -33.844 -30.516 1 98.62 205 ASP B CA 1
ATOM 5426 C C . ASP B 1 205 ? -8.086 -33.688 -29.266 1 98.62 205 ASP B C 1
ATOM 5428 O O . ASP B 1 205 ? -9.281 -33.406 -29.375 1 98.62 205 ASP B O 1
ATOM 5432 N N . SER B 1 206 ? -7.477 -33.938 -28.125 1 98.81 206 SER B N 1
ATOM 5433 C CA . SER B 1 206 ? -8.266 -33.906 -26.906 1 98.81 206 SER B CA 1
ATOM 5434 C C . SER B 1 206 ? -7.566 -33.125 -25.812 1 98.81 206 SER B C 1
ATOM 5436 O O . SER B 1 206 ? -6.461 -32.594 -26.016 1 98.81 206 SER B O 1
ATOM 5438 N N . TYR B 1 207 ? -8.289 -32.875 -24.734 1 98.88 207 TYR B N 1
ATOM 5439 C CA . TYR B 1 207 ? -7.758 -32.281 -23.516 1 98.88 207 TYR B CA 1
ATOM 5440 C C . TYR B 1 207 ? -8.133 -33.125 -22.297 1 98.88 207 TYR B C 1
ATOM 5442 O O . TYR B 1 207 ? -8.992 -34 -22.375 1 98.88 207 TYR B O 1
ATOM 5450 N N . ALA B 1 208 ? -7.441 -32.906 -21.188 1 98.75 208 ALA B N 1
ATOM 5451 C CA . ALA B 1 208 ? -7.746 -33.5 -19.891 1 98.75 208 ALA B CA 1
ATOM 5452 C C . ALA B 1 208 ? -7.914 -32.406 -18.828 1 98.75 208 ALA B C 1
ATOM 5454 O O . ALA B 1 208 ? -7.125 -31.453 -18.766 1 98.75 208 ALA B O 1
ATOM 5455 N N . MET B 1 209 ? -8.984 -32.469 -18.078 1 98.31 209 MET B N 1
ATOM 5456 C CA . MET B 1 209 ? -9.234 -31.594 -16.938 1 98.31 209 MET B CA 1
ATOM 5457 C C . MET B 1 209 ? -8.859 -32.281 -15.625 1 98.31 209 MET B C 1
ATOM 5459 O O . MET B 1 209 ? -9.336 -33.375 -15.344 1 98.31 209 MET B O 1
ATOM 5463 N N . MET B 1 210 ? -8.07 -31.547 -14.812 1 97.56 210 MET B N 1
ATOM 5464 C CA . MET B 1 210 ? -7.52 -32.188 -13.617 1 97.56 210 MET B CA 1
ATOM 5465 C C . MET B 1 210 ? -7.844 -31.359 -12.375 1 97.56 210 MET B C 1
ATOM 5467 O O . MET B 1 210 ? -7.848 -30.125 -12.422 1 97.56 210 MET B O 1
ATOM 5471 N N . ALA B 1 211 ? -8.117 -32.062 -11.344 1 96.06 211 ALA B N 1
ATOM 5472 C CA . ALA B 1 211 ? -8.219 -31.516 -9.992 1 96.06 211 ALA B CA 1
ATOM 5473 C C . ALA B 1 211 ? -7.352 -32.312 -9.016 1 96.06 211 ALA B C 1
ATOM 5475 O O . ALA B 1 211 ? -6.258 -32.75 -9.367 1 96.06 211 ALA B O 1
ATOM 5476 N N . ASN B 1 212 ? -7.703 -32.438 -7.754 1 93.75 212 ASN B N 1
ATOM 5477 C CA . ASN B 1 212 ? -6.844 -33.062 -6.75 1 93.75 212 ASN B CA 1
ATOM 5478 C C . ASN B 1 212 ? -7.207 -34.531 -6.527 1 93.75 212 ASN B C 1
ATOM 5480 O O . ASN B 1 212 ? -7.113 -35.031 -5.406 1 93.75 212 ASN B O 1
ATOM 5484 N N . GLY B 1 213 ? -7.641 -35.156 -7.535 1 95 213 GLY B N 1
ATOM 5485 C CA . GLY B 1 213 ? -7.887 -36.594 -7.547 1 95 213 GLY B CA 1
ATOM 5486 C C . GLY B 1 213 ? -7.23 -37.312 -8.719 1 95 213 GLY B C 1
ATOM 5487 O O . GLY B 1 213 ? -7.141 -36.75 -9.812 1 95 213 GLY B O 1
ATOM 5488 N N . LEU B 1 214 ? -6.848 -38.562 -8.398 1 97.38 214 LEU B N 1
ATOM 5489 C CA . LEU B 1 214 ? -6.391 -39.344 -9.531 1 97.38 214 LEU B CA 1
ATOM 5490 C C . LEU B 1 214 ? -7.516 -39.562 -10.547 1 97.38 214 LEU B C 1
ATOM 5492 O O . LEU B 1 214 ? -8.68 -39.688 -10.164 1 97.38 214 LEU B O 1
ATOM 5496 N N . ARG B 1 215 ? -7.109 -39.656 -11.82 1 98 215 ARG B N 1
ATOM 5497 C CA . ARG B 1 215 ? -8.164 -39.656 -12.82 1 98 215 ARG B CA 1
ATOM 5498 C C . ARG B 1 215 ? -7.941 -40.75 -13.852 1 98 215 ARG B C 1
ATOM 5500 O O . ARG B 1 215 ? -8.859 -41.125 -14.594 1 98 215 ARG B O 1
ATOM 5507 N N . ILE B 1 216 ? -6.789 -41.25 -14.016 1 98.75 216 ILE B N 1
ATOM 5508 C CA . ILE B 1 216 ? -6.504 -42.156 -15.125 1 98.75 216 ILE B CA 1
ATOM 5509 C C . ILE B 1 216 ? -7.34 -43.406 -14.992 1 98.75 216 ILE B C 1
ATOM 5511 O O . ILE B 1 216 ? -7.207 -44.156 -14.016 1 98.75 216 ILE B O 1
ATOM 5515 N N . HIS B 1 217 ? -8.156 -43.688 -15.984 1 98.56 217 HIS B N 1
ATOM 5516 C CA . HIS B 1 217 ? -9.016 -44.844 -16.062 1 98.56 217 HIS B CA 1
ATOM 5517 C C . HIS B 1 217 ? -9.375 -45.188 -17.5 1 98.56 217 HIS B C 1
ATOM 5519 O O . HIS B 1 217 ? -9.258 -44.344 -18.391 1 98.56 217 HIS B O 1
ATOM 5525 N N . GLY B 1 218 ? -9.734 -46.406 -17.641 1 97.56 218 GLY B N 1
ATOM 5526 C CA . GLY B 1 218 ? -10.188 -46.844 -18.953 1 97.56 218 GLY B CA 1
ATOM 5527 C C . GLY B 1 218 ? -9.062 -46.938 -19.969 1 97.56 218 GLY B C 1
ATOM 5528 O O . GLY B 1 218 ? -9.281 -46.688 -21.156 1 97.56 218 GLY B O 1
ATOM 5529 N N . VAL B 1 219 ? -7.902 -47.25 -19.516 1 98.38 219 VAL B N 1
ATOM 5530 C CA . VAL B 1 219 ? -6.781 -47.25 -20.453 1 98.38 219 VAL B CA 1
ATOM 5531 C C . VAL B 1 219 ? -6.297 -48.656 -20.688 1 98.38 219 VAL B C 1
ATOM 5533 O O . VAL B 1 219 ? -6.438 -49.531 -19.828 1 98.38 219 VAL B O 1
ATOM 5536 N N . ASP B 1 220 ? -5.738 -48.875 -21.875 1 98.56 220 ASP B N 1
ATOM 5537 C CA . ASP B 1 220 ? -5.086 -50.156 -22.219 1 98.56 220 ASP B CA 1
ATOM 5538 C C . ASP B 1 220 ? -3.609 -50.125 -21.828 1 98.56 220 ASP B C 1
ATOM 5540 O O . ASP B 1 220 ? -2.811 -49.406 -22.438 1 98.56 220 ASP B O 1
ATOM 5544 N N . LEU B 1 221 ? -3.268 -50.969 -20.859 1 98.31 221 LEU B N 1
ATOM 5545 C CA . LEU B 1 221 ? -1.917 -50.969 -20.297 1 98.31 221 LEU B CA 1
ATOM 5546 C C . LEU B 1 221 ? -0.899 -51.406 -21.344 1 98.31 221 LEU B C 1
ATOM 5548 O O . LEU B 1 221 ? 0.302 -51.156 -21.188 1 98.31 221 LEU B O 1
ATOM 5552 N N . ASN B 1 222 ? -1.339 -52 -22.438 1 97.19 222 ASN B N 1
ATOM 5553 C CA . ASN B 1 222 ? -0.432 -52.438 -23.484 1 97.19 222 ASN B CA 1
ATOM 5554 C C . ASN B 1 222 ? -0.286 -51.406 -24.594 1 97.19 222 ASN B C 1
ATOM 5556 O O . ASN B 1 222 ? 0.499 -51.594 -25.531 1 97.19 222 ASN B O 1
ATOM 5560 N N . SER B 1 223 ? -1.028 -50.375 -24.484 1 98.12 223 SER B N 1
ATOM 5561 C CA . SER B 1 223 ? -0.909 -49.312 -25.453 1 98.12 223 SER B CA 1
ATOM 5562 C C . SER B 1 223 ? 0.452 -48.625 -25.359 1 98.12 223 SER B C 1
ATOM 5564 O O . SER B 1 223 ? 0.975 -48.406 -24.266 1 98.12 223 SER B O 1
ATOM 5566 N N . PRO B 1 224 ? 1.049 -48.188 -26.516 1 97.31 224 PRO B N 1
ATOM 5567 C CA . PRO B 1 224 ? 2.291 -47.438 -26.469 1 97.31 224 PRO B CA 1
ATOM 5568 C C . PRO B 1 224 ? 2.105 -46.062 -25.812 1 97.31 224 PRO B C 1
ATOM 5570 O O . PRO B 1 224 ? 3.09 -45.375 -25.484 1 97.31 224 PRO B O 1
ATOM 5573 N N . ASP B 1 225 ? 0.871 -45.688 -25.719 1 98.38 225 ASP B N 1
ATOM 5574 C CA . ASP B 1 225 ? 0.551 -44.375 -25.141 1 98.38 225 ASP B CA 1
ATOM 5575 C C . ASP B 1 225 ? 0.334 -44.5 -23.625 1 98.38 225 ASP B C 1
ATOM 5577 O O . ASP B 1 225 ? -0.21 -43.594 -23 1 98.38 225 ASP B O 1
ATOM 5581 N N . VAL B 1 226 ? 0.604 -45.625 -23.047 1 98.75 226 VAL B N 1
ATOM 5582 C CA . VAL B 1 226 ? 0.485 -45.844 -21.609 1 98.75 226 VAL B CA 1
ATOM 5583 C C . VAL B 1 226 ? 1.79 -46.406 -21.062 1 98.75 226 VAL B C 1
ATOM 5585 O O . VAL B 1 226 ? 2.314 -47.406 -21.609 1 98.75 226 VAL B O 1
ATOM 5588 N N . LEU B 1 227 ? 2.357 -45.781 -20.125 1 98.81 227 LEU B N 1
ATOM 5589 C CA . LEU B 1 227 ? 3.5 -46.281 -19.359 1 98.81 227 LEU B CA 1
ATOM 5590 C C . LEU B 1 227 ? 3.131 -46.469 -17.891 1 98.81 227 LEU B C 1
ATOM 5592 O O . LEU B 1 227 ? 2.283 -45.75 -17.359 1 98.81 227 LEU B O 1
ATOM 5596 N N . HIS B 1 228 ? 3.688 -47.469 -17.266 1 98.69 228 HIS B N 1
ATOM 5597 C CA . HIS B 1 228 ? 3.342 -47.719 -15.867 1 98.69 228 HIS B CA 1
ATOM 5598 C C . HIS B 1 228 ? 4.422 -48.562 -15.18 1 98.69 228 HIS B C 1
ATOM 5600 O O . HIS B 1 228 ? 5.316 -49.094 -15.836 1 98.69 228 HIS B O 1
ATOM 5606 N N . SER B 1 229 ? 4.324 -48.656 -13.93 1 98.38 229 SER B N 1
ATOM 5607 C CA . SER B 1 229 ? 5.203 -49.531 -13.164 1 98.38 229 SER B CA 1
ATOM 5608 C C . SER B 1 229 ? 5.113 -50.969 -13.672 1 98.38 229 SER B C 1
ATOM 5610 O O . SER B 1 229 ? 4.02 -51.438 -13.969 1 98.38 229 SER B O 1
ATOM 5612 N N . PRO B 1 230 ? 6.254 -51.656 -13.672 1 97.38 230 PRO B N 1
ATOM 5613 C CA . PRO B 1 230 ? 6.246 -53 -14.211 1 97.38 230 PRO B CA 1
ATOM 5614 C C . PRO B 1 230 ? 5.426 -53.969 -13.367 1 97.38 230 PRO B C 1
ATOM 5616 O O . PRO B 1 230 ? 4.941 -55 -13.883 1 97.38 230 PRO B O 1
ATOM 5619 N N . THR B 1 231 ? 5.191 -53.719 -12.148 1 97.62 231 THR B N 1
ATOM 5620 C CA . THR B 1 231 ? 4.516 -54.656 -11.242 1 97.62 231 THR B CA 1
ATOM 5621 C C . THR B 1 231 ? 3.057 -54.25 -11.047 1 97.62 231 THR B C 1
ATOM 5623 O O . THR B 1 231 ? 2.359 -54.812 -10.203 1 97.62 231 THR B O 1
ATOM 5626 N N . LEU B 1 232 ? 2.535 -53.281 -11.758 1 98.25 232 LEU B N 1
ATOM 5627 C CA . LEU B 1 232 ? 1.267 -52.625 -11.477 1 98.25 232 LEU B CA 1
ATOM 5628 C C . LEU B 1 232 ? 0.125 -53.625 -11.43 1 98.25 232 LEU B C 1
ATOM 5630 O O . LEU B 1 232 ? -0.615 -53.688 -10.445 1 98.25 232 LEU B O 1
ATOM 5634 N N . VAL B 1 233 ? -0.024 -54.469 -12.406 1 97.25 233 VAL B N 1
ATOM 5635 C CA . VAL B 1 233 ? -1.145 -55.375 -12.5 1 97.25 233 VAL B CA 1
ATOM 5636 C C . VAL B 1 233 ? -1.037 -56.438 -11.398 1 97.25 233 VAL B C 1
ATOM 5638 O O . VAL B 1 233 ? -2.025 -56.75 -10.734 1 97.25 233 VAL B O 1
ATOM 5641 N N . GLU B 1 234 ? 0.126 -57.031 -11.258 1 97.31 234 GLU B N 1
ATOM 5642 C CA . GLU B 1 234 ? 0.358 -58.031 -10.211 1 97.31 234 GLU B CA 1
ATOM 5643 C C . GLU B 1 234 ? 0.071 -57.438 -8.828 1 97.31 234 GLU B C 1
ATOM 5645 O O . GLU B 1 234 ? -0.567 -58.094 -8 1 97.31 234 GLU B O 1
ATOM 5650 N N . PHE B 1 235 ? 0.563 -56.281 -8.617 1 98.19 235 PHE B N 1
ATOM 5651 C CA . PHE B 1 235 ? 0.375 -55.594 -7.332 1 98.19 235 PHE B CA 1
ATOM 5652 C C . PHE B 1 235 ? -1.106 -55.406 -7.047 1 98.19 235 PHE B C 1
ATOM 5654 O O . PHE B 1 235 ? -1.585 -55.719 -5.957 1 98.19 235 PHE B O 1
ATOM 5661 N N . VAL B 1 236 ? -1.865 -54.812 -7.996 1 98.5 236 VAL B N 1
ATOM 5662 C CA . VAL B 1 236 ? -3.283 -54.5 -7.836 1 98.5 236 VAL B CA 1
ATOM 5663 C C . VAL B 1 236 ? -4.062 -55.812 -7.59 1 98.5 236 VAL B C 1
ATOM 5665 O O . VAL B 1 236 ? -4.988 -55.844 -6.777 1 98.5 236 VAL B O 1
ATOM 5668 N N . THR B 1 237 ? -3.641 -56.875 -8.273 1 97.69 237 THR B N 1
ATOM 5669 C CA . THR B 1 237 ? -4.301 -58.156 -8.125 1 97.69 237 THR B CA 1
ATOM 5670 C C . THR B 1 237 ? -4 -58.781 -6.762 1 97.69 237 THR B C 1
ATOM 5672 O O . THR B 1 237 ? -4.91 -59.219 -6.059 1 97.69 237 THR B O 1
ATOM 5675 N N . GLN B 1 238 ? -2.807 -58.812 -6.422 1 97.69 238 GLN B N 1
ATOM 5676 C CA . GLN B 1 238 ? -2.359 -59.406 -5.168 1 97.69 238 GLN B CA 1
ATOM 5677 C C . GLN B 1 238 ? -3.018 -58.719 -3.971 1 97.69 238 GLN B C 1
ATOM 5679 O O . GLN B 1 238 ? -3.398 -59.406 -3.006 1 97.69 238 GLN B O 1
ATOM 5684 N N . HIS B 1 239 ? -3.137 -57.469 -4.039 1 98.06 239 HIS B N 1
ATOM 5685 C CA . HIS B 1 239 ? -3.629 -56.719 -2.885 1 98.06 239 HIS B CA 1
ATOM 5686 C C . HIS B 1 239 ? -5.105 -56.375 -3.039 1 98.06 239 HIS B C 1
ATOM 5688 O O . HIS B 1 239 ? -5.664 -55.625 -2.229 1 98.06 239 HIS B O 1
ATOM 5694 N N . LYS B 1 240 ? -5.738 -56.812 -4.133 1 97.5 240 LYS B N 1
ATOM 5695 C CA . LYS B 1 240 ? -7.172 -56.688 -4.383 1 97.5 240 LYS B CA 1
ATOM 5696 C C . LYS B 1 240 ? -7.605 -55.25 -4.355 1 97.5 240 LYS B C 1
ATOM 5698 O O . LYS B 1 240 ? -8.57 -54.875 -3.666 1 97.5 240 LYS B O 1
ATOM 5703 N N . LEU B 1 241 ? -6.82 -54.438 -4.969 1 98.38 241 LEU B N 1
ATOM 5704 C CA . LEU B 1 241 ? -7.137 -53.031 -5.02 1 98.38 241 LEU B CA 1
ATOM 5705 C C . LEU B 1 241 ? -8.281 -52.75 -5.992 1 98.38 241 LEU B C 1
ATOM 5707 O O . LEU B 1 241 ? -8.914 -51.688 -5.934 1 98.38 241 LEU B O 1
ATOM 5711 N N . LEU B 1 242 ? -8.469 -53.625 -6.934 1 97.44 242 LEU B N 1
ATOM 5712 C CA . LEU B 1 242 ? -9.641 -53.688 -7.809 1 97.44 242 LEU B CA 1
ATOM 5713 C C . LEU B 1 242 ? -10.312 -55.031 -7.73 1 97.44 242 LEU B C 1
ATOM 5715 O O . LEU B 1 242 ? -9.641 -56.062 -7.602 1 97.44 242 LEU B O 1
ATOM 5719 N N . ASP B 1 243 ? -11.602 -55.062 -7.863 1 93.5 243 ASP B N 1
ATOM 5720 C CA . ASP B 1 243 ? -12.32 -56.344 -7.84 1 93.5 243 ASP B CA 1
ATOM 5721 C C . ASP B 1 243 ? -11.992 -57.188 -9.07 1 93.5 243 ASP B C 1
ATOM 5723 O O . ASP B 1 243 ? -11.766 -58.375 -8.961 1 93.5 243 ASP B O 1
ATOM 5727 N N . ASN B 1 244 ? -12 -56.594 -10.211 1 92.12 244 ASN B N 1
ATOM 5728 C CA . ASN B 1 244 ? -11.711 -57.25 -11.484 1 92.12 244 ASN B CA 1
ATOM 5729 C C . ASN B 1 244 ? -10.773 -56.406 -12.344 1 92.12 244 ASN B C 1
ATOM 5731 O O . ASN B 1 244 ? -11.203 -55.781 -13.32 1 92.12 244 ASN B O 1
ATOM 5735 N N . PRO B 1 245 ? -9.516 -56.5 -11.945 1 94.94 245 PRO B N 1
ATOM 5736 C CA . PRO B 1 245 ? -8.602 -55.688 -12.758 1 94.94 245 PRO B CA 1
ATOM 5737 C C . PRO B 1 245 ? -8.594 -56.125 -14.227 1 94.94 245 PRO B C 1
ATOM 5739 O O . PRO B 1 245 ? -8.43 -57.312 -14.531 1 94.94 245 PRO B O 1
ATOM 5742 N N . ASP B 1 246 ? -8.852 -55.188 -15.141 1 96.31 246 ASP B N 1
ATOM 5743 C CA . ASP B 1 246 ? -8.812 -55.375 -16.594 1 96.31 246 ASP B CA 1
ATOM 5744 C C . ASP B 1 246 ? -7.676 -54.594 -17.219 1 96.31 246 ASP B C 1
ATOM 5746 O O . ASP B 1 246 ? -7.777 -53.375 -17.375 1 96.31 246 ASP B O 1
ATOM 5750 N N . PRO B 1 247 ? -6.613 -55.188 -17.625 1 96.81 247 PRO B N 1
ATOM 5751 C CA . PRO B 1 247 ? -5.477 -54.469 -18.203 1 96.81 247 PRO B CA 1
ATOM 5752 C C . PRO B 1 247 ? -5.84 -53.75 -19.5 1 96.81 247 PRO B C 1
ATOM 5754 O O . PRO B 1 247 ? -5.113 -52.875 -19.938 1 96.81 247 PRO B O 1
ATOM 5757 N N . LYS B 1 248 ? -6.887 -54.125 -20.188 1 97.31 248 LYS B N 1
ATOM 5758 C CA . LYS B 1 248 ? -7.309 -53.531 -21.438 1 97.31 248 LYS B CA 1
ATOM 5759 C C . LYS B 1 248 ? -8.156 -52.281 -21.188 1 97.31 248 LYS B C 1
ATOM 5761 O O . LYS B 1 248 ? -8.375 -51.469 -22.094 1 97.31 248 LYS B O 1
ATOM 5766 N N . SER B 1 249 ? -8.633 -52.219 -20.062 1 97.69 249 SER B N 1
ATOM 5767 C CA . SER B 1 249 ? -9.391 -51.062 -19.594 1 97.69 249 SER B CA 1
ATOM 5768 C C . SER B 1 249 ? -9.141 -50.781 -18.125 1 97.69 249 SER B C 1
ATOM 5770 O O . SER B 1 249 ? -10.07 -50.812 -17.312 1 97.69 249 SER B O 1
ATOM 5772 N N . PHE B 1 250 ? -7.926 -50.438 -17.797 1 98.31 250 PHE B N 1
ATOM 5773 C CA . PHE B 1 250 ? -7.441 -50.375 -16.422 1 98.31 250 PHE B CA 1
ATOM 5774 C C . PHE B 1 250 ? -7.898 -49.094 -15.75 1 98.31 250 PHE B C 1
ATOM 5776 O O . PHE B 1 250 ? -7.887 -48.031 -16.359 1 98.31 250 PHE B O 1
ATOM 5783 N N . ASN B 1 251 ? -8.359 -49.188 -14.539 1 98.5 251 ASN B N 1
ATOM 5784 C CA . ASN B 1 251 ? -8.805 -48.031 -13.734 1 98.5 251 ASN B CA 1
ATOM 5785 C C . ASN B 1 251 ? -7.852 -47.75 -12.578 1 98.5 251 ASN B C 1
ATOM 5787 O O . ASN B 1 251 ? -8.133 -48.125 -11.438 1 98.5 251 ASN B O 1
ATOM 5791 N N . PHE B 1 252 ? -6.828 -47.031 -12.859 1 98.69 252 PHE B N 1
ATOM 5792 C CA . PHE B 1 252 ? -5.805 -46.688 -11.875 1 98.69 252 PHE B CA 1
ATOM 5793 C C . PHE B 1 252 ? -6.383 -45.844 -10.75 1 98.69 252 PHE B C 1
ATOM 5795 O O . PHE B 1 252 ? -6.082 -46.062 -9.578 1 98.69 252 PHE B O 1
ATOM 5802 N N . ALA B 1 253 ? -7.219 -44.875 -11.094 1 98.56 253 ALA B N 1
ATOM 5803 C CA . ALA B 1 253 ? -7.824 -43.938 -10.133 1 98.56 253 ALA B CA 1
ATOM 5804 C C . ALA B 1 253 ? -8.625 -44.688 -9.07 1 98.56 253 ALA B C 1
ATOM 5806 O O . ALA B 1 253 ? -8.555 -44.375 -7.887 1 98.56 253 ALA B O 1
ATOM 5807 N N . LYS B 1 254 ? -9.352 -45.625 -9.516 1 97.81 254 LYS B N 1
ATOM 5808 C CA . LYS B 1 254 ? -10.148 -46.406 -8.586 1 97.81 254 LYS B CA 1
ATOM 5809 C C . LYS B 1 254 ? -9.266 -47.312 -7.727 1 97.81 254 LYS B C 1
ATOM 5811 O O . LYS B 1 254 ? -9.539 -47.531 -6.543 1 97.81 254 LYS B O 1
ATOM 5816 N N . ALA B 1 255 ? -8.266 -47.875 -8.305 1 98.5 255 ALA B N 1
ATOM 5817 C CA . ALA B 1 255 ? -7.375 -48.781 -7.594 1 98.5 255 ALA B CA 1
ATOM 5818 C C . ALA B 1 255 ? -6.621 -48.062 -6.484 1 98.5 255 ALA B C 1
ATOM 5820 O O . ALA B 1 255 ? -6.465 -48.562 -5.379 1 98.5 255 ALA B O 1
ATOM 5821 N N . PHE B 1 256 ? -6.223 -46.875 -6.746 1 98.44 256 PHE B N 1
ATOM 5822 C CA . PHE B 1 256 ? -5.242 -46.25 -5.852 1 98.44 256 PHE B CA 1
ATOM 5823 C C . PHE B 1 256 ? -5.805 -45 -5.215 1 98.44 256 PHE B C 1
ATOM 5825 O O . PHE B 1 256 ? -5.312 -44.531 -4.18 1 98.44 256 PHE B O 1
ATOM 5832 N N . GLY B 1 257 ? -6.75 -44.344 -5.863 1 97.25 257 GLY B N 1
ATOM 5833 C CA . GLY B 1 257 ? -7.238 -43.062 -5.41 1 97.25 257 GLY B CA 1
ATOM 5834 C C . GLY B 1 257 ? -8.617 -43.125 -4.773 1 97.25 257 GLY B C 1
ATOM 5835 O O . GLY B 1 257 ? -9.07 -44.219 -4.391 1 97.25 257 GLY B O 1
ATOM 5836 N N . VAL B 1 258 ? -9.172 -41.938 -4.523 1 95.5 258 VAL B N 1
ATOM 5837 C CA . VAL B 1 258 ? -10.539 -41.75 -4.039 1 95.5 258 VAL B CA 1
ATOM 5838 C C . VAL B 1 258 ? -11.398 -41.125 -5.133 1 95.5 258 VAL B C 1
ATOM 5840 O O . VAL B 1 258 ? -11.242 -39.938 -5.445 1 95.5 258 VAL B O 1
ATOM 5843 N N . ILE B 1 259 ? -12.32 -41.875 -5.672 1 96.12 259 ILE B N 1
ATOM 5844 C CA . ILE B 1 259 ? -13.156 -41.406 -6.762 1 96.12 259 ILE B CA 1
ATOM 5845 C C . ILE B 1 259 ? -14.43 -40.781 -6.195 1 96.12 259 ILE B C 1
ATOM 5847 O O . ILE B 1 259 ? -14.844 -41.094 -5.082 1 96.12 259 ILE B O 1
ATOM 5851 N N . GLY B 1 260 ? -14.93 -39.812 -6.844 1 96.06 260 GLY B N 1
ATOM 5852 C CA . GLY B 1 260 ? -16.234 -39.25 -6.516 1 96.06 260 GLY B CA 1
ATOM 5853 C C . GLY B 1 260 ? -16.188 -38.156 -5.477 1 96.06 260 GLY B C 1
ATOM 5854 O O . GLY B 1 260 ? -17.234 -37.656 -5.055 1 96.06 260 GLY B O 1
ATOM 5855 N N . ASP B 1 261 ? -15.016 -37.812 -5.039 1 94 261 ASP B N 1
ATOM 5856 C CA . ASP B 1 261 ? -14.898 -36.688 -4.117 1 94 261 ASP B CA 1
ATOM 5857 C C . ASP B 1 261 ? -15.352 -35.375 -4.777 1 94 261 ASP B C 1
ATOM 5859 O O . ASP B 1 261 ? -14.695 -34.875 -5.691 1 94 261 ASP B O 1
ATOM 5863 N N . VAL B 1 262 ? -16.375 -34.75 -4.273 1 94.56 262 VAL B N 1
ATOM 5864 C CA . VAL B 1 262 ? -17 -33.562 -4.902 1 94.56 262 VAL B CA 1
ATOM 5865 C C . VAL B 1 262 ? -16.031 -32.406 -4.879 1 94.56 262 VAL B C 1
ATOM 5867 O O . VAL B 1 262 ? -16.125 -31.484 -5.703 1 94.56 262 VAL B O 1
ATOM 5870 N N . TYR B 1 263 ? -15.062 -32.469 -3.967 1 91.69 263 TYR B N 1
ATOM 5871 C CA . TYR B 1 263 ? -14 -31.484 -3.938 1 91.69 263 TYR B CA 1
ATOM 5872 C C . TYR B 1 263 ? -13.258 -31.438 -5.27 1 91.69 263 TYR B C 1
ATOM 5874 O O . TYR B 1 263 ? -12.75 -30.391 -5.672 1 91.69 263 TYR B O 1
ATOM 5882 N N . ASN B 1 264 ? -13.242 -32.531 -5.957 1 94.81 264 ASN B N 1
ATOM 5883 C CA . ASN B 1 264 ? -12.508 -32.656 -7.211 1 94.81 264 ASN B CA 1
ATOM 5884 C C . ASN B 1 264 ? -13.445 -32.719 -8.406 1 94.81 264 ASN B C 1
ATOM 5886 O O . ASN B 1 264 ? -13.281 -31.969 -9.375 1 94.81 264 ASN B O 1
ATOM 5890 N N . THR B 1 265 ? -14.477 -33.531 -8.328 1 96.69 265 THR B N 1
ATOM 5891 C CA . THR B 1 265 ? -15.305 -33.844 -9.484 1 96.69 265 THR B CA 1
ATOM 5892 C C . THR B 1 265 ? -16.078 -32.594 -9.93 1 96.69 265 THR B C 1
ATOM 5894 O O . THR B 1 265 ? -16.344 -32.438 -11.125 1 96.69 265 THR B O 1
ATOM 5897 N N . ASP B 1 266 ? -16.391 -31.719 -9.008 1 97.62 266 ASP B N 1
ATOM 5898 C CA . ASP B 1 266 ? -17.094 -30.5 -9.391 1 97.62 266 ASP B CA 1
ATOM 5899 C C . ASP B 1 266 ? -16.234 -29.625 -10.305 1 97.62 266 ASP B C 1
ATOM 5901 O O . ASP B 1 266 ? -16.734 -29.062 -11.273 1 97.62 266 ASP B O 1
ATOM 5905 N N . ARG B 1 267 ? -15 -29.531 -10.023 1 97.81 267 ARG B N 1
ATOM 5906 C CA . ARG B 1 267 ? -14.094 -28.734 -10.836 1 97.81 267 ARG B CA 1
ATOM 5907 C C . ARG B 1 267 ? -13.82 -29.406 -12.18 1 97.81 267 ARG B C 1
ATOM 5909 O O . ARG B 1 267 ? -13.719 -28.734 -13.203 1 97.81 267 ARG B O 1
ATOM 5916 N N . GLU B 1 268 ? -13.68 -30.719 -12.172 1 97.94 268 GLU B N 1
ATOM 5917 C CA . GLU B 1 268 ? -13.555 -31.469 -13.422 1 97.94 268 GLU B CA 1
ATOM 5918 C C . GLU B 1 268 ? -14.758 -31.234 -14.328 1 97.94 268 GLU B C 1
ATOM 5920 O O . GLU B 1 268 ? -14.594 -30.953 -15.523 1 97.94 268 GLU B O 1
ATOM 5925 N N . TRP B 1 269 ? -15.906 -31.297 -13.719 1 98.38 269 TRP B N 1
ATOM 5926 C CA . TRP B 1 269 ? -17.141 -31.047 -14.453 1 98.38 269 TRP B CA 1
ATOM 5927 C C . TRP B 1 269 ? -17.141 -29.656 -15.047 1 98.38 269 TRP B C 1
ATOM 5929 O O . TRP B 1 269 ? -17.469 -29.469 -16.219 1 98.38 269 TRP B O 1
ATOM 5939 N N . LEU B 1 270 ? -16.844 -28.703 -14.258 1 98.38 270 LEU B N 1
ATOM 5940 C CA . LEU B 1 270 ? -16.906 -27.312 -14.68 1 98.38 270 LEU B CA 1
ATOM 5941 C C . LEU B 1 270 ? -16.016 -27.062 -15.898 1 98.38 270 LEU B C 1
ATOM 5943 O O . LEU B 1 270 ? -16.438 -26.453 -16.875 1 98.38 270 LEU B O 1
ATOM 5947 N N . GLY B 1 271 ? -14.75 -27.516 -15.836 1 98.5 271 GLY B N 1
ATOM 5948 C CA . GLY B 1 271 ? -13.852 -27.344 -16.969 1 98.5 271 GLY B CA 1
ATOM 5949 C C . GLY B 1 271 ? -14.367 -27.984 -18.234 1 98.5 271 GLY B C 1
ATOM 5950 O O . GLY B 1 271 ? -14.305 -27.375 -19.312 1 98.5 271 GLY B O 1
ATOM 5951 N N . GLN B 1 272 ? -14.867 -29.188 -18.078 1 98.69 272 GLN B N 1
ATOM 5952 C CA . GLN B 1 272 ? -15.367 -29.891 -19.266 1 98.69 272 GLN B CA 1
ATOM 5953 C C . GLN B 1 272 ? -16.656 -29.25 -19.781 1 98.69 272 GLN B C 1
ATOM 5955 O O . GLN B 1 272 ? -16.891 -29.219 -20.984 1 98.69 272 GLN B O 1
ATOM 5960 N N . GLU B 1 273 ? -17.469 -28.766 -18.875 1 98.44 273 GLU B N 1
ATOM 5961 C CA . GLU B 1 273 ? -18.672 -28.047 -19.281 1 98.44 273 GLU B CA 1
ATOM 5962 C C . GLU B 1 273 ? -18.328 -26.781 -20.062 1 98.44 273 GLU B C 1
ATOM 5964 O O . GLU B 1 273 ? -19.016 -26.406 -21 1 98.44 273 GLU B O 1
ATOM 5969 N N . MET B 1 274 ? -17.297 -26.125 -19.688 1 98.5 274 MET B N 1
ATOM 5970 C CA . MET B 1 274 ? -16.906 -24.875 -20.312 1 98.5 274 MET B CA 1
ATOM 5971 C C . MET B 1 274 ? -16.266 -25.109 -21.672 1 98.5 274 MET B C 1
ATOM 5973 O O . MET B 1 274 ? -16.484 -24.359 -22.625 1 98.5 274 MET B O 1
ATOM 5977 N N . LEU B 1 275 ? -15.508 -26.172 -21.828 1 98.81 275 LEU B N 1
ATOM 5978 C CA . LEU B 1 275 ? -14.727 -26.375 -23.047 1 98.81 275 LEU B CA 1
ATOM 5979 C C . LEU B 1 275 ? -15.477 -27.25 -24.047 1 98.81 275 LEU B C 1
ATOM 5981 O O . LEU B 1 275 ? -15.188 -27.234 -25.234 1 98.81 275 LEU B O 1
ATOM 5985 N N . THR B 1 276 ? -16.391 -28.094 -23.547 1 98.69 276 THR B N 1
ATOM 5986 C CA . THR B 1 276 ? -17.188 -28.984 -24.391 1 98.69 276 THR B CA 1
ATOM 5987 C C . THR B 1 276 ? -18.656 -28.938 -23.969 1 98.69 276 THR B C 1
ATOM 5989 O O . THR B 1 276 ? -19.25 -29.969 -23.641 1 98.69 276 THR B O 1
ATOM 5992 N N . PRO B 1 277 ? -19.266 -27.828 -24.109 1 97.5 277 PRO B N 1
ATOM 5993 C CA . PRO B 1 277 ? -20.641 -27.672 -23.656 1 97.5 277 PRO B CA 1
ATOM 5994 C C . PRO B 1 277 ? -21.625 -28.547 -24.438 1 97.5 277 PRO B C 1
ATOM 5996 O O . PRO B 1 277 ? -22.75 -28.781 -23.984 1 97.5 277 PRO B O 1
ATOM 5999 N N . SER B 1 278 ? -21.266 -28.984 -25.609 1 98.25 278 SER B N 1
ATOM 6000 C CA . SER B 1 278 ? -22.141 -29.828 -26.406 1 98.25 278 SER B CA 1
ATOM 6001 C C . SER B 1 278 ? -22.312 -31.203 -25.75 1 98.25 278 SER B C 1
ATOM 6003 O O . SER B 1 278 ? -23.312 -31.891 -26 1 98.25 278 SER B O 1
ATOM 6005 N N . PHE B 1 279 ? -21.328 -31.594 -25.031 1 97.88 279 PHE B N 1
ATOM 6006 C CA . PHE B 1 279 ? -21.406 -32.875 -24.297 1 97.88 279 PHE B CA 1
ATOM 6007 C C . PHE B 1 279 ? -21.984 -32.656 -22.906 1 97.88 279 PHE B C 1
ATOM 6009 O O . PHE B 1 279 ? -21.25 -32.406 -21.953 1 97.88 279 PHE B O 1
ATOM 6016 N N . LYS B 1 280 ? -23.281 -32.844 -22.75 1 97.31 280 LYS B N 1
ATOM 6017 C CA . LYS B 1 280 ? -23.969 -32.625 -21.484 1 97.31 280 LYS B CA 1
ATOM 6018 C C . LYS B 1 280 ? -23.688 -33.75 -20.484 1 97.31 280 LYS B C 1
ATOM 6020 O O . LYS B 1 280 ? -23.875 -34.906 -20.812 1 97.31 280 LYS B O 1
ATOM 6025 N N . GLN B 1 281 ? -23.172 -33.375 -19.344 1 97.88 281 GLN B N 1
ATOM 6026 C CA . GLN B 1 281 ? -22.844 -34.312 -18.281 1 97.88 281 GLN B CA 1
ATOM 6027 C C . GLN B 1 281 ? -23.547 -33.938 -16.969 1 97.88 281 GLN B C 1
ATOM 6029 O O . GLN B 1 281 ? -23.641 -32.75 -16.641 1 97.88 281 GLN B O 1
ATOM 6034 N N . LYS B 1 282 ? -24.047 -34.938 -16.297 1 97.62 282 LYS B N 1
ATOM 6035 C CA . LYS B 1 282 ? -24.578 -34.656 -14.961 1 97.62 282 LYS B CA 1
ATOM 6036 C C . LYS B 1 282 ? -23.453 -34.25 -13.992 1 97.62 282 LYS B C 1
ATOM 6038 O O . LYS B 1 282 ? -22.328 -34.719 -14.125 1 97.62 282 LYS B O 1
ATOM 6043 N N . THR B 1 283 ? -23.812 -33.406 -13.062 1 97.5 283 THR B N 1
ATOM 6044 C CA . THR B 1 283 ? -22.844 -33.062 -12.031 1 97.5 283 THR B CA 1
ATOM 6045 C C . THR B 1 283 ? -22.609 -34.219 -11.07 1 97.5 283 THR B C 1
ATOM 6047 O O . THR B 1 283 ? -23.438 -35.125 -10.969 1 97.5 283 THR B O 1
ATOM 6050 N N . ARG B 1 284 ? -21.391 -34.25 -10.484 1 97.12 284 ARG B N 1
ATOM 6051 C CA . ARG B 1 284 ? -21 -35.125 -9.367 1 97.12 284 ARG B CA 1
ATOM 6052 C C . ARG B 1 284 ? -21.031 -36.594 -9.766 1 97.12 284 ARG B C 1
ATOM 6054 O O . ARG B 1 284 ? -21.516 -37.438 -9.008 1 97.12 284 ARG B O 1
ATOM 6061 N N . GLN B 1 285 ? -20.688 -36.844 -10.953 1 97.25 285 GLN B N 1
ATOM 6062 C CA . GLN B 1 285 ? -20.344 -38.188 -11.344 1 97.25 285 GLN B CA 1
ATOM 6063 C C . GLN B 1 285 ? -19.109 -38.688 -10.594 1 97.25 285 GLN B C 1
ATOM 6065 O O . GLN B 1 285 ? -18.281 -37.906 -10.156 1 97.25 285 GLN B O 1
ATOM 6070 N N . GLN B 1 286 ? -19.078 -40 -10.445 1 96.94 286 GLN B N 1
ATOM 6071 C CA . GLN B 1 286 ? -17.922 -40.562 -9.766 1 96.94 286 GLN B CA 1
ATOM 6072 C C . GLN B 1 286 ? -16.641 -40.312 -10.555 1 96.94 286 GLN B C 1
ATOM 6074 O O . GLN B 1 286 ? -15.57 -40.094 -9.977 1 96.94 286 GLN B O 1
ATOM 6079 N N . GLN B 1 287 ? -16.703 -40.5 -11.789 1 97.94 287 GLN B N 1
ATOM 6080 C CA . GLN B 1 287 ? -15.594 -40.25 -12.711 1 97.94 287 GLN B CA 1
ATOM 6081 C C . GLN B 1 287 ? -16.094 -39.656 -14.023 1 97.94 287 GLN B C 1
ATOM 6083 O O . GLN B 1 287 ? -17.078 -40.125 -14.594 1 97.94 287 GLN B O 1
ATOM 6088 N N . TYR B 1 288 ? -15.492 -38.625 -14.461 1 98.5 288 TYR B N 1
ATOM 6089 C CA . TYR B 1 288 ? -15.742 -38.031 -15.766 1 98.5 288 TYR B CA 1
ATOM 6090 C C . TYR B 1 288 ? -14.797 -38.594 -16.812 1 98.5 288 TYR B C 1
ATOM 6092 O O . TYR B 1 288 ? -13.766 -39.188 -16.484 1 98.5 288 TYR B O 1
ATOM 6100 N N . PRO B 1 289 ? -15.172 -38.438 -18.109 1 98.44 289 PRO B N 1
ATOM 6101 C CA . PRO B 1 289 ? -14.227 -38.875 -19.141 1 98.44 289 PRO B CA 1
ATOM 6102 C C . PRO B 1 289 ? -12.828 -38.281 -18.938 1 98.44 289 PRO B C 1
ATOM 6104 O O . PRO B 1 289 ? -12.688 -37.094 -18.641 1 98.44 289 PRO B O 1
ATOM 6107 N N . LEU B 1 290 ? -11.867 -39.219 -19.078 1 98.5 290 LEU B N 1
ATOM 6108 C CA . LEU B 1 290 ? -10.492 -38.781 -18.906 1 98.5 290 LEU B CA 1
ATOM 6109 C C . LEU B 1 290 ? -10.117 -37.719 -19.953 1 98.5 290 LEU B C 1
ATOM 6111 O O . LEU B 1 290 ? -9.5 -36.719 -19.625 1 98.5 290 LEU B O 1
ATOM 6115 N N . PHE B 1 291 ? -10.469 -38 -21.188 1 98.69 291 PHE B N 1
ATOM 6116 C CA . PHE B 1 291 ? -10.203 -37.094 -22.297 1 98.69 291 PHE B CA 1
ATOM 6117 C C . PHE B 1 291 ? -11.508 -36.719 -23 1 98.69 291 PHE B C 1
ATOM 6119 O O . PHE B 1 291 ? -12.406 -37.531 -23.156 1 98.69 291 PHE B O 1
ATOM 6126 N N . LEU B 1 292 ? -11.562 -35.406 -23.406 1 98.75 292 LEU B N 1
ATOM 6127 C CA . LEU B 1 292 ? -12.641 -34.938 -24.266 1 98.75 292 LEU B CA 1
ATOM 6128 C C . LEU B 1 292 ? -12.086 -34.094 -25.422 1 98.75 292 LEU B C 1
ATOM 6130 O O . LEU B 1 292 ? -11.055 -33.438 -25.281 1 98.75 292 LEU B O 1
ATOM 6134 N N . LYS B 1 293 ? -12.742 -34.25 -26.562 1 98.69 293 LYS B N 1
ATOM 6135 C CA . LYS B 1 293 ? -12.492 -33.312 -27.656 1 98.69 293 LYS B CA 1
ATOM 6136 C C . LYS B 1 293 ? -13.211 -31.984 -27.406 1 98.69 293 LYS B C 1
ATOM 6138 O O . LYS B 1 293 ? -14.406 -31.969 -27.109 1 98.69 293 LYS B O 1
ATOM 6143 N N . PRO B 1 294 ? -12.508 -30.906 -27.453 1 98.81 294 PRO B N 1
ATOM 6144 C CA . PRO B 1 294 ? -13.195 -29.625 -27.266 1 98.81 294 PRO B CA 1
ATOM 6145 C C . PRO B 1 294 ? -14.109 -29.266 -28.422 1 98.81 294 PRO B C 1
ATOM 6147 O O . PRO B 1 294 ? -13.867 -29.688 -29.562 1 98.81 294 PRO B O 1
ATOM 6150 N N . ASP B 1 295 ? -15.188 -28.453 -28.188 1 98.62 295 ASP B N 1
ATOM 6151 C CA . ASP B 1 295 ? -16.094 -28 -29.234 1 98.62 295 ASP B CA 1
ATOM 6152 C C . ASP B 1 295 ? -15.406 -27.031 -30.188 1 98.62 295 ASP B C 1
ATOM 6154 O O . ASP B 1 295 ? -15.711 -27 -31.375 1 98.62 295 ASP B O 1
ATOM 6158 N N . GLN B 1 296 ? -14.586 -26.219 -29.641 1 98.38 296 GLN B N 1
ATOM 6159 C CA . GLN B 1 296 ? -13.734 -25.297 -30.375 1 98.38 296 GLN B CA 1
ATOM 6160 C C . GLN B 1 296 ? -12.273 -25.438 -29.938 1 98.38 296 GLN B C 1
ATOM 6162 O O . GLN B 1 296 ? -11.992 -25.781 -28.797 1 98.38 296 GLN B O 1
ATOM 6167 N N . LYS B 1 297 ? -11.43 -25.188 -30.875 1 98.5 297 LYS B N 1
ATOM 6168 C CA . LYS B 1 297 ? -10.016 -25.25 -30.516 1 98.5 297 LYS B CA 1
ATOM 6169 C C . LYS B 1 297 ? -9.719 -24.344 -29.328 1 98.5 297 LYS B C 1
ATOM 6171 O O . LYS B 1 297 ? -10.234 -23.234 -29.234 1 98.5 297 LYS B O 1
ATOM 6176 N N . ILE B 1 298 ? -8.898 -24.797 -28.453 1 98.81 298 ILE B N 1
ATOM 6177 C CA . ILE B 1 298 ? -8.672 -24.156 -27.172 1 98.81 298 ILE B CA 1
ATOM 6178 C C . ILE B 1 298 ? -7.578 -23.094 -27.312 1 98.81 298 ILE B C 1
ATOM 6180 O O . ILE B 1 298 ? -6.52 -23.359 -27.891 1 98.81 298 ILE B O 1
ATOM 6184 N N . THR B 1 299 ? -7.824 -21.906 -26.797 1 98.44 299 THR B N 1
ATOM 6185 C CA . THR B 1 299 ? -6.848 -20.828 -26.766 1 98.44 299 THR B CA 1
ATOM 6186 C C . THR B 1 299 ? -6.312 -20.625 -25.344 1 98.44 299 THR B C 1
ATOM 6188 O O . THR B 1 299 ? -6.887 -21.141 -24.391 1 98.44 299 THR B O 1
ATOM 6191 N N . VAL B 1 300 ? -5.195 -19.891 -25.234 1 98.5 300 VAL B N 1
ATOM 6192 C CA . VAL B 1 300 ? -4.672 -19.5 -23.938 1 98.5 300 VAL B CA 1
ATOM 6193 C C . VAL B 1 300 ? -5.746 -18.75 -23.156 1 98.5 300 VAL B C 1
ATOM 6195 O O . VAL B 1 300 ? -5.918 -18.969 -21.953 1 98.5 300 VAL B O 1
ATOM 6198 N N . ALA B 1 301 ? -6.473 -17.906 -23.828 1 98.44 301 ALA B N 1
ATOM 6199 C CA . ALA B 1 301 ? -7.535 -17.125 -23.203 1 98.44 301 ALA B CA 1
ATOM 6200 C C . ALA B 1 301 ? -8.617 -18.031 -22.625 1 98.44 301 ALA B C 1
ATOM 6202 O O . ALA B 1 301 ? -9.172 -17.734 -21.562 1 98.44 301 ALA B O 1
ATOM 6203 N N . GLN B 1 302 ? -8.938 -19.047 -23.328 1 98.5 302 GLN B N 1
ATOM 6204 C CA . GLN B 1 302 ? -9.961 -19.969 -22.844 1 98.5 302 GLN B CA 1
ATOM 6205 C C . GLN B 1 302 ? -9.469 -20.734 -21.609 1 98.5 302 GLN B C 1
ATOM 6207 O O . GLN B 1 302 ? -10.25 -20.984 -20.688 1 98.5 302 GLN B O 1
ATOM 6212 N N . ILE B 1 303 ? -8.227 -21.141 -21.625 1 98.81 303 ILE B N 1
ATOM 6213 C CA . ILE B 1 303 ? -7.668 -21.781 -20.453 1 98.81 303 ILE B CA 1
ATOM 6214 C C . ILE B 1 303 ? -7.699 -20.812 -19.266 1 98.81 303 ILE B C 1
ATOM 6216 O O . ILE B 1 303 ? -8.047 -21.203 -18.156 1 98.81 303 ILE B O 1
ATOM 6220 N N . ASP B 1 304 ? -7.289 -19.547 -19.516 1 98.69 304 ASP B N 1
ATOM 6221 C CA . ASP B 1 304 ? -7.359 -18.5 -18.5 1 98.69 304 ASP B CA 1
ATOM 6222 C C . ASP B 1 304 ? -8.766 -18.406 -17.906 1 98.69 304 ASP B C 1
ATOM 6224 O O . ASP B 1 304 ? -8.922 -18.344 -16.688 1 98.69 304 ASP B O 1
ATOM 6228 N N . LYS B 1 305 ? -9.75 -18.422 -18.719 1 98.38 305 LYS B N 1
ATOM 6229 C CA . LYS B 1 305 ? -11.133 -18.344 -18.266 1 98.38 305 LYS B CA 1
ATOM 6230 C C . LYS B 1 305 ? -11.492 -19.531 -17.391 1 98.38 305 LYS B C 1
ATOM 6232 O O . LYS B 1 305 ? -12.141 -19.375 -16.344 1 98.38 305 LYS B O 1
ATOM 6237 N N . VAL B 1 306 ? -11.086 -20.703 -17.781 1 98.69 306 VAL B N 1
ATOM 6238 C CA . VAL B 1 306 ? -11.375 -21.906 -17 1 98.69 306 VAL B CA 1
ATOM 6239 C C . VAL B 1 306 ? -10.703 -21.812 -15.641 1 98.69 306 VAL B C 1
ATOM 6241 O O . VAL B 1 306 ? -11.352 -22 -14.602 1 98.69 306 VAL B O 1
ATOM 6244 N N . LEU B 1 307 ? -9.43 -21.469 -15.594 1 98.62 307 LEU B N 1
ATOM 6245 C CA . LEU B 1 307 ? -8.633 -21.469 -14.367 1 98.62 307 LEU B CA 1
ATOM 6246 C C . LEU B 1 307 ? -9.031 -20.312 -13.461 1 98.62 307 LEU B C 1
ATOM 6248 O O . LEU B 1 307 ? -8.625 -20.266 -12.297 1 98.62 307 LEU B O 1
ATOM 6252 N N . SER B 1 308 ? -9.844 -19.406 -13.992 1 98.31 308 SER B N 1
ATOM 6253 C CA . SER B 1 308 ? -10.305 -18.25 -13.227 1 98.31 308 SER B CA 1
ATOM 6254 C C . SER B 1 308 ? -11.758 -18.438 -12.789 1 98.31 308 SER B C 1
ATOM 6256 O O . SER B 1 308 ? -12.336 -17.531 -12.18 1 98.31 308 SER B O 1
ATOM 6258 N N . SER B 1 309 ? -12.383 -19.547 -12.977 1 97.94 309 SER B N 1
ATOM 6259 C CA . SER B 1 309 ? -13.836 -19.672 -12.906 1 97.94 309 SER B CA 1
ATOM 6260 C C . SER B 1 309 ? -14.289 -20.094 -11.516 1 97.94 309 SER B C 1
ATOM 6262 O O . SER B 1 309 ? -13.531 -20.703 -10.766 1 97.94 309 SER B O 1
ATOM 6264 N N . THR B 1 310 ? -15.477 -19.656 -11.219 1 97.25 310 THR B N 1
ATOM 6265 C CA . THR B 1 310 ? -16.281 -20.172 -10.125 1 97.25 310 THR B CA 1
ATOM 6266 C C . THR B 1 310 ? -17.516 -20.906 -10.656 1 97.25 310 THR B C 1
ATOM 6268 O O . THR B 1 310 ? -17.625 -21.141 -11.859 1 97.25 310 THR B O 1
ATOM 6271 N N . TYR B 1 311 ? -18.391 -21.25 -9.719 1 97.75 311 TYR B N 1
ATOM 6272 C CA . TYR B 1 311 ? -19.578 -21.984 -10.156 1 97.75 311 TYR B CA 1
ATOM 6273 C C . TYR B 1 311 ? -20.703 -21.016 -10.492 1 97.75 311 TYR B C 1
ATOM 6275 O O . TYR B 1 311 ? -21.828 -21.438 -10.758 1 97.75 311 TYR B O 1
ATOM 6283 N N . ALA B 1 312 ? -20.438 -19.734 -10.438 1 95.69 312 ALA B N 1
ATOM 6284 C CA . ALA B 1 312 ? -21.469 -18.734 -10.703 1 95.69 312 ALA B CA 1
ATOM 6285 C C . ALA B 1 312 ? -22.156 -18.984 -12.039 1 95.69 312 ALA B C 1
ATOM 6287 O O . ALA B 1 312 ? -21.5 -19.172 -13.062 1 95.69 312 ALA B O 1
ATOM 6288 N N . GLY B 1 313 ? -23.469 -19.031 -12.023 1 96.19 313 GLY B N 1
ATOM 6289 C CA . GLY B 1 313 ? -24.25 -19.188 -13.242 1 96.19 313 GLY B CA 1
ATOM 6290 C C . GLY B 1 313 ? -24.438 -20.641 -13.648 1 96.19 313 GLY B C 1
ATOM 6291 O O . GLY B 1 313 ? -25.031 -20.938 -14.688 1 96.19 313 GLY B O 1
ATOM 6292 N N . THR B 1 314 ? -23.922 -21.562 -12.867 1 97 314 THR B N 1
ATOM 6293 C CA . THR B 1 314 ? -24.031 -22.984 -13.211 1 97 314 THR B CA 1
ATOM 6294 C C . THR B 1 314 ? -24.922 -23.703 -12.211 1 97 314 THR B C 1
ATOM 6296 O O . THR B 1 314 ? -25.453 -23.094 -11.281 1 97 314 THR B O 1
ATOM 6299 N N . GLU B 1 315 ? -25.078 -25 -12.422 1 95.38 315 GLU B N 1
ATOM 6300 C CA . GLU B 1 315 ? -25.859 -25.875 -11.547 1 95.38 315 GLU B CA 1
ATOM 6301 C C . GLU B 1 315 ? -25.219 -25.984 -10.172 1 95.38 315 GLU B C 1
ATOM 6303 O O . GLU B 1 315 ? -25.906 -26.297 -9.188 1 95.38 315 GLU B O 1
ATOM 6308 N N . LEU B 1 316 ? -24 -25.719 -10.102 1 97.38 316 LEU B N 1
ATOM 6309 C CA . LEU B 1 316 ? -23.266 -25.906 -8.852 1 97.38 316 LEU B CA 1
ATOM 6310 C C . LEU B 1 316 ? -23.078 -24.594 -8.117 1 97.38 316 LEU B C 1
ATOM 6312 O O . LEU B 1 316 ? -22.328 -24.516 -7.137 1 97.38 316 LEU B O 1
ATOM 6316 N N . GLU B 1 317 ? -23.703 -23.547 -8.508 1 96.12 317 GLU B N 1
ATOM 6317 C CA . GLU B 1 317 ? -23.547 -22.203 -7.941 1 96.12 317 GLU B CA 1
ATOM 6318 C C . GLU B 1 317 ? -23.797 -22.203 -6.438 1 96.12 317 GLU B C 1
ATOM 6320 O O . GLU B 1 317 ? -23.047 -21.578 -5.68 1 96.12 317 GLU B O 1
ATOM 6325 N N . GLN B 1 318 ? -24.828 -22.906 -6.027 1 94.25 318 GLN B N 1
ATOM 6326 C CA . GLN B 1 318 ? -25.219 -22.875 -4.621 1 94.25 318 GLN B CA 1
ATOM 6327 C C . GLN B 1 318 ? -24.547 -24 -3.842 1 94.25 318 GLN B C 1
ATOM 6329 O O . GLN B 1 318 ? -24.312 -23.875 -2.641 1 94.25 318 GLN B O 1
ATOM 6334 N N . LYS B 1 319 ? -24.219 -25.078 -4.531 1 92.31 319 LYS B N 1
ATOM 6335 C CA . LYS B 1 319 ? -23.828 -26.281 -3.797 1 92.31 319 LYS B CA 1
ATOM 6336 C C . LYS B 1 319 ? -22.328 -26.531 -3.932 1 92.31 319 LYS B C 1
ATOM 6338 O O . LYS B 1 319 ? -21.75 -27.312 -3.176 1 92.31 319 LYS B O 1
ATOM 6343 N N . GLY B 1 320 ? -21.766 -25.922 -4.895 1 92.31 320 GLY B N 1
ATOM 6344 C CA . GLY B 1 320 ? -20.344 -26.141 -5.07 1 92.31 320 GLY B CA 1
ATOM 6345 C C . GLY B 1 320 ? -19.516 -25.734 -3.857 1 92.31 320 GLY B C 1
ATOM 6346 O O . GLY B 1 320 ? -19.781 -24.703 -3.229 1 92.31 320 GLY B O 1
ATOM 6347 N N . GLU B 1 321 ? -18.516 -26.547 -3.541 1 86.06 321 GLU B N 1
ATOM 6348 C CA . GLU B 1 321 ? -17.766 -26.328 -2.307 1 86.06 321 GLU B CA 1
ATOM 6349 C C . GLU B 1 321 ? -16.406 -25.703 -2.59 1 86.06 321 GLU B C 1
ATOM 6351 O O . GLU B 1 321 ? -15.938 -24.844 -1.835 1 86.06 321 GLU B O 1
ATOM 6356 N N . ARG B 1 322 ? -15.742 -26.172 -3.576 1 91.12 322 ARG B N 1
ATOM 6357 C CA . ARG B 1 322 ? -14.383 -25.766 -3.896 1 91.12 322 ARG B CA 1
ATOM 6358 C C . ARG B 1 322 ? -14.281 -25.281 -5.34 1 91.12 322 ARG B C 1
ATOM 6360 O O . ARG B 1 322 ? -13.914 -26.047 -6.234 1 91.12 322 ARG B O 1
ATOM 6367 N N . PRO B 1 323 ? -14.453 -23.984 -5.574 1 94.25 323 PRO B N 1
ATOM 6368 C CA . PRO B 1 323 ? -14.32 -23.469 -6.941 1 94.25 323 PRO B CA 1
ATOM 6369 C C . PRO B 1 323 ? -12.867 -23.453 -7.418 1 94.25 323 PRO B C 1
ATOM 6371 O O . PRO B 1 323 ? -11.953 -23.719 -6.633 1 94.25 323 PRO B O 1
ATOM 6374 N N . ILE B 1 324 ? -12.695 -23.234 -8.703 1 97.19 324 ILE B N 1
ATOM 6375 C CA . ILE B 1 324 ? -11.352 -23.188 -9.273 1 97.19 324 ILE B CA 1
ATOM 6376 C C . ILE B 1 324 ? -10.633 -21.922 -8.805 1 97.19 324 ILE B C 1
ATOM 6378 O O . ILE B 1 324 ? -9.492 -21.984 -8.336 1 97.19 324 ILE B O 1
ATOM 6382 N N . ARG B 1 325 ? -11.352 -20.797 -8.852 1 96.5 325 ARG B N 1
ATOM 6383 C CA . ARG B 1 325 ? -10.812 -19.562 -8.289 1 96.5 325 ARG B CA 1
ATOM 6384 C C . ARG B 1 325 ? -10.898 -19.578 -6.766 1 96.5 325 ARG B C 1
ATOM 6386 O O . ARG B 1 325 ? -11.984 -19.688 -6.199 1 96.5 325 ARG B O 1
ATOM 6393 N N . VAL B 1 326 ? -9.789 -19.438 -6.121 1 94.06 326 VAL B N 1
ATOM 6394 C CA . VAL B 1 326 ? -9.766 -19.297 -4.668 1 94.06 326 VAL B CA 1
ATOM 6395 C C . VAL B 1 326 ? -8.797 -18.172 -4.277 1 94.06 326 VAL B C 1
ATOM 6397 O O . VAL B 1 326 ? -7.855 -17.875 -5.016 1 94.06 326 VAL B O 1
ATOM 6400 N N . ASP B 1 327 ? -8.961 -17.578 -3.119 1 93.62 327 ASP B N 1
ATOM 6401 C CA . ASP B 1 327 ? -8.141 -16.469 -2.646 1 93.62 327 ASP B CA 1
ATOM 6402 C C . ASP B 1 327 ? -6.715 -16.922 -2.348 1 93.62 327 ASP B C 1
ATOM 6404 O O . ASP B 1 327 ? -5.777 -16.125 -2.365 1 93.62 327 ASP B O 1
ATOM 6408 N N . ARG B 1 328 ? -6.566 -18.172 -2.062 1 93.81 328 ARG B N 1
ATOM 6409 C CA . ARG B 1 328 ? -5.273 -18.688 -1.642 1 93.81 328 ARG B CA 1
ATOM 6410 C C . ARG B 1 328 ? -4.441 -19.125 -2.844 1 93.81 328 ARG B C 1
ATOM 6412 O O . ARG B 1 328 ? -3.479 -19.891 -2.699 1 93.81 328 ARG B O 1
ATOM 6419 N N . GLN B 1 329 ? -4.844 -18.75 -4.047 1 95.69 329 GLN B N 1
ATOM 6420 C CA . GLN B 1 329 ? -4.066 -19.016 -5.254 1 95.69 329 GLN B CA 1
ATOM 6421 C C . GLN B 1 329 ? -2.777 -18.203 -5.266 1 95.69 329 GLN B C 1
ATOM 6423 O O . GLN B 1 329 ? -2.803 -16.984 -5.043 1 95.69 329 GLN B O 1
ATOM 6428 N N . LEU B 1 330 ? -1.647 -18.797 -5.531 1 96.38 330 LEU B N 1
ATOM 6429 C CA . LEU B 1 330 ? -0.351 -18.125 -5.48 1 96.38 330 LEU B CA 1
ATOM 6430 C C . LEU B 1 330 ? 0.06 -17.625 -6.859 1 96.38 330 LEU B C 1
ATOM 6432 O O . LEU B 1 330 ? 0.662 -16.562 -6.984 1 96.38 330 LEU B O 1
ATOM 6436 N N . GLU B 1 331 ? -0.106 -18.453 -7.816 1 97.56 331 GLU B N 1
ATOM 6437 C CA . GLU B 1 331 ? 0.247 -18.188 -9.211 1 97.56 331 GLU B CA 1
ATOM 6438 C C . GLU B 1 331 ? -0.451 -19.172 -10.148 1 97.56 331 GLU B C 1
ATOM 6440 O O . GLU B 1 331 ? -0.982 -20.188 -9.703 1 97.56 331 GLU B O 1
ATOM 6445 N N . SER B 1 332 ? -0.565 -18.812 -11.336 1 98.38 332 SER B N 1
ATOM 6446 C CA . SER B 1 332 ? -1.021 -19.672 -12.43 1 98.38 332 SER B CA 1
ATOM 6447 C C . SER B 1 332 ? -0.076 -19.594 -13.625 1 98.38 332 SER B C 1
ATOM 6449 O O . SER B 1 332 ? 0.619 -18.594 -13.805 1 98.38 332 SER B O 1
ATOM 6451 N N . HIS B 1 333 ? -0.033 -20.688 -14.328 1 98.81 333 HIS B N 1
ATOM 6452 C CA . HIS B 1 333 ? 0.783 -20.688 -15.531 1 98.81 333 HIS B CA 1
ATOM 6453 C C . HIS B 1 333 ? 0.136 -21.516 -16.641 1 98.81 333 HIS B C 1
ATOM 6455 O O . HIS B 1 333 ? -0.598 -22.469 -16.344 1 98.81 333 HIS B O 1
ATOM 6461 N N . ILE B 1 334 ? 0.357 -21.125 -17.812 1 98.88 334 ILE B N 1
ATOM 6462 C CA . ILE B 1 334 ? 0.075 -21.859 -19.031 1 98.88 334 ILE B CA 1
ATOM 6463 C C . ILE B 1 334 ? 1.351 -21.984 -19.875 1 98.88 334 ILE B C 1
ATOM 6465 O O . ILE B 1 334 ? 1.884 -20.984 -20.359 1 98.88 334 ILE B O 1
ATOM 6469 N N . ILE B 1 335 ? 1.821 -23.188 -19.969 1 98.94 335 ILE B N 1
ATOM 6470 C CA . ILE B 1 335 ? 2.994 -23.453 -20.797 1 98.94 335 ILE B CA 1
ATOM 6471 C C . ILE B 1 335 ? 2.555 -23.922 -22.188 1 98.94 335 ILE B C 1
ATOM 6473 O O . ILE B 1 335 ? 1.838 -24.922 -22.312 1 98.94 335 ILE B O 1
ATOM 6477 N N . ALA B 1 336 ? 2.973 -23.203 -23.156 1 98.88 336 ALA B N 1
ATOM 6478 C CA . ALA B 1 336 ? 2.678 -23.531 -24.547 1 98.88 336 ALA B CA 1
ATOM 6479 C C . ALA B 1 336 ? 3.938 -23.984 -25.281 1 98.88 336 ALA B C 1
ATOM 6481 O O . ALA B 1 336 ? 4.938 -23.266 -25.312 1 98.88 336 ALA B O 1
ATOM 6482 N N . LEU B 1 337 ? 3.91 -25.172 -25.812 1 98.88 337 LEU B N 1
ATOM 6483 C CA . LEU B 1 337 ? 4.988 -25.734 -26.625 1 98.88 337 LEU B CA 1
ATOM 6484 C C . LEU B 1 337 ? 4.605 -25.734 -28.094 1 98.88 337 LEU B C 1
ATOM 6486 O O . LEU B 1 337 ? 3.758 -26.531 -28.516 1 98.88 337 LEU B O 1
ATOM 6490 N N . ARG B 1 338 ? 5.297 -24.906 -28.891 1 98.25 338 ARG B N 1
ATOM 6491 C CA . ARG B 1 338 ? 4.887 -24.562 -30.25 1 98.25 338 ARG B CA 1
ATOM 6492 C C . ARG B 1 338 ? 5.836 -25.156 -31.281 1 98.25 338 ARG B C 1
ATOM 6494 O O . ARG B 1 338 ? 6.855 -24.562 -31.625 1 98.25 338 ARG B O 1
ATOM 6501 N N . PRO B 1 339 ? 5.418 -26.219 -31.906 1 96.31 339 PRO B N 1
ATOM 6502 C CA . PRO B 1 339 ? 6.34 -26.953 -32.781 1 96.31 339 PRO B CA 1
ATOM 6503 C C . PRO B 1 339 ? 6.707 -26.156 -34.031 1 96.31 339 PRO B C 1
ATOM 6505 O O . PRO B 1 339 ? 7.758 -26.391 -34.656 1 96.31 339 PRO B O 1
ATOM 6508 N N . ASP B 1 340 ? 5.945 -25.219 -34.469 1 95.25 340 ASP B N 1
ATOM 6509 C CA . ASP B 1 340 ? 6.156 -24.516 -35.719 1 95.25 340 ASP B CA 1
ATOM 6510 C C . ASP B 1 340 ? 7.133 -23.359 -35.531 1 95.25 340 ASP B C 1
ATOM 6512 O O . ASP B 1 340 ? 7.535 -22.719 -36.5 1 95.25 340 ASP B O 1
ATOM 6516 N N . MET B 1 341 ? 7.516 -23.062 -34.375 1 97.88 341 MET B N 1
ATOM 6517 C CA . MET B 1 341 ? 8.477 -22 -34.094 1 97.88 341 MET B CA 1
ATOM 6518 C C . MET B 1 341 ? 9.906 -22.531 -34.125 1 97.88 341 MET B C 1
ATOM 6520 O O . MET B 1 341 ? 10.141 -23.719 -33.906 1 97.88 341 MET B O 1
ATOM 6524 N N . PRO B 1 342 ? 10.852 -21.578 -34.406 1 97.62 342 PRO B N 1
ATOM 6525 C CA . PRO B 1 342 ? 12.242 -22 -34.188 1 97.62 342 PRO B CA 1
ATOM 6526 C C . PRO B 1 342 ? 12.516 -22.5 -32.781 1 97.62 342 PRO B C 1
ATOM 6528 O O . PRO B 1 342 ? 11.891 -22.031 -31.828 1 97.62 342 PRO B O 1
ATOM 6531 N N . LYS B 1 343 ? 13.422 -23.375 -32.625 1 96.94 343 LYS B N 1
ATOM 6532 C CA . LYS B 1 343 ? 13.672 -24.156 -31.422 1 96.94 343 LYS B CA 1
ATOM 6533 C C . LYS B 1 343 ? 13.742 -23.25 -30.188 1 96.94 343 LYS B C 1
ATOM 6535 O O . LYS B 1 343 ? 13.094 -23.531 -29.172 1 96.94 343 LYS B O 1
ATOM 6540 N N . PRO B 1 344 ? 14.477 -22.078 -30.219 1 97.12 344 PRO B N 1
ATOM 6541 C CA . PRO B 1 344 ? 14.594 -21.297 -29 1 97.12 344 PRO B CA 1
ATOM 6542 C C . PRO B 1 344 ? 13.289 -20.609 -28.609 1 97.12 344 PRO B C 1
ATOM 6544 O O . PRO B 1 344 ? 13.172 -20.078 -27.5 1 97.12 344 PRO B O 1
ATOM 6547 N N . PHE B 1 345 ? 12.336 -20.656 -29.516 1 98.19 345 PHE B N 1
ATOM 6548 C CA . PHE B 1 345 ? 11.102 -19.922 -29.281 1 98.19 345 PHE B CA 1
ATOM 6549 C C . PHE B 1 345 ? 9.922 -20.875 -29.172 1 98.19 345 PHE B C 1
ATOM 6551 O O . PHE B 1 345 ? 8.766 -20.453 -29.109 1 98.19 345 PHE B O 1
ATOM 6558 N N . GLN B 1 346 ? 10.172 -22.156 -29.125 1 98.56 346 GLN B N 1
ATOM 6559 C CA . GLN B 1 346 ? 9.102 -23.156 -29.062 1 98.56 346 GLN B CA 1
ATOM 6560 C C . GLN B 1 346 ? 8.406 -23.141 -27.703 1 98.56 346 GLN B C 1
ATOM 6562 O O . GLN B 1 346 ? 7.219 -23.453 -27.609 1 98.56 346 GLN B O 1
ATOM 6567 N N . GLY B 1 347 ? 9.148 -22.859 -26.672 1 98.62 347 GLY B N 1
ATOM 6568 C CA . GLY B 1 347 ? 8.586 -22.812 -25.328 1 98.62 347 GLY B CA 1
A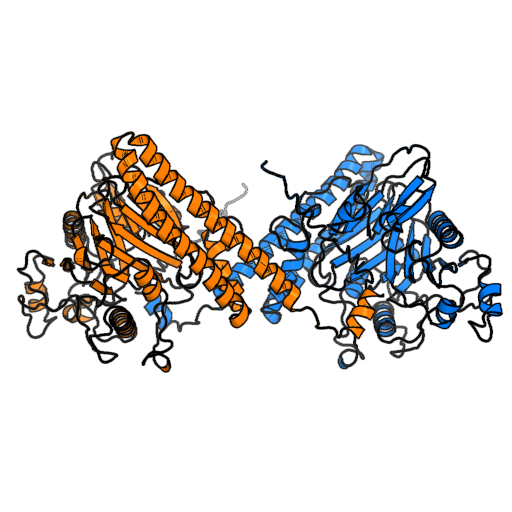TOM 6569 C C . GLY B 1 347 ? 8.164 -21.406 -24.922 1 98.62 347 GLY B C 1
ATOM 6570 O O . GLY B 1 347 ? 8.961 -20.469 -25.016 1 98.62 347 GLY B O 1
ATOM 6571 N N . LEU B 1 348 ? 6.953 -21.266 -24.516 1 98.75 348 LEU B N 1
ATOM 6572 C CA . LEU B 1 348 ? 6.395 -20.016 -24 1 98.75 348 LEU B CA 1
ATOM 6573 C C . LEU B 1 348 ? 5.582 -20.266 -22.734 1 98.75 348 LEU B C 1
ATOM 6575 O O . LEU B 1 348 ? 4.727 -21.156 -22.703 1 98.75 348 LEU B O 1
ATOM 6579 N N . ILE B 1 349 ? 5.887 -19.531 -21.672 1 98.88 349 ILE B N 1
ATOM 6580 C CA . ILE B 1 349 ? 5.102 -19.625 -20.453 1 98.88 349 ILE B CA 1
ATOM 6581 C C . ILE B 1 349 ? 4.285 -18.344 -20.25 1 98.88 349 ILE B C 1
ATOM 6583 O O . ILE B 1 349 ? 4.84 -17.25 -20.25 1 98.88 349 ILE B O 1
ATOM 6587 N N . TRP B 1 350 ? 3.029 -18.484 -20.188 1 98.88 350 TRP B N 1
ATOM 6588 C CA . TRP B 1 350 ? 2.17 -17.422 -19.688 1 98.88 350 TRP B CA 1
ATOM 6589 C C . TRP B 1 350 ? 2.062 -17.484 -18.156 1 98.88 350 TRP B C 1
ATOM 6591 O O . TRP B 1 350 ? 1.404 -18.375 -17.625 1 98.88 350 TRP B O 1
ATOM 6601 N N . GLN B 1 351 ? 2.699 -16.516 -17.453 1 98.81 351 GLN B N 1
ATOM 6602 C CA . GLN B 1 351 ? 2.842 -16.562 -16 1 98.81 351 GLN B CA 1
ATOM 6603 C C . GLN B 1 351 ? 1.987 -15.484 -15.328 1 98.81 351 GLN B C 1
ATOM 6605 O O . GLN B 1 351 ? 2.008 -14.32 -15.734 1 98.81 351 GLN B O 1
ATOM 6610 N N . SER B 1 352 ? 1.241 -15.852 -14.344 1 98.56 352 SER B N 1
ATOM 6611 C CA . SER B 1 352 ? 0.516 -14.891 -13.516 1 98.56 352 SER B CA 1
ATOM 6612 C C . SER B 1 352 ? 0.876 -15.055 -12.039 1 98.56 352 SER B C 1
ATOM 6614 O O . SER B 1 352 ? 1.212 -16.156 -11.594 1 98.56 352 SER B O 1
ATOM 6616 N N . TYR B 1 353 ? 0.884 -13.945 -11.289 1 98.12 353 TYR B N 1
ATOM 6617 C CA . TYR B 1 353 ? 1.047 -13.953 -9.844 1 98.12 353 TYR B CA 1
ATOM 6618 C C . TYR B 1 353 ? -0.277 -13.664 -9.141 1 98.12 353 TYR B C 1
ATOM 6620 O O . TYR B 1 353 ? -1.1 -12.898 -9.648 1 98.12 353 TYR B O 1
ATOM 6628 N N . GLY B 1 354 ? -0.415 -14.242 -7.992 1 97.06 354 GLY B N 1
ATOM 6629 C CA . GLY B 1 354 ? -1.64 -14.023 -7.238 1 97.06 354 GLY B CA 1
ATOM 6630 C C . GLY B 1 354 ? -2.832 -14.773 -7.805 1 97.06 354 GLY B C 1
ATOM 6631 O O . GLY B 1 354 ? -2.682 -15.867 -8.344 1 97.06 354 GLY B O 1
ATOM 6632 N N . VAL B 1 355 ? -4.02 -14.219 -7.594 1 97.5 355 VAL B N 1
ATOM 6633 C CA . VAL B 1 355 ? -5.262 -14.828 -8.055 1 97.5 355 VAL B CA 1
ATOM 6634 C C . VAL B 1 355 ? -5.473 -14.516 -9.531 1 97.5 355 VAL B C 1
ATOM 6636 O O . VAL B 1 355 ? -5.648 -13.352 -9.914 1 97.5 355 VAL B O 1
ATOM 6639 N N . LEU B 1 356 ? -5.477 -15.484 -10.305 1 98.25 356 LEU B N 1
ATOM 6640 C CA . LEU B 1 356 ? -5.465 -15.328 -11.758 1 98.25 356 LEU B CA 1
ATOM 6641 C C . LEU B 1 356 ? -6.617 -14.445 -12.219 1 98.25 356 LEU B C 1
ATOM 6643 O O . LEU B 1 356 ? -6.422 -13.531 -13.023 1 98.25 356 LEU B O 1
ATOM 6647 N N . ALA B 1 357 ? -7.82 -14.68 -11.688 1 97.75 357 ALA B N 1
ATOM 6648 C CA . ALA B 1 357 ? -9 -13.914 -12.078 1 97.75 357 ALA B CA 1
ATOM 6649 C C . ALA B 1 357 ? -8.789 -12.422 -11.859 1 97.75 357 ALA B C 1
ATOM 6651 O O . ALA B 1 357 ? -9.477 -11.594 -12.477 1 97.75 357 ALA B O 1
ATOM 6652 N N . GLU B 1 358 ? -7.852 -12.086 -11.031 1 98.12 358 GLU B N 1
ATOM 6653 C CA . GLU B 1 358 ? -7.602 -10.695 -10.656 1 98.12 358 GLU B CA 1
ATOM 6654 C C . GLU B 1 358 ? -6.168 -10.281 -10.977 1 98.12 358 GLU B C 1
ATOM 6656 O O . GLU B 1 358 ? -5.617 -9.383 -10.344 1 98.12 358 GLU B O 1
ATOM 6661 N N . SER B 1 359 ? -5.59 -10.953 -11.898 1 98.31 359 SER B N 1
ATOM 6662 C CA . SER B 1 359 ? -4.215 -10.703 -12.312 1 98.31 359 SER B CA 1
ATOM 6663 C C . SER B 1 359 ? -4.055 -10.844 -13.82 1 98.31 359 SER B C 1
ATOM 6665 O O . SER B 1 359 ? -5.035 -10.758 -14.562 1 98.31 359 SER B O 1
ATOM 6667 N N . VAL B 1 360 ? -2.832 -10.945 -14.273 1 98.69 360 VAL B N 1
ATOM 6668 C CA . VAL B 1 360 ? -2.559 -10.914 -15.711 1 98.69 360 VAL B CA 1
ATOM 6669 C C . VAL B 1 360 ? -1.543 -12 -16.062 1 98.69 360 VAL B C 1
ATOM 6671 O O . VAL B 1 360 ? -0.605 -12.258 -15.305 1 98.69 360 VAL B O 1
ATOM 6674 N N . LEU B 1 361 ? -1.776 -12.664 -17.141 1 98.81 361 LEU B N 1
ATOM 6675 C CA . LEU B 1 361 ? -0.807 -13.594 -17.719 1 98.81 361 LEU B CA 1
ATOM 6676 C C . LEU B 1 361 ? 0.238 -12.852 -18.547 1 98.81 361 LEU B C 1
ATOM 6678 O O . LEU B 1 361 ? -0.101 -12.172 -19.516 1 98.81 361 LEU B O 1
ATOM 6682 N N . VAL B 1 362 ? 1.501 -13.023 -18.203 1 98.88 362 VAL B N 1
ATOM 6683 C CA . VAL B 1 362 ? 2.604 -12.383 -18.906 1 98.88 362 VAL B CA 1
ATOM 6684 C C . VAL B 1 362 ? 3.387 -13.422 -19.703 1 98.88 362 VAL B C 1
ATOM 6686 O O . VAL B 1 362 ? 3.818 -14.438 -19.156 1 98.88 362 VAL B O 1
ATOM 6689 N N . PRO B 1 363 ? 3.562 -13.18 -21.016 1 98.88 363 PRO B N 1
ATOM 6690 C CA . PRO B 1 363 ? 4.273 -14.164 -21.844 1 98.88 363 PRO B CA 1
ATOM 6691 C C . PRO B 1 363 ? 5.785 -14.133 -21.625 1 98.88 363 PRO B C 1
ATOM 6693 O O . PRO B 1 363 ? 6.414 -13.078 -21.766 1 98.88 363 PRO B O 1
ATOM 6696 N N . LEU B 1 364 ? 6.375 -15.266 -21.312 1 98.88 364 LEU B N 1
ATOM 6697 C CA . LEU B 1 364 ? 7.809 -15.422 -21.094 1 98.88 364 LEU B CA 1
ATOM 6698 C C . LEU B 1 364 ? 8.398 -16.422 -22.078 1 98.88 364 LEU B C 1
ATOM 6700 O O . LEU B 1 364 ? 8.188 -17.641 -21.938 1 98.88 364 LEU B O 1
ATOM 6704 N N . TYR B 1 365 ? 9.141 -15.898 -23 1 98.69 365 TYR B N 1
ATOM 6705 C CA . TYR B 1 365 ? 9.867 -16.781 -23.922 1 98.69 365 TYR B CA 1
ATOM 6706 C C . TYR B 1 365 ? 11 -17.5 -23.188 1 98.69 365 TYR B C 1
ATOM 6708 O O . TYR B 1 365 ? 11.625 -16.938 -22.281 1 98.69 365 TYR B O 1
ATOM 6716 N N . SER B 1 366 ? 11.328 -18.688 -23.656 1 96.69 366 SER B N 1
ATOM 6717 C CA . SER B 1 366 ? 12.359 -19.5 -23.031 1 96.69 366 SER B CA 1
ATOM 6718 C C . SER B 1 366 ? 13.727 -18.844 -23.141 1 96.69 366 SER B C 1
ATOM 6720 O O . SER B 1 366 ? 14.656 -19.219 -22.406 1 96.69 366 SER B O 1
ATOM 6722 N N . SER B 1 367 ? 13.859 -17.875 -24 1 94.31 367 SER B N 1
ATOM 6723 C CA . SER B 1 367 ? 15.125 -17.172 -24.172 1 94.31 367 SER B CA 1
ATOM 6724 C C . SER B 1 367 ? 15.375 -16.203 -23.031 1 94.31 367 SER B C 1
ATOM 6726 O O . SER B 1 367 ? 16.484 -15.664 -22.891 1 94.31 367 SER B O 1
ATOM 6728 N N . LEU B 1 368 ? 14.398 -15.992 -22.234 1 96.94 368 LEU B N 1
ATOM 6729 C CA . LEU B 1 368 ? 14.555 -15.094 -21.094 1 96.94 368 LEU B CA 1
ATOM 6730 C C . LEU B 1 368 ? 15.328 -15.781 -19.969 1 96.94 368 LEU B C 1
ATOM 6732 O O . LEU B 1 368 ? 14.805 -16.688 -19.297 1 96.94 368 LEU B O 1
ATOM 6736 N N . HIS B 1 369 ? 16.562 -15.227 -19.688 1 97.38 369 HIS B N 1
ATOM 6737 C CA . HIS B 1 369 ? 17.391 -15.891 -18.703 1 97.38 369 HIS B CA 1
ATOM 6738 C C . HIS B 1 369 ? 17.672 -14.984 -17.5 1 97.38 369 HIS B C 1
ATOM 6740 O O . HIS B 1 369 ? 18.25 -15.414 -16.516 1 97.38 369 HIS B O 1
ATOM 6746 N N . SER B 1 370 ? 17.281 -13.773 -17.625 1 97.5 370 SER B N 1
ATOM 6747 C CA . SER B 1 370 ? 17.375 -12.805 -16.531 1 97.5 370 SER B CA 1
ATOM 6748 C C . SER B 1 370 ? 16.016 -12.141 -16.281 1 97.5 370 SER B C 1
ATOM 6750 O O . SER B 1 370 ? 15.258 -11.891 -17.219 1 97.5 370 SER B O 1
ATOM 6752 N N . TYR B 1 371 ? 15.812 -11.883 -15.07 1 98.56 371 TYR B N 1
ATOM 6753 C CA . TYR B 1 371 ? 14.5 -11.367 -14.695 1 98.56 371 TYR B CA 1
ATOM 6754 C C . TYR B 1 371 ? 14.633 -10.031 -13.977 1 98.56 371 TYR B C 1
ATOM 6756 O O . TYR B 1 371 ? 15.617 -9.781 -13.281 1 98.56 371 TYR B O 1
ATOM 6764 N N . PRO B 1 372 ? 13.609 -9.125 -14.117 1 98.56 372 PRO B N 1
ATOM 6765 C CA . PRO B 1 372 ? 13.609 -7.922 -13.281 1 98.56 372 PRO B CA 1
ATOM 6766 C C . PRO B 1 372 ? 13.641 -8.242 -11.789 1 98.56 372 PRO B C 1
ATOM 6768 O O . PRO B 1 372 ? 13.016 -9.211 -11.344 1 98.56 372 PRO B O 1
ATOM 6771 N N . GLN B 1 373 ? 14.25 -7.402 -11.008 1 98.19 373 GLN B N 1
ATOM 6772 C CA . GLN B 1 373 ? 14.508 -7.625 -9.586 1 98.19 373 GLN B CA 1
ATOM 6773 C C . GLN B 1 373 ? 13.203 -7.887 -8.836 1 98.19 373 GLN B C 1
ATOM 6775 O O . GLN B 1 373 ? 13.141 -8.781 -7.988 1 98.19 373 GLN B O 1
ATOM 6780 N N . PRO B 1 374 ? 12.109 -7.16 -9.086 1 98.62 374 PRO B N 1
ATOM 6781 C CA . PRO B 1 374 ? 10.883 -7.367 -8.312 1 98.62 374 PRO B CA 1
ATOM 6782 C C . PRO B 1 374 ? 10.359 -8.797 -8.422 1 98.62 374 PRO B C 1
ATOM 6784 O O . PRO B 1 374 ? 9.609 -9.25 -7.547 1 98.62 374 PRO B O 1
ATOM 6787 N N . TYR B 1 375 ? 10.711 -9.547 -9.445 1 98.75 375 TYR B N 1
ATOM 6788 C CA . TYR B 1 375 ? 10.219 -10.906 -9.656 1 98.75 375 TYR B CA 1
ATOM 6789 C C . TYR B 1 375 ? 11.141 -11.93 -8.992 1 98.75 375 TYR B C 1
ATOM 6791 O O . TYR B 1 375 ? 10.938 -13.133 -9.125 1 98.75 375 TYR B O 1
ATOM 6799 N N . THR B 1 376 ? 12.18 -11.477 -8.289 1 98.19 376 THR B N 1
ATOM 6800 C CA . THR B 1 376 ? 13.156 -12.359 -7.664 1 98.19 376 THR B CA 1
ATOM 6801 C C . THR B 1 376 ? 13.281 -12.07 -6.172 1 98.19 376 THR B C 1
ATOM 6803 O O . THR B 1 376 ? 14.195 -12.555 -5.512 1 98.19 376 THR B O 1
ATOM 6806 N N . VAL B 1 377 ? 12.336 -11.203 -5.621 1 97.88 377 VAL B N 1
ATOM 6807 C CA . VAL B 1 377 ? 12.43 -10.836 -4.211 1 97.88 377 VAL B CA 1
ATOM 6808 C C . VAL B 1 377 ? 11.047 -10.922 -3.562 1 97.88 377 VAL B C 1
ATOM 6810 O O . VAL B 1 377 ? 10.047 -11.148 -4.246 1 97.88 377 VAL B O 1
ATOM 6813 N N . GLY B 1 378 ? 11.062 -10.664 -2.229 1 97.69 378 GLY B N 1
ATOM 6814 C CA . GLY B 1 378 ? 9.852 -10.719 -1.427 1 97.69 378 GLY B CA 1
ATOM 6815 C C . GLY B 1 378 ? 9.711 -12.008 -0.639 1 97.69 378 GLY B C 1
ATOM 6816 O O . GLY B 1 378 ? 10.359 -13.008 -0.953 1 97.69 378 GLY B O 1
ATOM 6817 N N . THR B 1 379 ? 8.898 -11.961 0.372 1 97.75 379 THR B N 1
ATOM 6818 C CA . THR B 1 379 ? 8.656 -13.078 1.285 1 97.75 379 THR B CA 1
ATOM 6819 C C . THR B 1 379 ? 7.156 -13.32 1.45 1 97.75 379 THR B C 1
ATOM 6821 O O . THR B 1 379 ? 6.387 -13.133 0.508 1 97.75 379 THR B O 1
ATOM 6824 N N . ASP B 1 380 ? 6.801 -13.859 2.584 1 96.5 380 ASP B N 1
ATOM 6825 C CA . ASP B 1 380 ? 5.387 -14.047 2.893 1 96.5 380 ASP B CA 1
ATOM 6826 C C . ASP B 1 380 ? 4.797 -12.805 3.559 1 96.5 380 ASP B C 1
ATOM 6828 O O . ASP B 1 380 ? 3.648 -12.82 4.008 1 96.5 380 ASP B O 1
ATOM 6832 N N . THR B 1 381 ? 5.586 -11.695 3.607 1 97.12 381 THR B N 1
ATOM 6833 C CA . THR B 1 381 ? 5.152 -10.398 4.113 1 97.12 381 THR B CA 1
ATOM 6834 C C . THR B 1 381 ? 5.176 -9.352 3.004 1 97.12 381 THR B C 1
ATOM 6836 O O . THR B 1 381 ? 6.121 -9.297 2.217 1 97.12 381 THR B O 1
ATOM 6839 N N . TYR B 1 382 ? 4.168 -8.578 2.963 1 97.94 382 TYR B N 1
ATOM 6840 C CA . TYR B 1 382 ? 4.062 -7.555 1.932 1 97.94 382 TYR B CA 1
ATOM 6841 C C . TYR B 1 382 ? 5.305 -6.672 1.913 1 97.94 382 TYR B C 1
ATOM 6843 O O . TYR B 1 382 ? 5.82 -6.289 2.967 1 97.94 382 TYR B O 1
ATOM 6851 N N . SER B 1 383 ? 5.707 -6.285 0.772 1 97.38 383 SER B N 1
ATOM 6852 C CA . SER B 1 383 ? 6.711 -5.254 0.545 1 97.38 383 SER B CA 1
ATOM 6853 C C . SER B 1 383 ? 6.496 -4.555 -0.792 1 97.38 383 SER B C 1
ATOM 6855 O O . SER B 1 383 ? 5.941 -5.145 -1.725 1 97.38 383 SER B O 1
ATOM 6857 N N . ASP B 1 384 ? 6.984 -3.35 -0.922 1 97.25 384 ASP B N 1
ATOM 6858 C CA . ASP B 1 384 ? 6.711 -2.52 -2.092 1 97.25 384 ASP B CA 1
ATOM 6859 C C . ASP B 1 384 ? 7.508 -3.002 -3.303 1 97.25 384 ASP B C 1
ATOM 6861 O O . ASP B 1 384 ? 7.152 -2.699 -4.445 1 97.25 384 ASP B O 1
ATOM 6865 N N . ASP B 1 385 ? 8.555 -3.779 -3.094 1 97.06 385 ASP B N 1
ATOM 6866 C CA . ASP B 1 385 ? 9.5 -4.062 -4.164 1 97.06 385 ASP B CA 1
ATOM 6867 C C . ASP B 1 385 ? 9.266 -5.449 -4.758 1 97.06 385 ASP B C 1
ATOM 6869 O O . ASP B 1 385 ? 10.016 -5.895 -5.629 1 97.06 385 ASP B O 1
ATOM 6873 N N . SER B 1 386 ? 8.289 -6.207 -4.266 1 98.31 386 SER B N 1
ATOM 6874 C CA . SER B 1 386 ? 7.98 -7.559 -4.719 1 98.31 386 SER B CA 1
ATOM 6875 C C . SER B 1 386 ? 6.879 -7.551 -5.773 1 98.31 386 SER B C 1
ATOM 6877 O O . SER B 1 386 ? 5.77 -7.082 -5.512 1 98.31 386 SER B O 1
ATOM 6879 N N . ALA B 1 387 ? 7.137 -8.148 -6.891 1 98.62 387 ALA B N 1
ATOM 6880 C CA . ALA B 1 387 ? 6.117 -8.242 -7.93 1 98.62 387 ALA B CA 1
ATOM 6881 C C . ALA B 1 387 ? 4.914 -9.047 -7.449 1 98.62 387 ALA B C 1
ATOM 6883 O O . ALA B 1 387 ? 3.768 -8.641 -7.641 1 98.62 387 ALA B O 1
ATOM 6884 N N . TYR B 1 388 ? 5.188 -10.172 -6.785 1 98.56 388 TYR B N 1
ATOM 6885 C CA . TYR B 1 388 ? 4.105 -10.984 -6.234 1 98.56 388 TYR B CA 1
ATOM 6886 C C . TYR B 1 388 ? 3.154 -10.133 -5.402 1 98.56 388 TYR B C 1
ATOM 6888 O O . TYR B 1 388 ? 1.938 -10.172 -5.605 1 98.56 388 TYR B O 1
ATOM 6896 N N . TRP B 1 389 ? 3.682 -9.32 -4.566 1 98.5 389 TRP B N 1
ATOM 6897 C CA . TRP B 1 389 ? 2.869 -8.555 -3.629 1 98.5 389 TRP B CA 1
ATOM 6898 C C . TRP B 1 389 ? 2.158 -7.406 -4.336 1 98.5 389 TRP B C 1
ATOM 6900 O O . TRP B 1 389 ? 1.06 -7.012 -3.941 1 98.5 389 TRP B O 1
ATOM 6910 N N . GLN B 1 390 ? 2.752 -6.863 -5.383 1 98.44 390 GLN B N 1
ATOM 6911 C CA . GLN B 1 390 ? 2.031 -5.824 -6.113 1 98.44 390 GLN B CA 1
ATOM 6912 C C . GLN B 1 390 ? 0.789 -6.395 -6.793 1 98.44 390 GLN B C 1
ATOM 6914 O O . GLN B 1 390 ? -0.242 -5.723 -6.875 1 98.44 390 GLN B O 1
ATOM 6919 N N . PHE B 1 391 ? 0.859 -7.605 -7.242 1 98.56 391 PHE B N 1
ATOM 6920 C CA . PHE B 1 391 ? -0.309 -8.234 -7.848 1 98.56 391 PHE B CA 1
ATOM 6921 C C . PHE B 1 391 ? -1.278 -8.719 -6.773 1 98.56 391 PHE B C 1
ATOM 6923 O O . PHE B 1 391 ? -2.475 -8.422 -6.832 1 98.56 391 PHE B O 1
ATOM 6930 N N . ARG B 1 392 ? -0.779 -9.391 -5.777 1 98 392 ARG B N 1
ATOM 6931 C CA . ARG B 1 392 ? -1.625 -10.016 -4.762 1 98 392 ARG B CA 1
ATOM 6932 C C . ARG B 1 392 ? -2.361 -8.961 -3.945 1 98 392 ARG B C 1
ATOM 6934 O O . ARG B 1 392 ? -3.504 -9.172 -3.531 1 98 392 ARG B O 1
ATOM 6941 N N . SER B 1 393 ? -1.673 -7.82 -3.699 1 97.5 393 SER B N 1
ATOM 6942 C CA . SER B 1 393 ? -2.264 -6.777 -2.869 1 97.5 393 SER B CA 1
ATOM 6943 C C . SER B 1 393 ? -3.48 -6.152 -3.547 1 97.5 393 SER B C 1
ATOM 6945 O O . SER B 1 393 ? -4.391 -5.668 -2.873 1 97.5 393 SER B O 1
ATOM 6947 N N . LEU B 1 394 ? -3.527 -6.156 -4.855 1 98.12 394 LEU B N 1
ATOM 6948 C CA . LEU B 1 394 ? -4.688 -5.629 -5.562 1 98.12 394 LEU B CA 1
ATOM 6949 C C . LEU B 1 394 ? -5.945 -6.414 -5.199 1 98.12 394 LEU B C 1
ATOM 6951 O O . LEU B 1 394 ? -7.008 -5.824 -4.977 1 98.12 394 LEU B O 1
ATOM 6955 N N . THR B 1 395 ? -5.785 -7.742 -5.137 1 97.81 395 THR B N 1
ATOM 6956 C CA . THR B 1 395 ? -6.906 -8.578 -4.73 1 97.81 395 THR B CA 1
ATOM 6957 C C . THR B 1 395 ? -7.312 -8.281 -3.291 1 97.81 395 THR B C 1
ATOM 6959 O O . THR B 1 395 ? -8.5 -8.227 -2.975 1 97.81 395 THR B O 1
ATOM 6962 N N . ALA B 1 396 ? -6.352 -8.133 -2.408 1 96.88 396 ALA B N 1
ATOM 6963 C CA . ALA B 1 396 ? -6.625 -7.816 -1.01 1 96.88 396 ALA B CA 1
ATOM 6964 C C . ALA B 1 396 ? -7.375 -6.492 -0.887 1 96.88 396 ALA B C 1
ATOM 6966 O O . ALA B 1 396 ? -8.391 -6.406 -0.189 1 96.88 396 ALA B O 1
ATOM 6967 N N . LEU B 1 397 ? -6.895 -5.477 -1.583 1 97.06 397 LEU B N 1
ATOM 6968 C CA . LEU B 1 397 ? -7.531 -4.164 -1.546 1 97.06 397 LEU B CA 1
ATOM 6969 C C . LEU B 1 397 ? -8.93 -4.219 -2.158 1 97.06 397 LEU B C 1
ATOM 6971 O O . LEU B 1 397 ? -9.844 -3.541 -1.686 1 97.06 397 LEU B O 1
ATOM 6975 N N . ALA B 1 398 ? -9.094 -5.027 -3.199 1 96.56 398 ALA B N 1
ATOM 6976 C CA . ALA B 1 398 ? -10.398 -5.145 -3.854 1 96.56 398 ALA B CA 1
ATOM 6977 C C . ALA B 1 398 ? -11.438 -5.727 -2.902 1 96.56 398 ALA B C 1
ATOM 6979 O O . ALA B 1 398 ? -12.633 -5.449 -3.035 1 96.56 398 ALA B O 1
ATOM 6980 N N . SER B 1 399 ? -10.992 -6.477 -1.935 1 95 399 SER B N 1
ATOM 6981 C CA . SER B 1 399 ? -11.906 -7.094 -0.982 1 95 399 SER B CA 1
ATOM 6982 C C . SER B 1 399 ? -12.523 -6.051 -0.052 1 95 399 SER B C 1
ATOM 6984 O O . SER B 1 399 ? -13.523 -6.32 0.614 1 95 399 SER B O 1
ATOM 6986 N N . THR B 1 400 ? -11.922 -4.852 0.086 1 94.62 400 THR B N 1
ATOM 6987 C CA . THR B 1 400 ? -12.438 -3.805 0.96 1 94.62 400 THR B CA 1
ATOM 6988 C C . THR B 1 400 ? -13.68 -3.156 0.355 1 94.62 400 THR B C 1
ATOM 6990 O O . THR B 1 400 ? -14.477 -2.547 1.068 1 94.62 400 THR B O 1
ATOM 6993 N N . ASN B 1 401 ? -13.836 -3.154 -0.913 1 94.31 401 ASN B N 1
ATOM 6994 C CA . ASN B 1 401 ? -14.992 -2.73 -1.695 1 94.31 401 ASN B CA 1
ATOM 6995 C C . ASN B 1 401 ? -15.086 -3.492 -3.016 1 94.31 401 ASN B C 1
ATOM 6997 O O . ASN B 1 401 ? -14.766 -2.949 -4.074 1 94.31 401 ASN B O 1
ATOM 7001 N N . THR B 1 402 ? -15.562 -4.684 -2.969 1 94.88 402 THR B N 1
ATOM 7002 C CA . THR B 1 402 ? -15.531 -5.648 -4.062 1 94.88 402 THR B CA 1
ATOM 7003 C C . THR B 1 402 ? -16.281 -5.121 -5.277 1 94.88 402 THR B C 1
ATOM 7005 O O . THR B 1 402 ? -15.812 -5.227 -6.406 1 94.88 402 THR B O 1
ATOM 7008 N N . ASP B 1 403 ? -17.422 -4.527 -5.09 1 94.56 403 ASP B N 1
ATOM 7009 C CA . ASP B 1 403 ? -18.281 -4.07 -6.18 1 94.56 403 ASP B CA 1
ATOM 7010 C C . ASP B 1 403 ? -17.609 -2.965 -6.988 1 94.56 403 ASP B C 1
ATOM 7012 O O . ASP B 1 403 ? -17.812 -2.855 -8.195 1 94.56 403 ASP B O 1
ATOM 7016 N N . LYS B 1 404 ? -16.797 -2.238 -6.316 1 93.25 404 LYS B N 1
ATOM 7017 C CA . LYS B 1 404 ? -16.156 -1.107 -6.973 1 93.25 404 LYS B CA 1
ATOM 7018 C C . LYS B 1 404 ? -14.828 -1.523 -7.609 1 93.25 404 LYS B C 1
ATOM 7020 O O . LYS B 1 404 ? -14.562 -1.195 -8.766 1 93.25 404 LYS B O 1
ATOM 7025 N N . TYR B 1 405 ? -13.992 -2.229 -6.879 1 95.81 405 TYR B N 1
ATOM 7026 C CA . TYR B 1 405 ? -12.602 -2.408 -7.281 1 95.81 405 TYR B CA 1
ATOM 7027 C C . TYR B 1 405 ? -12.453 -3.627 -8.188 1 95.81 405 TYR B C 1
ATOM 7029 O O . TYR B 1 405 ? -11.625 -3.627 -9.102 1 95.81 405 TYR B O 1
ATOM 7037 N N . LEU B 1 406 ? -13.211 -4.723 -8 1 95.81 406 LEU B N 1
ATOM 7038 C CA . LEU B 1 406 ? -13.008 -5.953 -8.75 1 95.81 406 LEU B CA 1
ATOM 7039 C C . LEU B 1 406 ? -13.289 -5.738 -10.234 1 95.81 406 LEU B C 1
ATOM 7041 O O . LEU B 1 406 ? -12.508 -6.152 -11.094 1 95.81 406 LEU B O 1
ATOM 7045 N N . PRO B 1 407 ? -14.461 -5.078 -10.57 1 95.31 407 PRO B N 1
ATOM 7046 C CA . PRO B 1 407 ? -14.688 -4.82 -11.992 1 95.31 407 PRO B CA 1
ATOM 7047 C C . PRO B 1 407 ? -13.578 -3.986 -12.625 1 95.31 407 PRO B C 1
ATOM 7049 O O . PRO B 1 407 ? -13.188 -4.234 -13.773 1 95.31 407 PRO B O 1
ATOM 7052 N N . ALA B 1 408 ? -13.07 -2.988 -11.906 1 95.06 408 ALA B N 1
ATOM 7053 C CA . ALA B 1 408 ? -11.977 -2.158 -12.414 1 95.06 408 ALA B CA 1
ATOM 7054 C C . ALA B 1 408 ? -10.719 -2.988 -12.648 1 95.06 408 ALA B C 1
ATOM 7056 O O . ALA B 1 408 ? -10.039 -2.812 -13.664 1 95.06 408 ALA B O 1
ATOM 7057 N N . LEU B 1 409 ? -10.453 -3.883 -11.75 1 96.12 409 LEU B N 1
ATOM 7058 C CA . LEU B 1 409 ? -9.281 -4.75 -11.859 1 96.12 409 LEU B CA 1
ATOM 7059 C C . LEU B 1 409 ? -9.43 -5.715 -13.031 1 96.12 409 LEU B C 1
ATOM 7061 O O . LEU B 1 409 ? -8.484 -5.914 -13.797 1 96.12 409 LEU B O 1
ATOM 7065 N N . HIS B 1 410 ? -10.602 -6.316 -13.18 1 96.69 410 HIS B N 1
ATOM 7066 C CA . HIS B 1 410 ? -10.875 -7.223 -14.289 1 96.69 410 HIS B CA 1
ATOM 7067 C C . HIS B 1 410 ? -10.695 -6.52 -15.633 1 96.69 410 HIS B C 1
ATOM 7069 O O . HIS B 1 410 ? -10.086 -7.074 -16.547 1 96.69 410 HIS B O 1
ATOM 7075 N N . GLN B 1 411 ? -11.203 -5.297 -15.703 1 96.31 411 GLN B N 1
ATOM 7076 C CA . GLN B 1 411 ? -11.094 -4.543 -16.938 1 96.31 411 GLN B CA 1
ATOM 7077 C C . GLN B 1 411 ? -9.633 -4.23 -17.266 1 96.31 411 GLN B C 1
ATOM 7079 O O . GLN B 1 411 ? -9.203 -4.367 -18.422 1 96.31 411 GLN B O 1
ATOM 7084 N N . LEU B 1 412 ? -8.906 -3.82 -16.281 1 97.19 412 LEU B N 1
ATOM 7085 C CA . LEU B 1 412 ? -7.492 -3.498 -16.453 1 97.19 412 LEU B CA 1
ATOM 7086 C C . LEU B 1 412 ? -6.734 -4.676 -17.062 1 97.19 412 LEU B C 1
ATOM 7088 O O . LEU B 1 412 ? -6.047 -4.52 -18.078 1 97.19 412 LEU B O 1
ATOM 7092 N N . TRP B 1 413 ? -6.887 -5.82 -16.453 1 98.38 413 TRP B N 1
ATOM 7093 C CA . TRP B 1 413 ? -6.078 -6.973 -16.844 1 98.38 413 TRP B CA 1
ATOM 7094 C C . TRP B 1 413 ? -6.602 -7.598 -18.125 1 98.38 413 TRP B C 1
ATOM 7096 O O . TRP B 1 413 ? -5.824 -8.102 -18.953 1 98.38 413 TRP B O 1
ATOM 7106 N N . GLN B 1 414 ? -7.938 -7.586 -18.328 1 97.31 414 GLN B N 1
ATOM 7107 C CA . GLN B 1 414 ? -8.492 -8.062 -19.594 1 97.31 414 GLN B CA 1
ATOM 7108 C C . GLN B 1 414 ? -7.941 -7.258 -20.766 1 97.31 414 GLN B C 1
ATOM 7110 O O . GLN B 1 414 ? -7.57 -7.828 -21.797 1 97.31 414 GLN B O 1
ATOM 7115 N N . ASP B 1 415 ? -7.891 -5.922 -20.609 1 97.5 415 ASP B N 1
ATOM 7116 C CA . ASP B 1 415 ? -7.352 -5.059 -21.656 1 97.5 415 ASP B CA 1
ATOM 7117 C C . ASP B 1 415 ? -5.883 -5.379 -21.922 1 97.5 415 ASP B C 1
ATOM 7119 O O . ASP B 1 415 ? -5.473 -5.492 -23.078 1 97.5 415 ASP B O 1
ATOM 7123 N N . LYS B 1 416 ? -5.16 -5.531 -20.875 1 98.56 416 LYS B N 1
ATOM 7124 C CA . LYS B 1 416 ? -3.734 -5.789 -21.047 1 98.56 416 LYS B CA 1
ATOM 7125 C C . LYS B 1 416 ? -3.49 -7.16 -21.672 1 98.56 416 LYS B C 1
ATOM 7127 O O . LYS B 1 416 ? -2.664 -7.301 -22.578 1 98.56 416 LYS B O 1
ATOM 7132 N N . GLU B 1 417 ? -4.199 -8.203 -21.25 1 98.12 417 GLU B N 1
ATOM 7133 C CA . GLU B 1 417 ? -4.008 -9.555 -21.766 1 98.12 417 GLU B CA 1
ATOM 7134 C C . GLU B 1 417 ? -4.383 -9.641 -23.234 1 98.12 417 GLU B C 1
ATOM 7136 O O . GLU B 1 417 ? -3.705 -10.305 -24.016 1 98.12 417 GLU B O 1
ATOM 7141 N N . THR B 1 418 ? -5.469 -8.961 -23.578 1 97.81 418 THR B N 1
ATOM 7142 C CA . THR B 1 418 ? -5.883 -8.938 -24.969 1 97.81 418 THR B CA 1
ATOM 7143 C C . THR B 1 418 ? -4.77 -8.367 -25.859 1 97.81 418 THR B C 1
ATOM 7145 O O . THR B 1 418 ? -4.484 -8.914 -26.922 1 97.81 418 THR B O 1
ATOM 7148 N N . LYS B 1 419 ? -4.191 -7.328 -25.391 1 98.12 419 LYS B N 1
ATOM 7149 C CA . LYS B 1 419 ? -3.074 -6.734 -26.125 1 98.12 419 LYS B CA 1
ATOM 7150 C C . LYS B 1 419 ? -1.886 -7.688 -26.188 1 98.12 419 LYS B C 1
ATOM 7152 O O . LYS B 1 419 ? -1.222 -7.797 -27.219 1 98.12 419 LYS B O 1
ATOM 7157 N N . LEU B 1 420 ? -1.642 -8.391 -25.094 1 98.69 420 LEU B N 1
ATOM 7158 C CA . LEU B 1 420 ? -0.511 -9.312 -25.031 1 98.69 420 LEU B CA 1
ATOM 7159 C C . LEU B 1 420 ? -0.708 -10.469 -26 1 98.69 420 LEU B C 1
ATOM 7161 O O . LEU B 1 420 ? 0.238 -10.891 -26.672 1 98.69 420 LEU B O 1
ATOM 7165 N N . TYR B 1 421 ? -1.914 -10.992 -26.141 1 98.06 421 TYR B N 1
ATOM 7166 C CA . TYR B 1 421 ? -2.189 -12.07 -27.078 1 98.06 421 TYR B CA 1
ATOM 7167 C C . TYR B 1 421 ? -1.873 -11.641 -28.5 1 98.06 421 TYR B C 1
ATOM 7169 O O . TYR B 1 421 ? -1.23 -12.375 -29.25 1 98.06 421 TYR B O 1
ATOM 7177 N N . LYS B 1 422 ? -2.275 -10.469 -28.828 1 97.62 422 LYS B N 1
ATOM 7178 C CA . LYS B 1 422 ? -2.031 -9.938 -30.172 1 97.62 422 LYS B CA 1
ATOM 7179 C C . LYS B 1 422 ? -0.542 -9.695 -30.406 1 97.62 422 LYS B C 1
ATOM 7181 O O . LYS B 1 422 ? -0.022 -9.992 -31.484 1 97.62 422 LYS B O 1
ATOM 7186 N N . GLN B 1 423 ? 0.067 -9.156 -29.406 1 98.12 423 GLN B N 1
ATOM 7187 C CA . GLN B 1 423 ? 1.486 -8.844 -29.516 1 98.12 423 GLN B CA 1
ATOM 7188 C C . GLN B 1 423 ? 2.318 -10.109 -29.719 1 98.12 423 GLN B C 1
ATOM 7190 O O . GLN B 1 423 ? 3.25 -10.125 -30.516 1 98.12 423 GLN B O 1
ATOM 7195 N N . VAL B 1 424 ? 2.025 -11.156 -28.953 1 98.31 424 VAL B N 1
ATOM 7196 C CA . VAL B 1 424 ? 2.768 -12.406 -29.062 1 98.31 424 VAL B CA 1
ATOM 7197 C C . VAL B 1 424 ? 2.588 -12.992 -30.469 1 98.31 424 VAL B C 1
ATOM 7199 O O . VAL B 1 424 ? 3.553 -13.438 -31.078 1 98.31 424 VAL B O 1
ATOM 7202 N N . SER B 1 425 ? 1.38 -12.945 -31 1 96.81 425 SER B N 1
ATOM 7203 C CA . SER B 1 425 ? 1.109 -13.438 -32.344 1 96.81 425 SER B CA 1
ATOM 7204 C C . SER B 1 425 ? 1.939 -12.688 -33.375 1 96.81 425 SER B C 1
ATOM 7206 O O . SER B 1 425 ? 2.553 -13.305 -34.25 1 96.81 425 SER B O 1
ATOM 7208 N N . ALA B 1 426 ? 1.947 -11.398 -33.25 1 97.38 426 ALA B N 1
ATOM 7209 C CA . ALA B 1 426 ? 2.709 -10.562 -34.188 1 97.38 426 ALA B CA 1
ATOM 7210 C C . ALA B 1 426 ? 4.211 -10.789 -34.031 1 97.38 426 ALA B C 1
ATOM 7212 O O . ALA B 1 426 ? 4.938 -10.898 -35 1 97.38 426 ALA B O 1
ATOM 7213 N N . LEU B 1 427 ? 4.633 -10.852 -32.781 1 98.19 427 LEU B N 1
ATOM 7214 C CA . LEU B 1 427 ? 6.051 -11.023 -32.5 1 98.19 427 LEU B CA 1
ATOM 7215 C C . LEU B 1 427 ? 6.551 -12.367 -33.031 1 98.19 427 LEU B C 1
ATOM 7217 O O . LEU B 1 427 ? 7.68 -12.469 -33.5 1 98.19 427 LEU B O 1
ATOM 7221 N N . ASP B 1 428 ? 5.773 -13.398 -32.906 1 97.56 428 ASP B N 1
ATOM 7222 C CA . ASP B 1 428 ? 6.145 -14.727 -33.406 1 97.56 428 ASP B CA 1
ATOM 7223 C C . ASP B 1 428 ? 6.504 -14.695 -34.875 1 97.56 428 ASP B C 1
ATOM 7225 O O . ASP B 1 428 ? 7.484 -15.305 -35.312 1 97.56 428 ASP B O 1
ATOM 7229 N N . ASN B 1 429 ? 5.75 -13.977 -35.656 1 96.75 429 ASN B N 1
ATOM 7230 C CA . ASN B 1 429 ? 6.035 -13.836 -37.062 1 96.75 429 ASN B CA 1
ATOM 7231 C C . ASN B 1 429 ? 7.383 -13.164 -37.312 1 96.75 429 ASN B C 1
ATOM 7233 O O . ASN B 1 429 ? 8.164 -13.609 -38.156 1 96.75 429 ASN B O 1
ATOM 7237 N N . VAL B 1 430 ? 7.586 -12.164 -36.562 1 97.69 430 VAL B N 1
ATOM 7238 C CA . VAL B 1 430 ? 8.828 -11.414 -36.656 1 97.69 430 VAL B CA 1
ATOM 7239 C C . VAL B 1 430 ? 10.008 -12.289 -36.25 1 97.69 430 VAL B C 1
ATOM 7241 O O . VAL B 1 430 ? 11.062 -12.273 -36.875 1 97.69 430 VAL B O 1
ATOM 7244 N N . LEU B 1 431 ? 9.859 -13.023 -35.156 1 98.31 431 LEU B N 1
ATOM 7245 C CA . LEU B 1 431 ? 10.93 -13.867 -34.625 1 98.31 431 LEU B CA 1
ATOM 7246 C C . LEU B 1 431 ? 11.305 -14.953 -35.625 1 98.31 431 LEU B C 1
ATOM 7248 O O . LEU B 1 431 ? 12.484 -15.273 -35.812 1 98.31 431 LEU B O 1
ATOM 7252 N N . GLN B 1 432 ? 10.359 -15.539 -36.312 1 97.44 432 GLN B N 1
ATOM 7253 C CA . GLN B 1 432 ? 10.617 -16.562 -37.312 1 97.44 432 GLN B CA 1
ATOM 7254 C C . GLN B 1 432 ? 11.484 -16.031 -38.438 1 97.44 432 GLN B C 1
ATOM 7256 O O . GLN B 1 432 ? 12.445 -16.688 -38.875 1 97.44 432 GLN B O 1
ATOM 7261 N N . GLN B 1 433 ? 11.164 -14.859 -38.875 1 97.62 433 GLN B N 1
ATOM 7262 C CA . GLN B 1 433 ? 11.906 -14.25 -39.969 1 97.62 433 GLN B CA 1
ATOM 7263 C C . GLN B 1 433 ? 13.289 -13.797 -39.5 1 97.62 433 GLN B C 1
ATOM 7265 O O . GLN B 1 433 ? 14.289 -14.047 -40.188 1 97.62 433 GLN B O 1
ATOM 7270 N N . THR B 1 434 ? 13.32 -13.164 -38.375 1 98.06 434 THR B N 1
ATOM 7271 C CA . THR B 1 434 ? 14.57 -12.609 -37.875 1 98.06 434 THR B CA 1
ATOM 7272 C C . THR B 1 434 ? 15.555 -13.727 -37.531 1 98.06 434 THR B C 1
ATOM 7274 O O . THR B 1 434 ? 16.766 -13.578 -37.719 1 98.06 434 THR B O 1
ATOM 7277 N N . TYR B 1 435 ? 15.039 -14.812 -37.031 1 97.81 435 TYR B N 1
ATOM 7278 C CA . TYR B 1 435 ? 15.906 -15.914 -36.625 1 97.81 435 TYR B CA 1
ATOM 7279 C C . TYR B 1 435 ? 16.656 -16.484 -37.812 1 97.81 435 TYR B C 1
ATOM 7281 O O . TYR B 1 435 ? 17.812 -16.922 -37.688 1 97.81 435 TYR B O 1
ATOM 7289 N N . LYS B 1 436 ? 16.078 -16.469 -39.031 1 97.19 436 LYS B N 1
ATOM 7290 C CA . LYS B 1 436 ? 16.719 -16.938 -40.25 1 97.19 436 LYS B CA 1
ATOM 7291 C C . LYS B 1 436 ? 17.875 -16.031 -40.656 1 97.19 436 LYS B C 1
ATOM 7293 O O . LYS B 1 436 ? 18.891 -16.516 -41.188 1 97.19 436 LYS B O 1
ATOM 7298 N N . MET B 1 437 ? 17.719 -14.812 -40.312 1 97.5 437 MET B N 1
ATOM 7299 C CA . MET B 1 437 ? 18.703 -13.828 -40.75 1 97.5 437 MET B CA 1
ATOM 7300 C C . MET B 1 437 ? 19.75 -13.594 -39.688 1 97.5 437 MET B C 1
ATOM 7302 O O . MET B 1 437 ? 20.938 -13.484 -40 1 97.5 437 MET B O 1
ATOM 7306 N N . ASP B 1 438 ? 19.328 -13.484 -38.469 1 97.81 438 ASP B N 1
ATOM 7307 C CA . ASP B 1 438 ? 20.188 -13.172 -37.344 1 97.81 438 ASP B CA 1
ATOM 7308 C C . ASP B 1 438 ? 19.688 -13.82 -36.062 1 97.81 438 ASP B C 1
ATOM 7310 O O . ASP B 1 438 ? 18.969 -13.188 -35.281 1 97.81 438 ASP B O 1
ATOM 7314 N N . PRO B 1 439 ? 20.141 -14.992 -35.781 1 97.5 439 PRO B N 1
ATOM 7315 C CA . PRO B 1 439 ? 19.625 -15.75 -34.625 1 97.5 439 PRO B CA 1
ATOM 7316 C C . PRO B 1 439 ? 19.781 -15.008 -33.312 1 97.5 439 PRO B C 1
ATOM 7318 O O . PRO B 1 439 ? 18.875 -15 -32.469 1 97.5 439 PRO B O 1
ATOM 7321 N N . GLN B 1 440 ? 20.922 -14.367 -33.156 1 97.5 440 GLN B N 1
ATOM 7322 C CA . GLN B 1 440 ? 21.172 -13.68 -31.891 1 97.5 440 GLN B CA 1
ATOM 7323 C C . GLN B 1 440 ? 20.234 -12.492 -31.719 1 97.5 440 GLN B C 1
ATOM 7325 O O . GLN B 1 440 ? 19.719 -12.25 -30.625 1 97.5 440 GLN B O 1
ATOM 7330 N N . ALA B 1 441 ? 19.984 -11.797 -32.75 1 97.5 441 ALA B N 1
ATOM 7331 C CA . ALA B 1 441 ? 19.062 -10.664 -32.719 1 97.5 441 ALA B CA 1
ATOM 7332 C C . ALA B 1 441 ? 17.656 -11.125 -32.344 1 97.5 441 ALA B C 1
ATOM 7334 O O . ALA B 1 441 ? 16.953 -10.438 -31.594 1 97.5 441 ALA B O 1
ATOM 7335 N N . ALA B 1 442 ? 17.234 -12.242 -32.875 1 98.38 442 ALA B N 1
ATOM 7336 C CA . ALA B 1 442 ? 15.922 -12.789 -32.562 1 98.38 442 ALA B CA 1
ATOM 7337 C C . ALA B 1 442 ? 15.812 -13.188 -31.094 1 98.38 442 ALA B C 1
ATOM 7339 O O . ALA B 1 442 ? 14.797 -12.93 -30.453 1 98.38 442 ALA B O 1
ATOM 7340 N N . LEU B 1 443 ? 16.891 -13.789 -30.656 1 98.19 443 LEU B N 1
ATOM 7341 C CA . LEU B 1 443 ? 16.922 -14.188 -29.25 1 98.19 443 LEU B CA 1
ATOM 7342 C C . LEU B 1 443 ? 16.812 -12.969 -28.344 1 98.19 443 LEU B C 1
ATOM 7344 O O . LEU B 1 443 ? 16.047 -12.984 -27.375 1 98.19 443 LEU B O 1
ATOM 7348 N N . ASP B 1 444 ? 17.531 -11.953 -28.625 1 97.88 444 ASP B N 1
ATOM 7349 C CA . ASP B 1 444 ? 17.5 -10.727 -27.828 1 97.88 444 ASP B CA 1
ATOM 7350 C C . ASP B 1 444 ? 16.125 -10.078 -27.875 1 97.88 444 ASP B C 1
ATOM 7352 O O . ASP B 1 444 ? 15.633 -9.586 -26.859 1 97.88 444 ASP B O 1
ATOM 7356 N N . MET B 1 445 ? 15.555 -10.102 -29.031 1 98.06 445 MET B N 1
ATOM 7357 C CA . MET B 1 445 ? 14.242 -9.5 -29.203 1 98.06 445 MET B CA 1
ATOM 7358 C C . MET B 1 445 ? 13.203 -10.188 -28.328 1 98.06 445 MET B C 1
ATOM 7360 O O . MET B 1 445 ? 12.422 -9.523 -27.641 1 98.06 445 MET B O 1
ATOM 7364 N N . ALA B 1 446 ? 13.195 -11.492 -28.312 1 98.62 446 ALA B N 1
ATOM 7365 C CA . ALA B 1 446 ? 12.242 -12.258 -27.516 1 98.62 446 ALA B CA 1
ATOM 7366 C C . ALA B 1 446 ? 12.469 -12.039 -26.031 1 98.62 446 ALA B C 1
ATOM 7368 O O . ALA B 1 446 ? 11.516 -11.828 -25.266 1 98.62 446 ALA B O 1
ATOM 7369 N N . SER B 1 447 ? 13.719 -12.062 -25.656 1 98.38 447 SER B N 1
ATOM 7370 C CA . SER B 1 447 ? 14.07 -11.859 -24.266 1 98.38 447 SER B CA 1
ATOM 7371 C C . SER B 1 447 ? 13.703 -10.453 -23.797 1 98.38 447 SER B C 1
ATOM 7373 O O . SER B 1 447 ? 13.164 -10.281 -22.703 1 98.38 447 SER B O 1
ATOM 7375 N N . ASP B 1 448 ? 13.984 -9.492 -24.609 1 98.44 448 ASP B N 1
ATOM 7376 C CA . ASP B 1 448 ? 13.68 -8.102 -24.281 1 98.44 448 ASP B CA 1
ATOM 7377 C C . ASP B 1 448 ? 12.18 -7.887 -24.156 1 98.44 448 ASP B C 1
ATOM 7379 O O . ASP B 1 448 ? 11.719 -7.145 -23.281 1 98.44 448 ASP B O 1
ATOM 7383 N N . TYR B 1 449 ? 11.484 -8.477 -25.047 1 98.56 449 TYR B N 1
ATOM 7384 C CA . TYR B 1 449 ? 10.031 -8.367 -25 1 98.56 449 TYR B CA 1
ATOM 7385 C C . TYR B 1 449 ? 9.492 -8.906 -23.672 1 98.56 449 TYR B C 1
ATOM 7387 O O . TYR B 1 449 ? 8.734 -8.227 -22.984 1 98.56 449 TYR B O 1
ATOM 7395 N N . SER B 1 450 ? 9.883 -10.133 -23.328 1 98.81 450 SER B N 1
ATOM 7396 C CA . SER B 1 450 ? 9.438 -10.742 -22.094 1 98.81 450 SER B CA 1
ATOM 7397 C C . SER B 1 450 ? 9.805 -9.883 -20.891 1 98.81 450 SER B C 1
ATOM 7399 O O . SER B 1 450 ? 8.969 -9.633 -20.016 1 98.81 450 SER B O 1
ATOM 7401 N N . TYR B 1 451 ? 11.055 -9.438 -20.859 1 98.75 451 TYR B N 1
ATOM 7402 C CA . TYR B 1 451 ? 11.562 -8.602 -19.781 1 98.75 451 TYR B CA 1
ATOM 7403 C C . TYR B 1 451 ? 10.75 -7.324 -19.656 1 98.75 451 TYR B C 1
ATOM 7405 O O . TYR B 1 451 ? 10.359 -6.934 -18.547 1 98.75 451 TYR B O 1
ATOM 7413 N N . SER B 1 452 ? 10.484 -6.711 -20.75 1 98.69 452 SER B N 1
ATOM 7414 C CA . SER B 1 452 ? 9.742 -5.453 -20.766 1 98.69 452 SER B CA 1
ATOM 7415 C C . SER B 1 452 ? 8.305 -5.648 -20.297 1 98.69 452 SER B C 1
ATOM 7417 O O . SER B 1 452 ? 7.75 -4.801 -19.609 1 98.69 452 SER B O 1
ATOM 7419 N N . GLN B 1 453 ? 7.66 -6.734 -20.688 1 98.81 453 GLN B N 1
ATOM 7420 C CA . GLN B 1 453 ? 6.281 -6.984 -20.281 1 98.81 453 GLN B CA 1
ATOM 7421 C C . GLN B 1 453 ? 6.191 -7.238 -18.766 1 98.81 453 GLN B C 1
ATOM 7423 O O . GLN B 1 453 ? 5.223 -6.836 -18.125 1 98.81 453 GLN B O 1
ATOM 7428 N N . LEU B 1 454 ? 7.215 -7.93 -18.25 1 98.81 454 LEU B N 1
ATOM 7429 C CA . LEU B 1 454 ? 7.273 -8.086 -16.797 1 98.81 454 LEU B CA 1
ATOM 7430 C C . LEU B 1 454 ? 7.344 -6.73 -16.109 1 98.81 454 LEU B C 1
ATOM 7432 O O . LEU B 1 454 ? 6.586 -6.469 -15.172 1 98.81 454 LEU B O 1
ATOM 7436 N N . GLN B 1 455 ? 8.18 -5.8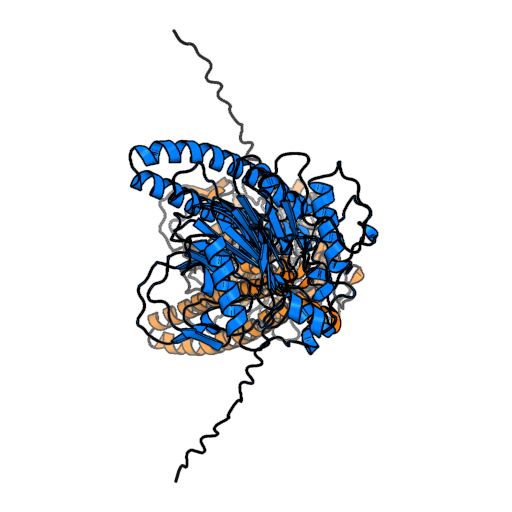44 -16.609 1 98.69 455 GLN B N 1
ATOM 7437 C CA . GLN B 1 455 ? 8.344 -4.523 -16 1 98.69 455 GLN B CA 1
ATOM 7438 C C . GLN B 1 455 ? 7.074 -3.691 -16.156 1 98.69 455 GLN B C 1
ATOM 7440 O O . GLN B 1 455 ? 6.664 -2.996 -15.219 1 98.69 455 GLN B O 1
ATOM 7445 N N . GLN B 1 456 ? 6.523 -3.77 -17.297 1 98.69 456 GLN B N 1
ATOM 7446 C CA . GLN B 1 456 ? 5.344 -2.959 -17.578 1 98.69 456 GLN B CA 1
ATOM 7447 C C . GLN B 1 456 ? 4.164 -3.389 -16.719 1 98.69 456 GLN B C 1
ATOM 7449 O O . GLN B 1 456 ? 3.451 -2.547 -16.172 1 98.69 456 GLN B O 1
ATOM 7454 N N . THR B 1 457 ? 3.887 -4.641 -16.641 1 98.81 457 THR B N 1
ATOM 7455 C CA . THR B 1 457 ? 2.746 -5.109 -15.859 1 98.81 457 THR B CA 1
ATOM 7456 C C . THR B 1 457 ? 2.979 -4.883 -14.367 1 98.81 457 THR B C 1
ATOM 7458 O O . THR B 1 457 ? 2.035 -4.613 -13.625 1 98.81 457 THR B O 1
ATOM 7461 N N . TYR B 1 458 ? 4.266 -5.004 -13.938 1 98.69 458 TYR B N 1
ATOM 7462 C CA . TYR B 1 458 ? 4.625 -4.629 -12.578 1 98.69 458 TYR B CA 1
ATOM 7463 C C . TYR B 1 458 ? 4.27 -3.172 -12.305 1 98.69 458 TYR B C 1
ATOM 7465 O O . TYR B 1 458 ? 3.648 -2.859 -11.281 1 98.69 458 TYR B O 1
ATOM 7473 N N . SER B 1 459 ? 4.652 -2.314 -13.203 1 98.56 459 SER B N 1
ATOM 7474 C CA . SER B 1 459 ? 4.359 -0.89 -13.078 1 98.56 459 SER B CA 1
ATOM 7475 C C . SER B 1 459 ? 2.855 -0.634 -13.086 1 98.56 459 SER B C 1
ATOM 7477 O O . SER B 1 459 ? 2.363 0.211 -12.336 1 98.56 459 SER B O 1
ATOM 7479 N N . MET B 1 460 ? 2.145 -1.331 -13.93 1 98.56 460 MET B N 1
ATOM 7480 C CA . MET B 1 460 ? 0.692 -1.188 -13.992 1 98.56 460 MET B CA 1
ATOM 7481 C C . MET B 1 460 ? 0.043 -1.602 -12.68 1 98.56 460 MET B C 1
ATOM 7483 O O . MET B 1 460 ? -0.882 -0.941 -12.203 1 98.56 460 MET B O 1
ATOM 7487 N N . ALA B 1 461 ? 0.502 -2.711 -12.102 1 98.75 461 ALA B N 1
ATOM 7488 C CA . ALA B 1 461 ? -0.027 -3.164 -10.82 1 98.75 461 ALA B CA 1
ATOM 7489 C C . ALA B 1 461 ? 0.215 -2.125 -9.727 1 98.75 461 ALA B C 1
ATOM 7491 O O . ALA B 1 461 ? -0.681 -1.831 -8.938 1 98.75 461 ALA B O 1
ATOM 7492 N N . LYS B 1 462 ? 1.395 -1.56 -9.688 1 97.88 462 LYS B N 1
ATOM 7493 C CA . LYS B 1 462 ? 1.744 -0.533 -8.711 1 97.88 462 LYS B CA 1
ATOM 7494 C C . LYS B 1 462 ? 0.849 0.695 -8.859 1 97.88 462 LYS B C 1
ATOM 7496 O O . LYS B 1 462 ? 0.356 1.235 -7.871 1 97.88 462 LYS B O 1
ATOM 7501 N N . GLN B 1 463 ? 0.655 1.089 -10.109 1 97.62 463 GLN B N 1
ATOM 7502 C CA . GLN B 1 463 ? -0.172 2.262 -10.375 1 97.62 463 GLN B CA 1
ATOM 7503 C C . GLN B 1 463 ? -1.618 2.021 -9.953 1 97.62 463 GLN B C 1
ATOM 7505 O O . GLN B 1 463 ? -2.271 2.918 -9.414 1 97.62 463 GLN B O 1
ATOM 7510 N N . MET B 1 464 ? -2.096 0.841 -10.242 1 98.31 464 MET B N 1
ATOM 7511 C CA . MET B 1 464 ? -3.451 0.509 -9.805 1 98.31 464 MET B CA 1
ATOM 7512 C C . MET B 1 464 ? -3.553 0.508 -8.289 1 98.31 464 MET B C 1
ATOM 7514 O O . MET B 1 464 ? -4.555 0.952 -7.727 1 98.31 464 MET B O 1
ATOM 7518 N N . ARG B 1 465 ? -2.508 0.025 -7.59 1 98.31 465 ARG B N 1
ATOM 7519 C CA . ARG B 1 465 ? -2.488 0.075 -6.133 1 98.31 465 ARG B CA 1
ATOM 7520 C C . ARG B 1 465 ? -2.545 1.515 -5.633 1 98.31 465 ARG B C 1
ATOM 7522 O O . ARG B 1 465 ? -3.264 1.818 -4.68 1 98.31 465 ARG B O 1
ATOM 7529 N N . TYR B 1 466 ? -1.781 2.404 -6.305 1 97.94 466 TYR B N 1
ATOM 7530 C CA . TYR B 1 466 ? -1.802 3.814 -5.938 1 97.94 466 TYR B CA 1
ATOM 7531 C C . TYR B 1 466 ? -3.207 4.391 -6.066 1 97.94 466 TYR B C 1
ATOM 7533 O O . TYR B 1 466 ? -3.674 5.109 -5.176 1 97.94 466 TYR B O 1
ATOM 7541 N N . LYS B 1 467 ? -3.891 4.082 -7.121 1 97.31 467 LYS B N 1
ATOM 7542 C CA . LYS B 1 467 ? -5.246 4.566 -7.355 1 97.31 467 LYS B CA 1
ATOM 7543 C C . LYS B 1 467 ? -6.211 4.047 -6.293 1 97.31 467 LYS B C 1
ATOM 7545 O O . LYS B 1 467 ? -7.031 4.805 -5.77 1 97.31 467 LYS B O 1
ATOM 7550 N N . MET B 1 468 ? -6.086 2.77 -6.008 1 97.12 468 MET B N 1
ATOM 7551 C CA . MET B 1 468 ? -6.977 2.16 -5.027 1 97.12 468 MET B CA 1
ATOM 7552 C C . MET B 1 468 ? -6.734 2.74 -3.637 1 97.12 468 MET B C 1
ATOM 7554 O O . MET B 1 468 ? -7.68 3.02 -2.9 1 97.12 468 MET B O 1
ATOM 7558 N N . MET B 1 469 ? -5.465 2.949 -3.283 1 97.5 469 MET B N 1
ATOM 7559 C CA . MET B 1 469 ? -5.125 3.531 -1.987 1 97.5 469 MET B CA 1
ATOM 7560 C C . MET B 1 469 ? -5.645 4.961 -1.882 1 97.5 469 MET B C 1
ATOM 7562 O O . MET B 1 469 ? -6.129 5.375 -0.826 1 97.5 469 MET B O 1
ATOM 7566 N N . THR B 1 470 ? -5.516 5.723 -2.959 1 97.25 470 THR B N 1
ATOM 7567 C CA . THR B 1 470 ? -6.051 7.082 -2.996 1 97.25 470 THR B CA 1
ATOM 7568 C C . THR B 1 470 ? -7.566 7.074 -2.818 1 97.25 470 THR B C 1
ATOM 7570 O O . THR B 1 470 ? -8.102 7.84 -2.018 1 97.25 470 THR B O 1
ATOM 7573 N N . ASP B 1 471 ? -8.242 6.203 -3.564 1 96.62 471 ASP B N 1
ATOM 7574 C CA . ASP B 1 471 ? -9.695 6.109 -3.5 1 96.62 471 ASP B CA 1
ATOM 7575 C C . ASP B 1 471 ? -10.156 5.656 -2.117 1 96.62 471 ASP B C 1
ATOM 7577 O O . ASP B 1 471 ? -11.172 6.129 -1.609 1 96.62 471 ASP B O 1
ATOM 7581 N N . LEU B 1 472 ? -9.43 4.652 -1.585 1 95.12 472 LEU B N 1
ATOM 7582 C CA . LEU B 1 472 ? -9.734 4.203 -0.23 1 95.12 472 LEU B CA 1
ATOM 7583 C C . LEU B 1 472 ? -9.664 5.367 0.756 1 95.12 472 LEU B C 1
ATOM 7585 O O . LEU B 1 472 ? -10.5 5.477 1.653 1 95.12 472 LEU B O 1
ATOM 7589 N N . THR B 1 473 ? -8.703 6.238 0.626 1 96.06 473 THR B N 1
ATOM 7590 C CA . THR B 1 473 ? -8.555 7.422 1.468 1 96.06 473 THR B CA 1
ATOM 7591 C C . THR B 1 473 ? -9.766 8.344 1.321 1 96.06 473 THR B C 1
ATOM 7593 O O . THR B 1 473 ? -10.297 8.844 2.316 1 96.06 473 THR B O 1
ATOM 7596 N N . LYS B 1 474 ? -10.25 8.484 0.158 1 94.06 474 LYS B N 1
ATOM 7597 C CA . LYS B 1 474 ? -11.375 9.375 -0.127 1 94.06 474 LYS B CA 1
ATOM 7598 C C . LYS B 1 474 ? -12.695 8.742 0.309 1 94.06 474 LYS B C 1
ATOM 7600 O O . LYS B 1 474 ? -13.711 9.43 0.423 1 94.06 474 LYS B O 1
ATOM 7605 N N . SER B 1 475 ? -12.688 7.41 0.541 1 90.75 475 SER B N 1
ATOM 7606 C CA . SER B 1 475 ? -13.922 6.656 0.763 1 90.75 475 SER B CA 1
ATOM 7607 C C . SER B 1 475 ? -14.586 7.059 2.076 1 90.75 475 SER B C 1
ATOM 7609 O O . SER B 1 475 ? -15.781 6.844 2.262 1 90.75 475 SER B O 1
ATOM 7611 N N . THR B 1 476 ? -13.836 7.637 2.988 1 87.88 476 THR B N 1
ATOM 7612 C CA . THR B 1 476 ? -14.391 8.016 4.285 1 87.88 476 THR B CA 1
ATOM 7613 C C . THR B 1 476 ? -14.773 9.492 4.301 1 87.88 476 THR B C 1
ATOM 7615 O O . THR B 1 476 ? -15.156 10.031 5.34 1 87.88 476 THR B O 1
ATOM 7618 N N . GLU B 1 477 ? -14.555 10.109 3.146 1 87.19 477 GLU B N 1
ATOM 7619 C CA . GLU B 1 477 ? -14.961 11.508 3.07 1 87.19 477 GLU B CA 1
ATOM 7620 C C . GLU B 1 477 ? -16.469 11.656 3.285 1 87.19 477 GLU B C 1
ATOM 7622 O O . GLU B 1 477 ? -17.266 10.906 2.711 1 87.19 477 GLU B O 1
ATOM 7627 N N . LYS B 1 478 ? -16.766 12.492 4.184 1 77.31 478 LYS B N 1
ATOM 7628 C CA . LYS B 1 478 ? -18.172 12.789 4.402 1 77.31 478 LYS B CA 1
ATOM 7629 C C . LYS B 1 478 ? -18.781 13.469 3.18 1 77.31 478 LYS B C 1
ATOM 7631 O O . LYS B 1 478 ? -18.125 14.289 2.525 1 77.31 478 LYS B O 1
ATOM 7636 N N . LYS B 1 479 ? -19.891 12.984 2.668 1 71.12 479 LYS B N 1
ATOM 7637 C CA . LYS B 1 479 ? -20.625 13.594 1.562 1 71.12 479 LYS B CA 1
ATOM 7638 C C . LYS B 1 479 ? -21.359 14.859 2.014 1 71.12 479 LYS B C 1
ATOM 7640 O O . LYS B 1 479 ? -22.438 14.781 2.602 1 71.12 479 LYS B O 1
ATOM 7645 N N . TYR B 1 480 ? -20.609 15.891 1.991 1 65.06 480 TYR B N 1
ATOM 7646 C CA . TYR B 1 480 ? -21.219 17.156 2.379 1 65.06 480 TYR B CA 1
ATOM 7647 C C . TYR B 1 480 ? -22.156 17.672 1.301 1 65.06 480 TYR B C 1
ATOM 7649 O O . TYR B 1 480 ? -21.953 17.406 0.112 1 65.06 480 TYR B O 1
ATOM 7657 N N . SER B 1 481 ? -23.375 18.125 1.738 1 68.56 481 SER B N 1
ATOM 7658 C CA . SER B 1 481 ? -24.188 18.859 0.778 1 68.56 481 SER B CA 1
ATOM 7659 C C . SER B 1 481 ? -23.406 20 0.138 1 68.56 481 SER B C 1
ATOM 7661 O O . SER B 1 481 ? -22.344 20.375 0.631 1 68.56 481 SER B O 1
ATOM 7663 N N . GLU B 1 482 ? -23.781 20.344 -1.061 1 67.94 482 GLU B N 1
ATOM 7664 C CA . GLU B 1 482 ? -23.141 21.469 -1.735 1 67.94 482 GLU B CA 1
ATOM 7665 C C . GLU B 1 482 ? -23.031 22.672 -0.811 1 67.94 482 GLU B C 1
ATOM 7667 O O . GLU B 1 482 ? -22.016 23.359 -0.806 1 67.94 482 GLU B O 1
ATOM 7672 N N . GLU B 1 483 ? -24.078 22.891 0.01 1 63.03 483 GLU B N 1
ATOM 7673 C CA . GLU B 1 483 ? -24.109 24.016 0.938 1 63.03 483 GLU B CA 1
ATOM 7674 C C . GLU B 1 483 ? -23.094 23.844 2.055 1 63.03 483 GLU B C 1
ATOM 7676 O O . GLU B 1 483 ? -22.359 24.781 2.391 1 63.03 483 GLU B O 1
ATOM 7681 N N . GLU B 1 484 ? -22.969 22.672 2.545 1 64.5 484 GLU B N 1
ATOM 7682 C CA . GLU B 1 484 ? -22.016 22.391 3.617 1 64.5 484 GLU B CA 1
ATOM 7683 C C . GLU B 1 484 ? -20.578 22.469 3.117 1 64.5 484 GLU B C 1
ATOM 7685 O O . GLU B 1 484 ? -19.703 23 3.797 1 64.5 484 GLU B O 1
ATOM 7690 N N . PHE B 1 485 ? -20.453 21.922 1.996 1 62.66 485 PHE B N 1
ATOM 7691 C CA . PHE B 1 485 ? -19.125 21.922 1.392 1 62.66 485 PHE B CA 1
ATOM 7692 C C . PHE B 1 485 ? -18.672 23.359 1.112 1 62.66 485 PHE B C 1
ATOM 7694 O O . PHE B 1 485 ? -17.516 23.703 1.389 1 62.66 485 PHE B O 1
ATOM 7701 N N . LYS B 1 486 ? -19.562 24.141 0.536 1 61.69 486 LYS B N 1
ATOM 7702 C CA . LYS B 1 486 ? -19.266 25.547 0.304 1 61.69 486 LYS B CA 1
ATOM 7703 C C . LYS B 1 486 ? -18.906 26.25 1.606 1 61.69 486 LYS B C 1
ATOM 7705 O O . LYS B 1 486 ? -17.984 27.062 1.641 1 61.69 486 LYS B O 1
ATOM 7710 N N . LYS B 1 487 ? -19.562 25.922 2.67 1 61.25 487 LYS B N 1
ATOM 7711 C CA . LYS B 1 487 ? -19.266 26.516 3.973 1 61.25 487 LYS B CA 1
ATOM 7712 C C . LYS B 1 487 ? -17.875 26.125 4.453 1 61.25 487 LYS B C 1
ATOM 7714 O O . LYS B 1 487 ? -17.125 26.984 4.953 1 61.25 487 LYS B O 1
ATOM 7719 N N . ILE B 1 488 ? -17.594 24.938 4.211 1 59.78 488 ILE B N 1
ATOM 7720 C CA . ILE B 1 488 ? -16.297 24.406 4.641 1 59.78 488 ILE B CA 1
ATOM 7721 C C . ILE B 1 488 ? -15.18 25.047 3.828 1 59.78 488 ILE B C 1
ATOM 7723 O O . ILE B 1 488 ? -14.141 25.422 4.375 1 59.78 488 ILE B O 1
ATOM 7727 N N . MET B 1 489 ? -15.523 25.203 2.549 1 59.91 489 MET B N 1
ATOM 7728 C CA . MET B 1 489 ? -14.5 25.734 1.649 1 59.91 489 MET B CA 1
ATOM 7729 C C . MET B 1 489 ? -14.391 27.25 1.77 1 59.91 489 MET B C 1
ATOM 7731 O O . MET B 1 489 ? -13.391 27.844 1.363 1 59.91 489 MET B O 1
ATOM 7735 N N . SER B 1 490 ? -15.57 27.828 2.27 1 53.56 490 SER B N 1
ATOM 7736 C CA . SER B 1 490 ? -15.609 29.281 2.393 1 53.56 490 SER B CA 1
ATOM 7737 C C . SER B 1 490 ? -15.039 29.734 3.732 1 53.56 490 SER B C 1
ATOM 7739 O O . SER B 1 490 ? -14.875 30.938 3.969 1 53.56 490 SER B O 1
ATOM 7741 N N . LEU B 1 491 ? -14.805 28.75 4.562 1 49.56 491 LEU B N 1
ATOM 7742 C CA . LEU B 1 491 ? -14.203 29.094 5.848 1 49.56 491 LEU B CA 1
ATOM 7743 C C . LEU B 1 491 ? -12.68 29.172 5.738 1 49.56 491 LEU B C 1
ATOM 7745 O O . LEU B 1 491 ? -12.07 28.375 5.016 1 49.56 491 LEU B O 1
#

Sequence (982 aa):
MNQKFTITVLSAAIFASVSLSASACTGILVGKQASADGSIMIARNEDFGVNNWNKHLAYRPAQTNQAGDWQLGNGLVVPMPPSFYAYSAIPDWDAATMNPDGRYYEERGINEYNVAISATTSAEVNEKAQAADPLVKQGVIEANIPTLILPQVKTAKQGVELLGQYIEKYGAGEGNSLYLADVNEAWLFEVGSGHQWIAVKVPDDSYAMMANGLRIHGVDLNSPDVLHSPTLVEFVTQHKLLDNPDPKSFNFAKAFGVIGDVYNTDREWLGQEMLTPSFKQKTRQQQYPLFLKPDQKITVAQIDKVLSSTYAGTELEQKGERPIRVDRQLESHIIALRPDMPKPFQGLIWQSYGVLAESVLVPLYSSLHSYPQPYTVGTDTYSDDSAYWQFRSLTALASTNTDKYLPALHQLWQDKETKLYKQVSALDNVLQQTYKMDPQAALDMASDYSYSQLQQTYSMAKQMRYKMMTDLTKSTEKKYSEEEFKKIMSLMNQKFTITVLSAAIFASVSLSASACTGILVGKQASADGSIMIARNEDFGVNNWNKHLAYRPAQTNQAGDWQLGNGLVVPMPPSFYAYSAIPDWDAATMNPDGRYYEERGINEYNVAISATTSAEVNEKAQAADPLVKQGVIEANIPTLILPQVKTAKQGVELLGQYIEKYGAGEGNSLYLADVNEAWLFEVGSGHQWIAVKVPDDSYAMMANGLRIHGVDLNSPDVLHSPTLVEFVTQHKLLDNPDPKSFNFAKAFGVIGDVYNTDREWLGQEMLTPSFKQKTRQQQYPLFLKPDQKITVAQIDKVLSSTYAGTELEQKGERPIRVDRQLESHIIALRPDMPKPFQGLIWQSYGVLAESVLVPLYSSLHSYPQPYTVGTDTYSDDSAYWQFRSLTALASTNTDKYLPALHQLWQDKETKLYKQVSALDNVLQQTYKMDPQAALDMASDYSYSQLQQTYSMAKQMRYKMMTDLTKSTEKKYSEEEFKKIMSL

Solvent-accessible surface area (backbone atoms only — not comparable to full-atom values): 48947 Å² total; per-residue (Å²): 138,83,78,77,79,74,78,76,75,73,72,75,72,73,72,72,71,68,70,79,64,13,27,63,14,42,34,40,39,36,15,31,68,24,22,65,83,47,23,25,34,46,32,35,41,43,19,50,84,53,44,58,58,36,55,20,62,44,60,43,72,58,45,79,44,71,84,51,79,37,73,44,44,77,63,31,71,44,77,34,56,62,49,36,45,22,31,39,33,39,16,38,52,64,12,43,80,54,16,84,85,38,61,22,38,24,40,33,35,42,17,81,59,40,25,32,37,44,42,50,23,18,14,54,54,26,68,67,31,38,71,75,34,49,58,26,88,53,22,53,38,57,43,42,47,50,69,67,40,43,27,70,47,65,40,27,67,53,35,53,52,50,51,50,52,48,24,58,72,56,16,12,43,47,30,28,33,33,39,32,22,20,58,82,50,41,32,47,35,36,34,37,29,9,53,40,41,40,31,35,52,55,51,46,53,18,32,32,63,40,29,36,41,50,59,58,48,67,38,36,63,83,37,93,54,30,49,58,39,92,55,46,66,62,49,36,56,74,68,55,42,39,97,73,80,37,60,71,47,28,46,55,16,63,35,15,20,57,67,46,46,57,70,24,32,45,45,30,47,50,46,44,45,71,47,20,60,86,62,82,71,75,80,68,43,57,72,71,78,56,62,45,59,52,78,52,63,44,44,72,67,54,50,52,51,50,61,33,26,62,40,75,93,49,96,38,44,84,71,59,85,49,53,60,46,48,76,26,20,38,27,30,40,38,36,36,20,30,62,87,42,56,78,70,58,16,33,34,34,29,43,23,39,15,36,52,64,57,32,47,63,44,63,36,38,62,56,46,70,70,72,63,66,32,42,60,42,61,47,69,52,47,50,94,65,11,40,40,39,37,34,36,45,47,51,34,57,18,66,76,44,46,86,64,38,42,59,54,46,38,51,53,28,52,55,51,38,54,50,47,55,54,47,51,58,56,46,50,57,49,38,56,55,35,37,74,76,37,50,66,60,27,44,49,50,45,22,49,49,24,44,49,51,54,52,48,53,46,50,50,33,45,52,49,45,26,50,49,54,34,48,49,41,49,65,74,51,78,85,59,53,72,68,53,42,48,50,38,35,72,36,136,86,80,79,87,73,81,73,76,70,73,74,73,72,73,73,72,68,70,78,60,9,25,64,15,42,34,40,41,35,14,30,67,23,23,64,83,45,23,26,35,45,33,37,42,43,18,49,82,51,45,60,59,35,53,20,62,46,61,44,73,58,44,79,45,71,83,51,78,36,72,45,46,77,64,31,68,42,76,35,56,63,46,37,45,23,31,40,33,38,16,39,51,63,13,45,82,55,18,83,85,39,59,22,38,24,39,34,35,42,17,82,59,39,25,32,37,46,40,49,21,18,16,54,51,27,68,66,32,37,71,75,34,49,58,26,88,51,23,52,36,57,44,43,46,48,69,66,40,45,29,69,46,64,39,26,66,53,37,55,52,51,51,51,52,48,24,57,72,58,17,12,43,47,31,29,34,33,39,32,22,21,58,86,50,41,32,47,34,37,34,36,28,9,53,40,39,41,32,35,53,55,51,46,52,18,32,33,63,42,28,36,42,49,60,57,47,66,37,37,62,82,38,92,54,32,48,58,39,94,54,46,67,61,50,36,58,76,68,56,42,39,95,74,82,37,60,71,48,27,45,54,16,61,35,16,20,57,66,46,45,57,70,23,31,47,44,31,46,50,44,44,45,71,45,21,58,86,61,82,70,75,82,71,41,58,72,70,79,56,63,45,60,51,77,52,60,43,44,72,67,55,50,52,51,50,59,33,27,62,40,76,93,48,93,39,45,84,70,57,86,50,53,61,45,48,78,26,20,38,28,30,39,38,37,36,20,31,63,89,43,55,78,71,59,16,34,33,34,31,42,24,39,14,36,53,63,59,30,48,61,44,63,37,37,62,57,47,71,70,74,61,66,31,41,60,42,60,48,70,54,46,50,93,65,12,39,40,38,38,35,35,44,45,52,35,59,19,66,76,44,45,85,65,38,43,58,54,46,38,50,55,28,52,55,52,38,54,51,47,55,51,47,51,58,55,46,50,56,49,38,54,55,35,36,76,76,36,50,66,60,26,44,50,50,45,21,49,49,25,47,49,51,53,52,49,52,46,50,50,31,45,52,50,44,27,52,50,53,34,48,50,41,48,66,73,50,76,85,59,51,72,68,53,43,48,51,38,33,71,32